Protein AF-0000000083315952 (afdb_homodimer)

Radius of gyration: 31.69 Å; Cα contacts (8 Å, |Δi|>4): 2306; chains: 2; bounding box: 65×112×76 Å

Sequence (1024 aa):
MTHPPITQSPTPPLHQPVDWLRSRAAVTPERPALYFRGEVLRYGELDQQVEGLAASLWQAGVRPGTRVAALLANSPAYVALIHGLARLGAVLVPLNTRLVAHELTWQLTLTGADFLVSEDQLATVAAAAAPPGCRRLDAHTLVAQTAPAGERPWQQGTPLDQVQAIIFTSGTSGRPKGAMLTFGNHFWSATASLYRLGLREDDRWLSCLPLYHVGGLAVVFRCCLYGIPLVLHDHFEVDAFQASLEADGVTLTSLVPTMLHRLLNRPGEGGPRGGLPASLRLILLGGAAASAELLARCRDEGIPVATTYGLTEAASQVATQRPGDTLRKPGSVGRPLMFTRVQVVDEEGKVLPPGEPGEIRVQGPTVMAGYYQDPEATARALRDGWLHTGDIGYLDGDGDLWLLQRRSDVIVSGGENVYPAEVEAALRQHPAVEEACVVGIPDPEWGQRVAAMVQLRPGHRVTVAELDAFLRPRLAGYKRPRILTFVESLPQTASGKIARRTVAEMLQRPGQMTHPPITQSPTPPLHQPVDWLRSRAAVTPERPALYFRGEVLRYGELDQQVEGLAASLWQAGVRPGTRVAALLANSPAYVALIHGLARLGAVLVPLNTRLVAHELTWQLTLTGADFLVSEDQLATVAAAAAPPGCRRLDAHTLVAQTAPAGERPWQQGTPLDQVQAIIFTSGTSGRPKGAMLTFGNHFWSATASLYRLGLREDDRWLSCLPLYHVGGLAVVFRCCLYGIPLVLHDHFEVDAFQASLEADGVTLTSLVPTMLHRLLNRPGEGGPRGGLPASLRLILLGGAAASAELLARCRDEGIPVATTYGLTEAASQVATQRPGDTLRKPGSVGRPLMFTRVQVVDEEGKVLPPGEPGEIRVQGPTVMAGYYQDPEATARALRDGWLHTGDIGYLDGDGDLWLLQRRSDVIVSGGENVYPAEVEAALRQHPAVEEACVVGIPDPEWGQRVAAMVQLRPGHRVTVAELDAFLRPRLAGYKRPRILTFVESLPQTASGKIARRTVAEMLQRPGQ

Structure (mmCIF, N/CA/C/O backbone):
data_AF-0000000083315952-model_v1
#
loop_
_entity.id
_entity.type
_entity.pdbx_description
1 polymer '2-succinylbenzoate--CoA ligase'
#
loop_
_atom_site.group_PDB
_atom_site.id
_atom_site.type_symbol
_atom_site.label_atom_id
_atom_site.label_alt_id
_atom_site.label_comp_id
_atom_site.label_asym_id
_atom_site.label_entity_id
_atom_site.label_seq_id
_atom_site.pdbx_PDB_ins_code
_atom_site.Cartn_x
_atom_site.Cartn_y
_atom_site.Cartn_z
_atom_site.occupancy
_atom_site.B_iso_or_equiv
_atom_site.auth_seq_id
_atom_site.auth_comp_id
_atom_site.auth_asym_id
_atom_site.auth_atom_id
_atom_site.pdbx_PDB_model_num
ATOM 1 N N . MET A 1 1 ? -19.953 27.391 -14.289 1 27.19 1 MET A N 1
ATOM 2 C CA . MET A 1 1 ? -18.609 27.469 -14.891 1 27.19 1 MET A CA 1
ATOM 3 C C . MET A 1 1 ? -17.781 26.234 -14.523 1 27.19 1 MET A C 1
ATOM 5 O O . MET A 1 1 ? -17.609 25.922 -13.344 1 27.19 1 MET A O 1
ATOM 9 N N . THR A 1 2 ? -17.656 25.219 -15.375 1 32.75 2 THR A N 1
ATOM 10 C CA . THR A 1 2 ? -16.891 23.984 -15.305 1 32.75 2 THR A CA 1
ATOM 11 C C . THR A 1 2 ? -15.422 24.281 -15.07 1 32.75 2 THR A C 1
ATOM 13 O O . THR A 1 2 ? -14.773 24.953 -15.875 1 32.75 2 THR A O 1
ATOM 16 N N . HIS A 1 3 ? -15.055 24.578 -13.875 1 40.16 3 HIS A N 1
ATOM 17 C CA . HIS A 1 3 ? -13.617 24.766 -13.75 1 40.16 3 HIS A CA 1
ATOM 18 C C . HIS A 1 3 ? -12.859 23.531 -14.219 1 40.16 3 HIS A C 1
ATOM 20 O O . HIS A 1 3 ? -13.297 22.406 -13.984 1 40.16 3 HIS A O 1
ATOM 26 N N . PRO A 1 4 ? -12.141 23.766 -15.25 1 43.62 4 PRO A N 1
ATOM 27 C CA . PRO A 1 4 ? -11.328 22.625 -15.688 1 43.62 4 PRO A CA 1
ATOM 28 C C . PRO A 1 4 ? -10.578 21.953 -14.547 1 43.62 4 PRO A C 1
ATOM 30 O O . PRO A 1 4 ? -10.289 22.594 -13.531 1 43.62 4 PRO A O 1
ATOM 33 N N . PRO A 1 5 ? -10.672 20.688 -14.578 1 44.5 5 PRO A N 1
ATOM 34 C CA . PRO A 1 5 ? -9.836 20.016 -13.57 1 44.5 5 PRO A CA 1
ATOM 35 C C . PRO A 1 5 ? -8.453 20.656 -13.445 1 44.5 5 PRO A C 1
ATOM 37 O O . PRO A 1 5 ? -7.879 21.094 -14.438 1 44.5 5 PRO A O 1
ATOM 40 N N . ILE A 1 6 ? -8.227 21.328 -12.359 1 43.22 6 ILE A N 1
ATOM 41 C CA . ILE A 1 6 ? -6.898 21.891 -12.117 1 43.22 6 ILE A CA 1
ATOM 42 C C . ILE A 1 6 ? -5.84 20.828 -12.383 1 43.22 6 ILE A C 1
ATOM 44 O O . ILE A 1 6 ? -5.699 19.875 -11.609 1 43.22 6 ILE A O 1
ATOM 48 N N . THR A 1 7 ? -5.754 20.312 -13.719 1 41.28 7 THR A N 1
ATOM 49 C CA . THR A 1 7 ? -4.684 19.375 -14.047 1 41.28 7 THR A CA 1
ATOM 50 C C . THR A 1 7 ? -3.355 20.109 -14.203 1 41.28 7 THR A C 1
ATOM 52 O O . THR A 1 7 ? -3.211 20.969 -15.07 1 41.28 7 THR A O 1
ATOM 55 N N . GLN A 1 8 ? -2.82 20.906 -13.336 1 37.94 8 GLN A N 1
ATOM 56 C CA . GLN A 1 8 ? -1.557 21.547 -13.695 1 37.94 8 GLN A CA 1
ATOM 57 C C . GLN A 1 8 ? -0.61 20.547 -14.359 1 37.94 8 GLN A C 1
ATOM 59 O O . GLN A 1 8 ? -0.811 19.328 -14.266 1 37.94 8 GLN A O 1
ATOM 64 N N . SER A 1 9 ? 0.736 21.188 -14.617 1 33.59 9 SER A N 1
ATOM 65 C CA . SER A 1 9 ? 1.854 20.766 -15.453 1 33.59 9 SER A CA 1
ATOM 66 C C . SER A 1 9 ? 2.129 19.281 -15.305 1 33.59 9 SER A C 1
ATOM 68 O O . SER A 1 9 ? 1.593 18.625 -14.398 1 33.59 9 SER A O 1
ATOM 70 N N . PRO A 1 10 ? 3.629 18.953 -15.406 1 35.69 10 PRO A N 1
ATOM 71 C CA . PRO A 1 10 ? 4.273 17.719 -15.852 1 35.69 10 PRO A CA 1
ATOM 72 C C . PRO A 1 10 ? 3.795 16.484 -15.078 1 35.69 10 PRO A C 1
ATOM 74 O O . PRO A 1 10 ? 3.24 16.625 -13.984 1 35.69 10 PRO A O 1
ATOM 77 N N . THR A 1 11 ? 3.971 15.312 -15.844 1 38.59 11 THR A N 1
ATOM 78 C CA . THR A 1 11 ? 3.68 13.891 -15.719 1 38.59 11 THR A CA 1
ATOM 79 C C . THR A 1 11 ? 3.875 13.422 -14.273 1 38.59 11 THR A C 1
ATOM 81 O O . THR A 1 11 ? 4.973 13.523 -13.727 1 38.59 11 THR A O 1
ATOM 84 N N . PRO A 1 12 ? 2.955 13.484 -13.539 1 39.19 12 PRO A N 1
ATOM 85 C CA . PRO A 1 12 ? 2.953 12.93 -12.18 1 39.19 12 PRO A CA 1
ATOM 86 C C . PRO A 1 12 ? 3.934 11.766 -12.016 1 39.19 12 PRO A C 1
ATOM 88 O O . PRO A 1 12 ? 4.145 11 -12.961 1 39.19 12 PRO A O 1
ATOM 91 N N . PRO A 1 13 ? 4.758 11.898 -11.031 1 42.34 13 PRO A N 1
ATOM 92 C CA . PRO A 1 13 ? 5.719 10.969 -10.43 1 42.34 13 PRO A CA 1
ATOM 93 C C . PRO A 1 13 ? 5.148 9.562 -10.25 1 42.34 13 PRO A C 1
ATOM 95 O O . PRO A 1 13 ? 5.762 8.727 -9.586 1 42.34 13 PRO A O 1
ATOM 98 N N . LEU A 1 14 ? 3.77 9.531 -10.422 1 46.09 14 LEU A N 1
ATOM 99 C CA . LEU A 1 14 ? 3.443 8.125 -10.203 1 46.09 14 LEU A CA 1
ATOM 100 C C . LEU A 1 14 ? 4.426 7.223 -10.945 1 46.09 14 LEU A C 1
ATOM 102 O O . LEU A 1 14 ? 4.391 6 -10.789 1 46.09 14 LEU A O 1
ATOM 106 N N . HIS A 1 15 ? 5.184 7.906 -11.805 1 52.88 15 HIS A N 1
ATOM 107 C CA . HIS A 1 15 ? 6.012 7.207 -12.781 1 52.88 15 HIS A CA 1
ATOM 108 C C . HIS A 1 15 ? 7.43 7.012 -12.258 1 52.88 15 HIS A C 1
ATOM 110 O O . HIS A 1 15 ? 8.344 6.715 -13.031 1 52.88 15 HIS A O 1
ATOM 116 N N . GLN A 1 16 ? 7.523 7.43 -11.031 1 56.91 16 GLN A N 1
ATOM 117 C CA . GLN A 1 16 ? 8.938 7.246 -10.711 1 56.91 16 GLN A CA 1
ATOM 118 C C . GLN A 1 16 ? 9.305 5.766 -10.664 1 56.91 16 GLN A C 1
ATOM 120 O O . GLN A 1 16 ? 8.594 4.961 -10.062 1 56.91 16 GLN A O 1
ATOM 125 N N . PRO A 1 17 ? 10.18 5.527 -11.453 1 62.38 17 PRO A N 1
ATOM 126 C CA . PRO A 1 17 ? 10.742 4.176 -11.43 1 62.38 17 PRO A CA 1
ATOM 127 C C . PRO A 1 17 ? 11.156 3.732 -10.023 1 62.38 17 PRO A C 1
ATOM 129 O O . PRO A 1 17 ? 11.508 4.566 -9.188 1 62.38 17 PRO A O 1
ATOM 132 N N . VAL A 1 18 ? 10.68 2.549 -9.805 1 72.19 18 VAL A N 1
ATOM 133 C CA . VAL A 1 18 ? 11 2.092 -8.461 1 72.19 18 VAL A CA 1
ATOM 134 C C . VAL A 1 18 ? 11.875 0.841 -8.531 1 72.19 18 VAL A C 1
ATOM 136 O O . VAL A 1 18 ? 11.75 0.042 -9.461 1 72.19 18 VAL A O 1
ATOM 139 N N . ASP A 1 19 ? 12.93 0.791 -7.793 1 89.12 19 ASP A N 1
ATOM 140 C CA . ASP A 1 19 ? 13.672 -0.401 -7.391 1 89.12 19 ASP A CA 1
ATOM 141 C C . ASP A 1 19 ? 13.344 -0.786 -5.949 1 89.12 19 ASP A C 1
ATOM 143 O O . ASP A 1 19 ? 13.922 -0.243 -5.008 1 89.12 19 ASP A O 1
ATOM 147 N N . TRP A 1 20 ? 12.422 -1.771 -5.836 1 93.31 20 TRP A N 1
ATOM 148 C CA . TRP A 1 20 ? 11.859 -2.082 -4.527 1 93.31 20 TRP A CA 1
ATOM 149 C C . TRP A 1 20 ? 12.938 -2.594 -3.576 1 93.31 20 TRP A C 1
ATOM 151 O O . TRP A 1 20 ? 12.977 -2.209 -2.404 1 93.31 20 TRP A O 1
ATOM 161 N N . LEU A 1 21 ? 13.812 -3.438 -4.086 1 95.56 21 LEU A N 1
ATOM 162 C CA . LEU A 1 21 ? 14.836 -4.008 -3.215 1 95.56 21 LEU A CA 1
ATOM 163 C C . LEU A 1 21 ? 15.812 -2.934 -2.748 1 95.56 21 LEU A C 1
ATOM 165 O O . LEU A 1 21 ? 16.172 -2.887 -1.571 1 95.56 21 LEU A O 1
ATOM 169 N N . ARG A 1 22 ? 16.234 -2.111 -3.668 1 92.06 22 ARG A N 1
ATOM 170 C CA . ARG A 1 22 ? 17.141 -1.028 -3.293 1 92.06 22 ARG A CA 1
ATOM 171 C C . ARG A 1 22 ? 16.5 -0.12 -2.248 1 92.06 22 ARG A C 1
ATOM 173 O O . ARG A 1 22 ? 17.156 0.285 -1.286 1 92.06 22 ARG A O 1
ATOM 180 N N . SER A 1 23 ? 15.266 0.215 -2.492 1 90.5 23 SER A N 1
ATOM 181 C CA . SER A 1 23 ? 14.539 1.048 -1.539 1 90.5 23 SER A CA 1
ATOM 182 C C . SER A 1 23 ? 14.438 0.372 -0.176 1 90.5 23 SER A C 1
ATOM 184 O O . SER A 1 23 ? 14.68 1.005 0.855 1 90.5 23 SER A O 1
ATOM 186 N N . ARG A 1 24 ? 14.109 -0.885 -0.161 1 94.19 24 ARG A N 1
ATOM 187 C CA . ARG A 1 24 ? 13.992 -1.653 1.074 1 94.19 24 ARG A CA 1
ATOM 188 C C . ARG A 1 24 ? 15.328 -1.723 1.805 1 94.19 24 ARG A C 1
ATOM 190 O O . ARG A 1 24 ? 15.383 -1.541 3.023 1 94.19 24 ARG A O 1
ATOM 197 N N . ALA A 1 25 ? 16.344 -1.984 1.053 1 94 25 ALA A N 1
ATOM 198 C CA . ALA A 1 25 ? 17.688 -2.088 1.635 1 94 25 ALA A CA 1
ATOM 199 C C . ALA A 1 25 ? 18.125 -0.758 2.24 1 94 25 ALA A C 1
ATOM 201 O O . ALA A 1 25 ? 18.859 -0.732 3.223 1 94 25 ALA A O 1
ATOM 202 N N . ALA A 1 26 ? 17.672 0.312 1.671 1 88.38 26 ALA A N 1
ATOM 203 C CA . ALA A 1 26 ? 18 1.635 2.199 1 88.38 26 ALA A CA 1
ATOM 204 C C . ALA A 1 26 ? 17.266 1.891 3.518 1 88.38 26 ALA A C 1
ATOM 206 O O . ALA A 1 26 ? 17.812 2.537 4.414 1 88.38 26 ALA A O 1
ATOM 207 N N . VAL A 1 27 ? 16.156 1.312 3.658 1 87.5 27 VAL A N 1
ATOM 208 C CA . VAL A 1 27 ? 15.281 1.604 4.789 1 87.5 27 VAL A CA 1
ATOM 209 C C . VAL A 1 27 ? 15.609 0.667 5.949 1 87.5 27 VAL A C 1
ATOM 211 O O . VAL A 1 27 ? 15.641 1.091 7.105 1 87.5 27 VAL A O 1
ATOM 214 N N . THR A 1 28 ? 15.812 -0.624 5.609 1 91.62 28 THR A N 1
ATOM 215 C CA . THR A 1 28 ? 16.078 -1.605 6.652 1 91.62 28 THR A CA 1
ATOM 216 C C . THR A 1 28 ? 17.141 -2.6 6.199 1 91.62 28 THR A C 1
ATOM 218 O O . THR A 1 28 ? 16.891 -3.807 6.148 1 91.62 28 THR A O 1
ATOM 221 N N . PRO A 1 29 ? 18.328 -2.162 6.059 1 93.38 29 PRO A N 1
ATOM 222 C CA . PRO A 1 29 ? 19.391 -3.043 5.555 1 93.38 29 PRO A CA 1
ATOM 223 C C . PRO A 1 29 ? 19.703 -4.195 6.508 1 93.38 29 PRO A C 1
ATOM 225 O O . PRO A 1 29 ? 20.141 -5.258 6.07 1 93.38 29 PRO A O 1
ATOM 228 N N . GLU A 1 30 ? 19.438 -4.008 7.773 1 93.62 30 GLU A N 1
ATOM 229 C CA . GLU A 1 30 ? 19.859 -4.961 8.789 1 93.62 30 GLU A CA 1
ATOM 230 C C . GLU A 1 30 ? 18.828 -6.066 8.984 1 93.62 30 GLU A C 1
ATOM 232 O O . GLU A 1 30 ? 19.125 -7.094 9.602 1 93.62 30 GLU A O 1
ATOM 237 N N . ARG A 1 31 ? 17.672 -5.898 8.523 1 94.62 31 ARG A N 1
ATOM 238 C CA . ARG A 1 31 ? 16.609 -6.887 8.703 1 94.62 31 ARG A CA 1
ATOM 239 C C . ARG A 1 31 ? 16.844 -8.102 7.809 1 94.62 31 ARG A C 1
ATOM 241 O O . ARG A 1 31 ? 17.266 -7.965 6.664 1 94.62 31 ARG A O 1
ATOM 248 N N . PRO A 1 32 ? 16.484 -9.312 8.312 1 97.75 32 PRO A N 1
ATOM 249 C CA . PRO A 1 32 ? 16.578 -10.492 7.449 1 97.75 32 PRO A CA 1
ATOM 250 C C . PRO A 1 32 ? 15.664 -10.406 6.23 1 97.75 32 PRO A C 1
ATOM 252 O O . PRO A 1 32 ? 14.516 -9.969 6.348 1 97.75 32 PRO A O 1
ATOM 255 N N . ALA A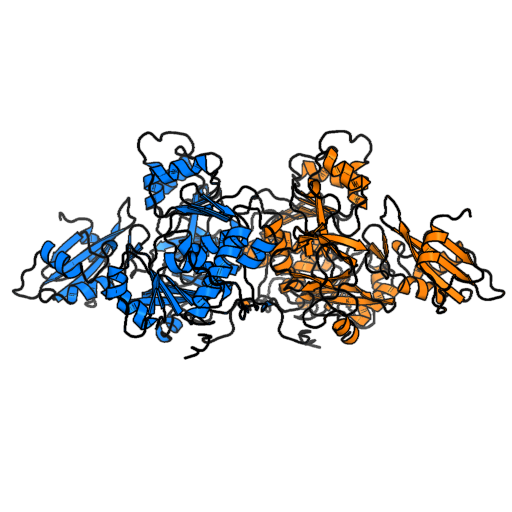 1 33 ? 16.219 -10.75 5.094 1 98.5 33 ALA A N 1
ATOM 256 C CA . ALA A 1 33 ? 15.461 -10.758 3.846 1 98.5 33 ALA A CA 1
ATOM 257 C C . ALA A 1 33 ? 15.094 -12.18 3.434 1 98.5 33 ALA A C 1
ATOM 259 O O . ALA A 1 33 ? 13.992 -12.422 2.93 1 98.5 33 ALA A O 1
ATOM 260 N N . LEU A 1 34 ? 16.031 -13.117 3.662 1 98.56 34 LEU A N 1
ATOM 261 C CA . LEU A 1 34 ? 15.875 -14.453 3.105 1 98.56 34 LEU A CA 1
ATOM 262 C C . LEU A 1 34 ? 16.516 -15.5 4.02 1 98.56 34 LEU A C 1
ATOM 264 O O . LEU A 1 34 ? 17.672 -15.367 4.402 1 98.56 34 LEU A O 1
ATOM 268 N N . TYR A 1 35 ? 15.727 -16.406 4.457 1 98.12 35 TYR A N 1
ATOM 269 C CA . TYR A 1 35 ? 16.203 -17.641 5.082 1 98.12 35 TYR A CA 1
ATOM 270 C C . TYR A 1 35 ? 16.203 -18.797 4.094 1 98.12 35 TYR A C 1
ATOM 272 O O . TYR A 1 35 ? 15.211 -19 3.375 1 98.12 35 TYR A O 1
ATOM 280 N N . PHE A 1 36 ? 17.281 -19.516 3.99 1 97.44 36 PHE A N 1
ATOM 281 C CA . PHE A 1 36 ? 17.375 -20.688 3.135 1 97.44 36 PHE A CA 1
ATOM 282 C C . PHE A 1 36 ? 18.359 -21.703 3.707 1 97.44 36 PHE A C 1
ATOM 284 O O . PHE A 1 36 ? 19.547 -21.422 3.818 1 97.44 36 PHE A O 1
ATOM 291 N N . ARG A 1 37 ? 17.922 -22.891 4.113 1 94.12 37 ARG A N 1
ATOM 292 C CA . ARG A 1 37 ? 18.734 -24 4.621 1 94.12 37 ARG A CA 1
ATOM 293 C C . ARG A 1 37 ? 19.672 -23.531 5.73 1 94.12 37 ARG A C 1
ATOM 295 O O . ARG A 1 37 ? 20.875 -23.797 5.688 1 94.12 37 ARG A O 1
ATOM 302 N N . GLY A 1 38 ? 19.141 -22.734 6.621 1 91.44 38 GLY A N 1
ATOM 303 C CA . GLY A 1 38 ? 19.859 -22.328 7.812 1 91.44 38 GLY A CA 1
ATOM 304 C C . GLY A 1 38 ? 20.672 -21.062 7.621 1 91.44 38 GLY A C 1
ATOM 305 O O . GLY A 1 38 ? 21.203 -20.516 8.578 1 91.44 38 GLY A O 1
ATOM 306 N N . GLU A 1 39 ? 20.734 -20.609 6.418 1 95.19 39 GLU A N 1
ATOM 307 C CA . GLU A 1 39 ? 21.453 -19.359 6.145 1 95.19 39 GLU A CA 1
ATOM 308 C C . GLU A 1 39 ? 20.484 -18.172 6.082 1 95.19 39 GLU A C 1
ATOM 310 O O . GLU A 1 39 ? 19.328 -18.328 5.695 1 95.19 39 GLU A O 1
ATOM 315 N N . VAL A 1 40 ? 21.062 -17.031 6.488 1 97.12 40 VAL A N 1
ATOM 316 C CA . VAL A 1 40 ? 20.25 -15.82 6.496 1 97.12 40 VAL A CA 1
ATOM 317 C C . VAL A 1 40 ? 20.938 -14.727 5.695 1 97.12 40 VAL A C 1
ATOM 319 O O . VAL A 1 40 ? 22.141 -14.5 5.855 1 97.12 40 VAL A O 1
ATOM 322 N N . LEU A 1 41 ? 20.266 -14.148 4.766 1 97.31 41 LEU A N 1
ATOM 323 C CA . LEU A 1 41 ? 20.688 -12.945 4.066 1 97.31 41 LEU A CA 1
ATOM 324 C C . LEU A 1 41 ? 19.844 -11.742 4.496 1 97.31 41 LEU A C 1
ATOM 326 O O . LEU A 1 41 ? 18.625 -11.812 4.516 1 97.31 41 LEU A O 1
ATOM 330 N N . ARG A 1 42 ? 20.547 -10.695 4.898 1 98.25 42 ARG A N 1
ATOM 331 C CA . ARG A 1 42 ? 19.844 -9.461 5.246 1 98.25 42 ARG A CA 1
ATOM 332 C C . ARG A 1 42 ? 19.578 -8.617 4.004 1 98.25 42 ARG A C 1
ATOM 334 O O . ARG A 1 42 ? 20.188 -8.844 2.951 1 98.25 42 ARG A O 1
ATOM 341 N N . TYR A 1 43 ? 18.672 -7.66 4.094 1 97.88 43 TYR A N 1
ATOM 342 C CA . TYR A 1 43 ? 18.266 -6.875 2.93 1 97.88 43 TYR A CA 1
ATOM 343 C C . TYR A 1 43 ? 19.453 -6.137 2.33 1 97.88 43 TYR A C 1
ATOM 345 O O . TYR A 1 43 ? 19.594 -6.066 1.107 1 97.88 43 TYR A O 1
ATOM 353 N N . GLY A 1 44 ? 20.297 -5.57 3.182 1 97 44 GLY A N 1
ATOM 354 C CA . GLY A 1 44 ? 21.5 -4.922 2.67 1 97 44 GLY A CA 1
ATOM 355 C C . GLY A 1 44 ? 22.406 -5.863 1.895 1 97 44 GLY A C 1
ATOM 356 O O . GLY A 1 44 ? 22.938 -5.496 0.845 1 97 44 GLY A O 1
ATOM 357 N N . GLU A 1 45 ? 22.547 -7.07 2.406 1 96.88 45 GLU A N 1
ATOM 358 C CA . GLU A 1 45 ? 23.375 -8.078 1.761 1 96.88 45 GLU A CA 1
ATOM 359 C C . GLU A 1 45 ? 22.766 -8.555 0.449 1 96.88 45 GLU A C 1
ATOM 361 O O . GLU A 1 45 ? 23.453 -8.727 -0.55 1 96.88 45 GLU A O 1
ATOM 366 N N . LEU A 1 46 ? 21.5 -8.773 0.497 1 97.12 46 LEU A N 1
ATOM 367 C CA . LEU A 1 46 ? 20.812 -9.188 -0.719 1 97.12 46 LEU A CA 1
ATOM 368 C C . LEU A 1 46 ? 20.922 -8.109 -1.795 1 97.12 46 LEU A C 1
ATOM 370 O O . LEU A 1 46 ? 21.141 -8.422 -2.969 1 97.12 46 LEU A O 1
ATOM 374 N N . ASP A 1 47 ? 20.766 -6.887 -1.413 1 95.5 47 ASP A N 1
ATOM 375 C CA . ASP A 1 47 ? 20.875 -5.777 -2.354 1 95.5 47 ASP A CA 1
ATOM 376 C C . ASP A 1 47 ? 22.266 -5.742 -2.996 1 95.5 47 ASP A C 1
ATOM 378 O O . ASP A 1 47 ? 22.391 -5.504 -4.199 1 95.5 47 ASP A O 1
ATOM 382 N N . GLN A 1 48 ? 23.281 -5.945 -2.207 1 93.62 48 GLN A N 1
ATOM 383 C CA . GLN A 1 48 ? 24.641 -5.973 -2.723 1 93.62 48 GLN A CA 1
ATOM 384 C C . GLN A 1 48 ? 24.844 -7.125 -3.705 1 93.62 48 GLN A C 1
ATOM 386 O O . GLN A 1 48 ? 25.453 -6.953 -4.754 1 93.62 48 GLN A O 1
ATOM 391 N N . GLN A 1 49 ? 24.344 -8.242 -3.324 1 93.56 49 GLN A N 1
ATOM 392 C CA . GLN A 1 49 ? 24.422 -9.398 -4.211 1 93.56 49 GLN A CA 1
ATOM 393 C C . GLN A 1 49 ? 23.703 -9.125 -5.535 1 93.56 49 GLN A C 1
ATOM 395 O O . GLN A 1 49 ? 24.219 -9.469 -6.602 1 93.56 49 GLN A O 1
ATOM 400 N N . VAL A 1 50 ? 22.562 -8.547 -5.453 1 94.38 50 VAL A N 1
ATOM 401 C CA . VAL A 1 50 ? 21.75 -8.25 -6.633 1 94.38 50 VAL A CA 1
ATOM 402 C C . VAL A 1 50 ? 22.453 -7.207 -7.492 1 94.38 50 VAL A C 1
ATOM 404 O O . VAL A 1 50 ? 22.391 -7.258 -8.727 1 94.38 50 VAL A O 1
ATOM 407 N N . GLU A 1 51 ? 23.141 -6.281 -6.844 1 92.06 51 GLU A N 1
ATOM 408 C CA . GLU A 1 51 ? 23.922 -5.293 -7.582 1 92.06 51 GLU A CA 1
ATOM 409 C C . GLU A 1 51 ? 24.984 -5.969 -8.445 1 92.06 51 GLU A C 1
ATOM 411 O O . GLU A 1 51 ? 25.156 -5.625 -9.617 1 92.06 51 GLU A O 1
ATOM 416 N N . GLY A 1 52 ? 25.734 -6.832 -7.844 1 91.31 52 GLY A N 1
ATOM 417 C CA . GLY A 1 52 ? 26.719 -7.586 -8.594 1 91.31 52 GLY A CA 1
ATOM 418 C C . GLY A 1 52 ? 26.125 -8.43 -9.703 1 91.31 52 GLY A C 1
ATOM 419 O O . GLY A 1 52 ? 26.656 -8.477 -10.812 1 91.31 52 GLY A O 1
ATOM 420 N N . LEU A 1 53 ? 25.031 -9.055 -9.398 1 93.19 53 LEU A N 1
ATOM 421 C CA . LEU A 1 53 ? 24.344 -9.875 -10.383 1 93.19 53 LEU A CA 1
ATOM 422 C C . LEU A 1 53 ? 23.859 -9.039 -11.555 1 93.19 53 LEU A C 1
ATOM 424 O O . LEU A 1 53 ? 23.984 -9.445 -12.711 1 93.19 53 LEU A O 1
ATOM 428 N N . ALA A 1 54 ? 23.203 -7.91 -11.281 1 92.62 54 ALA A N 1
ATOM 429 C CA . ALA A 1 54 ? 22.734 -7 -12.32 1 92.62 54 ALA A CA 1
ATOM 430 C C . ALA A 1 54 ? 23.875 -6.574 -13.234 1 92.62 54 ALA A C 1
ATOM 432 O O . ALA A 1 54 ? 23.703 -6.492 -14.453 1 92.62 54 ALA A O 1
ATOM 433 N N . ALA A 1 55 ? 25.031 -6.309 -12.672 1 91.38 55 ALA A N 1
ATOM 434 C CA . ALA A 1 55 ? 26.203 -5.949 -13.453 1 91.38 55 ALA A CA 1
ATOM 435 C C . ALA A 1 55 ? 26.625 -7.09 -14.383 1 91.38 55 ALA A C 1
ATOM 437 O O . ALA A 1 55 ? 26.953 -6.859 -15.547 1 91.38 55 ALA A O 1
ATOM 438 N N . SER A 1 56 ? 26.609 -8.266 -13.844 1 91.88 56 SER A N 1
ATOM 439 C CA . SER A 1 56 ? 26.953 -9.438 -14.641 1 91.88 56 SER A CA 1
ATOM 440 C C . SER A 1 56 ? 25.953 -9.633 -15.781 1 91.88 56 SER A C 1
ATOM 442 O O . SER A 1 56 ? 26.359 -9.945 -16.906 1 91.88 56 SER A O 1
ATOM 444 N N . LEU A 1 57 ? 24.719 -9.492 -15.484 1 93.94 57 LEU A N 1
ATOM 445 C CA . LEU A 1 57 ? 23.688 -9.602 -16.5 1 93.94 57 LEU A CA 1
ATOM 446 C C . LEU A 1 57 ? 23.859 -8.531 -17.562 1 93.94 57 LEU A C 1
ATOM 448 O O . LEU A 1 57 ? 23.719 -8.812 -18.766 1 93.94 57 LEU A O 1
ATOM 452 N N . TRP A 1 58 ? 24.109 -7.359 -17.125 1 91.94 58 TRP A N 1
ATOM 453 C CA . TRP A 1 58 ? 24.344 -6.262 -18.047 1 91.94 58 TRP A CA 1
ATOM 454 C C . TRP A 1 58 ? 25.516 -6.57 -18.969 1 91.94 58 TRP A C 1
ATOM 456 O O . TRP A 1 58 ? 25.438 -6.332 -20.188 1 91.94 58 TRP A O 1
ATOM 466 N N . GLN A 1 59 ? 26.594 -7.059 -18.438 1 89.62 59 GLN A N 1
ATOM 467 C CA . GLN A 1 59 ? 27.781 -7.422 -19.219 1 89.62 59 GLN A CA 1
ATOM 468 C C . GLN A 1 59 ? 27.453 -8.523 -20.219 1 89.62 59 GLN A C 1
ATOM 470 O O . GLN A 1 59 ? 28.016 -8.555 -21.328 1 89.62 59 GLN A O 1
ATOM 475 N N . ALA A 1 60 ? 26.609 -9.352 -19.812 1 91.5 60 ALA A N 1
ATOM 476 C CA . ALA A 1 60 ? 26.203 -10.445 -20.688 1 91.5 60 ALA A CA 1
ATOM 477 C C . ALA A 1 60 ? 25.328 -9.938 -21.844 1 91.5 60 ALA A C 1
ATOM 479 O O . ALA A 1 60 ? 25.141 -10.625 -22.844 1 91.5 60 ALA A O 1
ATOM 480 N N . GLY A 1 61 ? 24.719 -8.719 -21.688 1 92.81 61 GLY A N 1
ATOM 481 C CA . GLY A 1 61 ? 23.953 -8.125 -22.766 1 92.81 61 GLY A CA 1
ATOM 482 C C . GLY A 1 61 ? 22.5 -7.871 -22.406 1 92.81 61 GLY A C 1
ATOM 483 O O . GLY A 1 61 ? 21.719 -7.395 -23.234 1 92.81 61 GLY A O 1
ATOM 484 N N . VAL A 1 62 ? 22.125 -8.133 -21.156 1 94.69 62 VAL A N 1
ATOM 485 C CA . VAL A 1 62 ? 20.766 -7.871 -20.719 1 94.69 62 VAL A CA 1
ATOM 486 C C . VAL A 1 62 ? 20.531 -6.367 -20.641 1 94.69 62 VAL A C 1
ATOM 488 O O . VAL A 1 62 ? 21.391 -5.621 -20.156 1 94.69 62 VAL A O 1
ATOM 491 N N . ARG A 1 63 ? 19.422 -5.949 -21.156 1 92.94 63 ARG A N 1
ATOM 492 C CA . ARG A 1 63 ? 18.984 -4.559 -21.188 1 92.94 63 ARG A CA 1
ATOM 493 C C . ARG A 1 63 ? 17.516 -4.441 -20.781 1 92.94 63 ARG A C 1
ATOM 495 O O . ARG A 1 63 ? 16.797 -5.445 -20.703 1 92.94 63 ARG A O 1
ATOM 502 N N . PRO A 1 64 ? 17.062 -3.219 -20.422 1 91.31 64 PRO A N 1
ATOM 503 C CA . PRO A 1 64 ? 15.633 -3.072 -20.188 1 91.31 64 PRO A CA 1
ATOM 504 C C . PRO A 1 64 ? 14.789 -3.666 -21.312 1 91.31 64 PRO A C 1
ATOM 506 O O . PRO A 1 64 ? 15.062 -3.422 -22.5 1 91.31 64 PRO A O 1
ATOM 509 N N . GLY A 1 65 ? 13.867 -4.527 -20.938 1 93.12 65 GLY A N 1
ATOM 510 C CA . GLY A 1 65 ? 12.984 -5.129 -21.922 1 93.12 65 GLY A CA 1
ATOM 511 C C . GLY A 1 65 ? 13.469 -6.484 -22.406 1 93.12 65 GLY A C 1
ATOM 512 O O . GLY A 1 65 ? 12.711 -7.238 -23.016 1 93.12 65 GLY A O 1
ATOM 513 N N . THR A 1 66 ? 14.742 -6.797 -22.156 1 96.44 66 THR A N 1
ATOM 514 C CA . THR A 1 66 ? 15.25 -8.117 -22.516 1 96.44 66 THR A CA 1
ATOM 515 C C . THR A 1 66 ? 14.453 -9.211 -21.797 1 96.44 66 THR A C 1
ATOM 517 O O . THR A 1 66 ? 14.148 -9.094 -20.609 1 96.44 66 THR A O 1
ATOM 520 N N . ARG A 1 67 ? 14.047 -10.203 -22.578 1 98.25 67 ARG A N 1
ATOM 521 C CA . ARG A 1 67 ? 13.352 -11.344 -21.969 1 98.25 67 ARG A CA 1
ATOM 522 C C . ARG A 1 67 ? 14.336 -12.406 -21.5 1 98.25 67 ARG A C 1
ATOM 524 O O . ARG A 1 67 ? 15.094 -12.953 -22.312 1 98.25 67 ARG A O 1
ATOM 531 N N . VAL A 1 68 ? 14.328 -12.641 -20.266 1 98.69 68 VAL A N 1
ATOM 532 C CA . VAL A 1 68 ? 15.219 -13.617 -19.641 1 98.69 68 VAL A CA 1
ATOM 533 C C . VAL A 1 68 ? 14.406 -14.75 -19.031 1 98.69 68 VAL A C 1
ATOM 535 O O . VAL A 1 68 ? 13.688 -14.555 -18.047 1 98.69 68 VAL A O 1
ATOM 538 N N . ALA A 1 69 ? 14.547 -15.953 -19.609 1 98.81 69 ALA A N 1
ATOM 539 C CA . ALA A 1 69 ? 13.867 -17.141 -19.094 1 98.81 69 ALA A CA 1
ATOM 540 C C . ALA A 1 69 ? 14.641 -17.734 -17.906 1 98.81 69 ALA A C 1
ATOM 542 O O . ALA A 1 69 ? 15.875 -17.734 -17.906 1 98.81 69 ALA A O 1
ATOM 543 N N . ALA A 1 70 ? 13.922 -18.172 -16.922 1 98.75 70 ALA A N 1
ATOM 544 C CA . ALA A 1 70 ? 14.516 -18.797 -15.75 1 98.75 70 ALA A CA 1
ATOM 545 C C . ALA A 1 70 ? 13.992 -20.219 -15.547 1 98.75 70 ALA A C 1
ATOM 547 O O . ALA A 1 70 ? 12.797 -20.422 -15.328 1 98.75 70 ALA A O 1
ATOM 548 N N . LEU A 1 71 ? 14.805 -21.156 -15.734 1 98.56 71 LEU A N 1
ATOM 549 C CA . LEU A 1 71 ? 14.555 -22.562 -15.422 1 98.56 71 LEU A CA 1
ATOM 550 C C . LEU A 1 71 ? 15.289 -22.969 -14.148 1 98.56 71 LEU A C 1
ATOM 552 O O . LEU A 1 71 ? 16.344 -23.609 -14.219 1 98.56 71 LEU A O 1
ATOM 556 N N . LEU A 1 72 ? 14.656 -22.609 -13.031 1 98 72 LEU A N 1
ATOM 557 C CA . LEU A 1 72 ? 15.305 -22.75 -11.734 1 98 72 LEU A CA 1
ATOM 558 C C . LEU A 1 72 ? 14.328 -23.297 -10.695 1 98 72 LEU A C 1
ATOM 560 O O . LEU A 1 72 ? 13.148 -22.922 -10.688 1 98 72 LEU A O 1
ATOM 564 N N . ALA A 1 73 ? 14.844 -24.156 -9.805 1 96.5 73 ALA A N 1
ATOM 565 C CA . ALA A 1 73 ? 14.117 -24.453 -8.57 1 96.5 73 ALA A CA 1
ATOM 566 C C . ALA A 1 73 ? 14.211 -23.281 -7.586 1 96.5 73 ALA A C 1
ATOM 568 O O . ALA A 1 73 ? 15.047 -22.391 -7.75 1 96.5 73 ALA A O 1
ATOM 569 N N . ASN A 1 74 ? 13.312 -23.297 -6.562 1 97.88 74 ASN A N 1
ATOM 570 C CA . ASN A 1 74 ? 13.414 -22.281 -5.523 1 97.88 74 ASN A CA 1
ATOM 571 C C . ASN A 1 74 ? 14.812 -22.234 -4.922 1 97.88 74 ASN A C 1
ATOM 573 O O . ASN A 1 74 ? 15.328 -23.25 -4.457 1 97.88 74 ASN A O 1
ATOM 577 N N . SER A 1 75 ? 15.391 -21.141 -4.93 1 97.25 75 SER A N 1
ATOM 578 C CA . SER A 1 75 ? 16.734 -20.953 -4.398 1 97.25 75 SER A CA 1
ATOM 579 C C . SER A 1 75 ? 17.047 -19.469 -4.188 1 97.25 75 SER A C 1
ATOM 581 O O . SER A 1 75 ? 16.375 -18.594 -4.746 1 97.25 75 SER A O 1
ATOM 583 N N . PRO A 1 76 ? 18.047 -19.172 -3.357 1 96.75 76 PRO A N 1
ATOM 584 C CA . PRO A 1 76 ? 18.484 -17.781 -3.219 1 96.75 76 PRO A CA 1
ATOM 585 C C . PRO A 1 76 ? 18.906 -17.156 -4.547 1 96.75 76 PRO A C 1
ATOM 587 O O . PRO A 1 76 ? 18.672 -15.969 -4.781 1 96.75 76 PRO A O 1
ATOM 590 N N . ALA A 1 77 ? 19.469 -17.969 -5.398 1 96.38 77 ALA A N 1
ATOM 591 C CA . ALA A 1 77 ? 19.891 -17.484 -6.715 1 96.38 77 ALA A CA 1
ATOM 592 C C . ALA A 1 77 ? 18.688 -17.031 -7.531 1 96.38 77 ALA A C 1
ATOM 594 O O . ALA A 1 77 ? 18.75 -16.031 -8.258 1 96.38 77 ALA A O 1
ATOM 595 N N . TYR A 1 78 ? 17.625 -17.812 -7.453 1 97.94 78 TYR A N 1
ATOM 596 C CA . TYR A 1 78 ? 16.406 -17.438 -8.164 1 97.94 78 TYR A CA 1
ATOM 597 C C . TYR A 1 78 ? 15.852 -16.125 -7.637 1 97.94 78 TYR A C 1
ATOM 599 O O . TYR A 1 78 ? 15.477 -15.242 -8.414 1 97.94 78 TYR A O 1
ATOM 607 N N . VAL A 1 79 ? 15.844 -15.953 -6.293 1 98.38 79 VAL A N 1
ATOM 608 C CA . VAL A 1 79 ? 15.375 -14.719 -5.68 1 98.38 79 VAL A CA 1
ATOM 609 C C . VAL A 1 79 ? 16.234 -13.547 -6.137 1 98.38 79 VAL A C 1
ATOM 611 O O . VAL A 1 79 ? 15.719 -12.492 -6.516 1 98.38 79 VAL A O 1
ATOM 614 N N . ALA A 1 80 ? 17.531 -13.734 -6.16 1 97.19 80 ALA A N 1
ATOM 615 C CA . ALA A 1 80 ? 18.453 -12.695 -6.617 1 97.19 80 ALA A CA 1
ATOM 616 C C . ALA A 1 80 ? 18.203 -12.344 -8.086 1 97.19 80 ALA A C 1
ATOM 618 O O . ALA A 1 80 ? 18.234 -11.172 -8.461 1 97.19 80 ALA A O 1
ATOM 619 N N . LEU A 1 81 ? 17.969 -13.359 -8.867 1 97.62 81 LEU A N 1
ATOM 620 C CA . LEU A 1 81 ? 17.703 -13.133 -10.281 1 97.62 81 LEU A CA 1
ATOM 621 C C . LEU A 1 81 ? 16.438 -12.305 -10.477 1 97.62 81 LEU A C 1
ATOM 623 O O . LEU A 1 81 ? 16.422 -11.375 -11.289 1 97.62 81 LEU A O 1
ATOM 627 N N . ILE A 1 82 ? 15.398 -12.656 -9.766 1 97.94 82 ILE A N 1
ATOM 628 C CA . ILE A 1 82 ? 14.133 -11.93 -9.844 1 97.94 82 ILE A CA 1
ATOM 629 C C . ILE A 1 82 ? 14.375 -10.445 -9.555 1 97.94 82 ILE A C 1
ATOM 631 O O . ILE A 1 82 ? 13.961 -9.586 -10.328 1 97.94 82 ILE A O 1
ATOM 635 N N . HIS A 1 83 ? 15.078 -10.141 -8.508 1 96.81 83 HIS A N 1
ATOM 636 C CA . HIS A 1 83 ? 15.336 -8.758 -8.125 1 96.81 83 HIS A CA 1
ATOM 637 C C . HIS A 1 83 ? 16.312 -8.102 -9.102 1 96.81 83 HIS A C 1
ATOM 639 O O . HIS A 1 83 ? 16.203 -6.898 -9.375 1 96.81 83 HIS A O 1
ATOM 645 N N . GLY A 1 84 ? 17.297 -8.859 -9.578 1 94.94 84 GLY A N 1
ATOM 646 C CA . GLY A 1 84 ? 18.25 -8.32 -10.539 1 94.94 84 GLY A CA 1
ATOM 647 C C . GLY A 1 84 ? 17.594 -7.91 -11.852 1 94.94 84 GLY A C 1
ATOM 648 O O . GLY A 1 84 ? 17.891 -6.84 -12.383 1 94.94 84 GLY A O 1
ATOM 649 N N . LEU A 1 85 ? 16.766 -8.75 -12.344 1 96.06 85 LEU A N 1
ATOM 650 C CA . LEU A 1 85 ? 16.031 -8.422 -13.57 1 96.06 85 LEU A CA 1
ATOM 651 C C . LEU A 1 85 ? 15.125 -7.219 -13.352 1 96.06 85 LEU A C 1
ATOM 653 O O . LEU A 1 85 ? 15 -6.363 -14.234 1 96.06 85 LEU A O 1
ATOM 657 N N . ALA A 1 86 ? 14.516 -7.203 -12.203 1 95.19 86 ALA A N 1
ATOM 658 C CA . ALA A 1 86 ? 13.664 -6.062 -11.875 1 95.19 86 ALA A CA 1
ATOM 659 C C . ALA A 1 86 ? 14.469 -4.766 -11.875 1 95.19 86 ALA A C 1
ATOM 661 O O . ALA A 1 86 ? 14 -3.744 -12.391 1 95.19 86 ALA A O 1
ATOM 662 N N . ARG A 1 87 ? 15.617 -4.832 -11.312 1 92.88 87 ARG A N 1
ATOM 663 C CA . ARG A 1 87 ? 16.484 -3.668 -11.242 1 92.88 87 ARG A CA 1
ATOM 664 C C . ARG A 1 87 ? 16.875 -3.189 -12.641 1 92.88 87 ARG A C 1
ATOM 666 O O . ARG A 1 87 ? 16.969 -1.984 -12.883 1 92.88 87 ARG A O 1
ATOM 673 N N . LEU A 1 88 ? 17.031 -4.031 -13.547 1 92.25 88 LEU A N 1
ATOM 674 C CA . LEU A 1 88 ? 17.484 -3.715 -14.891 1 92.25 88 LEU A CA 1
ATOM 675 C C . LEU A 1 88 ? 16.312 -3.355 -15.797 1 92.25 88 LEU A C 1
ATOM 677 O O . LEU A 1 88 ? 16.5 -2.844 -16.906 1 92.25 88 LEU A O 1
ATOM 681 N N . GLY A 1 89 ? 15.078 -3.619 -15.305 1 92.5 89 GLY A N 1
ATOM 682 C CA . GLY A 1 89 ? 13.914 -3.441 -16.156 1 92.5 89 GLY A CA 1
ATOM 683 C C . GLY A 1 89 ? 13.781 -4.52 -17.219 1 92.5 89 GLY A C 1
ATOM 684 O O . GLY A 1 89 ? 13.148 -4.305 -18.25 1 92.5 89 GLY A O 1
ATOM 685 N N . ALA A 1 90 ? 14.445 -5.605 -17 1 95.62 90 ALA A N 1
ATOM 686 C CA . ALA A 1 90 ? 14.312 -6.762 -17.891 1 95.62 90 ALA A CA 1
ATOM 687 C C . ALA A 1 90 ? 13.078 -7.586 -17.531 1 95.62 90 ALA A C 1
ATOM 689 O O . ALA A 1 90 ? 12.469 -7.379 -16.484 1 95.62 90 ALA A O 1
ATOM 690 N N . VAL A 1 91 ? 12.672 -8.461 -18.453 1 97.81 91 VAL A N 1
ATOM 691 C CA . VAL A 1 91 ? 11.43 -9.203 -18.297 1 97.81 91 VAL A CA 1
ATOM 692 C C . VAL A 1 91 ? 11.734 -10.648 -17.906 1 97.81 91 VAL A C 1
ATOM 694 O O . VAL A 1 91 ? 12.5 -11.336 -18.578 1 97.81 91 VAL A O 1
ATOM 697 N N . LEU A 1 92 ? 11.172 -11.094 -16.812 1 98.62 92 LEU A N 1
ATOM 698 C CA . LEU A 1 92 ? 11.312 -12.469 -16.344 1 98.62 92 LEU A CA 1
ATOM 699 C C . LEU A 1 92 ? 10.336 -13.391 -17.062 1 98.62 92 LEU A C 1
ATOM 701 O O . LEU A 1 92 ? 9.148 -13.086 -17.188 1 98.62 92 LEU A O 1
ATOM 705 N N . VAL A 1 93 ? 10.82 -14.484 -17.578 1 98.69 93 VAL A N 1
ATOM 706 C CA . VAL A 1 93 ? 10.008 -15.57 -18.094 1 98.69 93 VAL A CA 1
ATOM 707 C C . VAL A 1 93 ? 10.227 -16.828 -17.266 1 98.69 93 VAL A C 1
ATOM 709 O O . VAL A 1 93 ? 11.062 -17.672 -17.609 1 98.69 93 VAL A O 1
ATOM 712 N N . PRO A 1 94 ? 9.469 -16.969 -16.234 1 98.62 94 PRO A N 1
ATOM 713 C CA . PRO A 1 94 ? 9.672 -18.141 -15.383 1 98.62 94 PRO A CA 1
ATOM 714 C C . PRO A 1 94 ? 9.156 -19.438 -16.016 1 98.62 94 PRO A C 1
ATOM 716 O O . PRO A 1 94 ? 8.047 -19.469 -16.562 1 98.62 94 PRO A O 1
ATOM 719 N N . LEU A 1 95 ? 9.961 -20.453 -15.938 1 97.88 95 LEU A N 1
ATOM 720 C CA . LEU A 1 95 ? 9.625 -21.719 -16.578 1 97.88 95 LEU A CA 1
ATOM 721 C C . LEU A 1 95 ? 9.477 -22.828 -15.531 1 97.88 95 LEU A C 1
ATOM 723 O O . LEU A 1 95 ? 10.25 -22.891 -14.578 1 97.88 95 LEU A O 1
ATOM 727 N N . ASN A 1 96 ? 8.477 -23.625 -15.727 1 95.62 96 ASN A N 1
ATOM 728 C CA . ASN A 1 96 ? 8.211 -24.766 -14.859 1 95.62 96 ASN A CA 1
ATOM 729 C C . ASN A 1 96 ? 9.281 -25.844 -15.016 1 95.62 96 ASN A C 1
ATOM 731 O O . ASN A 1 96 ? 9.469 -26.391 -16.109 1 95.62 96 ASN A O 1
ATOM 735 N N . THR A 1 97 ? 9.93 -26.188 -13.977 1 96.06 97 THR A N 1
ATOM 736 C CA . THR A 1 97 ? 11.078 -27.094 -14.008 1 96.06 97 THR A CA 1
ATOM 737 C C . THR A 1 97 ? 10.633 -28.531 -14.312 1 96.06 97 THR A C 1
ATOM 739 O O . THR A 1 97 ? 11.453 -29.391 -14.609 1 96.06 97 THR A O 1
ATOM 742 N N . ARG A 1 98 ? 9.344 -28.75 -14.273 1 93.12 98 ARG A N 1
ATOM 743 C CA . ARG A 1 98 ? 8.82 -30.078 -14.508 1 93.12 98 ARG A CA 1
ATOM 744 C C . ARG A 1 98 ? 8.508 -30.312 -15.984 1 93.12 98 ARG A C 1
ATOM 746 O O . ARG A 1 98 ? 8.219 -31.422 -16.391 1 93.12 98 ARG A O 1
ATOM 753 N N . LEU A 1 99 ? 8.594 -29.297 -16.781 1 93.06 99 LEU A N 1
ATOM 754 C CA . LEU A 1 99 ? 8.289 -29.422 -18.203 1 93.06 99 LEU A CA 1
ATOM 755 C C . LEU A 1 99 ? 9.422 -30.141 -18.938 1 93.06 99 LEU A C 1
ATOM 757 O O . LEU A 1 99 ? 10.57 -30.094 -18.5 1 93.06 99 LEU A O 1
ATOM 761 N N . VAL A 1 100 ? 9.07 -30.75 -20.047 1 92.56 100 VAL A N 1
ATOM 762 C CA . VAL A 1 100 ? 10.055 -31.422 -20.906 1 92.56 100 VAL A CA 1
ATOM 763 C C . VAL A 1 100 ? 10.602 -30.422 -21.922 1 92.56 100 VAL A C 1
ATOM 765 O O . VAL A 1 100 ? 10.047 -29.344 -22.109 1 92.56 100 VAL A O 1
ATOM 768 N N . ALA A 1 101 ? 11.609 -30.812 -22.562 1 94.88 101 ALA A N 1
ATOM 769 C CA . ALA A 1 101 ? 12.344 -29.938 -23.469 1 94.88 101 ALA A CA 1
ATOM 770 C C . ALA A 1 101 ? 11.43 -29.391 -24.547 1 94.88 101 ALA A C 1
ATOM 772 O O . ALA A 1 101 ? 11.5 -28.203 -24.891 1 94.88 101 ALA A O 1
ATOM 773 N N . HIS A 1 102 ? 10.625 -30.234 -25.047 1 92.19 102 HIS A N 1
ATOM 774 C CA . HIS A 1 102 ? 9.727 -29.844 -26.125 1 92.19 102 HIS A CA 1
ATOM 775 C C . HIS A 1 102 ? 8.812 -28.703 -25.703 1 92.19 102 HIS A C 1
ATOM 777 O O . HIS A 1 102 ? 8.625 -27.734 -26.438 1 92.19 102 HIS A O 1
ATOM 783 N N . GLU A 1 103 ? 8.227 -28.812 -24.562 1 91.88 103 GLU A N 1
ATOM 784 C CA . GLU A 1 103 ? 7.34 -27.797 -24.016 1 91.88 103 GLU A CA 1
ATOM 785 C C . GLU A 1 103 ? 8.094 -26.5 -23.734 1 91.88 103 GLU A C 1
ATOM 787 O O . GLU A 1 103 ? 7.605 -25.406 -24.031 1 91.88 103 GLU A O 1
ATOM 792 N N . LEU A 1 104 ? 9.273 -26.656 -23.234 1 96.25 104 LEU A N 1
ATOM 793 C CA . LEU A 1 104 ? 10.109 -25.516 -22.906 1 96.25 104 LEU A CA 1
ATOM 794 C C . LEU A 1 104 ? 10.508 -24.766 -24.188 1 96.25 104 LEU A C 1
ATOM 796 O O . LEU A 1 104 ? 10.5 -23.531 -24.219 1 96.25 104 LEU A O 1
ATOM 800 N N . THR A 1 105 ? 10.836 -25.516 -25.203 1 95.94 105 THR A N 1
ATOM 801 C CA . THR A 1 105 ? 11.227 -24.922 -26.469 1 95.94 105 THR A CA 1
ATOM 802 C C . THR A 1 105 ? 10.109 -24.047 -27.031 1 95.94 105 THR A C 1
ATOM 804 O O . THR A 1 105 ? 10.359 -22.953 -27.531 1 95.94 105 THR A O 1
ATOM 807 N N . TRP A 1 106 ? 8.984 -24.562 -26.922 1 92.31 106 TRP A N 1
ATOM 808 C CA . TRP A 1 106 ? 7.84 -23.797 -27.406 1 92.31 106 TRP A CA 1
ATOM 809 C C . TRP A 1 106 ? 7.711 -22.484 -26.656 1 92.31 106 TRP A C 1
ATOM 811 O O . TRP A 1 106 ? 7.508 -21.438 -27.266 1 92.31 106 TRP A O 1
ATOM 821 N N . GLN A 1 107 ? 7.758 -22.516 -25.344 1 95.5 107 GLN A N 1
ATOM 822 C CA . GLN A 1 107 ? 7.617 -21.328 -24.516 1 95.5 107 GLN A CA 1
ATOM 823 C C . GLN A 1 107 ? 8.742 -20.328 -24.797 1 95.5 107 GLN A C 1
ATOM 825 O O . GLN A 1 107 ? 8.5 -19.125 -24.906 1 95.5 107 GLN A O 1
ATOM 830 N N . LEU A 1 108 ? 9.93 -20.828 -24.953 1 97.56 108 LEU A N 1
ATOM 831 C CA . LEU A 1 108 ? 11.086 -19.984 -25.25 1 97.56 108 LEU A CA 1
ATOM 832 C C . LEU A 1 108 ? 10.945 -19.328 -26.625 1 97.56 108 LEU A C 1
ATOM 834 O O . LEU A 1 108 ? 11.266 -18.141 -26.781 1 97.56 108 LEU A O 1
ATOM 838 N N . THR A 1 109 ? 10.461 -20.078 -27.547 1 96.12 109 THR A N 1
ATOM 839 C CA . THR A 1 109 ? 10.281 -19.578 -28.891 1 96.12 109 THR A CA 1
ATOM 840 C C . THR A 1 109 ? 9.172 -18.516 -28.938 1 96.12 109 THR A C 1
ATOM 842 O O . THR A 1 109 ? 9.336 -17.469 -29.547 1 96.12 109 THR A O 1
ATOM 845 N N . LEU A 1 110 ? 8.133 -18.828 -28.297 1 93.94 110 LEU A N 1
ATOM 846 C CA . LEU A 1 110 ? 7.008 -17.891 -28.266 1 93.94 110 LEU A CA 1
ATOM 847 C C . LEU A 1 110 ? 7.43 -16.547 -27.688 1 93.94 110 LEU A C 1
ATOM 849 O O . LEU A 1 110 ? 7.086 -15.5 -28.219 1 93.94 110 LEU A O 1
ATOM 853 N N . THR A 1 111 ? 8.18 -16.562 -26.578 1 96.19 111 THR A N 1
ATOM 854 C CA . THR A 1 111 ? 8.555 -15.344 -25.891 1 96.19 111 THR A CA 1
ATOM 855 C C . THR A 1 111 ? 9.766 -14.695 -26.547 1 96.19 111 THR A C 1
ATOM 857 O O . THR A 1 111 ? 10.086 -13.531 -26.266 1 96.19 111 THR A O 1
ATOM 860 N N . GLY A 1 112 ? 10.406 -15.414 -27.438 1 96.31 112 GLY A N 1
ATOM 861 C CA . GLY A 1 112 ? 11.648 -14.891 -28 1 96.31 112 GLY A CA 1
ATOM 862 C C . GLY A 1 112 ? 12.688 -14.578 -26.938 1 96.31 112 GLY A C 1
ATOM 863 O O . GLY A 1 112 ? 13.375 -13.555 -27.016 1 96.31 112 GLY A O 1
ATOM 864 N N . ALA A 1 113 ? 12.773 -15.406 -25.938 1 97.69 113 ALA A N 1
ATOM 865 C CA . ALA A 1 113 ? 13.727 -15.18 -24.859 1 97.69 113 ALA A CA 1
ATOM 866 C C . ALA A 1 113 ? 15.156 -15.109 -25.375 1 97.69 113 ALA A C 1
ATOM 868 O O . ALA A 1 113 ? 15.578 -15.961 -26.156 1 97.69 113 ALA A O 1
ATOM 869 N N . ASP A 1 114 ? 15.844 -14.094 -24.906 1 97.75 114 ASP A N 1
ATOM 870 C CA . ASP A 1 114 ? 17.234 -13.898 -25.312 1 97.75 114 ASP A CA 1
ATOM 871 C C . ASP A 1 114 ? 18.188 -14.75 -24.469 1 97.75 114 ASP A C 1
ATOM 873 O O . ASP A 1 114 ? 19.25 -15.164 -24.953 1 97.75 114 ASP A O 1
ATOM 877 N N . PHE A 1 115 ? 17.797 -14.945 -23.297 1 98.19 115 PHE A N 1
ATOM 878 C CA . PHE A 1 115 ? 18.641 -15.68 -22.344 1 98.19 115 PHE A CA 1
ATOM 879 C C . PHE A 1 115 ? 17.828 -16.75 -21.641 1 98.19 115 PHE A C 1
ATOM 881 O O . PHE A 1 115 ? 16.625 -16.594 -21.422 1 98.19 115 PHE A O 1
ATOM 888 N N . LEU A 1 116 ? 18.469 -17.891 -21.359 1 98.69 116 LEU A N 1
ATOM 889 C CA . LEU A 1 116 ? 17.953 -18.938 -20.484 1 98.69 116 LEU A CA 1
ATOM 890 C C . LEU A 1 116 ? 18.891 -19.188 -19.312 1 98.69 116 LEU A C 1
ATOM 892 O O . LEU A 1 116 ? 19.984 -19.719 -19.5 1 98.69 116 LEU A O 1
ATOM 896 N N . VAL A 1 117 ? 18.438 -18.766 -18.125 1 98.44 117 VAL A N 1
ATOM 897 C CA . VAL A 1 117 ? 19.203 -19.016 -16.906 1 98.44 117 VAL A CA 1
ATOM 898 C C . VAL A 1 117 ? 18.75 -20.312 -16.25 1 98.44 117 VAL A C 1
ATOM 900 O O . VAL A 1 117 ? 17.562 -20.5 -16 1 98.44 117 VAL A O 1
ATOM 903 N N . SER A 1 118 ? 19.641 -21.25 -16.062 1 97.94 118 SER A N 1
ATOM 904 C CA . SER A 1 118 ? 19.312 -22.531 -15.445 1 97.94 118 SER A CA 1
ATOM 905 C C . SER A 1 118 ? 20.359 -22.922 -14.406 1 97.94 118 SER A C 1
ATOM 907 O O . SER A 1 118 ? 21.391 -22.266 -14.281 1 97.94 118 SER A O 1
ATOM 909 N N . GLU A 1 119 ? 20 -23.812 -13.578 1 95.56 119 GLU A N 1
ATOM 910 C CA . GLU A 1 119 ? 20.953 -24.391 -12.641 1 95.56 119 GLU A CA 1
ATOM 911 C C . GLU A 1 119 ? 21.547 -25.688 -13.195 1 95.56 119 GLU A C 1
ATOM 913 O O . GLU A 1 119 ? 21.078 -26.203 -14.211 1 95.56 119 GLU A O 1
ATOM 918 N N . ASP A 1 120 ? 22.547 -26.25 -12.508 1 92.69 120 ASP A N 1
ATOM 919 C CA . ASP A 1 120 ? 23.312 -27.391 -12.992 1 92.69 120 ASP A CA 1
ATOM 920 C C . ASP A 1 120 ? 22.422 -28.609 -13.156 1 92.69 120 ASP A C 1
ATOM 922 O O . ASP A 1 120 ? 22.531 -29.344 -14.148 1 92.69 120 ASP A O 1
ATOM 926 N N . GLN A 1 121 ? 21.562 -28.766 -12.266 1 93.5 121 GLN A N 1
ATOM 927 C CA . GLN A 1 121 ? 20.719 -29.969 -12.25 1 93.5 121 GLN A CA 1
ATOM 928 C C . GLN A 1 121 ? 19.781 -29.984 -13.453 1 93.5 121 GLN A C 1
ATOM 930 O O . GLN A 1 121 ? 19.266 -31.031 -13.828 1 93.5 121 GLN A O 1
ATOM 935 N N . LEU A 1 122 ? 19.578 -28.812 -14.062 1 95.81 122 LEU A N 1
ATOM 936 C CA . LEU A 1 122 ? 18.625 -28.703 -15.172 1 95.81 122 LEU A CA 1
ATOM 937 C C . LEU A 1 122 ? 19.344 -28.328 -16.469 1 95.81 122 LEU A C 1
ATOM 939 O O . LEU A 1 122 ? 18.703 -27.922 -17.438 1 95.81 122 LEU A O 1
ATOM 943 N N . ALA A 1 123 ? 20.641 -28.453 -16.469 1 94.69 123 ALA A N 1
ATOM 944 C CA . ALA A 1 123 ? 21.453 -28.016 -17.594 1 94.69 123 ALA A CA 1
ATOM 945 C C . ALA A 1 123 ? 21.141 -28.828 -18.844 1 94.69 123 ALA A C 1
ATOM 947 O O . ALA A 1 123 ? 21.141 -28.281 -19.969 1 94.69 123 ALA A O 1
ATOM 948 N N . THR A 1 124 ? 20.875 -30.109 -18.703 1 95.88 124 THR A N 1
ATOM 949 C CA . THR A 1 124 ? 20.625 -30.969 -19.844 1 95.88 124 THR A CA 1
ATOM 950 C C . THR A 1 124 ? 19.312 -30.594 -20.516 1 95.88 124 THR A C 1
ATOM 952 O O . THR A 1 124 ? 19.266 -30.438 -21.75 1 95.88 124 THR A O 1
ATOM 955 N N . VAL A 1 125 ? 18.328 -30.469 -19.719 1 96.19 125 VAL A N 1
ATOM 956 C CA . VAL A 1 125 ? 17.031 -30.109 -20.281 1 96.19 125 VAL A CA 1
ATOM 957 C C . VAL A 1 125 ? 17.094 -28.703 -20.859 1 96.19 125 VAL A C 1
ATOM 959 O O . VAL A 1 125 ? 16.5 -28.422 -21.906 1 96.19 125 VAL A O 1
ATOM 962 N N . ALA A 1 126 ? 17.812 -27.844 -20.25 1 97.62 126 ALA A N 1
ATOM 963 C CA . ALA A 1 126 ? 17.984 -26.484 -20.734 1 97.62 126 ALA A CA 1
ATOM 964 C C . ALA A 1 126 ? 18.672 -26.469 -22.109 1 97.62 126 ALA A C 1
ATOM 966 O O . ALA A 1 126 ? 18.266 -25.734 -23 1 97.62 126 ALA A O 1
ATOM 967 N N . ALA A 1 127 ? 19.672 -27.266 -22.219 1 97.06 127 ALA A N 1
ATOM 968 C CA . ALA A 1 127 ? 20.422 -27.344 -23.469 1 97.06 127 ALA A CA 1
ATOM 969 C C . ALA A 1 127 ? 19.531 -27.891 -24.594 1 97.06 127 ALA A C 1
ATOM 971 O O . ALA A 1 127 ? 19.625 -27.422 -25.734 1 97.06 127 ALA A O 1
ATOM 972 N N . ALA A 1 128 ? 18.734 -28.844 -24.203 1 96.94 128 ALA A N 1
ATOM 973 C CA . ALA A 1 128 ? 17.844 -29.453 -25.188 1 96.94 128 ALA A CA 1
ATOM 974 C C . ALA A 1 128 ? 16.734 -28.484 -25.594 1 96.94 128 ALA A C 1
ATOM 976 O O . ALA A 1 128 ? 16.234 -28.531 -26.719 1 96.94 128 ALA A O 1
ATOM 977 N N . ALA A 1 129 ? 16.359 -27.641 -24.734 1 97.19 129 ALA A N 1
ATOM 978 C CA . ALA A 1 129 ? 15.188 -26.781 -24.938 1 97.19 129 ALA A CA 1
ATOM 979 C C . ALA A 1 129 ? 15.57 -25.484 -25.625 1 97.19 129 ALA A C 1
ATOM 981 O O . ALA A 1 129 ? 14.758 -24.906 -26.359 1 97.19 129 ALA A O 1
ATOM 982 N N . ALA A 1 130 ? 16.719 -24.953 -25.406 1 97.38 130 ALA A N 1
ATOM 983 C CA . ALA A 1 130 ? 17.109 -23.625 -25.844 1 97.38 130 ALA A CA 1
ATOM 984 C C . ALA A 1 130 ? 17.141 -23.531 -27.375 1 97.38 130 ALA A C 1
ATOM 986 O O . ALA A 1 130 ? 17.891 -24.25 -28.031 1 97.38 130 ALA A O 1
ATOM 987 N N . PRO A 1 131 ? 16.312 -22.672 -27.938 1 96.56 131 PRO A N 1
ATOM 988 C CA . PRO A 1 131 ? 16.391 -22.453 -29.391 1 96.56 131 PRO A CA 1
ATOM 989 C C . PRO A 1 131 ? 17.641 -21.703 -29.812 1 96.56 131 PRO A C 1
ATOM 991 O O . PRO A 1 131 ? 18.359 -21.156 -28.969 1 96.56 131 PRO A O 1
ATOM 994 N N . PRO A 1 132 ? 17.812 -21.688 -31.188 1 93.5 132 PRO A N 1
ATOM 995 C CA . PRO A 1 132 ? 18.953 -20.891 -31.656 1 93.5 132 PRO A CA 1
ATOM 996 C C . PRO A 1 132 ? 18.828 -19.406 -31.281 1 93.5 132 PRO A C 1
ATOM 998 O O . PRO A 1 132 ? 17.734 -18.828 -31.375 1 93.5 132 PRO A O 1
ATOM 1001 N N . GLY A 1 133 ? 19.859 -18.828 -30.766 1 93.38 133 GLY A N 1
ATOM 1002 C CA . GLY A 1 133 ? 19.859 -17.406 -30.422 1 93.38 133 GLY A CA 1
ATOM 1003 C C . GLY A 1 133 ? 19.641 -17.156 -28.938 1 93.38 133 GLY A C 1
ATOM 1004 O O . GLY A 1 133 ? 19.938 -16.078 -28.438 1 93.38 133 GLY A O 1
ATOM 1005 N N . CYS A 1 134 ? 19.062 -18.172 -28.297 1 97 134 CYS A N 1
ATOM 1006 C CA . CYS A 1 134 ? 18.891 -18.062 -26.859 1 97 134 CYS A CA 1
ATOM 1007 C C . CYS A 1 134 ? 20.156 -18.453 -26.125 1 97 134 CYS A C 1
ATOM 1009 O O . CYS A 1 134 ? 20.516 -19.625 -26.078 1 97 134 CYS A O 1
ATOM 1011 N N . ARG A 1 135 ? 20.797 -17.516 -25.5 1 97.31 135 ARG A N 1
ATOM 1012 C CA . ARG A 1 135 ? 22.047 -17.766 -24.812 1 97.31 135 ARG A CA 1
ATOM 1013 C C . ARG A 1 135 ? 21.797 -18.359 -23.422 1 97.31 135 ARG A C 1
ATOM 1015 O O . ARG A 1 135 ? 20.984 -17.859 -22.656 1 97.31 135 ARG A O 1
ATOM 1022 N N . ARG A 1 136 ? 22.5 -19.438 -23.141 1 97.06 136 ARG A N 1
ATOM 1023 C CA . ARG A 1 136 ? 22.359 -20.094 -21.844 1 97.06 136 ARG A CA 1
ATOM 1024 C C . ARG A 1 136 ? 23.328 -19.516 -20.828 1 97.06 136 ARG A C 1
ATOM 1026 O O . ARG A 1 136 ? 24.484 -19.25 -21.156 1 97.06 136 ARG A O 1
ATOM 1033 N N . LEU A 1 137 ? 22.828 -19.25 -19.625 1 95.88 137 LEU A N 1
ATOM 1034 C CA . LEU A 1 137 ? 23.641 -18.781 -18.5 1 95.88 137 LEU A CA 1
ATOM 1035 C C . LEU A 1 137 ? 23.406 -19.656 -17.266 1 95.88 137 LEU A C 1
ATOM 1037 O O . LEU A 1 137 ? 22.312 -20.172 -17.062 1 95.88 137 LEU A O 1
ATOM 1041 N N . ASP A 1 138 ? 24.438 -19.797 -16.531 1 94.62 138 ASP A N 1
ATOM 1042 C CA . ASP A 1 138 ? 24.359 -20.547 -15.281 1 94.62 138 ASP A CA 1
ATOM 1043 C C . ASP A 1 138 ? 24.078 -19.625 -14.102 1 94.62 138 ASP A C 1
ATOM 1045 O O . ASP A 1 138 ? 24.812 -18.672 -13.859 1 94.62 138 ASP A O 1
ATOM 1049 N N . ALA A 1 139 ? 23.031 -20 -13.367 1 92.56 139 ALA A N 1
ATOM 1050 C CA . ALA A 1 139 ? 22.578 -19.141 -12.281 1 92.56 139 ALA A CA 1
ATOM 1051 C C . ALA A 1 139 ? 23.641 -18.984 -11.211 1 92.56 139 ALA A C 1
ATOM 1053 O O . ALA A 1 139 ? 23.859 -17.906 -10.672 1 92.56 139 ALA A O 1
ATOM 1054 N N . HIS A 1 140 ? 24.297 -20.016 -10.859 1 88.44 140 HIS A N 1
ATOM 1055 C CA . HIS A 1 140 ? 25.297 -19.984 -9.805 1 88.44 140 HIS A CA 1
ATOM 1056 C C . HIS A 1 140 ? 26.5 -19.141 -10.211 1 88.44 140 HIS A C 1
ATOM 1058 O O . HIS A 1 140 ? 27.047 -18.391 -9.398 1 88.44 140 HIS A O 1
ATOM 1064 N N . THR A 1 141 ? 26.844 -19.266 -11.477 1 88.25 141 THR A N 1
ATOM 1065 C CA . THR A 1 141 ? 27.953 -18.469 -11.992 1 88.25 141 THR A CA 1
ATOM 1066 C C . THR A 1 141 ? 27.609 -16.984 -11.992 1 88.25 141 THR A C 1
ATOM 1068 O O . THR A 1 141 ? 28.438 -16.141 -11.656 1 88.25 141 THR A O 1
ATOM 1071 N N . LEU A 1 142 ? 26.406 -16.703 -12.336 1 89.5 142 LEU A N 1
ATOM 1072 C CA . LEU A 1 142 ? 25.969 -15.32 -12.383 1 89.5 142 LEU A CA 1
ATOM 1073 C C . LEU A 1 142 ? 26.031 -14.688 -10.992 1 89.5 142 LEU A C 1
ATOM 1075 O O . LEU A 1 142 ? 26.422 -13.531 -10.859 1 89.5 142 LEU A O 1
ATOM 1079 N N . VAL A 1 143 ? 25.625 -15.398 -9.969 1 86.38 143 VAL A N 1
ATOM 1080 C CA . VAL A 1 143 ? 25.547 -14.859 -8.609 1 86.38 143 VAL A CA 1
ATOM 1081 C C . VAL A 1 143 ? 26.938 -14.82 -7.988 1 86.38 143 VAL A C 1
ATOM 1083 O O . VAL A 1 143 ? 27.25 -13.906 -7.227 1 86.38 143 VAL A O 1
ATOM 1086 N N . ALA A 1 144 ? 27.781 -15.758 -8.297 1 82.38 144 ALA A N 1
ATOM 1087 C CA . ALA A 1 144 ? 29.109 -15.883 -7.699 1 82.38 144 ALA A CA 1
ATOM 1088 C C . ALA A 1 144 ? 30.078 -14.883 -8.312 1 82.38 144 ALA A C 1
ATOM 1090 O O . ALA A 1 144 ? 30.984 -14.391 -7.637 1 82.38 144 ALA A O 1
ATOM 1091 N N . GLN A 1 145 ? 30.031 -14.688 -9.594 1 74.56 145 GLN A N 1
ATOM 1092 C CA . GLN A 1 145 ? 31 -13.828 -10.289 1 74.56 145 GLN A CA 1
ATOM 1093 C C . GLN A 1 145 ? 30.438 -12.422 -10.469 1 74.56 145 GLN A C 1
ATOM 1095 O O . GLN A 1 145 ? 30.156 -12 -11.594 1 74.56 145 GLN A O 1
ATOM 1100 N N . THR A 1 146 ? 30.219 -11.797 -9.438 1 69.5 146 THR A N 1
ATOM 1101 C CA . THR A 1 146 ? 29.625 -10.469 -9.539 1 69.5 146 THR A CA 1
ATOM 1102 C C . THR A 1 146 ? 30.672 -9.453 -10.023 1 69.5 146 THR A C 1
ATOM 1104 O O . THR A 1 146 ? 31.828 -9.508 -9.617 1 69.5 146 THR A O 1
ATOM 1107 N N . ALA A 1 147 ? 30.344 -8.836 -11.203 1 68.44 147 ALA A N 1
ATOM 1108 C CA . ALA A 1 147 ? 31.203 -7.797 -11.758 1 68.44 147 ALA A CA 1
ATOM 1109 C C . ALA A 1 147 ? 31.281 -6.594 -10.828 1 68.44 147 ALA A C 1
ATOM 1111 O O . ALA A 1 147 ? 30.344 -6.316 -10.078 1 68.44 147 ALA A O 1
ATOM 1112 N N . PRO A 1 148 ? 32.531 -6.035 -10.773 1 63.56 148 PRO A N 1
ATOM 1113 C CA . PRO A 1 148 ? 32.625 -4.805 -9.977 1 63.56 148 PRO A CA 1
ATOM 1114 C C . PRO A 1 148 ? 31.641 -3.729 -10.461 1 63.56 148 PRO A C 1
ATOM 1116 O O . PRO A 1 148 ? 31.344 -3.662 -11.656 1 63.56 148 PRO A O 1
ATOM 1119 N N . ALA A 1 149 ? 30.891 -3.168 -9.57 1 57.59 149 ALA A N 1
ATOM 1120 C CA . ALA A 1 149 ? 29.891 -2.15 -9.852 1 57.59 149 ALA A CA 1
ATOM 1121 C C . ALA A 1 149 ? 30.484 -0.992 -10.648 1 57.59 149 ALA A C 1
ATOM 1123 O O . ALA A 1 149 ? 31.344 -0.266 -10.148 1 57.59 149 ALA A O 1
ATOM 1124 N N . GLY A 1 150 ? 30.984 -1.249 -11.844 1 54.25 150 GLY A N 1
ATOM 1125 C CA . GLY A 1 150 ? 31.344 -0.077 -12.625 1 54.25 150 GLY A CA 1
ATOM 1126 C C . GLY A 1 150 ? 30.203 0.9 -12.805 1 54.25 150 GLY A C 1
ATOM 1127 O O . GLY A 1 150 ? 29.297 0.962 -11.969 1 54.25 150 GLY A O 1
ATOM 1128 N N . GLU A 1 151 ? 30.141 1.699 -13.844 1 59.75 151 GLU A N 1
ATOM 1129 C CA . GLU A 1 151 ? 29.078 2.619 -14.219 1 59.75 151 GLU A CA 1
ATOM 1130 C C . GLU A 1 151 ? 27.719 1.906 -14.281 1 59.75 151 GLU A C 1
ATOM 1132 O O . GLU A 1 151 ? 27.609 0.825 -14.859 1 59.75 151 GLU A O 1
ATOM 1137 N N . ARG A 1 152 ? 26.844 2.26 -13.367 1 67.88 152 ARG A N 1
ATOM 1138 C CA . ARG A 1 152 ? 25.5 1.718 -13.219 1 67.88 152 ARG A CA 1
ATOM 1139 C C . ARG A 1 152 ? 24.5 2.451 -14.117 1 67.88 152 ARG A C 1
ATOM 1141 O O . ARG A 1 152 ? 23.891 3.432 -13.695 1 67.88 152 ARG A O 1
ATOM 1148 N N . PRO A 1 153 ? 24.516 2.004 -15.328 1 65.12 153 PRO A N 1
ATOM 1149 C CA . PRO A 1 153 ? 23.641 2.754 -16.234 1 65.12 153 PRO A CA 1
ATOM 1150 C C . PRO A 1 153 ? 22.172 2.633 -15.875 1 65.12 153 PRO A C 1
ATOM 1152 O O . PRO A 1 153 ? 21.328 3.367 -16.406 1 65.12 153 PRO A O 1
ATOM 1155 N N . TRP A 1 154 ? 21.766 1.734 -15.039 1 63.69 154 TRP A N 1
ATOM 1156 C CA . TRP A 1 154 ? 20.359 1.516 -14.75 1 63.69 154 TRP A CA 1
ATOM 1157 C C . TRP A 1 154 ? 19.922 2.314 -13.523 1 63.69 154 TRP A C 1
ATOM 1159 O O . TRP A 1 154 ? 18.875 2.031 -12.922 1 63.69 154 TRP A O 1
ATOM 1169 N N . GLN A 1 155 ? 20.438 3.365 -13.336 1 61.41 155 GLN A N 1
ATOM 1170 C CA . GLN A 1 155 ? 20.219 4.043 -12.062 1 61.41 155 GLN A CA 1
ATOM 1171 C C . GLN A 1 155 ? 18.781 4.535 -11.93 1 61.41 155 GLN A C 1
ATOM 1173 O O . GLN A 1 155 ? 18.312 4.789 -10.828 1 61.41 155 GLN A O 1
ATOM 1178 N N . GLN A 1 156 ? 18.016 4.402 -13.109 1 62.84 156 GLN A N 1
ATOM 1179 C CA . GLN A 1 156 ? 16.672 4.945 -12.945 1 62.84 156 GLN A CA 1
ATOM 1180 C C . GLN A 1 156 ? 15.656 3.832 -12.703 1 62.84 156 GLN A C 1
ATOM 1182 O O . GLN A 1 156 ? 15.812 2.719 -13.211 1 62.84 156 GLN A O 1
ATOM 1187 N N . GLY A 1 157 ? 15.109 3.658 -11.484 1 71.88 157 GLY A N 1
ATOM 1188 C CA . GLY A 1 157 ? 14.008 2.76 -11.18 1 71.88 157 GLY A CA 1
ATOM 1189 C C . GLY A 1 157 ? 13.18 2.404 -12.398 1 71.88 157 GLY A C 1
ATOM 1190 O O . GLY A 1 157 ? 13.516 2.781 -13.523 1 71.88 157 GLY A O 1
ATOM 1191 N N . THR A 1 158 ? 12.328 1.36 -12.352 1 79.06 158 THR A N 1
ATOM 1192 C CA . THR A 1 158 ? 11.445 0.869 -13.406 1 79.06 158 THR A CA 1
ATOM 1193 C C . THR A 1 158 ? 10.023 1.392 -13.211 1 79.06 158 THR A C 1
ATOM 1195 O O . THR A 1 158 ? 9.484 1.333 -12.102 1 79.06 158 THR A O 1
ATOM 1198 N N . PRO A 1 159 ? 9.461 1.926 -14.32 1 85 159 PRO A N 1
ATOM 1199 C CA . PRO A 1 159 ? 8.07 2.375 -14.227 1 85 159 PRO A CA 1
ATOM 1200 C C . PRO A 1 159 ? 7.102 1.24 -13.891 1 85 159 PRO A C 1
ATOM 1202 O O . PRO A 1 159 ? 7.32 0.097 -14.297 1 85 159 PRO A O 1
ATOM 1205 N N . LEU A 1 160 ? 6.023 1.578 -13.273 1 88.25 160 LEU A N 1
ATOM 1206 C CA . LEU A 1 160 ? 5.07 0.587 -12.789 1 88.25 160 LEU A CA 1
ATOM 1207 C C . LEU A 1 160 ? 4.344 -0.081 -13.953 1 88.25 160 LEU A C 1
ATOM 1209 O O . LEU A 1 160 ? 3.857 -1.206 -13.828 1 88.25 160 LEU A O 1
ATOM 1213 N N . ASP A 1 161 ? 4.277 0.561 -15.078 1 88.81 161 ASP A N 1
ATOM 1214 C CA . ASP A 1 161 ? 3.502 0.02 -16.188 1 88.81 161 ASP A CA 1
ATOM 1215 C C . ASP A 1 161 ? 4.363 -0.888 -17.062 1 88.81 161 ASP A C 1
ATOM 1217 O O . ASP A 1 161 ? 3.865 -1.487 -18.031 1 88.81 161 ASP A O 1
ATOM 1221 N N . GLN A 1 162 ? 5.602 -1.056 -16.719 1 92.06 162 GLN A N 1
ATOM 1222 C CA . GLN A 1 162 ? 6.48 -1.952 -17.469 1 92.06 162 GLN A CA 1
ATOM 1223 C C . GLN A 1 162 ? 6.227 -3.408 -17.094 1 92.06 162 GLN A C 1
ATOM 1225 O O . GLN A 1 162 ? 5.988 -3.723 -15.922 1 92.06 162 GLN A O 1
ATOM 1230 N N . VAL A 1 163 ? 6.289 -4.281 -18.109 1 96 163 VAL A N 1
ATOM 1231 C CA . VAL A 1 163 ? 6.086 -5.707 -17.875 1 96 163 VAL A CA 1
ATOM 1232 C C . VAL A 1 163 ? 7.238 -6.266 -17.047 1 96 163 VAL A C 1
ATOM 1234 O O . VAL A 1 163 ? 8.406 -6.062 -17.375 1 96 163 VAL A O 1
ATOM 1237 N N . GLN A 1 164 ? 6.898 -6.852 -15.992 1 96.44 164 GLN A N 1
ATOM 1238 C CA . GLN A 1 164 ? 7.871 -7.457 -15.086 1 96.44 164 GLN A CA 1
ATOM 1239 C C . GLN A 1 164 ? 8.094 -8.93 -15.422 1 96.44 164 GLN A C 1
ATOM 1241 O O . GLN A 1 164 ? 9.227 -9.414 -15.398 1 96.44 164 GLN A O 1
ATOM 1246 N N . ALA A 1 165 ? 7.008 -9.633 -15.82 1 98.31 165 ALA A N 1
ATOM 1247 C CA . ALA A 1 165 ? 7.105 -11.07 -16.078 1 98.31 165 ALA A CA 1
ATOM 1248 C C . ALA A 1 165 ? 6.09 -11.508 -17.125 1 98.31 165 ALA A C 1
ATOM 1250 O O . ALA A 1 165 ? 5.023 -10.906 -17.25 1 98.31 165 ALA A O 1
ATOM 1251 N N . ILE A 1 166 ? 6.438 -12.516 -17.859 1 98.31 166 ILE A N 1
ATOM 1252 C CA . ILE A 1 166 ? 5.535 -13.281 -18.719 1 98.31 166 ILE A CA 1
ATOM 1253 C C . ILE A 1 166 ? 5.352 -14.68 -18.141 1 98.31 166 ILE A C 1
ATOM 1255 O O . ILE A 1 166 ? 6.262 -15.508 -18.188 1 98.31 166 ILE A O 1
ATOM 1259 N N . ILE A 1 167 ? 4.191 -14.938 -17.578 1 97.62 167 ILE A N 1
ATOM 1260 C CA . ILE A 1 167 ? 3.924 -16.188 -16.891 1 97.62 167 ILE A CA 1
ATOM 1261 C C . ILE A 1 167 ? 2.934 -17.031 -17.703 1 97.62 167 ILE A C 1
ATOM 1263 O O . ILE A 1 167 ? 1.856 -16.547 -18.062 1 97.62 167 ILE A O 1
ATOM 1267 N N . PHE A 1 168 ? 3.291 -18.203 -17.969 1 93.12 168 PHE A N 1
ATOM 1268 C CA . PHE A 1 168 ? 2.492 -19.031 -18.859 1 93.12 168 PHE A CA 1
ATOM 1269 C C . PHE A 1 168 ? 1.293 -19.609 -18.109 1 93.12 168 PHE A C 1
ATOM 1271 O O . PHE A 1 168 ? 1.41 -20.031 -16.953 1 93.12 168 PHE A O 1
ATOM 1278 N N . THR A 1 169 ? 0.189 -19.438 -18.781 1 83.44 169 THR A N 1
ATOM 1279 C CA . THR A 1 169 ? -1.082 -19.984 -18.328 1 83.44 169 THR A CA 1
ATOM 1280 C C . THR A 1 169 ? -1.705 -20.891 -19.391 1 83.44 169 THR A C 1
ATOM 1282 O O . THR A 1 169 ? -1.147 -21.047 -20.484 1 83.44 169 THR A O 1
ATOM 1285 N N . SER A 1 170 ? -2.83 -21.406 -19.047 1 65.88 170 SER A N 1
ATOM 1286 C CA . SER A 1 170 ? -3.492 -22.312 -19.984 1 65.88 170 SER A CA 1
ATOM 1287 C C . SER A 1 170 ? -4.242 -21.531 -21.062 1 65.88 170 SER A C 1
ATOM 1289 O O . SER A 1 170 ? -4.73 -20.438 -20.812 1 65.88 170 SER A O 1
ATOM 1291 N N . GLY A 1 171 ? -4.008 -21.938 -22.344 1 59.69 171 GLY A N 1
ATOM 1292 C CA . GLY A 1 171 ? -4.789 -21.391 -23.453 1 59.69 171 GLY A CA 1
ATOM 1293 C C . GLY A 1 171 ? -5.844 -22.344 -23.969 1 59.69 171 GLY A C 1
ATOM 1294 O O . GLY A 1 171 ? -5.727 -23.562 -23.797 1 59.69 171 GLY A O 1
ATOM 1295 N N . THR A 1 172 ? -6.941 -21.891 -24.281 1 53.28 172 THR A N 1
ATOM 1296 C CA . THR A 1 172 ? -8.039 -22.672 -24.812 1 53.28 172 THR A CA 1
ATOM 1297 C C . THR A 1 172 ? -7.605 -23.422 -26.078 1 53.28 172 THR A C 1
ATOM 1299 O O . THR A 1 172 ? -8.18 -24.453 -26.422 1 53.28 172 THR A O 1
ATOM 1302 N N . SER A 1 173 ? -6.637 -22.891 -26.672 1 57.22 173 SER A N 1
ATOM 1303 C CA . SER A 1 173 ? -6.207 -23.453 -27.953 1 57.22 173 SER A CA 1
ATOM 1304 C C . SER A 1 173 ? -5.262 -24.641 -27.734 1 57.22 173 SER A C 1
ATOM 1306 O O . SER A 1 173 ? -4.727 -25.188 -28.703 1 57.22 173 SER A O 1
ATOM 1308 N N . GLY A 1 174 ? -5.168 -25.031 -26.531 1 64.06 174 GLY A N 1
ATOM 1309 C CA . GLY A 1 174 ? -4.277 -26.156 -26.281 1 64.06 174 GLY A CA 1
ATOM 1310 C C . GLY A 1 174 ? -2.84 -25.734 -26.047 1 64.06 174 GLY A C 1
ATOM 1311 O O . GLY A 1 174 ? -1.996 -26.562 -25.688 1 64.06 174 GLY A O 1
ATOM 1312 N N . ARG A 1 175 ? -2.508 -24.531 -26.375 1 74.94 175 ARG A N 1
ATOM 1313 C CA . ARG A 1 175 ? -1.147 -24.078 -26.125 1 74.94 175 ARG A CA 1
ATOM 1314 C C . ARG A 1 175 ? -1.125 -23.016 -25.016 1 74.94 175 ARG A C 1
ATOM 1316 O O . ARG A 1 175 ? -2.049 -22.203 -24.906 1 74.94 175 ARG A O 1
ATOM 1323 N N . PRO A 1 176 ? -0.059 -23.078 -24.297 1 85.38 176 PRO A N 1
ATOM 1324 C CA . PRO A 1 176 ? 0.053 -22.094 -23.203 1 85.38 176 PRO A CA 1
ATOM 1325 C C . PRO A 1 176 ? 0.147 -20.656 -23.703 1 85.38 176 PRO A C 1
ATOM 1327 O O . PRO A 1 176 ? 0.658 -20.422 -24.797 1 85.38 176 PRO A O 1
ATOM 1330 N N . LYS A 1 177 ? -0.461 -19.75 -22.984 1 91.31 177 LYS A N 1
ATOM 1331 C CA . LYS A 1 177 ? -0.377 -18.312 -23.234 1 91.31 177 LYS A CA 1
ATOM 1332 C C . LYS A 1 177 ? 0.463 -17.609 -22.172 1 91.31 177 LYS A C 1
ATOM 1334 O O . LYS A 1 177 ? 0.412 -17.969 -21 1 91.31 177 LYS A O 1
ATOM 1339 N N . GLY A 1 178 ? 1.211 -16.641 -22.625 1 95.94 178 GLY A N 1
ATOM 1340 C CA . GLY A 1 178 ? 2.059 -15.898 -21.703 1 95.94 178 GLY A CA 1
ATOM 1341 C C . GLY A 1 178 ? 1.408 -14.633 -21.172 1 95.94 178 GLY A C 1
ATOM 1342 O O . GLY A 1 178 ? 1.433 -13.594 -21.844 1 95.94 178 GLY A O 1
ATOM 1343 N N . ALA A 1 179 ? 0.867 -14.703 -19.984 1 96.94 179 ALA A N 1
ATOM 1344 C CA . ALA A 1 179 ? 0.266 -13.523 -19.375 1 96.94 179 ALA A CA 1
ATOM 1345 C C . ALA A 1 179 ? 1.33 -12.492 -19 1 96.94 179 ALA A C 1
ATOM 1347 O O . ALA A 1 179 ? 2.312 -12.82 -18.328 1 96.94 179 ALA A O 1
ATOM 1348 N N . MET A 1 180 ? 1.149 -11.258 -19.438 1 98.06 180 MET A N 1
ATOM 1349 C CA . MET A 1 180 ? 2.084 -10.188 -19.109 1 98.06 180 MET A CA 1
ATOM 1350 C C . MET A 1 180 ? 1.669 -9.469 -17.828 1 98.06 180 MET A C 1
ATOM 1352 O O . MET A 1 180 ? 0.615 -8.828 -17.781 1 98.06 180 MET A O 1
ATOM 1356 N N . LEU A 1 181 ? 2.496 -9.633 -16.828 1 97.56 181 LEU A N 1
ATOM 1357 C CA . LEU A 1 181 ? 2.281 -8.93 -15.57 1 97.56 181 LEU A CA 1
ATOM 1358 C C . LEU A 1 181 ? 3.273 -7.781 -15.414 1 97.56 181 LEU A C 1
ATOM 1360 O O . LEU A 1 181 ? 4.48 -7.973 -15.57 1 97.56 181 LEU A O 1
ATOM 1364 N N . THR A 1 182 ? 2.734 -6.617 -15.117 1 95.69 182 THR A N 1
ATOM 1365 C CA . THR A 1 182 ? 3.559 -5.426 -14.945 1 95.69 182 THR A CA 1
ATOM 1366 C C . THR A 1 182 ? 4.008 -5.281 -13.5 1 95.69 182 THR A C 1
ATOM 1368 O O . THR A 1 182 ? 3.512 -5.988 -12.617 1 95.69 182 THR A O 1
ATOM 1371 N N . PHE A 1 183 ? 4.977 -4.359 -13.281 1 94.44 183 PHE A N 1
ATOM 1372 C CA . PHE A 1 183 ? 5.359 -3.996 -11.922 1 94.44 183 PHE A CA 1
ATOM 1373 C C . PHE A 1 183 ? 4.16 -3.477 -11.141 1 94.44 183 PHE A C 1
ATOM 1375 O O . PHE A 1 183 ? 3.984 -3.811 -9.961 1 94.44 183 PHE A O 1
ATOM 1382 N N . GLY A 1 184 ? 3.354 -2.746 -11.82 1 93 184 GLY A N 1
ATOM 1383 C CA . GLY A 1 184 ? 2.154 -2.223 -11.188 1 93 184 GLY A CA 1
ATOM 1384 C C . GLY A 1 184 ? 1.199 -3.309 -10.727 1 93 184 GLY A C 1
ATOM 1385 O O . GLY A 1 184 ? 0.619 -3.213 -9.641 1 93 184 GLY A O 1
ATOM 1386 N N . ASN A 1 185 ? 1.017 -4.359 -11.516 1 95.38 185 ASN A N 1
ATOM 1387 C CA . ASN A 1 185 ? 0.157 -5.465 -11.109 1 95.38 185 ASN A CA 1
ATOM 1388 C C . ASN A 1 185 ? 0.616 -6.078 -9.789 1 95.38 185 ASN A C 1
ATOM 1390 O O . ASN A 1 185 ? -0.191 -6.289 -8.883 1 95.38 185 ASN A O 1
ATOM 1394 N N . HIS A 1 186 ? 1.909 -6.297 -9.711 1 96.19 186 HIS A N 1
ATOM 1395 C CA . HIS A 1 186 ? 2.471 -6.898 -8.508 1 96.19 186 HIS A CA 1
ATOM 1396 C C . HIS A 1 186 ? 2.346 -5.961 -7.312 1 96.19 186 HIS A C 1
ATOM 1398 O O . HIS A 1 186 ? 2.051 -6.402 -6.199 1 96.19 186 HIS A O 1
ATOM 1404 N N . PHE A 1 187 ? 2.535 -4.699 -7.543 1 94.94 187 PHE A N 1
ATOM 1405 C CA . PHE A 1 187 ? 2.469 -3.709 -6.477 1 94.94 187 PHE A CA 1
ATOM 1406 C C . PHE A 1 187 ? 1.067 -3.648 -5.879 1 94.94 187 PHE A C 1
ATOM 1408 O O . PHE A 1 187 ? 0.903 -3.703 -4.66 1 94.94 187 PHE A O 1
ATOM 1415 N N . TRP A 1 188 ? 0.113 -3.504 -6.727 1 93.88 188 TRP A N 1
ATOM 1416 C CA . TRP A 1 188 ? -1.268 -3.391 -6.27 1 93.88 188 TRP A CA 1
ATOM 1417 C C . TRP A 1 188 ? -1.731 -4.684 -5.609 1 93.88 188 TRP A C 1
ATOM 1419 O O . TRP A 1 188 ? -2.488 -4.652 -4.637 1 93.88 188 TRP A O 1
ATOM 1429 N N . SER A 1 189 ? -1.287 -5.793 -6.148 1 96.38 189 SER A N 1
ATOM 1430 C CA . SER A 1 189 ? -1.589 -7.074 -5.523 1 96.38 189 SER A CA 1
ATOM 1431 C C . SER A 1 189 ? -1.029 -7.145 -4.105 1 96.38 189 SER A C 1
ATOM 1433 O O . SER A 1 189 ? -1.732 -7.535 -3.172 1 96.38 189 SER A O 1
ATOM 1435 N N . ALA A 1 190 ? 0.21 -6.723 -3.967 1 97.06 190 ALA A N 1
ATOM 1436 C CA . ALA A 1 190 ? 0.86 -6.738 -2.658 1 97.06 190 ALA A CA 1
ATOM 1437 C C . ALA A 1 190 ? 0.156 -5.793 -1.687 1 97.06 190 ALA A C 1
ATOM 1439 O O . ALA A 1 190 ? -0.09 -6.152 -0.532 1 97.06 190 ALA A O 1
ATOM 1440 N N . THR A 1 191 ? -0.185 -4.66 -2.135 1 94.94 191 THR A N 1
ATOM 1441 C CA . THR A 1 191 ? -0.794 -3.635 -1.294 1 94.94 191 THR A CA 1
ATOM 1442 C C . THR A 1 191 ? -2.193 -4.055 -0.855 1 94.94 191 THR A C 1
ATOM 1444 O O . THR A 1 191 ? -2.529 -3.973 0.328 1 94.94 191 THR A O 1
ATOM 1447 N N . ALA A 1 192 ? -2.994 -4.523 -1.795 1 95 192 ALA A N 1
ATOM 1448 C CA . ALA A 1 192 ? -4.348 -4.977 -1.478 1 95 192 ALA A CA 1
ATOM 1449 C C . ALA A 1 192 ? -4.316 -6.152 -0.507 1 95 192 ALA A C 1
ATOM 1451 O O . ALA A 1 192 ? -5.141 -6.234 0.406 1 95 192 ALA A O 1
ATOM 1452 N N . SER A 1 193 ? -3.391 -7.035 -0.737 1 96.88 193 SER A N 1
ATOM 1453 C CA . SER A 1 193 ? -3.24 -8.172 0.159 1 96.88 193 SER A CA 1
ATOM 1454 C C . SER A 1 193 ? -2.91 -7.723 1.578 1 96.88 193 SER A C 1
ATOM 1456 O O . SER A 1 193 ? -3.443 -8.266 2.547 1 96.88 193 SER A O 1
ATOM 1458 N N . LEU A 1 194 ? -2.076 -6.742 1.678 1 96.81 194 LEU A N 1
ATOM 1459 C CA . LEU A 1 194 ? -1.67 -6.211 2.973 1 96.81 194 LEU A CA 1
ATOM 1460 C C . LEU A 1 194 ? -2.865 -5.629 3.721 1 96.81 194 LEU A C 1
ATOM 1462 O O . LEU A 1 194 ? -3.012 -5.84 4.926 1 96.81 194 LEU A O 1
ATOM 1466 N N . TYR A 1 195 ? -3.705 -4.91 3.012 1 94.75 195 TYR A N 1
ATOM 1467 C CA . TYR A 1 195 ? -4.887 -4.305 3.621 1 94.75 195 TYR A CA 1
ATOM 1468 C C . TYR A 1 195 ? -5.824 -5.371 4.168 1 94.75 195 TYR A C 1
ATOM 1470 O O . TYR A 1 195 ? -6.617 -5.105 5.074 1 94.75 195 TYR A O 1
ATOM 1478 N N . ARG A 1 196 ? -5.719 -6.598 3.629 1 94.62 196 ARG A N 1
ATOM 1479 C CA . ARG A 1 196 ? -6.594 -7.695 4.027 1 94.62 196 ARG A CA 1
ATOM 1480 C C . ARG A 1 196 ? -5.961 -8.523 5.141 1 94.62 196 ARG A C 1
ATOM 1482 O O . ARG A 1 196 ? -6.625 -8.859 6.121 1 94.62 196 ARG A O 1
ATOM 1489 N N . LEU A 1 197 ? -4.668 -8.758 5.031 1 95.56 197 LEU A N 1
ATOM 1490 C CA . LEU A 1 197 ? -4.035 -9.766 5.875 1 95.56 197 LEU A CA 1
ATOM 1491 C C . LEU A 1 197 ? -3.34 -9.117 7.066 1 95.56 197 LEU A C 1
ATOM 1493 O O . LEU A 1 197 ? -3.02 -9.789 8.047 1 95.56 197 LEU A O 1
ATOM 1497 N N . GLY A 1 198 ? -3.006 -7.805 6.953 1 95.88 198 GLY A N 1
ATOM 1498 C CA . GLY A 1 198 ? -2.248 -7.125 7.988 1 95.88 198 GLY A CA 1
ATOM 1499 C C . GLY A 1 198 ? -0.75 -7.332 7.867 1 95.88 198 GLY A C 1
ATOM 1500 O O . GLY A 1 198 ? -0.285 -8 6.938 1 95.88 198 GLY A O 1
ATOM 1501 N N . LEU A 1 199 ? -0.003 -6.711 8.75 1 96.75 199 LEU A N 1
ATOM 1502 C CA . LEU A 1 199 ? 1.453 -6.766 8.797 1 96.75 199 LEU A CA 1
ATOM 1503 C C . LEU A 1 199 ? 1.956 -6.535 10.219 1 96.75 199 LEU A C 1
ATOM 1505 O O . LEU A 1 199 ? 1.676 -5.492 10.82 1 96.75 199 LEU A O 1
ATOM 1509 N N . ARG A 1 200 ? 2.641 -7.508 10.68 1 94.81 200 ARG A N 1
ATOM 1510 C CA . ARG A 1 200 ? 3.238 -7.398 12.008 1 94.81 200 ARG A CA 1
ATOM 1511 C C . ARG A 1 200 ? 4.758 -7.297 11.922 1 94.81 200 ARG A C 1
ATOM 1513 O O . ARG A 1 200 ? 5.355 -7.73 10.93 1 94.81 200 ARG A O 1
ATOM 1520 N N . GLU A 1 201 ? 5.324 -6.789 12.922 1 89.38 201 GLU A N 1
ATOM 1521 C CA . GLU A 1 201 ? 6.77 -6.59 12.945 1 89.38 201 GLU A CA 1
ATOM 1522 C C . GLU A 1 201 ? 7.512 -7.926 12.93 1 89.38 201 GLU A C 1
ATOM 1524 O O . GLU A 1 201 ? 8.609 -8.023 12.367 1 89.38 201 GLU A O 1
ATOM 1529 N N . ASP A 1 202 ? 6.898 -8.891 13.5 1 93.81 202 ASP A N 1
ATOM 1530 C CA . ASP A 1 202 ? 7.578 -10.18 13.625 1 93.81 202 ASP A CA 1
ATOM 1531 C C . ASP A 1 202 ? 7.16 -11.133 12.516 1 93.81 202 ASP A C 1
ATOM 1533 O O . ASP A 1 202 ? 7.43 -12.336 12.586 1 93.81 202 ASP A O 1
ATOM 1537 N N . ASP A 1 203 ? 6.516 -10.641 11.562 1 97.5 203 ASP A N 1
ATOM 1538 C CA . ASP A 1 203 ? 6.047 -11.508 10.484 1 97.5 203 ASP A CA 1
ATOM 1539 C C . ASP A 1 203 ? 7.219 -12.109 9.711 1 97.5 203 ASP A C 1
ATOM 1541 O O . ASP A 1 203 ? 8.195 -11.422 9.422 1 97.5 203 ASP A O 1
ATOM 1545 N N . ARG A 1 204 ? 7.137 -13.406 9.43 1 98.38 204 ARG A N 1
ATOM 1546 C CA . ARG A 1 204 ? 8.008 -14.188 8.555 1 98.38 204 ARG A CA 1
ATOM 1547 C C . ARG A 1 204 ? 7.195 -15.102 7.645 1 98.38 204 ARG A C 1
ATOM 1549 O O . ARG A 1 204 ? 6.355 -15.875 8.117 1 98.38 204 ARG A O 1
ATOM 1556 N N . TRP A 1 205 ? 7.422 -15.031 6.367 1 98.81 205 TRP A N 1
ATOM 1557 C CA . TRP A 1 205 ? 6.602 -15.758 5.402 1 98.81 205 TRP A CA 1
ATOM 1558 C C . TRP A 1 205 ? 7.328 -17 4.887 1 98.81 205 TRP A C 1
ATOM 1560 O O . TRP A 1 205 ? 8.32 -16.875 4.164 1 98.81 205 TRP A O 1
ATOM 1570 N N . LEU A 1 206 ? 6.836 -18.141 5.238 1 98.75 206 LEU A N 1
ATOM 1571 C CA . LEU A 1 206 ? 7.379 -19.391 4.711 1 98.75 206 LEU A CA 1
ATOM 1572 C C . LEU A 1 206 ? 6.75 -19.734 3.365 1 98.75 206 LEU A C 1
ATOM 1574 O O . LEU A 1 206 ? 5.523 -19.828 3.256 1 98.75 206 LEU A O 1
ATOM 1578 N N . SER A 1 207 ? 7.617 -19.875 2.355 1 97.88 207 SER A N 1
ATOM 1579 C CA . SER A 1 207 ? 7.113 -20.219 1.03 1 97.88 207 SER A CA 1
ATOM 1580 C C . SER A 1 207 ? 7.816 -21.453 0.479 1 97.88 207 SER A C 1
ATOM 1582 O O . SER A 1 207 ? 9.047 -21.531 0.5 1 97.88 207 SER A O 1
ATOM 1584 N N . CYS A 1 208 ? 6.98 -22.391 0.036 1 96.62 208 CYS A N 1
ATOM 1585 C CA . CYS A 1 208 ? 7.465 -23.562 -0.677 1 96.62 208 CYS A CA 1
ATOM 1586 C C . CYS A 1 208 ? 6.852 -23.656 -2.068 1 96.62 208 CYS A C 1
ATOM 1588 O O . CYS A 1 208 ? 7.086 -24.625 -2.797 1 96.62 208 CYS A O 1
ATOM 1590 N N . LEU A 1 209 ? 6.043 -22.688 -2.414 1 96.12 209 LEU A N 1
ATOM 1591 C CA . LEU A 1 209 ? 5.457 -22.641 -3.748 1 96.12 209 LEU A CA 1
ATOM 1592 C C . LEU A 1 209 ? 6.512 -22.312 -4.797 1 96.12 209 LEU A C 1
ATOM 1594 O O . LEU A 1 209 ? 7.391 -21.484 -4.559 1 96.12 209 LEU A O 1
ATOM 1598 N N . PRO A 1 210 ? 6.379 -22.953 -5.957 1 95.94 210 PRO A N 1
ATOM 1599 C CA . PRO A 1 210 ? 7.363 -22.641 -6.996 1 95.94 210 PRO A CA 1
ATOM 1600 C C . PRO A 1 210 ? 7.367 -21.172 -7.387 1 95.94 210 PRO A C 1
ATOM 1602 O O . PRO A 1 210 ? 6.305 -20.578 -7.594 1 95.94 210 PRO A O 1
ATOM 1605 N N . LEU A 1 211 ? 8.547 -20.625 -7.527 1 97.94 211 LEU A N 1
ATOM 1606 C CA . LEU A 1 211 ? 8.688 -19.219 -7.863 1 97.94 211 LEU A CA 1
ATOM 1607 C C . LEU A 1 211 ? 8.312 -18.953 -9.32 1 97.94 211 LEU A C 1
ATOM 1609 O O . LEU A 1 211 ? 8.109 -17.812 -9.719 1 97.94 211 LEU A O 1
ATOM 1613 N N . TYR A 1 212 ? 8.211 -20.031 -10.102 1 96.5 212 TYR A N 1
ATOM 1614 C CA . TYR A 1 212 ? 7.855 -19.844 -11.5 1 96.5 212 TYR A CA 1
ATOM 1615 C C . TYR A 1 212 ? 6.348 -19.734 -11.672 1 96.5 212 TYR A C 1
ATOM 1617 O O . TYR A 1 212 ? 5.859 -19.484 -12.781 1 96.5 212 TYR A O 1
ATOM 1625 N N . HIS A 1 213 ? 5.605 -19.906 -10.586 1 95.31 213 HIS A N 1
ATOM 1626 C CA . HIS A 1 213 ? 4.184 -19.578 -10.547 1 95.31 213 HIS A CA 1
ATOM 1627 C C . HIS A 1 213 ? 3.943 -18.219 -9.914 1 95.31 213 HIS A C 1
ATOM 1629 O O . HIS A 1 213 ? 4.734 -17.766 -9.086 1 95.31 213 HIS A O 1
ATOM 1635 N N . VAL A 1 214 ? 2.814 -17.641 -10.289 1 96.88 214 VAL A N 1
ATOM 1636 C CA . VAL A 1 214 ? 2.52 -16.297 -9.812 1 96.88 214 VAL A CA 1
ATOM 1637 C C . VAL A 1 214 ? 2.363 -16.312 -8.297 1 96.88 214 VAL A C 1
ATOM 1639 O O . VAL A 1 214 ? 2.729 -15.344 -7.621 1 96.88 214 VAL A O 1
ATOM 1642 N N . GLY A 1 215 ? 1.861 -17.359 -7.711 1 95.88 215 GLY A N 1
ATOM 1643 C CA . GLY A 1 215 ? 1.682 -17.438 -6.273 1 95.88 215 GLY A CA 1
ATOM 1644 C C . GLY A 1 215 ? 2.986 -17.375 -5.504 1 95.88 215 GLY A C 1
ATOM 1645 O O . GLY A 1 215 ? 3.051 -16.75 -4.438 1 95.88 215 GLY A O 1
ATOM 1646 N N . GLY A 1 216 ? 3.969 -18.078 -6.008 1 97.44 216 GLY A N 1
ATOM 1647 C CA . GLY A 1 216 ? 5.289 -18.016 -5.402 1 97.44 216 GLY A CA 1
ATOM 1648 C C . GLY A 1 216 ? 5.996 -16.703 -5.66 1 97.44 216 GLY A C 1
ATOM 1649 O O . GLY A 1 216 ? 6.598 -16.125 -4.754 1 97.44 216 GLY A O 1
ATOM 1650 N N . LEU A 1 217 ? 5.918 -16.266 -6.883 1 98.31 217 LEU A N 1
ATOM 1651 C CA . LEU A 1 217 ? 6.57 -15.016 -7.285 1 98.31 217 LEU A CA 1
ATOM 1652 C C . LEU A 1 217 ? 6.035 -13.836 -6.477 1 98.31 217 LEU A C 1
ATOM 1654 O O . LEU A 1 217 ? 6.805 -12.969 -6.059 1 98.31 217 LEU A O 1
ATOM 1658 N N . ALA A 1 218 ? 4.77 -13.812 -6.258 1 98.19 218 ALA A N 1
ATOM 1659 C CA . ALA A 1 218 ? 4.133 -12.727 -5.516 1 98.19 218 ALA A CA 1
ATOM 1660 C C . ALA A 1 218 ? 4.711 -12.609 -4.109 1 98.19 218 ALA A C 1
ATOM 1662 O O . ALA A 1 218 ? 4.859 -11.508 -3.58 1 98.19 218 ALA A O 1
ATOM 1663 N N . VAL A 1 219 ? 5.039 -13.727 -3.492 1 98.56 219 VAL A N 1
ATOM 1664 C CA . VAL A 1 219 ? 5.535 -13.727 -2.119 1 98.56 219 VAL A CA 1
ATOM 1665 C C . VAL A 1 219 ? 6.902 -13.047 -2.062 1 98.56 219 VAL A C 1
ATOM 1667 O O . VAL A 1 219 ? 7.219 -12.359 -1.089 1 98.56 219 VAL A O 1
ATOM 1670 N N . VAL A 1 220 ? 7.684 -13.211 -3.105 1 98.62 220 VAL A N 1
ATOM 1671 C CA . VAL A 1 220 ? 8.992 -12.578 -3.17 1 98.62 220 VAL A CA 1
ATOM 1672 C C . VAL A 1 220 ? 8.836 -11.055 -3.121 1 98.62 220 VAL A C 1
ATOM 1674 O O . VAL A 1 220 ? 9.5 -10.383 -2.334 1 98.62 220 VAL A O 1
ATOM 1677 N N . PHE A 1 221 ? 7.922 -10.547 -3.887 1 97.69 221 PHE A N 1
ATOM 1678 C CA . PHE A 1 221 ? 7.715 -9.102 -3.947 1 97.69 221 PHE A CA 1
ATOM 1679 C C . PHE A 1 221 ? 7.027 -8.602 -2.684 1 97.69 221 PHE A C 1
ATOM 1681 O O . PHE A 1 221 ? 7.344 -7.52 -2.186 1 97.69 221 PHE A O 1
ATOM 1688 N N . ARG A 1 222 ? 6.078 -9.375 -2.166 1 98.25 222 ARG A N 1
ATOM 1689 C CA . ARG A 1 222 ? 5.41 -8.984 -0.929 1 98.25 222 ARG A CA 1
ATOM 1690 C C . ARG A 1 222 ? 6.414 -8.828 0.21 1 98.25 222 ARG A C 1
ATOM 1692 O O . ARG A 1 222 ? 6.402 -7.82 0.918 1 98.25 222 ARG A O 1
ATOM 1699 N N . CYS A 1 223 ? 7.285 -9.812 0.363 1 98.56 223 CYS A N 1
ATOM 1700 C CA . CYS A 1 223 ? 8.266 -9.75 1.444 1 98.56 223 CYS A CA 1
ATOM 1701 C C . CYS A 1 223 ? 9.156 -8.523 1.308 1 98.56 223 CYS A C 1
ATOM 1703 O O . CYS A 1 223 ? 9.406 -7.82 2.289 1 98.56 223 CYS A O 1
ATOM 1705 N N . CYS A 1 224 ? 9.57 -8.25 0.132 1 97.81 224 CYS A N 1
ATOM 1706 C CA . CYS A 1 224 ? 10.43 -7.102 -0.121 1 97.81 224 CYS A CA 1
ATOM 1707 C C . CYS A 1 224 ? 9.711 -5.793 0.188 1 97.81 224 CYS A C 1
ATOM 1709 O O . CYS A 1 224 ? 10.242 -4.941 0.902 1 97.81 224 CYS A O 1
ATOM 1711 N N . LEU A 1 225 ? 8.508 -5.641 -0.295 1 96.94 225 LEU A N 1
ATOM 1712 C CA . LEU A 1 225 ? 7.734 -4.418 -0.097 1 96.94 225 LEU A CA 1
ATOM 1713 C C . LEU A 1 225 ? 7.371 -4.238 1.373 1 96.94 225 LEU A C 1
ATOM 1715 O O . LEU A 1 225 ? 7.465 -3.131 1.908 1 96.94 225 LEU A O 1
ATOM 1719 N N . TYR A 1 226 ? 6.996 -5.359 2.014 1 97.44 226 TYR A N 1
ATOM 1720 C CA . TYR A 1 226 ? 6.566 -5.324 3.408 1 97.44 226 TYR A CA 1
ATOM 1721 C C . TYR A 1 226 ? 7.758 -5.156 4.344 1 97.44 226 TYR A C 1
ATOM 1723 O O . TYR A 1 226 ? 7.602 -4.699 5.477 1 97.44 226 TYR A O 1
ATOM 1731 N N . GLY A 1 227 ? 8.945 -5.582 3.926 1 96.81 227 GLY A N 1
ATOM 1732 C CA . GLY A 1 227 ? 10.141 -5.543 4.758 1 96.81 227 GLY A CA 1
ATOM 1733 C C . GLY A 1 227 ? 10.211 -6.691 5.746 1 96.81 227 GLY A C 1
ATOM 1734 O O . GLY A 1 227 ? 10.711 -6.527 6.859 1 96.81 227 GLY A O 1
ATOM 1735 N N . ILE A 1 228 ? 9.641 -7.836 5.406 1 97.88 228 ILE A N 1
ATOM 1736 C CA . ILE A 1 228 ? 9.672 -9.008 6.281 1 97.88 228 ILE A CA 1
ATOM 1737 C C . ILE A 1 228 ? 10.492 -10.117 5.625 1 97.88 228 ILE A C 1
ATOM 1739 O O . ILE A 1 228 ? 10.703 -10.102 4.41 1 97.88 228 ILE A O 1
ATOM 1743 N N . PRO A 1 229 ? 10.922 -11.086 6.383 1 98.25 229 PRO A N 1
ATOM 1744 C CA . PRO A 1 229 ? 11.758 -12.148 5.812 1 98.25 229 PRO A CA 1
ATOM 1745 C C . PRO A 1 229 ? 10.953 -13.164 5.016 1 98.25 229 PRO A C 1
ATOM 1747 O O . PRO A 1 229 ? 9.836 -13.516 5.406 1 98.25 229 PRO A O 1
ATOM 1750 N N . LEU A 1 230 ? 11.539 -13.594 3.963 1 98.75 230 LEU A N 1
ATOM 1751 C CA . LEU A 1 230 ? 11.109 -14.781 3.227 1 98.75 230 LEU A CA 1
ATOM 1752 C C . LEU A 1 230 ? 11.852 -16.016 3.717 1 98.75 230 LEU A C 1
ATOM 1754 O O . LEU A 1 230 ? 13.086 -16.078 3.627 1 98.75 230 LEU A O 1
ATOM 1758 N N . VAL A 1 231 ? 11.156 -16.938 4.309 1 98.81 231 VAL A N 1
ATOM 1759 C CA . VAL A 1 231 ? 11.703 -18.266 4.594 1 98.81 231 VAL A CA 1
ATOM 1760 C C . VAL A 1 231 ? 11.43 -19.203 3.422 1 98.81 231 VAL A C 1
ATOM 1762 O O . VAL A 1 231 ? 10.305 -19.672 3.248 1 98.81 231 VAL A O 1
ATOM 1765 N N . LEU A 1 232 ? 12.453 -19.5 2.648 1 98.69 232 LEU A N 1
ATOM 1766 C CA . LEU A 1 232 ? 12.273 -20.172 1.372 1 98.69 232 LEU A CA 1
ATOM 1767 C C . LEU A 1 232 ? 12.703 -21.641 1.468 1 98.69 232 LEU A C 1
ATOM 1769 O O . LEU A 1 232 ? 13.797 -21.938 1.958 1 98.69 232 LEU A O 1
ATOM 1773 N N . HIS A 1 233 ? 11.805 -22.516 1.087 1 98.06 233 HIS A N 1
ATOM 1774 C CA . HIS A 1 233 ? 12.141 -23.922 0.856 1 98.06 233 HIS A CA 1
ATOM 1775 C C . HIS A 1 233 ? 12.242 -24.219 -0.635 1 98.06 233 HIS A C 1
ATOM 1777 O O . HIS A 1 233 ? 11.523 -23.625 -1.442 1 98.06 233 HIS A O 1
ATOM 1783 N N . ASP A 1 234 ? 13.062 -25.094 -0.992 1 95.94 234 ASP A N 1
ATOM 1784 C CA . ASP A 1 234 ? 13.211 -25.453 -2.4 1 95.94 234 ASP A CA 1
ATOM 1785 C C . ASP A 1 234 ? 11.961 -26.156 -2.93 1 95.94 234 ASP A C 1
ATOM 1787 O O . ASP A 1 234 ? 11.633 -26.031 -4.109 1 95.94 234 ASP A O 1
ATOM 1791 N N . HIS A 1 235 ? 11.367 -26.953 -2.111 1 93.88 235 HIS A N 1
ATOM 1792 C CA . HIS A 1 235 ? 10.102 -27.641 -2.379 1 93.88 235 HIS A CA 1
ATOM 1793 C C . HIS A 1 235 ? 9.367 -27.953 -1.084 1 93.88 235 HIS A C 1
ATOM 1795 O O . HIS A 1 235 ? 9.883 -27.719 0.008 1 93.88 235 HIS A O 1
ATOM 1801 N N . PHE A 1 236 ? 8.172 -28.422 -1.259 1 94.81 236 PHE A N 1
ATOM 1802 C CA . PHE A 1 236 ? 7.383 -28.781 -0.084 1 94.81 236 PHE A CA 1
ATOM 1803 C C . PHE A 1 236 ? 7.742 -30.172 0.409 1 94.81 236 PHE A C 1
ATOM 1805 O O . PHE A 1 236 ? 7.656 -31.141 -0.344 1 94.81 236 PHE A O 1
ATOM 1812 N N . GLU A 1 237 ? 8.195 -30.25 1.53 1 93.75 237 GLU A N 1
ATOM 1813 C CA . GLU A 1 237 ? 8.406 -31.469 2.307 1 93.75 237 GLU A CA 1
ATOM 1814 C C . GLU A 1 237 ? 7.848 -31.328 3.719 1 93.75 237 GLU A C 1
ATOM 1816 O O . GLU A 1 237 ? 8.266 -30.438 4.473 1 93.75 237 GLU A O 1
ATOM 1821 N N . VAL A 1 238 ? 6.965 -32.188 4.078 1 91.62 238 VAL A N 1
ATOM 1822 C CA . VAL A 1 238 ? 6.117 -32 5.254 1 91.62 238 VAL A CA 1
ATOM 1823 C C . VAL A 1 238 ? 6.984 -31.828 6.496 1 91.62 238 VAL A C 1
ATOM 1825 O O . VAL A 1 238 ? 6.75 -30.922 7.293 1 91.62 238 VAL A O 1
ATOM 1828 N N . ASP A 1 239 ? 7.996 -32.688 6.703 1 91.12 239 ASP A N 1
ATOM 1829 C CA . ASP A 1 239 ? 8.805 -32.625 7.918 1 91.12 239 ASP A CA 1
ATOM 1830 C C . ASP A 1 239 ? 9.641 -31.359 7.973 1 91.12 239 ASP A C 1
ATOM 1832 O O . ASP A 1 239 ? 9.742 -30.734 9.023 1 91.12 239 ASP A O 1
ATOM 1836 N N . ALA A 1 240 ? 10.211 -31.047 6.859 1 94.44 240 ALA A N 1
ATOM 1837 C CA . ALA A 1 240 ? 11.008 -29.828 6.793 1 94.44 240 ALA A CA 1
ATOM 1838 C C . ALA A 1 240 ? 10.141 -28.594 7.027 1 94.44 240 ALA A C 1
ATOM 1840 O O . ALA A 1 240 ? 10.57 -27.641 7.695 1 94.44 240 ALA A O 1
ATOM 1841 N N . PHE A 1 241 ? 9 -28.656 6.484 1 95.31 241 PHE A N 1
ATOM 1842 C CA . PHE A 1 241 ? 8.055 -27.547 6.637 1 95.31 241 PHE A CA 1
ATOM 1843 C C . PHE A 1 241 ? 7.672 -27.359 8.102 1 95.31 241 PHE A C 1
ATOM 1845 O O . PHE A 1 241 ? 7.746 -26.25 8.633 1 95.31 241 PHE A O 1
ATOM 1852 N N . GLN A 1 242 ? 7.332 -28.406 8.734 1 92.31 242 GLN A N 1
ATOM 1853 C CA . GLN A 1 242 ? 6.941 -28.375 10.141 1 92.31 242 GLN A CA 1
ATOM 1854 C C . GLN A 1 242 ? 8.086 -27.875 11.016 1 92.31 242 GLN A C 1
ATOM 1856 O O . GLN A 1 242 ? 7.867 -27.078 11.938 1 92.31 242 GLN A O 1
ATOM 1861 N N . ALA A 1 243 ? 9.227 -28.344 10.766 1 93 243 ALA A N 1
ATOM 1862 C CA . ALA A 1 243 ? 10.398 -27.922 11.539 1 93 243 ALA A CA 1
ATOM 1863 C C . ALA A 1 243 ? 10.625 -26.422 11.414 1 93 243 ALA A C 1
ATOM 1865 O O . ALA A 1 243 ? 10.969 -25.75 12.391 1 93 243 ALA A O 1
ATOM 1866 N N . SER A 1 244 ? 10.383 -25.922 10.281 1 94.75 244 SER A N 1
ATOM 1867 C CA . SER A 1 244 ? 10.617 -24.516 10.023 1 94.75 244 SER A CA 1
ATOM 1868 C C . SER A 1 244 ? 9.578 -23.641 10.727 1 94.75 244 SER A C 1
ATOM 1870 O O . SER A 1 244 ? 9.883 -22.531 11.156 1 94.75 244 SER A O 1
ATOM 1872 N N . LEU A 1 245 ? 8.383 -24.094 10.852 1 94.56 245 LEU A N 1
ATOM 1873 C CA . LEU A 1 245 ? 7.344 -23.328 11.539 1 94.56 245 LEU A CA 1
ATOM 1874 C C . LEU A 1 245 ? 7.797 -22.938 12.938 1 94.56 245 LEU A C 1
ATOM 1876 O O . LEU A 1 245 ? 7.547 -21.812 13.383 1 94.56 245 LEU A O 1
ATOM 1880 N N . GLU A 1 246 ? 8.492 -23.75 13.57 1 90.12 246 GLU A N 1
ATOM 1881 C CA . GLU A 1 246 ? 8.922 -23.531 14.945 1 90.12 246 GLU A CA 1
ATOM 1882 C C . GLU A 1 246 ? 10.297 -22.859 14.984 1 90.12 246 GLU A C 1
ATOM 1884 O O . GLU A 1 246 ? 10.445 -21.781 15.555 1 90.12 246 GLU A O 1
ATOM 1889 N N . ALA A 1 247 ? 11.203 -23.438 14.281 1 92.06 247 ALA A N 1
ATOM 1890 C CA . ALA A 1 247 ? 12.602 -23.016 14.367 1 92.06 247 ALA A CA 1
ATOM 1891 C C . ALA A 1 247 ? 12.797 -21.609 13.805 1 92.06 247 ALA A C 1
ATOM 1893 O O . ALA A 1 247 ? 13.617 -20.844 14.312 1 92.06 247 ALA A O 1
ATOM 1894 N N . ASP A 1 248 ? 12.023 -21.281 12.812 1 93.69 248 ASP A N 1
ATOM 1895 C CA . ASP A 1 248 ? 12.234 -20.016 12.125 1 93.69 248 ASP A CA 1
ATOM 1896 C C . ASP A 1 248 ? 11.203 -18.969 12.555 1 93.69 248 ASP A C 1
ATOM 1898 O O . ASP A 1 248 ? 11.203 -17.844 12.055 1 93.69 248 ASP A O 1
ATOM 1902 N N . GLY A 1 249 ? 10.344 -19.328 13.445 1 95.06 249 GLY A N 1
ATOM 1903 C CA . GLY A 1 249 ? 9.344 -18.391 13.93 1 95.06 249 GLY A CA 1
ATOM 1904 C C . GLY A 1 249 ? 8.391 -17.922 12.852 1 95.06 249 GLY A C 1
ATOM 1905 O O . GLY A 1 249 ? 8.07 -16.734 12.766 1 95.06 249 GLY A O 1
ATOM 1906 N N . VAL A 1 250 ? 7.98 -18.812 11.977 1 97.62 250 VAL A N 1
ATOM 1907 C CA . VAL A 1 250 ? 7.129 -18.5 10.836 1 97.62 250 VAL A CA 1
ATOM 1908 C C . VAL A 1 250 ? 5.754 -18.047 11.328 1 97.62 250 VAL A C 1
ATOM 1910 O O . VAL A 1 250 ? 5.191 -18.641 12.25 1 97.62 250 VAL A O 1
ATOM 1913 N N . THR A 1 251 ? 5.27 -16.969 10.742 1 97.88 251 THR A N 1
ATOM 1914 C CA . THR A 1 251 ? 3.961 -16.438 11.133 1 97.88 251 THR A CA 1
ATOM 1915 C C . THR A 1 251 ? 2.979 -16.531 9.969 1 97.88 251 THR A C 1
ATOM 1917 O O . THR A 1 251 ? 1.764 -16.5 10.172 1 97.88 251 THR A O 1
ATOM 1920 N N . LEU A 1 252 ? 3.453 -16.562 8.727 1 98.19 252 LEU A N 1
ATOM 1921 C CA . LEU A 1 252 ? 2.648 -16.594 7.512 1 98.19 252 LEU A CA 1
ATOM 1922 C C . LEU A 1 252 ? 3.111 -17.719 6.582 1 98.19 252 LEU A C 1
ATOM 1924 O O . LEU A 1 252 ? 4.309 -18 6.496 1 98.19 252 LEU A O 1
ATOM 1928 N N . THR A 1 253 ? 2.145 -18.297 5.84 1 97.94 253 THR A N 1
ATOM 1929 C CA . THR A 1 253 ? 2.51 -19.219 4.766 1 97.94 253 THR A CA 1
ATOM 1930 C C . THR A 1 253 ? 1.421 -19.266 3.697 1 97.94 253 THR A C 1
ATOM 1932 O O . THR A 1 253 ? 0.298 -18.812 3.928 1 97.94 253 THR A O 1
ATOM 1935 N N . SER A 1 254 ? 1.79 -19.656 2.533 1 97.25 254 SER A N 1
ATOM 1936 C CA . SER A 1 254 ? 0.887 -19.953 1.426 1 97.25 254 SER A CA 1
ATOM 1937 C C . SER A 1 254 ? 0.952 -21.422 1.039 1 97.25 254 SER A C 1
ATOM 1939 O O . SER A 1 254 ? 2.037 -21.969 0.823 1 97.25 254 SER A O 1
ATOM 1941 N N . LEU A 1 255 ? -0.221 -22.016 0.977 1 95.38 255 LEU A N 1
ATOM 1942 C CA . LEU A 1 255 ? -0.286 -23.438 0.643 1 95.38 255 LEU A CA 1
ATOM 1943 C C . LEU A 1 255 ? -1.418 -23.719 -0.34 1 95.38 255 LEU A C 1
ATOM 1945 O O . LEU A 1 255 ? -2.395 -22.969 -0.397 1 95.38 255 LEU A O 1
ATOM 1949 N N . VAL A 1 256 ? -1.226 -24.781 -1.126 1 90.94 256 VAL A N 1
ATOM 1950 C CA . VAL A 1 256 ? -2.357 -25.359 -1.831 1 90.94 256 VAL A CA 1
ATOM 1951 C C . VAL A 1 256 ? -3.004 -26.438 -0.962 1 90.94 256 VAL A C 1
ATOM 1953 O O . VAL A 1 256 ? -2.381 -26.953 -0.027 1 90.94 256 VAL A O 1
ATOM 1956 N N . PRO A 1 257 ? -4.203 -26.797 -1.192 1 88.56 257 PRO A N 1
ATOM 1957 C CA . PRO A 1 257 ? -4.941 -27.734 -0.334 1 88.56 257 PRO A CA 1
ATOM 1958 C C . PRO A 1 257 ? -4.215 -29.062 -0.145 1 88.56 257 PRO A C 1
ATOM 1960 O O . PRO A 1 257 ? -4.199 -29.609 0.96 1 88.56 257 PRO A O 1
ATOM 1963 N N . THR A 1 258 ? -3.545 -29.562 -1.192 1 88.5 258 THR A N 1
ATOM 1964 C CA . THR A 1 258 ? -2.814 -30.812 -1.092 1 88.5 258 THR A CA 1
ATOM 1965 C C . THR A 1 258 ? -1.711 -30.719 -0.043 1 88.5 258 THR A C 1
ATOM 1967 O O . THR A 1 258 ? -1.516 -31.641 0.748 1 88.5 258 THR A O 1
ATOM 1970 N N . MET A 1 259 ? -1.046 -29.672 0.025 1 91.38 259 MET A N 1
ATOM 1971 C CA . MET A 1 259 ? 0.037 -29.453 0.98 1 91.38 259 MET A CA 1
ATOM 1972 C C . MET A 1 259 ? -0.502 -29.375 2.404 1 91.38 259 MET A C 1
ATOM 1974 O O . MET A 1 259 ? 0.055 -29.984 3.318 1 91.38 259 MET A O 1
ATOM 1978 N N . LEU A 1 260 ? -1.575 -28.625 2.512 1 91.25 260 LEU A N 1
ATOM 1979 C CA . LEU A 1 260 ? -2.18 -28.5 3.834 1 91.25 260 LEU A CA 1
ATOM 1980 C C . LEU A 1 260 ? -2.699 -29.859 4.312 1 91.25 260 LEU A C 1
ATOM 1982 O O . LEU A 1 260 ? -2.539 -30.203 5.484 1 91.25 260 LEU A O 1
ATOM 1986 N N . HIS A 1 261 ? -3.338 -30.547 3.414 1 88.38 261 HIS A N 1
ATOM 1987 C CA . HIS A 1 261 ? -3.82 -31.891 3.727 1 88.38 261 HIS A CA 1
ATOM 1988 C C . HIS A 1 261 ? -2.689 -32.781 4.246 1 88.38 261 HIS A C 1
ATOM 1990 O O . HIS A 1 261 ? -2.84 -33.438 5.27 1 88.38 261 HIS A O 1
ATOM 1996 N N . ARG A 1 262 ? -1.569 -32.781 3.592 1 88.81 262 ARG A N 1
ATOM 1997 C CA . ARG A 1 262 ? -0.414 -33.562 3.979 1 88.81 262 ARG A CA 1
ATOM 1998 C C . ARG A 1 262 ? 0.151 -33.125 5.316 1 88.81 262 ARG A C 1
ATOM 2000 O O . ARG A 1 262 ? 0.542 -33.938 6.152 1 88.81 262 ARG A O 1
ATOM 2007 N N . LEU A 1 263 ? 0.17 -31.844 5.469 1 90.62 263 LEU A N 1
ATOM 2008 C CA . LEU A 1 263 ? 0.685 -31.266 6.703 1 90.62 263 LEU A CA 1
ATOM 2009 C C . LEU A 1 263 ? -0.154 -31.703 7.898 1 90.62 263 LEU A C 1
ATOM 2011 O O . LEU A 1 263 ? 0.39 -32.062 8.945 1 90.62 263 LEU A O 1
ATOM 2015 N N . LEU A 1 264 ? -1.466 -31.719 7.75 1 88.88 264 LEU A N 1
ATOM 2016 C CA . LEU A 1 264 ? -2.381 -32 8.852 1 88.88 264 LEU A CA 1
ATOM 2017 C C . LEU A 1 264 ? -2.49 -33.5 9.094 1 88.88 264 LEU A C 1
ATOM 2019 O O . LEU A 1 264 ? -2.953 -33.938 10.156 1 88.88 264 LEU A O 1
ATOM 2023 N N . ASN A 1 265 ? -2.129 -34.281 8.133 1 84.44 265 ASN A N 1
ATOM 2024 C CA . ASN A 1 265 ? -2.234 -35.75 8.273 1 84.44 265 ASN A CA 1
ATOM 2025 C C . ASN A 1 265 ? -0.873 -36.375 8.523 1 84.44 265 ASN A C 1
ATOM 2027 O O . ASN A 1 265 ? -0.716 -37.594 8.383 1 84.44 265 ASN A O 1
ATOM 2031 N N . ARG A 1 266 ? 0.001 -35.594 8.883 1 82.06 266 ARG A N 1
ATOM 2032 C CA . ARG A 1 266 ? 1.311 -36.156 9.219 1 82.06 266 ARG A CA 1
ATOM 2033 C C . ARG A 1 266 ? 1.218 -37.062 10.422 1 82.06 266 ARG A C 1
ATOM 2035 O O . ARG A 1 266 ? 0.396 -36.875 11.32 1 82.06 266 ARG A O 1
ATOM 2042 N N . PRO A 1 267 ? 2.072 -38.156 10.359 1 67.12 267 PRO A N 1
ATOM 2043 C CA . PRO A 1 267 ? 2.025 -39.125 11.461 1 67.12 267 PRO A CA 1
ATOM 2044 C C . PRO A 1 267 ? 2.367 -38.5 12.805 1 67.12 267 PRO A C 1
ATOM 2046 O O . PRO A 1 267 ? 3.297 -37.688 12.898 1 67.12 267 PRO A O 1
ATOM 2049 N N . GLY A 1 268 ? 1.711 -38.844 13.906 1 61.28 268 GLY A N 1
ATOM 2050 C CA . GLY A 1 268 ? 2.01 -38.438 15.273 1 61.28 268 GLY A CA 1
ATOM 2051 C C . GLY A 1 268 ? 1.394 -37.094 15.648 1 61.28 268 GLY A C 1
ATOM 2052 O O . GLY A 1 268 ? 1.457 -36.688 16.797 1 61.28 268 GLY A O 1
ATOM 2053 N N . GLU A 1 269 ? 1.034 -36.375 14.625 1 60.72 269 GLU A N 1
ATOM 2054 C CA . GLU A 1 269 ? 0.621 -35 14.953 1 60.72 269 GLU A CA 1
ATOM 2055 C C . GLU A 1 269 ? -0.879 -34.938 15.227 1 60.72 269 GLU A C 1
ATOM 2057 O O . GLU A 1 269 ? -1.68 -35.5 14.461 1 60.72 269 GLU A O 1
ATOM 2062 N N . GLY A 1 270 ? -1.306 -35.188 16.438 1 59.53 270 GLY A N 1
ATOM 2063 C CA . GLY A 1 270 ? -2.578 -34.906 17.094 1 59.53 270 GLY A CA 1
ATOM 2064 C C . GLY A 1 270 ? -2.492 -33.844 18.156 1 59.53 270 GLY A C 1
ATOM 2065 O O . GLY A 1 270 ? -1.402 -33.531 18.641 1 59.53 270 GLY A O 1
ATOM 2066 N N . GLY A 1 271 ? -3.275 -32.656 17.969 1 62.84 271 GLY A N 1
ATOM 2067 C CA . GLY A 1 271 ? -3.373 -31.656 19.016 1 62.84 271 GLY A CA 1
ATOM 2068 C C . GLY A 1 271 ? -4.121 -30.422 18.578 1 62.84 271 GLY A C 1
ATOM 2069 O O . GLY A 1 271 ? -4.656 -30.375 17.469 1 62.84 271 GLY A O 1
ATOM 2070 N N . PRO A 1 272 ? -4.18 -29.641 19.531 1 69.56 272 PRO A N 1
ATOM 2071 C CA . PRO A 1 272 ? -4.809 -28.344 19.219 1 69.56 272 PRO A CA 1
ATOM 2072 C C . PRO A 1 272 ? -4.145 -27.641 18.031 1 69.56 272 PRO A C 1
ATOM 2074 O O . PRO A 1 272 ? -2.93 -27.75 17.859 1 69.56 272 PRO A O 1
ATOM 2077 N N . ARG A 1 273 ? -4.871 -27.062 17.188 1 75.94 273 ARG A N 1
ATOM 2078 C CA . ARG A 1 273 ? -4.457 -26.344 15.984 1 75.94 273 ARG A CA 1
ATOM 2079 C C . ARG A 1 273 ? -3.697 -27.266 15.031 1 75.94 273 ARG A C 1
ATOM 2081 O O . ARG A 1 273 ? -2.711 -26.844 14.422 1 75.94 273 ARG A O 1
ATOM 2088 N N . GLY A 1 274 ? -4.016 -28.609 15.086 1 72.88 274 GLY A N 1
ATOM 2089 C CA . GLY A 1 274 ? -3.373 -29.562 14.195 1 72.88 274 GLY A CA 1
ATOM 2090 C C . GLY A 1 274 ? -1.895 -29.734 14.477 1 72.88 274 GLY A C 1
ATOM 2091 O O . GLY A 1 274 ? -1.136 -30.156 13.602 1 72.88 274 GLY A O 1
ATOM 2092 N N . GLY A 1 275 ? -1.486 -29.219 15.672 1 83.5 275 GLY A N 1
ATOM 2093 C CA . GLY A 1 275 ? -0.078 -29.297 16.031 1 83.5 275 GLY A CA 1
ATOM 2094 C C . GLY A 1 275 ? 0.733 -28.141 15.492 1 83.5 275 GLY A C 1
ATOM 2095 O O . GLY A 1 275 ? 1.963 -28.125 15.586 1 83.5 275 GLY A O 1
ATOM 2096 N N . LEU A 1 276 ? 0.052 -27.156 14.969 1 90.62 276 LEU A N 1
ATOM 2097 C CA . LEU A 1 276 ? 0.738 -25.984 14.422 1 90.62 276 LEU A CA 1
ATOM 2098 C C . LEU A 1 276 ? 1.049 -24.984 15.516 1 90.62 276 LEU A C 1
ATOM 2100 O O . LEU A 1 276 ? 0.26 -24.812 16.453 1 90.62 276 LEU A O 1
ATOM 2104 N N . PRO A 1 277 ? 2.166 -24.328 15.453 1 92.81 277 PRO A N 1
ATOM 2105 C CA . PRO A 1 277 ? 2.551 -23.375 16.5 1 92.81 277 PRO A CA 1
ATOM 2106 C C . PRO A 1 277 ? 1.642 -22.156 16.547 1 92.81 277 PRO A C 1
ATOM 2108 O O . PRO A 1 277 ? 1.065 -21.766 15.531 1 92.81 277 PRO A O 1
ATOM 2111 N N . ALA A 1 278 ? 1.598 -21.516 17.734 1 91 278 ALA A N 1
ATOM 2112 C CA . ALA A 1 278 ? 0.769 -20.328 17.969 1 91 278 ALA A CA 1
ATOM 2113 C C . ALA A 1 278 ? 1.274 -19.141 17.156 1 91 278 ALA A C 1
ATOM 2115 O O . ALA A 1 278 ? 0.508 -18.234 16.844 1 91 278 ALA A O 1
ATOM 2116 N N . SER A 1 279 ? 2.518 -19.188 16.781 1 93.69 279 SER A N 1
ATOM 2117 C CA . SER A 1 279 ? 3.107 -18.078 16.016 1 93.69 279 SER A CA 1
ATOM 2118 C C . SER A 1 279 ? 2.518 -18 14.609 1 93.69 279 SER A C 1
ATOM 2120 O O . SER A 1 279 ? 2.482 -16.938 14.008 1 93.69 279 SER A O 1
ATOM 2122 N N . LEU A 1 280 ? 2.088 -19.156 14.094 1 95.69 280 LEU A N 1
ATOM 2123 C CA . LEU A 1 280 ? 1.489 -19.172 12.766 1 95.69 280 LEU A CA 1
ATOM 2124 C C . LEU A 1 280 ? 0.1 -18.547 12.789 1 95.69 280 LEU A C 1
ATOM 2126 O O . LEU A 1 280 ? -0.872 -19.188 13.188 1 95.69 280 LEU A O 1
ATOM 2130 N N . ARG A 1 281 ? 0.035 -17.344 12.266 1 94.31 281 ARG A N 1
ATOM 2131 C CA . ARG A 1 281 ? -1.218 -16.609 12.414 1 94.31 281 ARG A CA 1
ATOM 2132 C C . ARG A 1 281 ? -2.066 -16.719 11.148 1 94.31 281 ARG A C 1
ATOM 2134 O O . ARG A 1 281 ? -3.246 -16.359 11.156 1 94.31 281 ARG A O 1
ATOM 2141 N N . LEU A 1 282 ? -1.378 -17.219 10.031 1 95.88 282 LEU A N 1
ATOM 2142 C CA . LEU A 1 282 ? -2.148 -17.203 8.797 1 95.88 282 LEU A CA 1
ATOM 2143 C C . LEU A 1 282 ? -1.615 -18.234 7.801 1 95.88 282 LEU A C 1
ATOM 2145 O O . LEU A 1 282 ? -0.41 -18.297 7.551 1 95.88 282 LEU A O 1
ATOM 2149 N N . ILE A 1 283 ? -2.52 -19.016 7.273 1 95.62 283 ILE A N 1
ATOM 2150 C CA . ILE A 1 283 ? -2.301 -19.875 6.113 1 95.62 283 ILE A CA 1
ATOM 2151 C C . ILE A 1 283 ? -3.17 -19.406 4.949 1 95.62 283 ILE A C 1
ATOM 2153 O O . ILE A 1 283 ? -4.391 -19.562 4.973 1 95.62 283 ILE A O 1
ATOM 2157 N N . LEU A 1 284 ? -2.576 -18.781 4.031 1 96.31 284 LEU A N 1
ATOM 2158 C CA . LEU A 1 284 ? -3.283 -18.438 2.801 1 96.31 284 LEU A CA 1
ATOM 2159 C C . LEU A 1 284 ? -3.465 -19.672 1.914 1 96.31 284 LEU A C 1
ATOM 2161 O O . LEU A 1 284 ? -2.49 -20.219 1.39 1 96.31 284 LEU A O 1
ATOM 2165 N N . LEU A 1 285 ? -4.656 -20.094 1.761 1 93.38 285 LEU A N 1
ATOM 2166 C CA . LEU A 1 285 ? -4.949 -21.359 1.073 1 93.38 285 LEU A CA 1
ATOM 2167 C C . LEU A 1 285 ? -5.621 -21.094 -0.271 1 93.38 285 LEU A C 1
ATOM 2169 O O . LEU A 1 285 ? -6.75 -20.594 -0.319 1 93.38 285 LEU A O 1
ATOM 2173 N N . GLY A 1 286 ? -4.891 -21.375 -1.325 1 90.62 286 GLY A N 1
ATOM 2174 C CA . GLY A 1 286 ? -5.406 -21.141 -2.666 1 90.62 286 GLY A CA 1
ATOM 2175 C C . GLY A 1 286 ? -4.785 -22.062 -3.705 1 90.62 286 GLY A C 1
ATOM 2176 O O . GLY A 1 286 ? -4.141 -23.047 -3.361 1 90.62 286 GLY A O 1
ATOM 2177 N N . GLY A 1 287 ? -5.102 -21.828 -5.012 1 84.25 287 GLY A N 1
ATOM 2178 C CA . GLY A 1 287 ? -4.516 -22.562 -6.113 1 84.25 287 GLY A CA 1
ATOM 2179 C C . GLY A 1 287 ? -5.367 -23.734 -6.562 1 84.25 287 GLY A C 1
ATOM 2180 O O . GLY A 1 287 ? -5.215 -24.234 -7.688 1 84.25 287 GLY A O 1
ATOM 2181 N N . ALA A 1 288 ? -6.137 -24.234 -5.645 1 78.81 288 ALA A N 1
ATOM 2182 C CA . ALA A 1 288 ? -7.102 -25.297 -5.934 1 78.81 288 ALA A CA 1
ATOM 2183 C C . ALA A 1 288 ? -8.273 -25.25 -4.957 1 78.81 288 ALA A C 1
ATOM 2185 O O . ALA A 1 288 ? -8.203 -24.578 -3.926 1 78.81 288 ALA A O 1
ATOM 2186 N N . ALA A 1 289 ? -9.305 -25.906 -5.383 1 76.06 289 ALA A N 1
ATOM 2187 C CA . ALA A 1 289 ? -10.438 -26 -4.469 1 76.06 289 ALA A CA 1
ATOM 2188 C C . ALA A 1 289 ? -10.094 -26.859 -3.254 1 76.06 289 ALA A C 1
ATOM 2190 O O . ALA A 1 289 ? -9.5 -27.922 -3.389 1 76.06 289 ALA A O 1
ATOM 2191 N N . ALA A 1 290 ? -10.383 -26.312 -2.109 1 80.75 290 ALA A N 1
ATOM 2192 C CA . ALA A 1 290 ? -10.227 -27.094 -0.888 1 80.75 290 ALA A CA 1
ATOM 2193 C C . ALA A 1 290 ? -11.469 -27.938 -0.626 1 80.75 290 ALA A C 1
ATOM 2195 O O . ALA A 1 290 ? -12.602 -27.484 -0.841 1 80.75 290 ALA A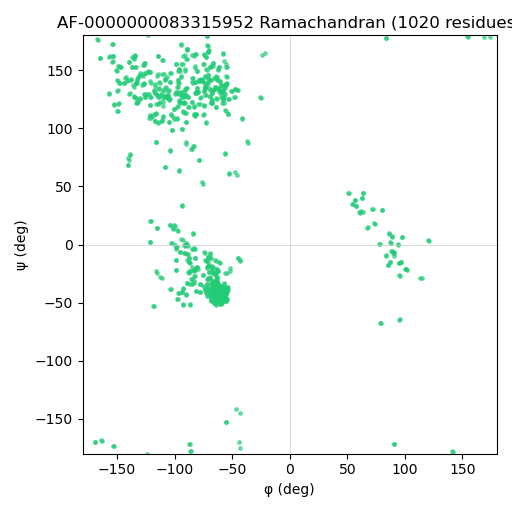 O 1
ATOM 2196 N N . SER A 1 291 ? -11.289 -29.141 -0.197 1 80.44 291 SER A N 1
ATOM 2197 C CA . SER A 1 291 ? -12.422 -30.016 0.112 1 80.44 291 SER A CA 1
ATOM 2198 C C . SER A 1 291 ? -13.18 -29.5 1.336 1 80.44 291 SER A C 1
ATOM 2200 O O . SER A 1 291 ? -12.609 -28.844 2.199 1 80.44 291 SER A O 1
ATOM 2202 N N . ALA A 1 292 ? -14.422 -29.844 1.355 1 79.69 292 ALA A N 1
ATOM 2203 C CA . ALA A 1 292 ? -15.25 -29.5 2.51 1 79.69 292 ALA A CA 1
ATOM 2204 C C . ALA A 1 292 ? -14.695 -30.125 3.787 1 79.69 292 ALA A C 1
ATOM 2206 O O . ALA A 1 292 ? -14.758 -29.516 4.859 1 79.69 292 ALA A O 1
ATOM 2207 N N . GLU A 1 293 ? -14.203 -31.266 3.592 1 82.56 293 GLU A N 1
ATOM 2208 C CA . GLU A 1 293 ? -13.648 -31.984 4.738 1 82.56 293 GLU A CA 1
ATOM 2209 C C . GLU A 1 293 ? -12.43 -31.25 5.305 1 82.56 293 GLU A C 1
ATOM 2211 O O . GLU A 1 293 ? -12.305 -31.109 6.523 1 82.56 293 GLU A O 1
ATOM 2216 N N . LEU A 1 294 ? -11.594 -30.844 4.449 1 86.12 294 LEU A N 1
ATOM 2217 C CA . LEU A 1 294 ? -10.398 -30.109 4.883 1 86.12 294 LEU A CA 1
ATOM 2218 C C . LEU A 1 294 ? -10.781 -28.812 5.578 1 86.12 294 LEU A C 1
ATOM 2220 O O . LEU A 1 294 ? -10.234 -28.484 6.637 1 86.12 294 LEU A O 1
ATOM 2224 N N . LEU A 1 295 ? -11.727 -28.141 5.055 1 86.94 295 LEU A N 1
ATOM 2225 C CA . LEU A 1 295 ? -12.148 -26.859 5.609 1 86.94 295 LEU A CA 1
ATOM 2226 C C . LEU A 1 295 ? -12.852 -27.062 6.949 1 86.94 295 LEU A C 1
ATOM 2228 O O . LEU A 1 295 ? -12.68 -26.266 7.871 1 86.94 295 LEU A O 1
ATOM 2232 N N . ALA A 1 296 ? -13.656 -28.078 7.051 1 84.31 296 ALA A N 1
ATOM 2233 C CA . ALA A 1 296 ? -14.305 -28.406 8.32 1 84.31 296 ALA A CA 1
ATOM 2234 C C . ALA A 1 296 ? -13.281 -28.703 9.406 1 84.31 296 ALA A C 1
ATOM 2236 O O . ALA A 1 296 ? -13.438 -28.281 10.547 1 84.31 296 ALA A O 1
ATOM 2237 N N . ARG A 1 297 ? -12.32 -29.422 8.992 1 85.69 297 ARG A N 1
ATOM 2238 C CA . ARG A 1 297 ? -11.258 -29.734 9.945 1 85.69 297 ARG A CA 1
ATOM 2239 C C . ARG A 1 297 ? -10.555 -28.469 10.414 1 85.69 297 ARG A C 1
ATOM 2241 O O . ARG A 1 297 ? -10.242 -28.328 11.602 1 85.69 297 ARG A O 1
ATOM 2248 N N . CYS A 1 298 ? -10.227 -27.625 9.508 1 88.69 298 CYS A N 1
ATOM 2249 C CA . CYS A 1 298 ? -9.578 -26.359 9.852 1 88.69 298 CYS A CA 1
ATOM 2250 C C . CYS A 1 298 ? -10.422 -25.578 10.844 1 88.69 298 CYS A C 1
ATOM 2252 O O . CYS A 1 298 ? -9.898 -25.016 11.812 1 88.69 298 CYS A O 1
ATOM 2254 N N . ARG A 1 299 ? -11.664 -25.5 10.609 1 86.5 299 ARG A N 1
ATOM 2255 C CA . ARG A 1 299 ? -12.594 -24.828 11.516 1 86.5 299 ARG A CA 1
ATOM 2256 C C . ARG A 1 299 ? -12.586 -25.469 12.891 1 86.5 299 ARG A C 1
ATOM 2258 O O . ARG A 1 299 ? -12.414 -24.797 13.906 1 86.5 299 ARG A O 1
ATOM 2265 N N . ASP A 1 300 ? -12.75 -26.734 12.898 1 85.94 300 ASP A N 1
ATOM 2266 C CA . ASP A 1 300 ? -12.93 -27.484 14.148 1 85.94 300 ASP A CA 1
ATOM 2267 C C . ASP A 1 300 ? -11.648 -27.453 14.984 1 85.94 300 ASP A C 1
ATOM 2269 O O . ASP A 1 300 ? -11.711 -27.469 16.219 1 85.94 300 ASP A O 1
ATOM 2273 N N . GLU A 1 301 ? -10.555 -27.422 14.328 1 88.31 301 GLU A N 1
ATOM 2274 C CA . GLU A 1 301 ? -9.289 -27.469 15.039 1 88.31 301 GLU A CA 1
ATOM 2275 C C . GLU A 1 301 ? -8.695 -26.078 15.219 1 88.31 301 GLU A C 1
ATOM 2277 O O . GLU A 1 301 ? -7.609 -25.922 15.781 1 88.31 301 GLU A O 1
ATOM 2282 N N . GLY A 1 302 ? -9.297 -25.094 14.734 1 87.44 302 GLY A N 1
ATOM 2283 C CA . GLY A 1 302 ? -8.867 -23.719 14.898 1 87.44 302 GLY A CA 1
ATOM 2284 C C . GLY A 1 302 ? -7.633 -23.375 14.094 1 87.44 302 GLY A C 1
ATOM 2285 O O . GLY A 1 302 ? -6.758 -22.656 14.562 1 87.44 302 GLY A O 1
ATOM 2286 N N . ILE A 1 303 ? -7.449 -24.031 12.93 1 90.31 303 ILE A N 1
ATOM 2287 C CA . ILE A 1 303 ? -6.34 -23.734 12.031 1 90.31 303 ILE A CA 1
ATOM 2288 C C . ILE A 1 303 ? -6.59 -22.406 11.32 1 90.31 303 ILE A C 1
ATOM 2290 O O . ILE A 1 303 ? -7.676 -22.172 10.789 1 90.31 303 ILE A O 1
ATOM 2294 N N . PRO A 1 304 ? -5.602 -21.484 11.352 1 92.19 304 PRO A N 1
ATOM 2295 C CA . PRO A 1 304 ? -5.812 -20.125 10.836 1 92.19 304 PRO A CA 1
ATOM 2296 C C . PRO A 1 304 ? -5.738 -20.047 9.312 1 92.19 304 PRO A C 1
ATOM 2298 O O . PRO A 1 304 ? -4.852 -19.391 8.766 1 92.19 304 PRO A O 1
ATOM 2301 N N . VAL A 1 305 ? -6.723 -20.547 8.656 1 92.81 305 VAL A N 1
ATOM 2302 C CA . VAL A 1 305 ? -6.75 -20.594 7.199 1 92.81 305 VAL A CA 1
ATOM 2303 C C . VAL A 1 305 ? -7.551 -19.422 6.652 1 92.81 305 VAL A C 1
ATOM 2305 O O . VAL A 1 305 ? -8.586 -19.047 7.207 1 92.81 305 VAL A O 1
ATOM 2308 N N . ALA A 1 306 ? -7.016 -18.812 5.656 1 94.19 306 ALA A N 1
ATOM 2309 C CA . ALA A 1 306 ? -7.75 -17.875 4.801 1 94.19 306 ALA A CA 1
ATOM 2310 C C . ALA A 1 306 ? -7.816 -18.391 3.363 1 94.19 306 ALA A C 1
ATOM 2312 O O . ALA A 1 306 ? -6.828 -18.328 2.629 1 94.19 306 ALA A O 1
ATOM 2313 N N . THR A 1 307 ? -8.977 -18.844 2.982 1 93.75 307 THR A N 1
ATOM 2314 C CA . THR A 1 307 ? -9.156 -19.281 1.605 1 93.75 307 THR A CA 1
ATOM 2315 C C . THR A 1 307 ? -9.102 -18.109 0.642 1 93.75 307 THR A C 1
ATOM 2317 O O . THR A 1 307 ? -9.594 -17.016 0.958 1 93.75 307 THR A O 1
ATOM 2320 N N . THR A 1 308 ? -8.492 -18.344 -0.504 1 95.31 308 THR A N 1
ATOM 2321 C CA . THR A 1 308 ? -8.305 -17.25 -1.464 1 95.31 308 THR A CA 1
ATOM 2322 C C . THR A 1 308 ? -8.508 -17.75 -2.891 1 95.31 308 THR A C 1
ATOM 2324 O O . THR A 1 308 ? -8.25 -18.922 -3.188 1 95.31 308 THR A O 1
ATOM 2327 N N . TYR A 1 309 ? -9.141 -16.891 -3.662 1 95.31 309 TYR A N 1
ATOM 2328 C CA . TYR A 1 309 ? -9.273 -17.078 -5.102 1 95.31 309 TYR A CA 1
ATOM 2329 C C . TYR A 1 309 ? -8.391 -16.109 -5.867 1 95.31 309 TYR A C 1
ATOM 2331 O O . TYR A 1 309 ? -8.289 -14.93 -5.5 1 95.31 309 TYR A O 1
ATOM 2339 N N . GLY A 1 310 ? -7.742 -16.641 -6.836 1 95.25 310 GLY A N 1
ATOM 2340 C CA . GLY A 1 310 ? -6.922 -15.82 -7.719 1 95.25 310 GLY A CA 1
ATOM 2341 C C . GLY A 1 310 ? -6.477 -16.562 -8.969 1 95.25 310 GLY A C 1
ATOM 2342 O O . GLY A 1 310 ? -6.812 -17.734 -9.156 1 95.25 310 GLY A O 1
ATOM 2343 N N . LEU A 1 311 ? -5.832 -15.883 -9.789 1 93.69 311 LEU A N 1
ATOM 2344 C CA . LEU A 1 311 ? -5.289 -16.406 -11.039 1 93.69 311 LEU A CA 1
ATOM 2345 C C . LEU A 1 311 ? -4.121 -15.555 -11.523 1 93.69 311 LEU A C 1
ATOM 2347 O O . LEU A 1 311 ? -3.947 -14.422 -11.07 1 93.69 311 LEU A O 1
ATOM 2351 N N . THR A 1 312 ? -3.342 -16.125 -12.398 1 95.31 312 THR A N 1
ATOM 2352 C CA . THR A 1 312 ? -2.164 -15.43 -12.914 1 95.31 312 THR A CA 1
ATOM 2353 C C . THR A 1 312 ? -2.549 -14.102 -13.562 1 95.31 312 THR A C 1
ATOM 2355 O O . THR A 1 312 ? -1.888 -13.086 -13.344 1 95.31 312 THR A O 1
ATOM 2358 N N . GLU A 1 313 ? -3.662 -14.086 -14.266 1 95.75 313 GLU A N 1
ATOM 2359 C CA . GLU A 1 313 ? -4.098 -12.945 -15.07 1 95.75 313 GLU A CA 1
ATOM 2360 C C . GLU A 1 313 ? -4.5 -11.766 -14.18 1 95.75 313 GLU A C 1
ATOM 2362 O O . GLU A 1 313 ? -4.676 -10.648 -14.672 1 95.75 313 GLU A O 1
ATOM 2367 N N . ALA A 1 314 ? -4.625 -12.008 -12.883 1 96.31 314 ALA A N 1
ATOM 2368 C CA . ALA A 1 314 ? -4.941 -10.93 -11.945 1 96.31 314 ALA A CA 1
ATOM 2369 C C . ALA A 1 314 ? -3.852 -10.797 -10.883 1 96.31 314 ALA A C 1
ATOM 2371 O O . ALA A 1 314 ? -4.117 -10.344 -9.766 1 96.31 314 ALA A O 1
ATOM 2372 N N . ALA A 1 315 ? -2.73 -11.289 -11.172 1 96.88 315 ALA A N 1
ATOM 2373 C CA . ALA A 1 315 ? -1.553 -11.148 -10.32 1 96.88 315 ALA A CA 1
ATOM 2374 C C . ALA A 1 315 ? -1.765 -11.836 -8.977 1 96.88 315 ALA A C 1
ATOM 2376 O O . ALA A 1 315 ? -1.528 -11.234 -7.922 1 96.88 315 ALA A O 1
ATOM 2377 N N . SER A 1 316 ? -2.318 -13.062 -8.984 1 93.81 316 SER A N 1
ATOM 2378 C CA . SER A 1 316 ? -2.34 -13.992 -7.863 1 93.81 316 SER A CA 1
ATOM 2379 C C . SER A 1 316 ? -3.641 -13.875 -7.07 1 93.81 316 SER A C 1
ATOM 2381 O O . SER A 1 316 ? -4.473 -14.781 -7.102 1 93.81 316 SER A O 1
ATOM 2383 N N . GLN A 1 317 ? -4.012 -12.773 -6.379 1 96.56 317 GLN A N 1
ATOM 2384 C CA . GLN A 1 317 ? -5.145 -12.727 -5.457 1 96.56 317 GLN A CA 1
ATOM 2385 C C . GLN A 1 317 ? -6.246 -11.812 -5.992 1 96.56 317 GLN A C 1
ATOM 2387 O O . GLN A 1 317 ? -5.973 -10.711 -6.473 1 96.56 317 GLN A O 1
ATOM 2392 N N . VAL A 1 318 ? -7.488 -12.312 -5.902 1 97.06 318 VAL A N 1
ATOM 2393 C CA . VAL A 1 318 ? -8.656 -11.531 -6.293 1 97.06 318 VAL A CA 1
ATOM 2394 C C . VAL A 1 318 ? -9.578 -11.336 -5.09 1 97.06 318 VAL A C 1
ATOM 2396 O O . VAL A 1 318 ? -9.953 -10.203 -4.77 1 97.06 318 VAL A O 1
ATOM 2399 N N . ALA A 1 319 ? -9.922 -12.422 -4.465 1 96.69 319 ALA A N 1
ATOM 2400 C CA . ALA A 1 319 ? -10.758 -12.438 -3.266 1 96.69 319 ALA A CA 1
ATOM 2401 C C . ALA A 1 319 ? -10.156 -13.328 -2.184 1 96.69 319 ALA A C 1
ATOM 2403 O O . ALA A 1 319 ? -9.555 -14.359 -2.484 1 96.69 319 ALA A O 1
ATOM 2404 N N . THR A 1 320 ? -10.25 -12.914 -0.975 1 96.25 320 THR A N 1
ATOM 2405 C CA . THR A 1 320 ? -9.625 -13.641 0.13 1 96.25 320 THR A CA 1
ATOM 2406 C C . THR A 1 320 ? -10.461 -13.5 1.401 1 96.25 320 THR A C 1
ATOM 2408 O O . THR A 1 320 ? -10.977 -12.422 1.7 1 96.25 320 THR A O 1
ATOM 2411 N N . GLN A 1 321 ? -10.555 -14.594 2.084 1 92.88 321 GLN A N 1
ATOM 2412 C CA . GLN A 1 321 ? -11.18 -14.539 3.404 1 92.88 321 GLN A CA 1
ATOM 2413 C C . GLN A 1 321 ? -10.281 -13.812 4.406 1 92.88 321 GLN A C 1
ATOM 2415 O O . GLN A 1 321 ? -9.055 -13.852 4.289 1 92.88 321 GLN A O 1
ATOM 2420 N N . ARG A 1 322 ? -10.898 -13.133 5.285 1 85.25 322 ARG A N 1
ATOM 2421 C CA . ARG A 1 322 ? -10.125 -12.57 6.391 1 85.25 322 ARG A CA 1
ATOM 2422 C C . ARG A 1 322 ? -9.688 -13.664 7.363 1 85.25 322 ARG A C 1
ATOM 2424 O O . ARG A 1 322 ? -10.438 -14.602 7.625 1 85.25 322 ARG A O 1
ATOM 2431 N N . PRO A 1 323 ? -8.547 -13.352 7.973 1 76 323 PRO A N 1
ATOM 2432 C CA . PRO A 1 323 ? -8.18 -14.305 9.016 1 76 323 PRO A CA 1
ATOM 2433 C C . PRO A 1 323 ? -9.25 -14.438 10.102 1 76 323 PRO A C 1
ATOM 2435 O O . PRO A 1 323 ? -9.781 -13.438 10.578 1 76 323 PRO A O 1
ATOM 2438 N N . GLY A 1 324 ? -9.75 -15.57 10.398 1 71.56 324 GLY A N 1
ATOM 2439 C CA . GLY A 1 324 ? -10.781 -15.812 11.391 1 71.56 324 GLY A CA 1
ATOM 2440 C C . GLY A 1 324 ? -12.156 -16.016 10.781 1 71.56 324 GLY A C 1
ATOM 2441 O O . GLY A 1 324 ? -13.039 -16.609 11.414 1 71.56 324 GLY A O 1
ATOM 2442 N N . ASP A 1 325 ? -12.305 -15.484 9.516 1 74.69 325 ASP A N 1
ATOM 2443 C CA . ASP A 1 325 ? -13.617 -15.539 8.883 1 74.69 325 ASP A CA 1
ATOM 2444 C C . ASP A 1 325 ? -13.859 -16.891 8.234 1 74.69 325 ASP A C 1
ATOM 2446 O O . ASP A 1 325 ? -15 -17.266 7.961 1 74.69 325 ASP A O 1
ATOM 2450 N N . THR A 1 326 ? -12.789 -17.562 7.953 1 66.88 326 THR A N 1
ATOM 2451 C CA . THR A 1 326 ? -12.945 -18.859 7.297 1 66.88 326 THR A CA 1
ATOM 2452 C C . THR A 1 326 ? -13.93 -19.734 8.07 1 66.88 326 THR A C 1
ATOM 2454 O O . THR A 1 326 ? -14.664 -20.531 7.473 1 66.88 326 THR A O 1
ATOM 2457 N N . LEU A 1 327 ? -14.039 -19.391 9.281 1 70.5 327 LEU A N 1
ATOM 2458 C CA . LEU A 1 327 ? -14.906 -20.172 10.148 1 70.5 327 LEU A CA 1
ATOM 2459 C C . LEU A 1 327 ? -16.359 -19.75 9.992 1 70.5 327 LEU A C 1
ATOM 2461 O O . LEU A 1 327 ? -17.266 -20.562 10.195 1 70.5 327 LEU A O 1
ATOM 2465 N N . ARG A 1 328 ? -16.469 -18.609 9.531 1 75.81 328 ARG A N 1
ATOM 2466 C CA . ARG A 1 328 ? -17.828 -18.062 9.469 1 75.81 328 ARG A CA 1
ATOM 2467 C C . ARG A 1 328 ? -18.531 -18.5 8.188 1 75.81 328 ARG A C 1
ATOM 2469 O O . ARG A 1 328 ? -19.734 -18.797 8.203 1 75.81 328 ARG A O 1
ATOM 2476 N N . LYS A 1 329 ? -17.828 -18.641 7.09 1 82.75 329 LYS A N 1
ATOM 2477 C CA . LYS A 1 329 ? -18.406 -19.031 5.801 1 82.75 329 LYS A CA 1
ATOM 2478 C C . LYS A 1 329 ? -17.484 -20.031 5.082 1 82.75 329 LYS A C 1
ATOM 2480 O O . LYS A 1 329 ? -16.875 -19.688 4.062 1 82.75 329 LYS A O 1
ATOM 2485 N N . PRO A 1 330 ? -17.625 -21.219 5.645 1 79.06 330 PRO A N 1
ATOM 2486 C CA . PRO A 1 330 ? -16.766 -22.219 5.012 1 79.06 330 PRO A CA 1
ATOM 2487 C C . PRO A 1 330 ? -17.125 -22.484 3.551 1 79.06 330 PRO A C 1
ATOM 2489 O O . PRO A 1 330 ? -18.297 -22.609 3.219 1 79.06 330 PRO A O 1
ATOM 2492 N N . GLY A 1 331 ? -16.156 -22.359 2.686 1 80.81 331 GLY A N 1
ATOM 2493 C CA . GLY A 1 331 ? -16.375 -22.594 1.269 1 80.81 331 GLY A CA 1
ATOM 2494 C C . GLY A 1 331 ? -16.234 -21.344 0.422 1 80.81 331 GLY A C 1
ATOM 2495 O O . GLY A 1 331 ? -16.016 -21.438 -0.79 1 80.81 331 GLY A O 1
ATOM 2496 N N . SER A 1 332 ? -16.547 -20.25 1.09 1 90.44 332 SER A N 1
ATOM 2497 C CA . SER A 1 332 ? -16.312 -19 0.382 1 90.44 332 SER A CA 1
ATOM 2498 C C . SER A 1 332 ? -14.82 -18.734 0.209 1 90.44 332 SER A C 1
ATOM 2500 O O . SER A 1 332 ? -14 -19.25 0.965 1 90.44 332 SER A O 1
ATOM 2502 N N . VAL A 1 333 ? -14.562 -18.016 -0.819 1 93.38 333 VAL A N 1
ATOM 2503 C CA . VAL A 1 333 ? -13.172 -17.609 -1.001 1 93.38 333 VAL A CA 1
ATOM 2504 C C . VAL A 1 333 ? -12.992 -16.172 -0.547 1 93.38 333 VAL A C 1
ATOM 2506 O O . VAL A 1 333 ? -11.961 -15.547 -0.826 1 93.38 333 VAL A O 1
ATOM 2509 N N . GLY A 1 334 ? -14.008 -15.68 0.153 1 93.5 334 GLY A N 1
ATOM 2510 C CA . GLY A 1 334 ? -13.906 -14.367 0.756 1 93.5 334 GLY A CA 1
ATOM 2511 C C . GLY A 1 334 ? -14.406 -13.25 -0.149 1 93.5 334 GLY A C 1
ATOM 2512 O O . GLY A 1 334 ? -15.047 -13.516 -1.169 1 93.5 334 GLY A O 1
ATOM 2513 N N . ARG A 1 335 ? -14.203 -12.023 0.251 1 94.06 335 ARG A N 1
ATOM 2514 C CA . ARG A 1 335 ? -14.617 -10.836 -0.495 1 94.06 335 ARG A CA 1
ATOM 2515 C C . ARG A 1 335 ? -13.492 -10.336 -1.393 1 94.06 335 ARG A C 1
ATOM 2517 O O . ARG A 1 335 ? -12.32 -10.617 -1.144 1 94.06 335 ARG A O 1
ATOM 2524 N N . PRO A 1 336 ? -13.852 -9.617 -2.459 1 95.19 336 PRO A N 1
ATOM 2525 C CA . PRO A 1 336 ? -12.812 -9.008 -3.289 1 95.19 336 PRO A CA 1
ATOM 2526 C C . PRO A 1 336 ? -11.867 -8.117 -2.486 1 95.19 336 PRO A C 1
ATOM 2528 O O . PRO A 1 336 ? -12.281 -7.496 -1.505 1 95.19 336 PRO A O 1
ATOM 2531 N N . LEU A 1 337 ? -10.641 -8.125 -2.883 1 95.31 337 LEU A N 1
ATOM 2532 C CA . LEU A 1 337 ? -9.641 -7.273 -2.234 1 95.31 337 LEU A CA 1
ATOM 2533 C C . LEU A 1 337 ? -9.867 -5.805 -2.588 1 95.31 337 LEU A C 1
ATOM 2535 O O . LEU A 1 337 ? -10.578 -5.496 -3.547 1 95.31 337 LEU A O 1
ATOM 2539 N N . MET A 1 338 ? -9.18 -4.941 -1.798 1 92.88 338 MET A N 1
ATOM 2540 C CA . MET A 1 338 ? -9.234 -3.512 -2.08 1 92.88 338 MET A CA 1
ATOM 2541 C C . MET A 1 338 ? -8.805 -3.223 -3.514 1 92.88 338 MET A C 1
ATOM 2543 O O . MET A 1 338 ? -7.871 -3.846 -4.023 1 92.88 338 MET A O 1
ATOM 2547 N N . PHE A 1 339 ? -9.438 -2.359 -4.242 1 88.44 339 PHE A N 1
ATOM 2548 C CA . PHE A 1 339 ? -9.156 -1.864 -5.586 1 88.44 339 PHE A CA 1
ATOM 2549 C C . PHE A 1 339 ? -9.586 -2.879 -6.637 1 88.44 339 PHE A C 1
ATOM 2551 O O . PHE A 1 339 ? -9.344 -2.686 -7.832 1 88.44 339 PHE A O 1
ATOM 2558 N N . THR A 1 340 ? -10.141 -4 -6.199 1 92 340 THR A N 1
ATOM 2559 C CA . THR A 1 340 ? -10.602 -5.051 -7.102 1 92 340 THR A CA 1
ATOM 2560 C C . THR A 1 340 ? -12.125 -5.086 -7.164 1 92 340 THR A C 1
ATOM 2562 O O . THR A 1 340 ? -12.789 -5.105 -6.129 1 92 340 THR A O 1
ATOM 2565 N N . ARG A 1 341 ? -12.656 -5.039 -8.344 1 92.31 341 ARG A N 1
ATOM 2566 C CA . ARG A 1 341 ? -14.086 -5.227 -8.57 1 92.31 341 ARG A CA 1
ATOM 2567 C C . ARG A 1 341 ? -14.375 -6.598 -9.164 1 92.31 341 ARG A C 1
ATOM 2569 O O . ARG A 1 341 ? -13.656 -7.059 -10.055 1 92.31 341 ARG A O 1
ATOM 2576 N N . VAL A 1 342 ? -15.344 -7.238 -8.594 1 95.94 342 VAL A N 1
ATOM 2577 C CA . VAL A 1 342 ? -15.758 -8.555 -9.07 1 95.94 342 VAL A CA 1
ATOM 2578 C C . VAL A 1 342 ? -17.25 -8.531 -9.422 1 95.94 342 VAL A C 1
ATOM 2580 O O . VAL A 1 342 ? -18.062 -7.973 -8.68 1 95.94 342 VAL A O 1
ATOM 2583 N N . GLN A 1 343 ? -17.562 -8.992 -10.562 1 96.56 343 GLN A N 1
ATOM 2584 C CA . GLN A 1 343 ? -18.938 -9.211 -10.984 1 96.56 343 GLN A CA 1
ATOM 2585 C C . GLN A 1 343 ? -19.156 -10.641 -11.484 1 96.56 343 GLN A C 1
ATOM 2587 O O . GLN A 1 343 ? -18.188 -11.32 -11.844 1 96.56 343 GLN A O 1
ATOM 2592 N N . VAL A 1 344 ? -20.359 -11.039 -11.367 1 96.75 344 VAL A N 1
ATOM 2593 C CA . VAL A 1 344 ? -20.766 -12.312 -11.953 1 96.75 344 VAL A CA 1
ATOM 2594 C C . VAL A 1 344 ? -21.766 -12.055 -13.07 1 96.75 344 VAL A C 1
ATOM 2596 O O . VAL A 1 344 ? -22.766 -11.352 -12.883 1 96.75 344 VAL A O 1
ATOM 2599 N N . VAL A 1 345 ? -21.469 -12.625 -14.273 1 97 345 VAL A N 1
ATOM 2600 C CA . VAL A 1 345 ? -22.281 -12.281 -15.43 1 97 345 VAL A CA 1
ATOM 2601 C C . VAL A 1 345 ? -22.812 -13.555 -16.094 1 97 345 VAL A C 1
ATOM 2603 O O . VAL A 1 345 ? -22.203 -14.625 -15.938 1 97 345 VAL A O 1
ATOM 2606 N N . ASP A 1 346 ? -23.875 -13.383 -16.781 1 93.75 346 ASP A N 1
ATOM 2607 C CA . ASP A 1 346 ? -24.406 -14.5 -17.562 1 93.75 346 ASP A CA 1
ATOM 2608 C C . ASP A 1 346 ? -23.766 -14.547 -18.938 1 93.75 346 ASP A C 1
ATOM 2610 O O . ASP A 1 346 ? -22.766 -13.867 -19.188 1 93.75 346 ASP A O 1
ATOM 2614 N N . GLU A 1 347 ? -24.281 -15.383 -19.766 1 89.62 347 GLU A N 1
ATOM 2615 C CA . GLU A 1 347 ? -23.688 -15.609 -21.078 1 89.62 347 GLU A CA 1
ATOM 2616 C C . GLU A 1 347 ? -23.812 -14.367 -21.953 1 89.62 347 GLU A C 1
ATOM 2618 O O . GLU A 1 347 ? -23.016 -14.164 -22.875 1 89.62 347 GLU A O 1
ATOM 2623 N N . GLU A 1 348 ? -24.781 -13.523 -21.672 1 90.94 348 GLU A N 1
ATOM 2624 C CA . GLU A 1 348 ? -25.016 -12.312 -22.453 1 90.94 348 GLU A CA 1
ATOM 2625 C C . GLU A 1 348 ? -24.234 -11.125 -21.875 1 90.94 348 GLU A C 1
ATOM 2627 O O . GLU A 1 348 ? -24.266 -10.031 -22.438 1 90.94 348 GLU A O 1
ATOM 2632 N N . GLY A 1 349 ? -23.578 -11.406 -20.844 1 92.62 349 GLY A N 1
ATOM 2633 C CA . GLY A 1 349 ? -22.781 -10.344 -20.234 1 92.62 349 GLY A CA 1
ATOM 2634 C C . GLY A 1 349 ? -23.547 -9.523 -19.219 1 92.62 349 GLY A C 1
ATOM 2635 O O . GLY A 1 349 ? -23.047 -8.508 -18.734 1 92.62 349 GLY A O 1
ATOM 2636 N N . LYS A 1 350 ? -24.719 -9.93 -18.922 1 95 350 LYS A N 1
ATOM 2637 C CA . LYS A 1 350 ? -25.516 -9.211 -17.938 1 95 350 LYS A CA 1
ATOM 2638 C C . LYS A 1 350 ? -25.109 -9.586 -16.516 1 95 350 LYS A C 1
ATOM 2640 O O . LYS A 1 350 ? -24.938 -10.766 -16.203 1 95 350 LYS A O 1
ATOM 2645 N N . VAL A 1 351 ? -24.984 -8.594 -15.719 1 96.69 351 VAL A N 1
ATOM 2646 C CA . VAL A 1 351 ? -24.625 -8.82 -14.328 1 96.69 351 VAL A CA 1
ATOM 2647 C C . VAL A 1 351 ? -25.766 -9.531 -13.602 1 96.69 351 VAL A C 1
ATOM 2649 O O . VAL A 1 351 ? -26.922 -9.117 -13.703 1 96.69 351 VAL A O 1
ATOM 2652 N N . LEU A 1 352 ? -25.453 -10.523 -12.883 1 96.44 352 LEU A N 1
ATOM 2653 C CA . LEU A 1 352 ? -26.438 -11.344 -12.188 1 96.44 352 LEU A CA 1
ATOM 2654 C C . LEU A 1 352 ? -26.609 -10.891 -10.742 1 96.44 352 LEU A C 1
ATOM 2656 O O . LEU A 1 352 ? -25.672 -10.383 -10.133 1 96.44 352 LEU A O 1
ATOM 2660 N N . PRO A 1 353 ? -27.797 -11.078 -10.156 1 94.56 353 PRO A N 1
ATOM 2661 C CA . PRO A 1 353 ? -28 -10.766 -8.742 1 94.56 353 PRO A CA 1
ATOM 2662 C C . PRO A 1 353 ? -27.266 -11.734 -7.812 1 94.56 353 PRO A C 1
ATOM 2664 O O . PRO A 1 353 ? -26.844 -12.805 -8.242 1 94.56 353 PRO A O 1
ATOM 2667 N N . PRO A 1 354 ? -27.203 -11.352 -6.574 1 94.5 354 PRO A N 1
ATOM 2668 C CA . PRO A 1 354 ? -26.562 -12.234 -5.602 1 94.5 354 PRO A CA 1
ATOM 2669 C C . PRO A 1 354 ? -27.188 -13.633 -5.566 1 94.5 354 PRO A C 1
ATOM 2671 O O . PRO A 1 354 ? -28.406 -13.766 -5.664 1 94.5 354 PRO A O 1
ATOM 2674 N N . GLY A 1 355 ? -26.297 -14.609 -5.504 1 92.19 355 GLY A N 1
ATOM 2675 C CA . GLY A 1 355 ? -26.766 -15.977 -5.352 1 92.19 355 GLY A CA 1
ATOM 2676 C C . GLY A 1 355 ? -26.859 -16.719 -6.668 1 92.19 355 GLY A C 1
ATOM 2677 O O . GLY A 1 355 ? -26.938 -17.953 -6.688 1 92.19 355 GLY A O 1
ATOM 2678 N N . GLU A 1 356 ? -26.812 -16.031 -7.785 1 92.94 356 GLU A N 1
ATOM 2679 C CA . GLU A 1 356 ? -26.938 -16.672 -9.094 1 92.94 356 GLU A CA 1
ATOM 2680 C C . GLU A 1 356 ? -25.578 -16.953 -9.711 1 92.94 356 GLU A C 1
ATOM 2682 O O . GLU A 1 356 ? -24.75 -16.047 -9.812 1 92.94 356 GLU A O 1
ATOM 2687 N N . PRO A 1 357 ? -25.391 -18.156 -10.133 1 93.62 357 PRO A N 1
ATOM 2688 C CA . PRO A 1 357 ? -24.094 -18.547 -10.695 1 93.62 357 PRO A CA 1
ATOM 2689 C C . PRO A 1 357 ? -23.875 -18.016 -12.117 1 93.62 357 PRO A C 1
ATOM 2691 O O . PRO A 1 357 ? -24.828 -17.969 -12.898 1 93.62 357 PRO A O 1
ATOM 2694 N N . GLY A 1 358 ? -22.719 -17.625 -12.406 1 94.38 358 GLY A N 1
ATOM 2695 C CA . GLY A 1 358 ? -22.266 -17.172 -13.711 1 94.38 358 GLY A CA 1
ATOM 2696 C C . GLY A 1 358 ? -20.766 -17.016 -13.789 1 94.38 358 GLY A C 1
ATOM 2697 O O . GLY A 1 358 ? -20.031 -17.5 -12.922 1 94.38 358 GLY A O 1
ATOM 2698 N N . GLU A 1 359 ? -20.297 -16.422 -14.859 1 95.69 359 GLU A N 1
ATOM 2699 C CA . GLU A 1 359 ? -18.859 -16.203 -15.023 1 95.69 359 GLU A CA 1
ATOM 2700 C C . GLU A 1 359 ? -18.375 -15.078 -14.125 1 95.69 359 GLU A C 1
ATOM 2702 O O . GLU A 1 359 ? -18.984 -14.008 -14.07 1 95.69 359 GLU A O 1
ATOM 2707 N N . ILE A 1 360 ? -17.312 -15.359 -13.453 1 96.81 360 ILE A N 1
ATOM 2708 C CA . ILE A 1 360 ? -16.641 -14.336 -12.648 1 96.81 360 ILE A CA 1
ATOM 2709 C C . ILE A 1 360 ? -15.828 -13.422 -13.555 1 96.81 360 ILE A C 1
ATOM 2711 O O . ILE A 1 360 ? -15.031 -13.891 -14.375 1 96.81 360 ILE A O 1
ATOM 2715 N N . ARG A 1 361 ? -15.984 -12.188 -13.516 1 97 361 ARG A N 1
ATOM 2716 C CA . ARG A 1 361 ? -15.094 -11.25 -14.188 1 97 361 ARG A CA 1
ATOM 2717 C C . ARG A 1 361 ? -14.516 -10.242 -13.195 1 97 361 ARG A C 1
ATOM 2719 O O . ARG A 1 361 ? -15.133 -9.938 -12.18 1 97 361 ARG A O 1
ATOM 2726 N N . VAL A 1 362 ? -13.359 -9.828 -13.477 1 96.56 362 VAL A N 1
ATOM 2727 C CA . VAL A 1 362 ? -12.555 -9.055 -12.539 1 96.56 362 VAL A CA 1
ATOM 2728 C C . VAL A 1 362 ? -12.086 -7.758 -13.203 1 96.56 362 VAL A C 1
ATOM 2730 O O . VAL A 1 362 ? -11.734 -7.75 -14.391 1 96.56 362 VAL A O 1
ATOM 2733 N N . GLN A 1 363 ? -12.117 -6.699 -12.492 1 94 363 GLN A N 1
ATOM 2734 C CA . GLN A 1 363 ? -11.586 -5.418 -12.93 1 94 363 GLN A CA 1
ATOM 2735 C C . GLN A 1 363 ? -10.734 -4.773 -11.836 1 94 363 GLN A C 1
ATOM 2737 O O . GLN A 1 363 ? -11.07 -4.848 -10.656 1 94 363 GLN A O 1
ATOM 2742 N N . GLY A 1 364 ? -9.625 -4.18 -12.211 1 92.06 364 GLY A N 1
ATOM 2743 C CA . GLY A 1 364 ? -8.75 -3.516 -11.258 1 92.06 364 GLY A CA 1
ATOM 2744 C C . GLY A 1 364 ? -7.301 -3.453 -11.719 1 92.06 364 GLY A C 1
ATOM 2745 O O . GLY A 1 364 ? -6.961 -3.973 -12.789 1 92.06 364 GLY A O 1
ATOM 2746 N N . PRO A 1 365 ? -6.469 -2.855 -10.914 1 91.38 365 PRO A N 1
ATOM 2747 C CA . PRO A 1 365 ? -5.082 -2.619 -11.312 1 91.38 365 PRO A CA 1
ATOM 2748 C C . PRO A 1 365 ? -4.234 -3.889 -11.281 1 91.38 365 PRO A C 1
ATOM 2750 O O . PRO A 1 365 ? -3.094 -3.887 -11.758 1 91.38 365 PRO A O 1
ATOM 2753 N N . THR A 1 366 ? -4.77 -4.984 -10.789 1 95.19 366 THR A N 1
ATOM 2754 C CA . THR A 1 366 ? -4.016 -6.23 -10.719 1 95.19 366 THR A CA 1
ATOM 2755 C C . THR A 1 366 ? -4.184 -7.035 -12.008 1 95.19 366 THR A C 1
ATOM 2757 O O . THR A 1 366 ? -3.484 -8.023 -12.219 1 95.19 366 THR A O 1
ATOM 2760 N N . VAL A 1 367 ? -5.086 -6.602 -12.914 1 96.56 367 VAL A N 1
ATOM 2761 C CA . VAL A 1 367 ? -5.383 -7.336 -14.141 1 96.56 367 VAL A CA 1
ATOM 2762 C C . VAL A 1 367 ? -4.23 -7.184 -15.125 1 96.56 367 VAL A C 1
ATOM 2764 O O . VAL A 1 367 ? -3.729 -6.074 -15.344 1 96.56 367 VAL A O 1
ATOM 2767 N N . MET A 1 368 ? -3.859 -8.219 -15.719 1 97.12 368 MET A N 1
ATOM 2768 C CA . MET A 1 368 ? -2.703 -8.305 -16.609 1 97.12 368 MET A CA 1
ATOM 2769 C C . MET A 1 368 ? -2.826 -7.32 -17.766 1 97.12 368 MET A C 1
ATOM 2771 O O . MET A 1 368 ? -3.924 -6.859 -18.078 1 97.12 368 MET A O 1
ATOM 2775 N N . ALA A 1 369 ? -1.664 -7.113 -18.422 1 96.44 369 ALA A N 1
ATOM 2776 C CA . ALA A 1 369 ? -1.613 -6.219 -19.578 1 96.44 369 ALA A CA 1
ATOM 2777 C C . ALA A 1 369 ? -2.123 -6.918 -20.828 1 96.44 369 ALA A C 1
ATOM 2779 O O . ALA A 1 369 ? -2.486 -6.258 -21.812 1 96.44 369 ALA A O 1
ATOM 2780 N N . GLY A 1 370 ? -2.119 -8.172 -20.844 1 96.75 370 GLY A N 1
ATOM 2781 C CA . GLY A 1 370 ? -2.512 -9 -21.969 1 96.75 370 GLY A CA 1
ATOM 2782 C C . GLY A 1 370 ? -1.644 -10.234 -22.125 1 96.75 370 GLY A C 1
ATOM 2783 O O . GLY A 1 370 ? -0.795 -10.523 -21.281 1 96.75 370 GLY A O 1
ATOM 2784 N N . TYR A 1 371 ? -1.944 -11.008 -23.172 1 95.44 371 TYR A N 1
ATOM 2785 C CA . TYR A 1 371 ? -1.115 -12.164 -23.5 1 95.44 371 TYR A CA 1
ATOM 2786 C C . TYR A 1 371 ? -0.053 -11.797 -24.531 1 95.44 371 TYR A C 1
ATOM 2788 O O . TYR A 1 371 ? -0.355 -11.164 -25.547 1 95.44 371 TYR A O 1
ATOM 2796 N N . TYR A 1 372 ? 1.126 -12.188 -24.219 1 96.06 372 TYR A N 1
ATOM 2797 C CA . TYR A 1 372 ? 2.262 -11.828 -25.062 1 96.06 372 TYR A CA 1
ATOM 2798 C C . TYR A 1 372 ? 2.068 -12.336 -26.484 1 96.06 372 TYR A C 1
ATOM 2800 O O . TYR A 1 372 ? 1.803 -13.523 -26.688 1 96.06 372 TYR A O 1
ATOM 2808 N N . GLN A 1 373 ? 2.07 -11.5 -27.5 1 94 373 GLN A N 1
ATOM 2809 C CA . GLN A 1 373 ? 1.985 -11.789 -28.922 1 94 373 GLN A CA 1
ATOM 2810 C C . GLN A 1 373 ? 0.719 -12.57 -29.25 1 94 373 GLN A C 1
ATOM 2812 O O . GLN A 1 373 ? 0.737 -13.461 -30.109 1 94 373 GLN A O 1
ATOM 2817 N N . ASP A 1 374 ? -0.281 -12.305 -28.531 1 93.62 374 ASP A N 1
ATOM 2818 C CA . ASP A 1 374 ? -1.562 -12.961 -28.781 1 93.62 374 ASP A CA 1
ATOM 2819 C C . ASP A 1 374 ? -2.723 -11.984 -28.609 1 93.62 374 ASP A C 1
ATOM 2821 O O . ASP A 1 374 ? -3.5 -12.094 -27.656 1 93.62 374 ASP A O 1
ATOM 2825 N N . PRO A 1 375 ? -2.867 -11.141 -29.531 1 94 375 PRO A N 1
ATOM 2826 C CA . PRO A 1 375 ? -3.918 -10.125 -29.438 1 94 375 PRO A CA 1
ATOM 2827 C C . PRO A 1 375 ? -5.32 -10.727 -29.422 1 94 375 PRO A C 1
ATOM 2829 O O . PRO A 1 375 ? -6.223 -10.18 -28.781 1 94 375 PRO A O 1
ATOM 2832 N N . GLU A 1 376 ? -5.484 -11.789 -30.109 1 92.69 376 GLU A N 1
ATOM 2833 C CA . GLU A 1 376 ? -6.805 -12.414 -30.156 1 92.69 376 GLU A CA 1
ATOM 2834 C C . GLU A 1 376 ? -7.215 -12.953 -28.797 1 92.69 376 GLU A C 1
ATOM 2836 O O . GLU A 1 376 ? -8.312 -12.68 -28.312 1 92.69 376 GLU A O 1
ATOM 2841 N N . ALA A 1 377 ? -6.328 -13.711 -28.219 1 91.88 377 ALA A N 1
ATOM 2842 C CA . ALA A 1 377 ? -6.613 -14.219 -26.891 1 91.88 377 ALA A CA 1
ATOM 2843 C C . ALA A 1 377 ? -6.781 -13.086 -25.891 1 91.88 377 ALA A C 1
ATOM 2845 O O . ALA A 1 377 ? -7.605 -13.172 -24.969 1 91.88 377 ALA A O 1
ATOM 2846 N N . THR A 1 378 ? -6.02 -12.047 -26.078 1 94.69 378 THR A N 1
ATOM 2847 C CA . THR A 1 378 ? -6.117 -10.883 -25.203 1 94.69 378 THR A CA 1
ATOM 2848 C C . THR A 1 378 ? -7.5 -10.25 -25.297 1 94.69 378 THR A C 1
ATOM 2850 O O . THR A 1 378 ? -8.141 -9.969 -24.281 1 94.69 378 THR A O 1
ATOM 2853 N N . ALA A 1 379 ? -7.961 -10.055 -26.469 1 94.62 379 ALA A N 1
ATOM 2854 C CA . ALA A 1 379 ? -9.258 -9.414 -26.703 1 94.62 379 ALA A CA 1
ATOM 2855 C C . ALA A 1 379 ? -10.391 -10.273 -26.156 1 94.62 379 ALA A C 1
ATOM 2857 O O . ALA A 1 379 ? -11.398 -9.742 -25.672 1 94.62 379 ALA A O 1
ATOM 2858 N N . ARG A 1 380 ? -10.227 -11.508 -26.203 1 91.75 380 ARG A N 1
ATOM 2859 C CA . ARG A 1 380 ? -11.242 -12.422 -25.688 1 91.75 380 ARG A CA 1
ATOM 2860 C C . ARG A 1 380 ? -11.289 -12.375 -24.156 1 91.75 380 ARG A C 1
ATOM 2862 O O . ARG A 1 380 ? -12.367 -12.461 -23.562 1 91.75 380 ARG A O 1
ATOM 2869 N N . ALA A 1 381 ? -10.188 -12.289 -23.578 1 93.31 381 ALA A N 1
ATOM 2870 C CA . ALA A 1 381 ? -10.102 -12.312 -22.125 1 93.31 381 ALA A CA 1
ATOM 2871 C C . ALA A 1 381 ? -10.398 -10.945 -21.531 1 93.31 381 ALA A C 1
ATOM 2873 O O . ALA A 1 381 ? -10.992 -10.844 -20.453 1 93.31 381 ALA A O 1
ATOM 2874 N N . LEU A 1 382 ? -9.883 -9.938 -22.203 1 95.94 382 LEU A N 1
ATOM 2875 C CA . LEU A 1 382 ? -10.07 -8.562 -21.734 1 95.94 382 LEU A CA 1
ATOM 2876 C C . LEU A 1 382 ? -11.094 -7.832 -22.594 1 95.94 382 LEU A C 1
ATOM 2878 O O . LEU A 1 382 ? -10.789 -7.434 -23.734 1 95.94 382 LEU A O 1
ATOM 2882 N N . ARG A 1 383 ? -12.273 -7.648 -22.047 1 94.38 383 ARG A N 1
ATOM 2883 C CA . ARG A 1 383 ? -13.367 -7.023 -22.781 1 94.38 383 ARG A CA 1
ATOM 2884 C C . ARG A 1 383 ? -14 -5.898 -21.969 1 94.38 383 ARG A C 1
ATOM 2886 O O . ARG A 1 383 ? -14.414 -6.109 -20.828 1 94.38 383 ARG A O 1
ATOM 2893 N N . ASP A 1 384 ? -14.078 -4.738 -22.5 1 90.44 384 ASP A N 1
ATOM 2894 C CA . ASP A 1 384 ? -14.734 -3.586 -21.875 1 90.44 384 ASP A CA 1
ATOM 2895 C C . ASP A 1 384 ? -14.164 -3.307 -20.484 1 90.44 384 ASP A C 1
ATOM 2897 O O . ASP A 1 384 ? -14.914 -3.084 -19.531 1 90.44 384 ASP A O 1
ATOM 2901 N N . GLY A 1 385 ? -12.938 -3.527 -20.344 1 89.06 385 GLY A N 1
ATOM 2902 C CA . GLY A 1 385 ? -12.25 -3.199 -19.094 1 89.06 385 GLY A CA 1
ATOM 2903 C C . GLY A 1 385 ? -12.312 -4.312 -18.062 1 89.06 385 GLY A C 1
ATOM 2904 O O . GLY A 1 385 ? -11.82 -4.156 -16.953 1 89.06 385 GLY A O 1
ATOM 2905 N N . TRP A 1 386 ? -12.922 -5.414 -18.453 1 95.19 386 TRP A N 1
ATOM 2906 C CA . TRP A 1 386 ? -13.062 -6.535 -17.531 1 95.19 386 TRP A CA 1
ATOM 2907 C C . TRP A 1 386 ? -12.242 -7.734 -18 1 95.19 386 TRP A C 1
ATOM 2909 O O . TRP A 1 386 ? -12.203 -8.031 -19.188 1 95.19 386 TRP A O 1
ATOM 2919 N N . LEU A 1 387 ? -11.625 -8.383 -17.094 1 96.75 387 LEU A N 1
ATOM 2920 C CA . LEU A 1 387 ? -11.047 -9.703 -17.312 1 96.75 387 LEU A CA 1
ATOM 2921 C C . LEU A 1 387 ? -12.109 -10.797 -17.172 1 96.75 387 LEU A C 1
ATOM 2923 O O . LEU A 1 387 ? -12.641 -11 -16.078 1 96.75 387 LEU A O 1
ATOM 2927 N N . HIS A 1 388 ? -12.383 -11.359 -18.219 1 95.12 388 HIS A N 1
ATOM 2928 C CA . HIS A 1 388 ? -13.234 -12.547 -18.172 1 95.12 388 HIS A CA 1
ATOM 2929 C C . HIS A 1 388 ? -12.43 -13.789 -17.797 1 95.12 388 HIS A C 1
ATOM 2931 O O . HIS A 1 388 ? -11.609 -14.266 -18.594 1 95.12 388 HIS A O 1
ATOM 2937 N N . THR A 1 389 ? -12.695 -14.336 -16.609 1 93.25 389 THR A N 1
ATOM 2938 C CA . THR A 1 389 ? -11.812 -15.359 -16.047 1 93.25 389 THR A CA 1
ATOM 2939 C C . THR A 1 389 ? -12.148 -16.734 -16.609 1 93.25 389 THR A C 1
ATOM 2941 O O . THR A 1 389 ? -11.305 -17.641 -16.609 1 93.25 389 THR A O 1
ATOM 2944 N N . GLY A 1 390 ? -13.367 -16.906 -17 1 90.88 390 GLY A N 1
ATOM 2945 C CA . GLY A 1 390 ? -13.852 -18.219 -17.406 1 90.88 390 GLY A CA 1
ATOM 2946 C C . GLY A 1 390 ? -14.281 -19.078 -16.234 1 90.88 390 GLY A C 1
ATOM 2947 O O . GLY A 1 390 ? -14.898 -20.125 -16.422 1 90.88 390 GLY A O 1
ATOM 2948 N N . ASP A 1 391 ? -14.016 -18.672 -15.031 1 90.12 391 ASP A N 1
ATOM 2949 C CA . ASP A 1 391 ? -14.445 -19.391 -13.836 1 90.12 391 ASP A CA 1
ATOM 2950 C C . ASP A 1 391 ? -15.906 -19.078 -13.508 1 90.12 391 ASP A C 1
ATOM 2952 O O . ASP A 1 391 ? -16.375 -17.984 -13.766 1 90.12 391 ASP A O 1
ATOM 2956 N N . ILE A 1 392 ? -16.547 -20.062 -12.914 1 90.69 392 ILE A N 1
ATOM 2957 C CA . ILE A 1 392 ? -17.969 -19.922 -12.602 1 90.69 392 ILE A CA 1
ATOM 2958 C C . ILE A 1 392 ? -18.156 -19.844 -11.086 1 90.69 392 ILE A C 1
ATOM 2960 O O . ILE A 1 392 ? -17.594 -20.641 -10.344 1 90.69 392 ILE A O 1
ATOM 2964 N N . GLY A 1 393 ? -18.875 -18.859 -10.641 1 94.06 393 GLY A N 1
ATOM 2965 C CA . GLY A 1 393 ? -19.219 -18.688 -9.242 1 94.06 393 GLY A CA 1
ATOM 2966 C C . GLY A 1 393 ? -20.359 -17.703 -9.023 1 94.06 393 GLY A C 1
ATOM 2967 O O . GLY A 1 393 ? -21.141 -17.453 -9.945 1 94.06 393 GLY A O 1
ATOM 2968 N N . TYR A 1 394 ? -20.562 -17.328 -7.824 1 94.56 394 TYR A N 1
ATOM 2969 C CA . TYR A 1 394 ? -21.578 -16.328 -7.504 1 94.56 394 TYR A CA 1
ATOM 2970 C C . TYR A 1 394 ? -21.156 -15.492 -6.301 1 94.56 394 TYR A C 1
ATOM 2972 O O . TYR A 1 394 ? -20.281 -15.898 -5.527 1 94.56 394 TYR A O 1
ATOM 2980 N N . LEU A 1 395 ? -21.641 -14.297 -6.238 1 96.06 395 LEU A N 1
ATOM 2981 C CA . LEU A 1 395 ? -21.562 -13.477 -5.035 1 96.06 395 LEU A CA 1
ATOM 2982 C C . LEU A 1 395 ? -22.797 -13.68 -4.152 1 96.06 395 LEU A C 1
ATOM 2984 O O . LEU A 1 395 ? -23.922 -13.703 -4.648 1 96.06 395 LEU A O 1
ATOM 2988 N N . ASP A 1 396 ? -22.578 -13.867 -2.859 1 94.06 396 ASP A N 1
ATOM 2989 C CA . ASP A 1 396 ? -23.734 -14.008 -1.996 1 94.06 396 ASP A CA 1
ATOM 2990 C C . ASP A 1 396 ? -24.25 -12.641 -1.534 1 94.06 396 ASP A C 1
ATOM 2992 O O . ASP A 1 396 ? -23.766 -11.609 -1.996 1 94.06 396 ASP A O 1
ATOM 2996 N N . GLY A 1 397 ? -25.266 -12.625 -0.703 1 91.62 397 GLY A N 1
ATOM 2997 C CA . GLY A 1 397 ? -25.906 -11.391 -0.282 1 91.62 397 GLY A CA 1
ATOM 2998 C C . GLY A 1 397 ? -24.984 -10.484 0.514 1 91.62 397 GLY A C 1
ATOM 2999 O O . GLY A 1 397 ? -25.188 -9.266 0.546 1 91.62 397 GLY A O 1
ATOM 3000 N N . ASP A 1 398 ? -23.938 -11.07 1.087 1 89.81 398 ASP A N 1
ATOM 3001 C CA . ASP A 1 398 ? -23 -10.305 1.9 1 89.81 398 ASP A CA 1
ATOM 3002 C C . ASP A 1 398 ? -21.797 -9.852 1.073 1 89.81 398 ASP A C 1
ATOM 3004 O O . ASP A 1 398 ? -20.953 -9.102 1.56 1 89.81 398 ASP A O 1
ATOM 3008 N N . GLY A 1 399 ? -21.672 -10.289 -0.157 1 92.25 399 GLY A N 1
ATOM 3009 C CA . GLY A 1 399 ? -20.594 -9.875 -1.035 1 92.25 399 GLY A CA 1
ATOM 3010 C C . GLY A 1 399 ? -19.438 -10.859 -1.084 1 92.25 399 GLY A C 1
ATOM 3011 O O . GLY A 1 399 ? -18.422 -10.609 -1.729 1 92.25 399 GLY A O 1
ATOM 3012 N N . ASP A 1 400 ? -19.609 -12.016 -0.445 1 93.56 400 ASP A N 1
ATOM 3013 C CA . ASP A 1 400 ? -18.594 -13.055 -0.51 1 93.56 400 ASP A CA 1
ATOM 3014 C C . ASP A 1 400 ? -18.656 -13.805 -1.837 1 93.56 400 ASP A C 1
ATOM 3016 O O . ASP A 1 400 ? -19.75 -14.109 -2.332 1 93.56 400 ASP A O 1
ATOM 3020 N N . LEU A 1 401 ? -17.484 -14.102 -2.338 1 95.56 401 LEU A N 1
ATOM 3021 C CA . LEU A 1 401 ? -17.375 -14.852 -3.586 1 95.56 401 LEU A CA 1
ATOM 3022 C C . LEU A 1 401 ? -17.312 -16.344 -3.318 1 95.56 401 LEU A C 1
ATOM 3024 O O . LEU A 1 401 ? -16.578 -16.797 -2.434 1 95.56 401 LEU A O 1
ATOM 3028 N N . TRP A 1 402 ? -18.141 -17.047 -4.004 1 92.25 402 TRP A N 1
ATOM 3029 C CA . TRP A 1 402 ? -18.172 -18.516 -3.973 1 92.25 402 TRP A CA 1
ATOM 3030 C C . TRP A 1 402 ? -17.766 -19.094 -5.324 1 92.25 402 TRP A C 1
ATOM 3032 O O . TRP A 1 402 ? -18.359 -18.766 -6.352 1 92.25 402 TRP A O 1
ATOM 3042 N N . LEU A 1 403 ? -16.75 -19.875 -5.316 1 89.75 403 LEU A N 1
ATOM 3043 C CA . LEU A 1 403 ? -16.281 -20.516 -6.539 1 89.75 403 LEU A CA 1
ATOM 3044 C C . LEU A 1 403 ? -16.953 -21.875 -6.727 1 89.75 403 LEU A C 1
ATOM 3046 O O . LEU A 1 403 ? -16.906 -22.719 -5.832 1 89.75 403 LEU A O 1
ATOM 3050 N N . LEU A 1 404 ? -17.609 -22.078 -7.777 1 82.62 404 LEU A N 1
ATOM 3051 C CA . LEU A 1 404 ? -18.297 -23.328 -8.047 1 82.62 404 LEU A CA 1
ATOM 3052 C C . LEU A 1 404 ? -17.453 -24.234 -8.945 1 82.62 404 LEU A C 1
ATOM 3054 O O . LEU A 1 404 ? -17.359 -25.438 -8.719 1 82.62 404 LEU A O 1
ATOM 3058 N N . GLN A 1 405 ? -16.953 -23.641 -9.969 1 72.69 405 GLN A N 1
ATOM 3059 C CA . GLN A 1 405 ? -16.219 -24.422 -10.961 1 72.69 405 GLN A CA 1
ATOM 3060 C C . GLN A 1 405 ? -15.141 -23.562 -11.633 1 72.69 405 GLN A C 1
ATOM 3062 O O . GLN A 1 405 ? -15.391 -22.406 -11.984 1 72.69 405 GLN A O 1
ATOM 3067 N N . ARG A 1 406 ? -13.984 -24.203 -11.664 1 71.06 406 ARG A N 1
ATOM 3068 C CA . ARG A 1 406 ? -12.984 -23.578 -12.531 1 71.06 406 ARG A CA 1
ATOM 3069 C C . ARG A 1 406 ? -13.336 -23.781 -14 1 71.06 406 ARG A C 1
ATOM 3071 O O . ARG A 1 406 ? -14.18 -24.609 -14.336 1 71.06 406 ARG A O 1
ATOM 3078 N N . ARG A 1 407 ? -12.742 -22.969 -14.703 1 70.44 407 ARG A N 1
ATOM 3079 C CA . ARG A 1 407 ? -12.93 -23.094 -16.141 1 70.44 407 ARG A CA 1
ATOM 3080 C C . ARG A 1 407 ? -12.812 -24.547 -16.594 1 70.44 407 ARG A C 1
ATOM 3082 O O . ARG A 1 407 ? -11.977 -25.281 -16.094 1 70.44 407 ARG A O 1
ATOM 3089 N N . SER A 1 408 ? -13.773 -24.906 -17.391 1 59.88 408 SER A N 1
ATOM 3090 C CA . SER A 1 408 ? -13.891 -26.297 -17.812 1 59.88 408 SER A CA 1
ATOM 3091 C C . SER A 1 408 ? -12.648 -26.734 -18.578 1 59.88 408 SER A C 1
ATOM 3093 O O . SER A 1 408 ? -12.414 -27.938 -18.734 1 59.88 408 SER A O 1
ATOM 3095 N N . ASP A 1 409 ? -11.961 -25.844 -18.938 1 66.81 409 ASP A N 1
ATOM 3096 C CA . ASP A 1 409 ? -10.812 -26.203 -19.766 1 66.81 409 ASP A CA 1
ATOM 3097 C C . ASP A 1 409 ? -9.531 -26.25 -18.938 1 66.81 409 ASP A C 1
ATOM 3099 O O . ASP A 1 409 ? -8.43 -26.203 -19.484 1 66.81 409 ASP A O 1
ATOM 3103 N N . VAL A 1 410 ? -9.711 -26.297 -17.609 1 79 410 VAL A N 1
ATOM 3104 C CA . VAL A 1 410 ? -8.516 -26.406 -16.781 1 79 410 VAL A CA 1
ATOM 3105 C C . VAL A 1 410 ? -8.727 -27.484 -15.719 1 79 410 VAL A C 1
ATOM 3107 O O . VAL A 1 410 ? -9.781 -27.531 -15.078 1 79 410 VAL A O 1
ATOM 3110 N N . ILE A 1 411 ? -7.879 -28.406 -15.633 1 84.06 411 ILE A N 1
ATOM 3111 C CA . ILE A 1 411 ? -7.789 -29.375 -14.547 1 84.06 411 ILE A CA 1
ATOM 3112 C C . ILE A 1 411 ? -6.727 -28.938 -13.539 1 84.06 411 ILE A C 1
ATOM 3114 O O . ILE A 1 411 ? -5.574 -28.688 -13.914 1 84.06 411 ILE A O 1
ATOM 3118 N N . VAL A 1 412 ? -7.105 -28.703 -12.328 1 84.19 412 VAL A N 1
ATOM 3119 C CA . VAL A 1 412 ? -6.129 -28.359 -11.305 1 84.19 412 VAL A CA 1
ATOM 3120 C C . VAL A 1 412 ? -5.766 -29.594 -10.492 1 84.19 412 VAL A C 1
ATOM 3122 O O . VAL A 1 412 ? -6.594 -30.109 -9.742 1 84.19 412 VAL A O 1
ATOM 3125 N N . SER A 1 413 ? -4.535 -30.094 -10.688 1 86.12 413 SER A N 1
ATOM 3126 C CA . SER A 1 413 ? -4.043 -31.297 -10 1 86.12 413 SER A CA 1
ATOM 3127 C C . SER A 1 413 ? -2.82 -30.969 -9.148 1 86.12 413 SER A C 1
ATOM 3129 O O . SER A 1 413 ? -1.752 -30.656 -9.68 1 86.12 413 SER A O 1
ATOM 3131 N N . GLY A 1 414 ? -2.971 -31.016 -7.859 1 83.62 414 GLY A N 1
ATOM 3132 C CA . GLY A 1 414 ? -1.866 -30.75 -6.953 1 83.62 414 GLY A CA 1
ATOM 3133 C C . GLY A 1 414 ? -1.336 -29.344 -7.062 1 83.62 414 GLY A C 1
ATOM 3134 O O . GLY A 1 414 ? -0.128 -29.109 -6.969 1 83.62 414 GLY A O 1
ATOM 3135 N N . GLY A 1 415 ? -2.215 -28.484 -7.445 1 77.81 415 GLY A N 1
ATOM 3136 C CA . GLY A 1 415 ? -1.815 -27.094 -7.559 1 77.81 415 GLY A CA 1
ATOM 3137 C C . GLY A 1 415 ? -1.253 -26.75 -8.922 1 77.81 415 GLY A C 1
ATOM 3138 O O . GLY A 1 415 ? -0.889 -25.594 -9.18 1 77.81 415 GLY A O 1
ATOM 3139 N N . GLU A 1 416 ? -1.1 -27.781 -9.758 1 84.88 416 GLU A N 1
ATOM 3140 C CA . GLU A 1 416 ? -0.653 -27.547 -11.133 1 84.88 416 GLU A CA 1
ATOM 3141 C C . GLU A 1 416 ? -1.835 -27.5 -12.094 1 84.88 416 GLU A C 1
ATOM 3143 O O . GLU A 1 416 ? -2.807 -28.234 -11.945 1 84.88 416 GLU A O 1
ATOM 3148 N N . ASN A 1 417 ? -1.705 -26.625 -12.992 1 81.31 417 ASN A N 1
ATOM 3149 C CA . ASN A 1 417 ? -2.729 -26.531 -14.031 1 81.31 417 ASN A CA 1
ATOM 3150 C C . ASN A 1 417 ? -2.424 -27.453 -15.203 1 81.31 417 ASN A C 1
ATOM 3152 O O . ASN A 1 417 ? -1.304 -27.469 -15.719 1 81.31 417 ASN A O 1
ATOM 3156 N N . VAL A 1 418 ? -3.451 -28.297 -15.539 1 87 418 VAL A N 1
ATOM 3157 C CA . VAL A 1 418 ? -3.381 -29.156 -16.703 1 87 418 VAL A CA 1
ATOM 3158 C C . VAL A 1 418 ? -4.477 -28.781 -17.703 1 87 418 VAL A C 1
ATOM 3160 O O . VAL A 1 418 ? -5.645 -28.656 -17.328 1 87 418 VAL A O 1
ATOM 3163 N N . TYR A 1 419 ? -4.109 -28.625 -18.859 1 84.62 419 TYR A N 1
ATOM 3164 C CA . TYR A 1 419 ? -5.066 -28.266 -19.906 1 84.62 419 TYR A CA 1
ATOM 3165 C C . TYR A 1 419 ? -5.473 -29.484 -20.734 1 84.62 419 TYR A C 1
ATOM 3167 O O . TYR A 1 419 ? -4.656 -30.031 -21.469 1 84.62 419 TYR A O 1
ATOM 3175 N N . PRO A 1 420 ? -6.762 -29.781 -20.641 1 87.44 420 PRO A N 1
ATOM 3176 C CA . PRO A 1 420 ? -7.215 -30.984 -21.344 1 87.44 420 PRO A CA 1
ATOM 3177 C C . PRO A 1 420 ? -6.891 -30.953 -22.828 1 87.44 420 PRO A C 1
ATOM 3179 O O . PRO A 1 420 ? -6.438 -31.969 -23.391 1 87.44 420 PRO A O 1
ATOM 3182 N N . ALA A 1 421 ? -6.992 -29.766 -23.438 1 82.12 421 ALA A N 1
ATOM 3183 C CA . ALA A 1 421 ? -6.762 -29.656 -24.875 1 82.12 421 ALA A CA 1
ATOM 3184 C C . ALA A 1 421 ? -5.316 -29.984 -25.234 1 82.12 421 ALA A C 1
ATOM 3186 O O . ALA A 1 421 ? -5.043 -30.578 -26.281 1 82.12 421 ALA A O 1
ATOM 3187 N N . GLU A 1 422 ? -4.453 -29.609 -24.391 1 86.38 422 GLU A N 1
ATOM 3188 C CA . GLU A 1 422 ? -3.039 -29.906 -24.609 1 86.38 422 GLU A CA 1
ATOM 3189 C C . GLU A 1 422 ? -2.775 -31.406 -24.531 1 86.38 422 GLU A C 1
ATOM 3191 O O . GLU A 1 422 ? -2.072 -31.969 -25.375 1 86.38 422 GLU A O 1
ATOM 3196 N N . VAL A 1 423 ? -3.328 -32.062 -23.594 1 91.62 423 VAL A N 1
ATOM 3197 C CA . VAL A 1 423 ? -3.152 -33.469 -23.406 1 91.62 423 VAL A CA 1
ATOM 3198 C C . VAL A 1 423 ? -3.828 -34.25 -24.531 1 91.62 423 VAL A C 1
ATOM 3200 O O . VAL A 1 423 ? -3.268 -35.219 -25.062 1 91.62 423 VAL A O 1
ATOM 3203 N N . GLU A 1 424 ? -4.992 -33.781 -24.906 1 91.31 424 GLU A N 1
ATOM 3204 C CA . GLU A 1 424 ? -5.715 -34.406 -26.016 1 91.31 424 GLU A CA 1
ATOM 3205 C C . GLU A 1 424 ? -4.914 -34.312 -27.312 1 91.31 424 GLU A C 1
ATOM 3207 O O . GLU A 1 424 ? -4.828 -35.281 -28.062 1 91.31 424 GLU A O 1
ATOM 3212 N N . ALA A 1 425 ? -4.367 -33.156 -27.531 1 88.38 425 ALA A N 1
ATOM 3213 C CA . ALA A 1 425 ? -3.559 -32.969 -28.719 1 88.38 425 ALA A CA 1
ATOM 3214 C C . ALA A 1 425 ? -2.361 -33.906 -28.734 1 88.38 425 ALA A C 1
ATOM 3216 O O . ALA A 1 425 ? -2.027 -34.469 -29.781 1 88.38 425 ALA A O 1
ATOM 3217 N N . ALA A 1 426 ? -1.708 -34.031 -27.641 1 91.5 426 ALA A N 1
ATOM 3218 C CA . ALA A 1 426 ? -0.564 -34.938 -27.547 1 91.5 426 ALA A CA 1
ATOM 3219 C C . ALA A 1 426 ? -0.983 -36.375 -27.797 1 91.5 426 ALA A C 1
ATOM 3221 O O . ALA A 1 426 ? -0.289 -37.125 -28.516 1 91.5 426 ALA A O 1
ATOM 3222 N N . LEU A 1 427 ? -2.113 -36.781 -27.266 1 94.56 427 LEU A N 1
ATOM 3223 C CA . LEU A 1 427 ? -2.629 -38.125 -27.438 1 94.56 427 LEU A CA 1
ATOM 3224 C C . LEU A 1 427 ? -2.934 -38.406 -28.906 1 94.56 427 LEU A C 1
ATOM 3226 O O . LEU A 1 427 ? -2.604 -39.469 -29.422 1 94.56 427 LEU A O 1
ATOM 3230 N N . ARG A 1 428 ? -3.461 -37.438 -29.562 1 93 428 ARG A N 1
ATOM 3231 C CA . ARG A 1 428 ? -3.893 -37.594 -30.938 1 93 428 ARG A CA 1
ATOM 3232 C C . ARG A 1 428 ? -2.693 -37.719 -31.875 1 93 428 ARG A C 1
ATOM 3234 O O . ARG A 1 428 ? -2.838 -38.156 -33.031 1 93 428 ARG A O 1
ATOM 3241 N N . GLN A 1 429 ? -1.61 -37.312 -31.406 1 93.12 429 GLN A N 1
ATOM 3242 C CA . GLN A 1 429 ? -0.412 -37.469 -32.219 1 93.12 429 GLN A CA 1
ATOM 3243 C C . GLN A 1 429 ? -0.003 -38.938 -32.375 1 93.12 429 GLN A C 1
ATOM 3245 O O . GLN A 1 429 ? 0.787 -39.281 -33.25 1 93.12 429 GLN A O 1
ATOM 3250 N N . HIS A 1 430 ? -0.492 -39.75 -31.484 1 94.94 430 HIS A N 1
ATOM 3251 C CA . HIS A 1 430 ? -0.186 -41.188 -31.594 1 94.94 430 HIS A CA 1
ATOM 3252 C C . HIS A 1 430 ? -0.932 -41.812 -32.781 1 94.94 430 HIS A C 1
ATOM 3254 O O . HIS A 1 430 ? -2.133 -41.594 -32.938 1 94.94 430 HIS A O 1
ATOM 3260 N N . PRO A 1 431 ? -0.313 -42.656 -33.5 1 94 431 PRO A N 1
ATOM 3261 C CA . PRO A 1 431 ? -0.92 -43.219 -34.719 1 94 431 PRO A CA 1
ATOM 3262 C C . PRO A 1 431 ? -2.16 -44.062 -34.438 1 94 431 PRO A C 1
ATOM 3264 O O . PRO A 1 431 ? -3.059 -44.156 -35.25 1 94 431 PRO A O 1
ATOM 3267 N N . ALA A 1 432 ? -2.258 -44.562 -33.281 1 95.12 432 ALA A N 1
ATOM 3268 C CA . ALA A 1 432 ? -3.363 -45.469 -32.969 1 95.12 432 ALA A CA 1
ATOM 3269 C C . ALA A 1 432 ? -4.57 -44.688 -32.469 1 95.12 432 ALA A C 1
ATOM 3271 O O . ALA A 1 432 ? -5.68 -45.219 -32.375 1 95.12 432 ALA A O 1
ATOM 3272 N N . VAL A 1 433 ? -4.422 -43.438 -32.125 1 96.12 433 VAL A N 1
ATOM 3273 C CA . VAL A 1 433 ? -5.477 -42.688 -31.438 1 96.12 433 VAL A CA 1
ATOM 3274 C C . VAL A 1 433 ? -6.277 -41.906 -32.469 1 96.12 433 VAL A C 1
ATOM 3276 O O . VAL A 1 433 ? -5.707 -41.125 -33.25 1 96.12 433 VAL A O 1
ATOM 3279 N N . GLU A 1 434 ? -7.57 -42.125 -32.469 1 93.31 434 GLU A N 1
ATOM 3280 C CA . GLU A 1 434 ? -8.477 -41.375 -33.312 1 93.31 434 GLU A CA 1
ATOM 3281 C C . GLU A 1 434 ? -8.922 -40.062 -32.625 1 93.31 434 GLU A C 1
ATOM 3283 O O . GLU A 1 434 ? -8.914 -39 -33.25 1 93.31 434 GLU A O 1
ATOM 3288 N N . GLU A 1 435 ? -9.391 -40.281 -31.422 1 93.69 435 GLU A N 1
ATOM 3289 C CA . GLU A 1 435 ? -9.875 -39.156 -30.609 1 93.69 435 GLU A CA 1
ATOM 3290 C C . GLU A 1 435 ? -9.656 -39.406 -29.125 1 93.69 435 GLU A C 1
ATOM 3292 O O . GLU A 1 435 ? -9.453 -40.562 -28.719 1 93.69 435 GLU A O 1
ATOM 3297 N N . ALA A 1 436 ? -9.539 -38.344 -28.391 1 94.81 436 ALA A N 1
ATOM 3298 C CA . ALA A 1 436 ? -9.367 -38.469 -26.938 1 94.81 436 ALA A CA 1
ATOM 3299 C C . ALA A 1 436 ? -10.133 -37.375 -26.203 1 94.81 436 ALA A C 1
ATOM 3301 O O . ALA A 1 436 ? -10.281 -36.25 -26.703 1 94.81 436 ALA A O 1
ATOM 3302 N N . CYS A 1 437 ? -10.664 -37.75 -25.062 1 93.38 437 CYS A N 1
ATOM 3303 C CA . CYS A 1 437 ? -11.297 -36.812 -24.141 1 93.38 437 CYS A CA 1
ATOM 3304 C C . CYS A 1 437 ? -10.617 -36.844 -22.766 1 93.38 437 CYS A C 1
ATOM 3306 O O . CYS A 1 437 ? -10.562 -37.906 -22.141 1 93.38 437 CYS A O 1
ATOM 3308 N N . VAL A 1 438 ? -10.102 -35.688 -22.391 1 92.12 438 VAL A N 1
ATOM 3309 C CA . VAL A 1 438 ? -9.391 -35.594 -21.125 1 92.12 438 VAL A CA 1
ATOM 3310 C C . VAL A 1 438 ? -10.219 -34.75 -20.141 1 92.12 438 VAL A C 1
ATOM 3312 O O . VAL A 1 438 ? -10.734 -33.688 -20.484 1 92.12 438 VAL A O 1
ATOM 3315 N N . VAL A 1 439 ? -10.359 -35.281 -18.906 1 90.94 439 VAL A N 1
ATOM 3316 C CA . VAL A 1 439 ? -11.164 -34.625 -17.891 1 90.94 439 VAL A CA 1
ATOM 3317 C C . VAL A 1 439 ? -10.469 -34.719 -16.531 1 90.94 439 VAL A C 1
ATOM 3319 O O . VAL A 1 439 ? -9.57 -35.562 -16.344 1 90.94 439 VAL A O 1
ATOM 3322 N N . GLY A 1 440 ? -10.828 -33.812 -15.672 1 90.25 440 GLY A N 1
ATOM 3323 C CA . GLY A 1 440 ? -10.43 -33.938 -14.273 1 90.25 440 GLY A CA 1
ATOM 3324 C C . GLY A 1 440 ? -11.445 -34.656 -13.414 1 90.25 440 GLY A C 1
ATOM 3325 O O . GLY A 1 440 ? -12.633 -34.344 -13.461 1 90.25 440 GLY A O 1
ATOM 3326 N N . ILE A 1 441 ? -10.977 -35.688 -12.695 1 89.5 441 ILE A N 1
ATOM 3327 C CA . ILE A 1 441 ? -11.859 -36.375 -11.758 1 89.5 441 ILE A CA 1
ATOM 3328 C C . ILE A 1 441 ? -11.477 -36 -10.32 1 89.5 441 ILE A C 1
ATOM 3330 O O . ILE A 1 441 ? -10.289 -35.844 -10.016 1 89.5 441 ILE A O 1
ATOM 3334 N N . PRO A 1 442 ? -12.492 -35.875 -9.43 1 86.81 442 PRO A N 1
ATOM 3335 C CA . PRO A 1 442 ? -12.211 -35.5 -8.047 1 86.81 442 PRO A CA 1
ATOM 3336 C C . PRO A 1 442 ? -11.25 -36.438 -7.355 1 86.81 442 PRO A C 1
ATOM 3338 O O . PRO A 1 442 ? -11.32 -37.656 -7.574 1 86.81 442 PRO A O 1
ATOM 3341 N N . ASP A 1 443 ? -10.328 -35.875 -6.613 1 85.81 443 ASP A N 1
ATOM 3342 C CA . ASP A 1 443 ? -9.359 -36.625 -5.793 1 85.81 443 ASP A CA 1
ATOM 3343 C C . ASP A 1 443 ? -9.172 -35.938 -4.441 1 85.81 443 ASP A C 1
ATOM 3345 O O . ASP A 1 443 ? -8.969 -34.719 -4.375 1 85.81 443 ASP A O 1
ATOM 3349 N N . PRO A 1 444 ? -9.266 -36.656 -3.381 1 79.44 444 PRO A N 1
ATOM 3350 C CA . PRO A 1 444 ? -9.188 -36.031 -2.051 1 79.44 444 PRO A CA 1
ATOM 3351 C C . PRO A 1 444 ? -7.84 -35.375 -1.78 1 79.44 444 PRO A C 1
ATOM 3353 O O . PRO A 1 444 ? -7.766 -34.406 -1.009 1 79.44 444 PRO A O 1
ATOM 3356 N N . GLU A 1 445 ? -6.824 -35.875 -2.402 1 78.81 445 GLU A N 1
ATOM 3357 C CA . GLU A 1 445 ? -5.484 -35.344 -2.137 1 78.81 445 GLU A CA 1
ATOM 3358 C C . GLU A 1 445 ? -5.082 -34.312 -3.178 1 78.81 445 GLU A C 1
ATOM 3360 O O . GLU A 1 445 ? -4.598 -33.219 -2.83 1 78.81 445 GLU A O 1
ATOM 3365 N N . TRP A 1 446 ? -5.387 -34.594 -4.383 1 82.5 446 TRP A N 1
ATOM 3366 C CA . TRP A 1 446 ? -4.824 -33.812 -5.469 1 82.5 446 TRP A CA 1
ATOM 3367 C C . TRP A 1 446 ? -5.824 -32.75 -5.953 1 82.5 446 TRP A C 1
ATOM 3369 O O . TRP A 1 446 ? -5.5 -31.922 -6.805 1 82.5 446 TRP A O 1
ATOM 3379 N N . GLY A 1 447 ? -7.051 -32.781 -5.348 1 85.06 447 GLY A N 1
ATOM 3380 C CA . GLY A 1 447 ? -8.141 -32 -5.898 1 85.06 447 GLY A CA 1
ATOM 3381 C C . GLY A 1 447 ? -8.789 -32.656 -7.105 1 85.06 447 GLY A C 1
ATOM 3382 O O . GLY A 1 447 ? -9.898 -33.188 -7.008 1 85.06 447 GLY A O 1
ATOM 3383 N N . GLN A 1 448 ? -7.961 -32.688 -8.172 1 86.88 448 GLN A N 1
ATOM 3384 C CA . GLN A 1 448 ? -8.359 -33.438 -9.359 1 86.88 448 GLN A CA 1
ATOM 3385 C C . GLN A 1 448 ? -7.211 -34.312 -9.867 1 86.88 448 GLN A C 1
ATOM 3387 O O . GLN A 1 448 ? -6.043 -34 -9.625 1 86.88 448 GLN A O 1
ATOM 3392 N N . ARG A 1 449 ? -7.602 -35.375 -10.516 1 91.75 449 ARG A N 1
ATOM 3393 C CA . ARG A 1 449 ? -6.664 -36.219 -11.273 1 91.75 449 ARG A CA 1
ATOM 3394 C C . ARG A 1 449 ? -6.977 -36.188 -12.766 1 91.75 449 ARG A C 1
ATOM 3396 O O . ARG A 1 449 ? -8.141 -36.156 -13.164 1 91.75 449 ARG A O 1
ATOM 3403 N N . VAL A 1 450 ? -5.926 -36.25 -13.531 1 93 450 VAL A N 1
ATOM 3404 C CA . VAL A 1 450 ? -6.098 -36.25 -14.977 1 93 450 VAL A CA 1
ATOM 3405 C C . VAL A 1 450 ? -6.527 -37.625 -15.461 1 93 450 VAL A C 1
ATOM 3407 O O . VAL A 1 450 ? -5.859 -38.625 -15.188 1 93 450 VAL A O 1
ATOM 3410 N N . ALA A 1 451 ? -7.672 -37.656 -16.094 1 94.75 451 ALA A N 1
ATOM 3411 C CA . ALA A 1 451 ? -8.203 -38.875 -16.672 1 94.75 451 ALA A CA 1
ATOM 3412 C C . ALA A 1 451 ? -8.523 -38.719 -18.156 1 94.75 451 ALA A C 1
ATOM 3414 O O . ALA A 1 451 ? -8.812 -37.594 -18.609 1 94.75 451 ALA A O 1
ATOM 3415 N N . ALA A 1 452 ? -8.359 -39.781 -18.875 1 95.69 452 ALA A N 1
ATOM 3416 C CA . ALA A 1 452 ? -8.609 -39.688 -20.312 1 95.69 452 ALA A CA 1
ATOM 3417 C C . ALA A 1 452 ? -9.414 -40.906 -20.797 1 95.69 452 ALA A C 1
ATOM 3419 O O . ALA A 1 452 ? -9.203 -42.031 -20.328 1 95.69 452 ALA A O 1
ATOM 3420 N N . MET A 1 453 ? -10.328 -40.594 -21.609 1 95.06 453 MET A N 1
ATOM 3421 C CA . MET A 1 453 ? -10.977 -41.625 -22.422 1 95.06 453 MET A CA 1
ATOM 3422 C C . MET A 1 453 ? -10.508 -41.531 -23.875 1 95.06 453 MET A C 1
ATOM 3424 O O . MET A 1 453 ? -10.57 -40.469 -24.484 1 95.06 453 MET A O 1
ATOM 3428 N N . VAL A 1 454 ? -10.031 -42.656 -24.438 1 96.12 454 VAL A N 1
ATOM 3429 C CA . VAL A 1 454 ? -9.359 -42.656 -25.734 1 96.12 454 VAL A CA 1
ATOM 3430 C C . VAL A 1 454 ? -10.094 -43.562 -26.703 1 96.12 454 VAL A C 1
ATOM 3432 O O . VAL A 1 454 ? -10.383 -44.719 -26.375 1 96.12 454 VAL A O 1
ATOM 3435 N N . GLN A 1 455 ? -10.398 -43 -27.812 1 94.69 455 GLN A N 1
ATOM 3436 C CA . GLN A 1 455 ? -10.93 -43.75 -28.938 1 94.69 455 GLN A CA 1
ATOM 3437 C C . GLN A 1 455 ? -9.828 -44.156 -29.922 1 94.69 455 GLN A C 1
ATOM 3439 O O . GLN A 1 455 ? -9.156 -43.281 -30.469 1 94.69 455 GLN A O 1
ATOM 3444 N N . LEU A 1 456 ? -9.688 -45.438 -30.156 1 94.62 456 LEU A N 1
ATOM 3445 C CA . LEU A 1 456 ? -8.641 -45.906 -31.047 1 94.62 456 LEU A CA 1
ATOM 3446 C C . LEU A 1 456 ? -9.156 -46 -32.5 1 94.62 456 LEU A C 1
ATOM 3448 O O . LEU A 1 456 ? -10.352 -46.188 -32.719 1 94.62 456 LEU A O 1
ATOM 3452 N N . ARG A 1 457 ? -8.188 -45.781 -33.406 1 92.31 457 ARG A N 1
ATOM 3453 C CA . ARG A 1 457 ? -8.523 -46.031 -34.781 1 92.31 457 ARG A CA 1
ATOM 3454 C C . ARG A 1 457 ? -8.891 -47.5 -35.031 1 92.31 457 ARG A C 1
ATOM 3456 O O . ARG A 1 457 ? -8.344 -48.375 -34.375 1 92.31 457 ARG A O 1
ATOM 3463 N N . PRO A 1 458 ? -9.805 -47.719 -36.062 1 89.88 458 PRO A N 1
ATOM 3464 C CA . PRO A 1 458 ? -10.203 -49.094 -36.312 1 89.88 458 PRO A CA 1
ATOM 3465 C C . PRO A 1 458 ? -9.008 -50 -36.656 1 89.88 458 PRO A C 1
ATOM 3467 O O . PRO A 1 458 ? -8.172 -49.656 -37.469 1 89.88 458 PRO A O 1
ATOM 3470 N N . GLY A 1 459 ? -8.906 -51.031 -35.969 1 89.94 459 GLY A N 1
ATOM 3471 C CA . GLY A 1 459 ? -7.883 -52.031 -36.25 1 89.94 459 GLY A CA 1
ATOM 3472 C C . GLY A 1 459 ? -6.59 -51.781 -35.5 1 89.94 459 GLY A C 1
ATOM 3473 O O . GLY A 1 459 ? -5.676 -52.625 -35.531 1 89.94 459 GLY A O 1
ATOM 3474 N N . HIS A 1 460 ? -6.52 -50.688 -34.844 1 92.5 460 HIS A N 1
ATOM 3475 C CA . HIS A 1 460 ? -5.293 -50.344 -34.125 1 92.5 460 HIS A CA 1
ATOM 3476 C C . HIS A 1 460 ? -5.383 -50.781 -32.656 1 92.5 460 HIS A C 1
ATOM 3478 O O . HIS A 1 460 ? -6.48 -50.875 -32.094 1 92.5 460 HIS A O 1
ATOM 3484 N N . ARG A 1 461 ? -4.27 -51.219 -32.094 1 92.12 461 ARG A N 1
ATOM 3485 C CA . ARG A 1 461 ? -4.156 -51.562 -30.688 1 92.12 461 ARG A CA 1
ATOM 3486 C C . ARG A 1 461 ? -2.977 -50.844 -30.047 1 92.12 461 ARG A C 1
ATOM 3488 O O . ARG A 1 461 ? -1.934 -50.656 -30.672 1 92.12 461 ARG A O 1
ATOM 3495 N N . VAL A 1 462 ? -3.23 -50.375 -28.859 1 93.56 462 VAL A N 1
ATOM 3496 C CA . VAL A 1 462 ? -2.182 -49.719 -28.078 1 93.56 462 VAL A CA 1
ATOM 3497 C C . VAL A 1 462 ? -2.453 -49.938 -26.594 1 93.56 462 VAL A C 1
ATOM 3499 O O . VAL A 1 462 ? -3.609 -50.031 -26.172 1 93.56 462 VAL A O 1
ATOM 3502 N N . THR A 1 463 ? -1.423 -50.156 -25.766 1 93.75 463 THR A N 1
ATOM 3503 C CA . THR A 1 463 ? -1.583 -50.312 -24.328 1 93.75 463 THR A CA 1
ATOM 3504 C C . THR A 1 463 ? -1.426 -49 -23.609 1 93.75 463 THR A C 1
ATOM 3506 O O . THR A 1 463 ? -0.918 -48.031 -24.188 1 93.75 463 THR A O 1
ATOM 3509 N N . VAL A 1 464 ? -1.896 -49 -22.406 1 93.81 464 VAL A N 1
ATOM 3510 C CA . VAL A 1 464 ? -1.741 -47.844 -21.578 1 93.81 464 VAL A CA 1
ATOM 3511 C C . VAL A 1 464 ? -0.258 -47.5 -21.406 1 93.81 464 VAL A C 1
ATOM 3513 O O . VAL A 1 464 ? 0.138 -46.344 -21.453 1 93.81 464 VAL A O 1
ATOM 3516 N N . ALA A 1 465 ? 0.537 -48.469 -21.281 1 94.06 465 ALA A N 1
ATOM 3517 C CA . ALA A 1 465 ? 1.977 -48.312 -21.094 1 94.06 465 ALA A CA 1
ATOM 3518 C C . ALA A 1 465 ? 2.615 -47.688 -22.328 1 94.06 465 ALA A C 1
ATOM 3520 O O . ALA A 1 465 ? 3.504 -46.844 -22.219 1 94.06 465 ALA A O 1
ATOM 3521 N N . GLU A 1 466 ? 2.178 -48.156 -23.469 1 93.62 466 GLU A N 1
ATOM 3522 C CA . GLU A 1 466 ? 2.705 -47.625 -24.719 1 93.62 466 GLU A CA 1
ATOM 3523 C C . GLU A 1 466 ? 2.324 -46.156 -24.922 1 93.62 466 GLU A C 1
ATOM 3525 O O . GLU A 1 466 ? 3.141 -45.344 -25.375 1 93.62 466 GLU A O 1
ATOM 3530 N N . LEU A 1 467 ? 1.144 -45.844 -24.609 1 94.5 467 LEU A N 1
ATOM 3531 C CA . LEU A 1 467 ? 0.706 -44.469 -24.734 1 94.5 467 LEU A CA 1
ATOM 3532 C C . LEU A 1 467 ? 1.445 -43.562 -23.734 1 94.5 467 LEU A C 1
ATOM 3534 O O . LEU A 1 467 ? 1.798 -42.438 -24.062 1 94.5 467 LEU A O 1
ATOM 3538 N N . ASP A 1 468 ? 1.61 -44.062 -22.562 1 94.75 468 ASP A N 1
ATOM 3539 C CA . ASP A 1 468 ? 2.359 -43.312 -21.562 1 94.75 468 ASP A CA 1
ATOM 3540 C C . ASP A 1 468 ? 3.793 -43.062 -22.016 1 94.75 468 ASP A C 1
ATOM 3542 O O . ASP A 1 468 ? 4.32 -41.938 -21.859 1 94.75 468 ASP A O 1
ATOM 3546 N N . ALA A 1 469 ? 4.41 -44.062 -22.547 1 94.81 469 ALA A N 1
ATOM 3547 C CA . ALA A 1 469 ? 5.766 -43.906 -23.094 1 94.81 469 ALA A CA 1
ATOM 3548 C C . ALA A 1 469 ? 5.812 -42.906 -24.219 1 94.81 469 ALA A C 1
ATOM 3550 O O . ALA A 1 469 ? 6.789 -42.156 -24.359 1 94.81 469 ALA A O 1
ATOM 3551 N N . PHE A 1 470 ? 4.793 -42.969 -25.031 1 94.12 470 PHE A N 1
ATOM 3552 C CA . PHE A 1 470 ? 4.68 -42.031 -26.156 1 94.12 470 PHE A CA 1
ATOM 3553 C C . PHE A 1 470 ? 4.547 -40.625 -25.656 1 94.12 470 PHE A C 1
ATOM 3555 O O . PHE A 1 470 ? 5.078 -39.688 -26.266 1 94.12 470 PHE A O 1
ATOM 3562 N N . LEU A 1 471 ? 3.91 -40.406 -24.5 1 94.94 471 LEU A N 1
ATOM 3563 C CA . LEU A 1 471 ? 3.613 -39.094 -23.969 1 94.94 471 LEU A CA 1
ATOM 3564 C C . LEU A 1 471 ? 4.785 -38.562 -23.141 1 94.94 471 LEU A C 1
ATOM 3566 O O . LEU A 1 471 ? 4.93 -37.344 -22.969 1 94.94 471 LEU A O 1
ATOM 3570 N N . ARG A 1 472 ? 5.621 -39.312 -22.641 1 93.44 472 ARG A N 1
ATOM 3571 C CA . ARG A 1 472 ? 6.664 -39 -21.672 1 93.44 472 ARG A CA 1
ATOM 3572 C C . ARG A 1 472 ? 7.566 -37.875 -22.203 1 93.44 472 ARG A C 1
ATOM 3574 O O . ARG A 1 472 ? 7.879 -36.938 -21.484 1 93.44 472 ARG A O 1
ATOM 3581 N N . PRO A 1 473 ? 7.949 -37.938 -23.406 1 91.75 473 PRO A N 1
ATOM 3582 C CA . PRO A 1 473 ? 8.812 -36.875 -23.922 1 91.75 473 PRO A CA 1
ATOM 3583 C C . PRO A 1 473 ? 8.023 -35.656 -24.359 1 91.75 473 PRO A C 1
ATOM 3585 O O . PRO A 1 473 ? 8.617 -34.625 -24.734 1 91.75 473 PRO A O 1
ATOM 3588 N N . ARG A 1 474 ? 6.707 -35.688 -24.312 1 91.5 474 ARG A N 1
ATOM 3589 C CA . ARG A 1 474 ? 5.875 -34.656 -24.906 1 91.5 474 ARG A CA 1
ATOM 3590 C C . ARG A 1 474 ? 5.148 -33.875 -23.812 1 91.5 474 ARG A C 1
ATOM 3592 O O . ARG A 1 474 ? 4.801 -32.688 -24.016 1 91.5 474 ARG A O 1
ATOM 3599 N N . LEU A 1 475 ? 4.91 -34.531 -22.719 1 92.62 475 LEU A N 1
ATOM 3600 C CA . LEU A 1 475 ? 4.141 -33.906 -21.641 1 92.62 475 LEU A CA 1
ATOM 3601 C C . LEU A 1 475 ? 4.816 -34.125 -20.297 1 92.62 475 LEU A C 1
ATOM 3603 O O . LEU A 1 475 ? 5.328 -35.219 -20.016 1 92.62 475 LEU A O 1
ATOM 3607 N N . ALA A 1 476 ? 4.781 -33.062 -19.531 1 91.44 476 ALA A N 1
ATOM 3608 C CA . ALA A 1 476 ? 5.219 -33.188 -18.141 1 91.44 476 ALA A CA 1
ATOM 3609 C C . ALA A 1 476 ? 4.449 -34.281 -17.422 1 91.44 476 ALA A C 1
ATOM 3611 O O . ALA A 1 476 ? 3.299 -34.594 -17.766 1 91.44 476 ALA A O 1
ATOM 3612 N N . GLY A 1 477 ? 5.086 -34.875 -16.391 1 91.88 477 GLY A N 1
ATOM 3613 C CA . GLY A 1 477 ? 4.512 -36 -15.672 1 91.88 477 GLY A CA 1
ATOM 3614 C C . GLY A 1 477 ? 3.141 -35.719 -15.094 1 91.88 477 GLY A C 1
ATOM 3615 O O . GLY A 1 477 ? 2.227 -36.531 -15.195 1 91.88 477 GLY A O 1
ATOM 3616 N N . TYR A 1 478 ? 2.969 -34.562 -14.531 1 90.31 478 TYR A N 1
ATOM 3617 C CA . TYR A 1 478 ? 1.723 -34.219 -13.859 1 90.31 478 TYR A CA 1
ATOM 3618 C C . TYR A 1 478 ? 0.594 -34 -14.867 1 90.31 478 TYR A C 1
ATOM 3620 O O . TYR A 1 478 ? -0.581 -33.969 -14.492 1 90.31 478 TYR A O 1
ATOM 3628 N N . LYS A 1 479 ? 0.926 -33.875 -16.125 1 91.81 479 LYS A N 1
ATOM 3629 C CA . LYS A 1 479 ? -0.076 -33.656 -17.156 1 91.81 479 LYS A CA 1
ATOM 3630 C C . LYS A 1 479 ? -0.596 -35 -17.688 1 91.81 479 LYS A C 1
ATOM 3632 O O . LYS A 1 479 ? -1.66 -35.062 -18.312 1 91.81 479 LYS A O 1
ATOM 3637 N N . ARG A 1 480 ? 0.159 -36.031 -17.562 1 94.25 480 ARG A N 1
ATOM 3638 C CA . ARG A 1 480 ? -0.18 -37.312 -18.172 1 94.25 480 ARG A CA 1
ATOM 3639 C C . ARG A 1 480 ? -1.324 -37.969 -17.438 1 94.25 480 ARG A C 1
ATOM 3641 O O . ARG A 1 480 ? -1.344 -38 -16.203 1 94.25 480 ARG A O 1
ATOM 3648 N N . PRO A 1 481 ? -2.279 -38.531 -18.141 1 94.25 481 PRO A N 1
ATOM 3649 C CA . PRO A 1 481 ? -3.436 -39.156 -17.5 1 94.25 481 PRO A CA 1
ATOM 3650 C C . PRO A 1 481 ? -3.043 -40.312 -16.578 1 94.25 481 PRO A C 1
ATOM 3652 O O . PRO A 1 481 ? -2.281 -41.188 -16.984 1 94.25 481 PRO A O 1
ATOM 3655 N N . ARG A 1 482 ? -3.555 -40.281 -15.406 1 90.06 482 ARG A N 1
ATOM 3656 C CA . ARG A 1 482 ? -3.354 -41.344 -14.445 1 90.06 482 ARG A CA 1
ATOM 3657 C C . ARG A 1 482 ? -4.371 -42.469 -14.656 1 90.06 482 ARG A C 1
ATOM 3659 O O . ARG A 1 482 ? -4.129 -43.625 -14.281 1 90.06 482 ARG A O 1
ATOM 3666 N N . ILE A 1 483 ? -5.465 -42.062 -15.133 1 91.12 483 ILE A N 1
ATOM 3667 C CA . ILE A 1 483 ? -6.523 -42.969 -15.508 1 91.12 483 ILE A CA 1
ATOM 3668 C C . ILE A 1 483 ? -6.777 -42.875 -17.016 1 91.12 483 ILE A C 1
ATOM 3670 O O . ILE A 1 483 ? -7.035 -41.812 -17.531 1 91.12 483 ILE A O 1
ATOM 3674 N N . LEU A 1 484 ? -6.621 -44 -17.656 1 93.88 484 LEU A N 1
ATOM 3675 C CA . LEU A 1 484 ? -6.824 -44.031 -19.109 1 93.88 484 LEU A CA 1
ATOM 3676 C C . LEU A 1 484 ? -7.68 -45.219 -19.5 1 93.88 484 LEU A C 1
ATOM 3678 O O . LEU A 1 484 ? -7.355 -46.375 -19.156 1 93.88 484 LEU A O 1
ATOM 3682 N N . THR A 1 485 ? -8.789 -44.938 -20.141 1 93.44 485 THR A N 1
ATOM 3683 C CA . THR A 1 485 ? -9.695 -46 -20.609 1 93.44 485 THR A CA 1
ATOM 3684 C C . THR A 1 485 ? -9.867 -45.906 -22.125 1 93.44 485 THR A C 1
ATOM 3686 O O . THR A 1 485 ? -9.977 -44.844 -22.703 1 93.44 485 THR A O 1
ATOM 3689 N N . PHE A 1 486 ? -9.898 -47.094 -22.75 1 94.25 486 PHE A N 1
ATOM 3690 C CA . PHE A 1 486 ? -10.125 -47.156 -24.188 1 94.25 486 PHE A CA 1
ATOM 3691 C C . PHE A 1 486 ? -11.594 -47.438 -24.5 1 94.25 486 PHE A C 1
ATOM 3693 O O . PHE A 1 486 ? -12.227 -48.25 -23.797 1 94.25 486 PHE A O 1
ATOM 3700 N N . VAL A 1 487 ? -12.086 -46.75 -25.5 1 92.12 487 VAL A N 1
ATOM 3701 C CA . VAL A 1 487 ? -13.469 -47 -25.906 1 92.12 487 VAL A CA 1
ATOM 3702 C C . VAL A 1 487 ? -13.539 -47.094 -27.438 1 92.12 487 VAL A C 1
ATOM 3704 O O . VAL A 1 487 ? -12.625 -46.656 -28.141 1 92.12 487 VAL A O 1
ATOM 3707 N N . GLU A 1 488 ? -14.648 -47.719 -27.859 1 89.5 488 GLU A N 1
ATOM 3708 C CA . GLU A 1 488 ? -14.883 -47.812 -29.297 1 89.5 488 GLU A CA 1
ATOM 3709 C C . GLU A 1 488 ? -15.289 -46.438 -29.859 1 89.5 488 GLU A C 1
ATOM 3711 O O . GLU A 1 488 ? -14.883 -46.062 -30.969 1 89.5 488 GLU A O 1
ATOM 3716 N N . SER A 1 489 ? -16.109 -45.812 -29.094 1 90.56 489 SER A N 1
ATOM 3717 C CA . SER A 1 489 ? -16.547 -44.5 -29.469 1 90.56 489 SER A CA 1
ATOM 3718 C C . SER A 1 489 ? -16.719 -43.594 -28.25 1 90.56 489 SER A C 1
ATOM 3720 O O . SER A 1 489 ? -17.219 -44.031 -27.219 1 90.56 489 SER A O 1
ATOM 3722 N N . LEU A 1 490 ? -16.281 -42.312 -28.375 1 92.88 490 LEU A N 1
ATOM 3723 C CA . LEU A 1 490 ? -16.438 -41.375 -27.281 1 92.88 490 LEU A CA 1
ATOM 3724 C C . LEU A 1 490 ? -17.891 -40.906 -27.156 1 92.88 490 LEU A C 1
ATOM 3726 O O . LEU A 1 490 ? -18.578 -40.719 -28.156 1 92.88 490 LEU A O 1
ATOM 3730 N N . PRO A 1 491 ? -18.312 -40.812 -25.922 1 90.75 491 PRO A N 1
ATOM 3731 C CA . PRO A 1 491 ? -19.656 -40.281 -25.734 1 90.75 491 PRO A CA 1
ATOM 3732 C C . PRO A 1 491 ? -19.844 -38.906 -26.359 1 90.75 491 PRO A C 1
ATOM 3734 O O . PRO A 1 491 ? -18.938 -38.062 -26.266 1 90.75 491 PRO A O 1
ATOM 3737 N N . GLN A 1 492 ? -20.953 -38.75 -27.047 1 86.5 492 GLN A N 1
ATOM 3738 C CA . GLN A 1 492 ? -21.234 -37.469 -27.703 1 86.5 492 GLN A CA 1
ATOM 3739 C C . GLN A 1 492 ? -22.547 -36.875 -27.203 1 86.5 492 GLN A C 1
ATOM 3741 O O . GLN A 1 492 ? -23.422 -37.594 -26.719 1 86.5 492 GLN A O 1
ATOM 3746 N N . THR A 1 493 ? -22.578 -35.594 -27.188 1 80 493 THR A N 1
ATOM 3747 C CA . THR A 1 493 ? -23.844 -34.906 -26.891 1 80 493 THR A CA 1
ATOM 3748 C C . THR A 1 493 ? -24.812 -35.031 -28.062 1 80 493 THR A C 1
ATOM 3750 O O . THR A 1 493 ? -24.469 -35.594 -29.109 1 80 493 THR A O 1
ATOM 3753 N N . ALA A 1 494 ? -26.062 -34.438 -27.938 1 75.56 494 ALA A N 1
ATOM 3754 C CA . ALA A 1 494 ? -27.078 -34.469 -28.984 1 75.56 494 ALA A CA 1
ATOM 3755 C C . ALA A 1 494 ? -26.594 -33.719 -30.234 1 75.56 494 ALA A C 1
ATOM 3757 O O . ALA A 1 494 ? -26.984 -34.062 -31.359 1 75.56 494 ALA A O 1
ATOM 3758 N N . SER A 1 495 ? -25.734 -32.781 -30.016 1 76.56 495 SER A N 1
ATOM 3759 C CA . SER A 1 495 ? -25.25 -31.969 -31.125 1 76.56 495 SER A CA 1
ATOM 3760 C C . SER A 1 495 ? -24 -32.594 -31.75 1 76.56 495 SER A C 1
ATOM 3762 O O . SER A 1 495 ? -23.391 -32 -32.656 1 76.56 495 SER A O 1
ATOM 3764 N N . GLY A 1 496 ? -23.5 -33.75 -31.234 1 72.94 496 GLY A N 1
ATOM 3765 C CA . GLY A 1 496 ? -22.391 -34.469 -31.844 1 72.94 496 GLY A CA 1
ATOM 3766 C C . GLY A 1 496 ? -21.047 -34.094 -31.234 1 72.94 496 GLY A C 1
ATOM 3767 O O . GLY A 1 496 ? -20 -34.562 -31.703 1 72.94 496 GLY A O 1
ATOM 3768 N N . LYS A 1 497 ? -21.016 -33.188 -30.234 1 79.94 497 LYS A N 1
ATOM 3769 C CA . LYS A 1 497 ? -19.781 -32.844 -29.547 1 79.94 497 LYS A CA 1
ATOM 3770 C C . LYS A 1 497 ? -19.453 -33.875 -28.453 1 79.94 497 LYS A C 1
ATOM 3772 O O . LYS A 1 497 ? -20.328 -34.594 -28 1 79.94 497 LYS A O 1
ATOM 3777 N N . ILE A 1 498 ? -18.219 -34 -28.203 1 85.12 498 ILE A N 1
ATOM 3778 C CA . ILE A 1 498 ? -17.828 -34.906 -27.125 1 85.12 498 ILE A CA 1
ATOM 3779 C C . ILE A 1 498 ? -18.5 -34.5 -25.828 1 85.12 498 ILE A C 1
ATOM 3781 O O . ILE A 1 498 ? -18.484 -33.312 -25.453 1 85.12 498 ILE A O 1
ATOM 3785 N N . ALA A 1 499 ? -19.188 -35.438 -25.156 1 86.56 499 ALA A N 1
ATOM 3786 C CA . ALA A 1 499 ? -19.875 -35.188 -23.891 1 86.56 499 ALA A CA 1
ATOM 3787 C C . ALA A 1 499 ? -18.922 -35.312 -22.719 1 86.56 499 ALA A C 1
ATOM 3789 O O . ALA A 1 499 ? -18.891 -36.344 -22.031 1 86.56 499 ALA A O 1
ATOM 3790 N N . ARG A 1 500 ? -18.234 -34.281 -22.422 1 85.75 500 ARG A N 1
ATOM 3791 C CA . ARG A 1 500 ? -17.172 -34.281 -21.422 1 85.75 500 ARG A CA 1
ATOM 3792 C C . ARG A 1 500 ? -17.703 -34.656 -20.047 1 85.75 500 ARG A C 1
ATOM 3794 O O . ARG A 1 500 ? -17.031 -35.312 -19.266 1 85.75 500 ARG A O 1
ATOM 3801 N N . ARG A 1 501 ? -18.859 -34.125 -19.75 1 82.81 501 ARG A N 1
ATOM 3802 C CA . ARG A 1 501 ? -19.469 -34.438 -18.469 1 82.81 501 ARG A CA 1
ATOM 3803 C C . ARG A 1 501 ? -19.719 -35.938 -18.312 1 82.81 501 ARG A C 1
ATOM 3805 O O . ARG A 1 501 ? -19.469 -36.5 -17.25 1 82.81 501 ARG A O 1
ATOM 3812 N N . THR A 1 502 ? -20.25 -36.469 -19.328 1 85.19 502 THR A N 1
ATOM 3813 C CA . THR A 1 502 ? -20.516 -37.906 -19.344 1 85.19 502 THR A CA 1
ATOM 3814 C C . THR A 1 502 ? -19.219 -38.688 -19.203 1 85.19 502 THR A C 1
ATOM 3816 O O . THR A 1 502 ? -19.156 -39.688 -18.484 1 85.19 502 THR A O 1
ATOM 3819 N N . VAL A 1 503 ? -18.219 -38.219 -19.844 1 89.88 503 VAL A N 1
ATOM 3820 C CA . VAL A 1 503 ? -16.906 -38.875 -19.766 1 89.88 503 VAL A CA 1
ATOM 3821 C C . VAL A 1 503 ? -16.406 -38.844 -18.328 1 89.88 503 VAL A C 1
ATOM 3823 O O . VAL A 1 503 ? -15.914 -39.844 -17.812 1 89.88 503 VAL A O 1
ATOM 3826 N N . ALA A 1 504 ? -16.516 -37.75 -17.672 1 88.5 504 ALA A N 1
ATOM 3827 C CA . ALA A 1 504 ? -16.062 -37.594 -16.297 1 88.5 504 ALA A CA 1
ATOM 3828 C C . ALA A 1 504 ? -16.812 -38.562 -15.367 1 88.5 504 ALA A C 1
ATOM 3830 O O . ALA A 1 504 ? -16.203 -39.188 -14.5 1 88.5 504 ALA A O 1
ATOM 3831 N N . GLU A 1 505 ? -18.109 -38.719 -15.602 1 88.38 505 GLU A N 1
ATOM 3832 C CA . GLU A 1 505 ? -18.938 -39.625 -14.797 1 88.38 505 GLU A CA 1
ATOM 3833 C C . GLU A 1 505 ? -18.531 -41.062 -15.008 1 88.38 505 GLU A C 1
ATOM 3835 O O . GLU A 1 505 ? -18.484 -41.844 -14.055 1 88.38 505 GLU A O 1
ATOM 3840 N N . MET A 1 506 ? -18.266 -41.406 -16.203 1 87.62 506 MET A N 1
ATOM 3841 C CA . MET A 1 506 ? -17.891 -42.75 -16.547 1 87.62 506 MET A CA 1
ATOM 3842 C C . MET A 1 506 ? -16.547 -43.125 -15.938 1 87.62 506 MET A C 1
ATOM 3844 O O . MET A 1 506 ? -16.344 -44.281 -15.508 1 87.62 506 MET A O 1
ATOM 3848 N N . LEU A 1 507 ? -15.719 -42.188 -15.898 1 90.31 507 LEU A N 1
ATOM 3849 C CA . LEU A 1 507 ? -14.367 -42.469 -15.43 1 90.31 507 LEU A CA 1
ATOM 3850 C C . LEU A 1 507 ? -14.32 -42.438 -13.898 1 90.31 507 LEU A C 1
ATOM 3852 O O . LEU A 1 507 ? -13.391 -43 -13.305 1 90.31 507 LEU A O 1
ATOM 3856 N N . GLN A 1 508 ? -15.227 -41.812 -13.312 1 85 508 GLN A N 1
ATOM 3857 C CA . GLN A 1 508 ? -15.312 -41.812 -11.852 1 85 508 GLN A CA 1
ATOM 3858 C C . GLN A 1 508 ? -15.852 -43.125 -11.336 1 85 508 GLN A C 1
ATOM 3860 O O . GLN A 1 508 ? -15.492 -43.562 -10.242 1 85 508 GLN A O 1
ATOM 3865 N N . ARG A 1 509 ? -16.938 -43.938 -12.062 1 70.44 509 ARG A N 1
ATOM 3866 C CA . ARG A 1 509 ? -17.516 -45.219 -11.703 1 70.44 509 ARG A CA 1
ATOM 3867 C C . ARG A 1 509 ? -17.047 -46.312 -12.648 1 70.44 509 ARG A C 1
ATOM 3869 O O . ARG A 1 509 ? -17.828 -46.812 -13.484 1 70.44 509 ARG A O 1
ATOM 3876 N N . PRO A 1 510 ? -15.719 -46.656 -12.625 1 57.44 510 PRO A N 1
ATOM 3877 C CA . PRO A 1 510 ? -15.336 -47.594 -13.703 1 57.44 510 PRO A CA 1
ATOM 3878 C C . PRO A 1 510 ? -16.203 -48.844 -13.734 1 57.44 510 PRO A C 1
ATOM 3880 O O . PRO A 1 510 ? -16.078 -49.656 -14.656 1 57.44 510 PRO A O 1
ATOM 3883 N N . GLY A 1 511 ? -16.656 -49.531 -12.633 1 43.75 511 GLY A N 1
ATOM 3884 C CA . GLY A 1 511 ? -17.328 -50.812 -12.68 1 43.75 511 GLY A CA 1
ATOM 3885 C C . GLY A 1 511 ? -18.547 -50.844 -13.57 1 43.75 511 GLY A C 1
ATOM 3886 O O . GLY A 1 511 ? -19.016 -51.906 -13.969 1 43.75 511 GLY A O 1
ATOM 3887 N N . GLN A 1 512 ? -19.438 -49.906 -13.672 1 35.25 512 GLN A N 1
ATOM 3888 C CA . GLN A 1 512 ? -20.688 -50.188 -14.352 1 35.25 512 GLN A CA 1
ATOM 3889 C C . GLN A 1 512 ? -20.562 -49.969 -15.859 1 35.25 512 GLN A C 1
ATOM 3891 O O . GLN A 1 512 ? -19.844 -49.062 -16.297 1 35.25 512 GLN A O 1
ATOM 3896 N N . MET B 1 1 ? 20.141 -6.09 -30.641 1 26.62 1 MET B N 1
ATOM 3897 C CA . MET B 1 1 ? 18.797 -5.676 -31.062 1 26.62 1 MET B CA 1
ATOM 3898 C C . MET B 1 1 ? 17.969 -5.219 -29.875 1 26.62 1 MET B C 1
ATOM 3900 O O . MET B 1 1 ? 17.812 -5.961 -28.891 1 26.62 1 MET B O 1
ATOM 3904 N N . THR B 1 2 ? 17.859 -3.945 -29.625 1 33.56 2 THR B N 1
ATOM 3905 C CA . THR B 1 2 ? 17.109 -3.24 -28.594 1 33.56 2 THR B CA 1
ATOM 3906 C C . THR B 1 2 ? 15.633 -3.613 -28.656 1 33.56 2 THR B C 1
ATOM 3908 O O . THR B 1 2 ? 14.969 -3.393 -29.672 1 33.56 2 THR B O 1
ATOM 3911 N N . HIS B 1 3 ? 15.281 -4.758 -28.141 1 41 3 HIS B N 1
ATOM 3912 C CA . HIS B 1 3 ? 13.836 -4.984 -28.188 1 41 3 HIS B CA 1
ATOM 3913 C C . HIS B 1 3 ? 13.086 -3.846 -27.516 1 41 3 HIS B C 1
ATOM 3915 O O . HIS B 1 3 ? 13.531 -3.32 -26.484 1 41 3 HIS B O 1
ATOM 3921 N N . PRO B 1 4 ? 12.367 -3.184 -28.328 1 43.84 4 PRO B N 1
ATOM 3922 C CA . PRO B 1 4 ? 11.555 -2.133 -27.703 1 43.84 4 PRO B CA 1
ATOM 3923 C C . PRO B 1 4 ? 10.805 -2.619 -26.469 1 43.84 4 PRO B C 1
ATOM 3925 O O . PRO B 1 4 ? 10.523 -3.814 -26.344 1 43.84 4 PRO B O 1
ATOM 3928 N N . PRO B 1 5 ? 10.906 -1.8 -25.5 1 44.78 5 PRO B N 1
ATOM 3929 C CA . PRO B 1 5 ? 10.07 -2.184 -24.359 1 44.78 5 PRO B CA 1
ATOM 3930 C C . PRO B 1 5 ? 8.688 -2.68 -24.766 1 44.78 5 PRO B C 1
ATOM 3932 O O . PRO B 1 5 ? 8.109 -2.164 -25.734 1 44.78 5 PRO B O 1
ATOM 3935 N N . ILE B 1 6 ? 8.453 -3.957 -24.641 1 43.56 6 ILE B N 1
ATOM 3936 C CA . ILE B 1 6 ? 7.133 -4.504 -24.922 1 43.56 6 ILE B CA 1
ATOM 3937 C C . ILE B 1 6 ? 6.066 -3.631 -24.266 1 43.56 6 ILE B C 1
ATOM 3939 O O . ILE B 1 6 ? 5.906 -3.645 -23.047 1 43.56 6 ILE B O 1
ATOM 3943 N N . THR B 1 7 ? 6.008 -2.273 -24.656 1 41.31 7 THR B N 1
ATOM 3944 C CA . THR B 1 7 ? 4.934 -1.442 -24.125 1 41.31 7 THR B CA 1
ATOM 3945 C C . THR B 1 7 ? 3.613 -1.758 -24.828 1 41.31 7 THR B C 1
ATOM 3947 O O . THR B 1 7 ? 3.475 -1.549 -26.031 1 41.31 7 THR B O 1
ATOM 3950 N N . GLN B 1 8 ? 3.088 -2.93 -24.969 1 37.66 8 GLN B N 1
ATOM 3951 C CA . GLN B 1 8 ? 1.83 -2.984 -25.703 1 37.66 8 GLN B CA 1
ATOM 3952 C C . GLN B 1 8 ? 0.887 -1.868 -25.266 1 37.66 8 GLN B C 1
ATOM 3954 O O . GLN B 1 8 ? 1.083 -1.264 -24.203 1 37.66 8 GLN B O 1
ATOM 3959 N N . SER B 1 9 ? -0.48 -2.078 -25.844 1 33.75 9 SER B N 1
ATOM 3960 C CA . SER B 1 9 ? -1.598 -1.155 -26.016 1 33.75 9 SER B CA 1
ATOM 3961 C C . SER B 1 9 ? -1.844 -0.35 -24.75 1 33.75 9 SER B C 1
ATOM 3963 O O . SER B 1 9 ? -1.276 -0.652 -23.688 1 33.75 9 SER B O 1
ATOM 3965 N N . PRO B 1 10 ? -3.344 -0.131 -24.484 1 36.19 10 PRO B N 1
ATOM 3966 C CA . PRO B 1 10 ? -4.016 0.989 -23.812 1 36.19 10 PRO B CA 1
ATOM 3967 C C . PRO B 1 10 ? -3.51 1.224 -22.391 1 36.19 10 PRO B C 1
ATOM 3969 O O . PRO B 1 10 ? -2.891 0.336 -21.797 1 36.19 10 PRO B O 1
ATOM 3972 N N . THR B 1 11 ? -3.775 2.561 -21.969 1 38.69 11 THR B N 1
ATOM 3973 C CA . THR B 1 11 ? -3.52 3.377 -20.781 1 38.69 11 THR B CA 1
ATOM 3974 C C . THR B 1 11 ? -3.637 2.543 -19.516 1 38.69 11 THR B C 1
ATOM 3976 O O . THR B 1 11 ? -4.699 1.989 -19.234 1 38.69 11 THR B O 1
ATOM 3979 N N . PRO B 1 12 ? -2.672 1.96 -19.141 1 39.28 12 PRO B N 1
ATOM 3980 C CA . PRO B 1 12 ? -2.631 1.247 -17.859 1 39.28 12 PRO B CA 1
ATOM 3981 C C . PRO B 1 12 ? -3.619 1.809 -16.844 1 39.28 12 PRO B C 1
ATOM 3983 O O . PRO B 1 12 ? -3.842 3.021 -16.797 1 39.28 12 PRO B O 1
ATOM 3986 N N . PRO B 1 13 ? -4.43 0.937 -16.328 1 42.53 13 PRO B N 1
ATOM 3987 C CA . PRO B 1 13 ? -5.402 1.023 -15.227 1 42.53 13 PRO B CA 1
ATOM 3988 C C . PRO B 1 13 ? -4.855 1.77 -14.016 1 42.53 13 PRO B C 1
ATOM 3990 O O . PRO B 1 13 ? -5.488 1.778 -12.953 1 42.53 13 PRO B O 1
ATOM 3993 N N . LEU B 1 14 ? -3.473 1.934 -14.062 1 46.16 14 LEU B N 1
ATOM 3994 C CA . LEU B 1 14 ? -3.18 2.646 -12.82 1 46.16 14 LEU B CA 1
ATOM 3995 C C . LEU B 1 14 ? -4.172 3.785 -12.602 1 46.16 14 LEU B C 1
ATOM 3997 O O . LEU B 1 14 ? -4.152 4.438 -11.555 1 46.16 14 LEU B O 1
ATOM 4001 N N . HIS B 1 15 ? -4.91 4.023 -13.695 1 52.94 15 HIS B N 1
ATOM 4002 C CA . HIS B 1 15 ? -5.75 5.215 -13.789 1 52.94 15 HIS B CA 1
ATOM 4003 C C . HIS B 1 15 ? -7.168 4.926 -13.312 1 52.94 15 HIS B C 1
ATOM 4005 O O . HIS B 1 15 ? -8.086 5.711 -13.57 1 52.94 15 HIS B O 1
ATOM 4011 N N . GLN B 1 16 ? -7.266 3.707 -12.867 1 57.06 16 GLN B N 1
ATOM 4012 C CA . GLN B 1 16 ? -8.68 3.566 -12.539 1 57.06 16 GLN B CA 1
ATOM 4013 C C . GLN B 1 16 ? -9.055 4.441 -11.344 1 57.06 16 GLN B C 1
ATOM 4015 O O . GLN B 1 16 ? -8.352 4.465 -10.336 1 57.06 16 GLN B O 1
ATOM 4020 N N . PRO B 1 17 ? -9.938 5.203 -11.648 1 62.53 17 PRO B N 1
ATOM 4021 C CA . PRO B 1 17 ? -10.508 6.023 -10.57 1 62.53 17 PRO B CA 1
ATOM 4022 C C . PRO B 1 17 ? -10.914 5.195 -9.359 1 62.53 17 PRO B C 1
ATOM 4024 O O . PRO B 1 17 ? -11.258 4.02 -9.492 1 62.53 17 PRO B O 1
ATOM 4027 N N . VAL B 1 18 ? -10.453 5.758 -8.289 1 72.56 18 VAL B N 1
ATOM 4028 C CA . VAL B 1 18 ? -10.766 4.984 -7.09 1 72.56 18 VAL B CA 1
ATOM 4029 C C . VAL B 1 18 ? -11.648 5.809 -6.156 1 72.56 18 VAL B C 1
ATOM 4031 O O . VAL B 1 18 ? -11.523 7.035 -6.105 1 72.56 18 VAL B O 1
ATOM 4034 N N . ASP B 1 19 ? -12.703 5.262 -5.656 1 89.31 19 ASP B N 1
ATOM 4035 C CA . ASP B 1 19 ? -13.445 5.676 -4.469 1 89.31 19 ASP B CA 1
ATOM 4036 C C . ASP B 1 19 ? -13.117 4.777 -3.279 1 89.31 19 ASP B C 1
ATOM 4038 O O . ASP B 1 19 ? -13.703 3.701 -3.129 1 89.31 19 ASP B O 1
ATOM 4042 N N . TRP B 1 20 ? -12.203 5.285 -2.436 1 93.38 20 TRP B N 1
ATOM 4043 C CA . TRP B 1 20 ? -11.641 4.445 -1.385 1 93.38 20 TRP B CA 1
ATOM 4044 C C . TRP B 1 20 ? -12.719 4.016 -0.394 1 93.38 20 TRP B C 1
ATOM 4046 O O . TRP B 1 20 ? -12.758 2.855 0.025 1 93.38 20 TRP B O 1
ATOM 4056 N N . LEU B 1 21 ? -13.594 4.949 -0.036 1 95.62 21 LEU B N 1
ATOM 4057 C CA . LEU B 1 21 ? -14.609 4.613 0.951 1 95.62 21 LEU B CA 1
ATOM 4058 C C . LEU B 1 21 ? -15.594 3.588 0.393 1 95.62 21 LEU B C 1
ATOM 4060 O O . LEU B 1 21 ? -15.953 2.633 1.082 1 95.62 21 LEU B O 1
ATOM 4064 N N . ARG B 1 22 ? -16.016 3.803 -0.824 1 92.19 22 ARG B N 1
ATOM 4065 C CA . ARG B 1 22 ? -16.922 2.838 -1.444 1 92.19 22 ARG B CA 1
ATOM 4066 C C . ARG B 1 22 ? -16.281 1.455 -1.512 1 92.19 22 ARG B C 1
ATOM 4068 O O . ARG B 1 22 ? -16.938 0.449 -1.233 1 92.19 22 ARG B O 1
ATOM 4075 N N . SER B 1 23 ? -15.047 1.435 -1.935 1 90.56 23 SER B N 1
ATOM 4076 C CA . SER B 1 23 ? -14.32 0.17 -1.998 1 90.56 23 SER B CA 1
ATOM 4077 C C . SER B 1 23 ? -14.227 -0.485 -0.624 1 90.56 23 SER B C 1
ATOM 4079 O O . SER B 1 23 ? -14.469 -1.686 -0.486 1 90.56 23 SER B O 1
ATOM 4081 N N . ARG B 1 24 ? -13.883 0.275 0.375 1 94.25 24 ARG B N 1
ATOM 4082 C CA . ARG B 1 24 ? -13.773 -0.222 1.742 1 94.25 24 ARG B CA 1
ATOM 4083 C C . ARG B 1 24 ? -15.109 -0.748 2.246 1 94.25 24 ARG B C 1
ATOM 4085 O O . ARG B 1 24 ? -15.172 -1.816 2.857 1 94.25 24 ARG B O 1
ATOM 4092 N N . ALA B 1 25 ? -16.125 0.016 1.992 1 94.19 25 ALA B N 1
ATOM 4093 C CA . ALA B 1 25 ? -17.469 -0.374 2.432 1 94.19 25 ALA B CA 1
ATOM 4094 C C . ALA B 1 25 ? -17.906 -1.67 1.76 1 94.19 25 ALA B C 1
ATOM 4096 O O . ALA B 1 25 ? -18.656 -2.455 2.344 1 94.19 25 ALA B O 1
ATOM 4097 N N . ALA B 1 26 ? -17.453 -1.895 0.567 1 88.44 26 ALA B N 1
ATOM 4098 C CA . ALA B 1 26 ? -17.781 -3.127 -0.147 1 88.44 26 ALA B CA 1
ATOM 4099 C C . ALA B 1 26 ? -17.062 -4.324 0.469 1 88.44 26 ALA B C 1
ATOM 4101 O O . ALA B 1 26 ? -17.609 -5.43 0.514 1 88.44 26 ALA B O 1
ATOM 4102 N N . VAL B 1 27 ? -15.953 -4.074 1.012 1 87.62 27 VAL B N 1
ATOM 4103 C CA . VAL B 1 27 ? -15.078 -5.148 1.481 1 87.62 27 VAL B CA 1
ATOM 4104 C C . VAL B 1 27 ? -15.406 -5.477 2.938 1 87.62 27 VAL B C 1
ATOM 4106 O O . VAL B 1 27 ? -15.438 -6.648 3.322 1 87.62 27 VAL B O 1
ATOM 4109 N N . THR B 1 28 ? -15.609 -4.41 3.74 1 91.69 28 THR B N 1
ATOM 4110 C CA . THR B 1 28 ? -15.867 -4.617 5.16 1 91.69 28 THR B CA 1
ATOM 4111 C C . THR B 1 28 ? -16.938 -3.646 5.66 1 91.69 28 THR B C 1
ATOM 4113 O O . THR B 1 28 ? -16.688 -2.857 6.574 1 91.69 28 THR B O 1
ATOM 4116 N N . PRO B 1 29 ? -18.125 -3.807 5.227 1 93.44 29 PRO B N 1
ATOM 4117 C CA . PRO B 1 29 ? -19.188 -2.867 5.605 1 93.44 29 PRO B CA 1
ATOM 4118 C C . PRO B 1 29 ? -19.5 -2.902 7.098 1 93.44 29 PRO B C 1
ATOM 4120 O O . PRO B 1 29 ? -19.938 -1.899 7.66 1 93.44 29 PRO B O 1
ATOM 4123 N N . GLU B 1 30 ? -19.234 -4.012 7.738 1 93.69 30 GLU B N 1
ATOM 4124 C CA . GLU B 1 30 ? -19.656 -4.215 9.117 1 93.69 30 GLU B CA 1
ATOM 4125 C C . GLU B 1 30 ? -18.625 -3.686 10.109 1 93.69 30 GLU B C 1
ATOM 4127 O O . GLU B 1 30 ? -18.922 -3.531 11.297 1 93.69 30 GLU B O 1
ATOM 4132 N N . ARG B 1 31 ? -17.469 -3.428 9.688 1 94.62 31 ARG B N 1
ATOM 4133 C CA . ARG B 1 31 ? -16.406 -2.961 10.578 1 94.62 31 ARG B CA 1
ATOM 4134 C C . ARG B 1 31 ? -16.641 -1.506 10.977 1 94.62 31 ARG B C 1
ATOM 4136 O O . ARG B 1 31 ? -17.062 -0.691 10.164 1 94.62 31 ARG B O 1
ATOM 4143 N N . PRO B 1 32 ? -16.281 -1.15 12.25 1 97.75 32 PRO B N 1
ATOM 4144 C CA . PRO B 1 32 ? -16.375 0.259 12.633 1 97.75 32 PRO B CA 1
ATOM 4145 C C . PRO B 1 32 ? -15.453 1.157 11.812 1 97.75 32 PRO B C 1
ATOM 4147 O O . PRO B 1 32 ? -14.305 0.793 11.547 1 97.75 32 PRO B O 1
ATOM 4150 N N . ALA B 1 33 ? -16 2.262 11.375 1 98.5 33 ALA B N 1
ATOM 4151 C CA . ALA B 1 33 ? -15.242 3.244 10.609 1 98.5 33 ALA B CA 1
ATOM 4152 C C . ALA B 1 33 ? -14.875 4.445 11.477 1 98.5 33 ALA B C 1
ATOM 4154 O O . ALA B 1 33 ? -13.773 4.988 11.352 1 98.5 33 ALA B O 1
ATOM 4155 N N . LEU B 1 34 ? -15.812 4.84 12.352 1 98.5 34 LEU B N 1
ATOM 4156 C CA . LEU B 1 34 ? -15.664 6.105 13.055 1 98.5 34 LEU B CA 1
ATOM 4157 C C . LEU B 1 34 ? -16.297 6.035 14.445 1 98.5 34 LEU B C 1
ATOM 4159 O O . LEU B 1 34 ? -17.453 5.648 14.578 1 98.5 34 LEU B O 1
ATOM 4163 N N . TYR B 1 35 ? -15.516 6.27 15.43 1 98.06 35 TYR B N 1
ATOM 4164 C CA . TYR B 1 35 ? -15.992 6.539 16.781 1 98.06 35 TYR B CA 1
ATOM 4165 C C . TYR B 1 35 ? -15.992 8.039 17.078 1 98.06 35 TYR B C 1
ATOM 4167 O O . TYR B 1 35 ? -15.008 8.727 16.781 1 98.06 35 TYR B O 1
ATOM 4175 N N . PHE B 1 36 ? -17.078 8.555 17.562 1 97.38 36 PHE B N 1
ATOM 4176 C CA . PHE B 1 36 ? -17.156 9.961 17.969 1 97.38 36 PHE B CA 1
ATOM 4177 C C . PHE B 1 36 ? -18.141 10.141 19.109 1 97.38 36 PHE B C 1
ATOM 4179 O O . PHE B 1 36 ? -19.328 9.875 18.969 1 97.38 36 PHE B O 1
ATOM 4186 N N . ARG B 1 37 ? -17.703 10.547 20.297 1 93.94 37 ARG B N 1
ATOM 4187 C CA . ARG B 1 37 ? -18.5 10.836 21.484 1 93.94 37 ARG B CA 1
ATOM 4188 C C . ARG B 1 37 ? -19.438 9.68 21.812 1 93.94 37 ARG B C 1
ATOM 4190 O O . ARG B 1 37 ? -20.641 9.875 22 1 93.94 37 ARG B O 1
ATOM 4197 N N . GLY B 1 38 ? -18.906 8.484 21.734 1 91.25 38 GLY B N 1
ATOM 4198 C CA . GLY B 1 38 ? -19.641 7.297 22.156 1 91.25 38 GLY B CA 1
ATOM 4199 C C . GLY B 1 38 ? -20.438 6.66 21.031 1 91.25 38 GLY B C 1
ATOM 4200 O O . GLY B 1 38 ? -20.984 5.566 21.203 1 91.25 38 GLY B O 1
ATOM 4201 N N . GLU B 1 39 ? -20.531 7.324 19.938 1 95.12 39 GLU B N 1
ATOM 4202 C CA . GLU B 1 39 ? -21.234 6.77 18.797 1 95.12 39 GLU B CA 1
ATOM 4203 C C . GLU B 1 39 ? -20.281 6.082 17.828 1 95.12 39 GLU B C 1
ATOM 4205 O O . GLU B 1 39 ? -19.125 6.48 17.703 1 95.12 39 GLU B O 1
ATOM 4210 N N . VAL B 1 40 ? -20.859 5.059 17.172 1 97.06 40 VAL B N 1
ATOM 4211 C CA . VAL B 1 40 ? -20.047 4.297 16.234 1 97.06 40 VAL B CA 1
ATOM 4212 C C . VAL B 1 40 ? -20.734 4.254 14.867 1 97.06 40 VAL B C 1
ATOM 4214 O O . VAL B 1 40 ? -21.938 3.998 14.789 1 97.06 40 VAL B O 1
ATOM 4217 N N . LEU B 1 41 ? -20.047 4.621 13.844 1 97.31 41 LEU B N 1
ATOM 4218 C CA . LEU B 1 41 ? -20.469 4.426 12.461 1 97.31 41 LEU B CA 1
ATOM 4219 C C . LEU B 1 41 ? -19.641 3.348 11.781 1 97.31 41 LEU B C 1
ATOM 4221 O O . LEU B 1 41 ? -18.406 3.373 11.852 1 97.31 41 LEU B O 1
ATOM 4225 N N . ARG B 1 42 ? -20.328 2.385 11.211 1 98.25 42 ARG B N 1
ATOM 4226 C CA . ARG B 1 42 ? -19.641 1.348 10.453 1 98.25 42 ARG B CA 1
ATOM 4227 C C . ARG B 1 42 ? -19.359 1.806 9.023 1 98.25 42 ARG B C 1
ATOM 4229 O O . ARG B 1 42 ? -19.969 2.77 8.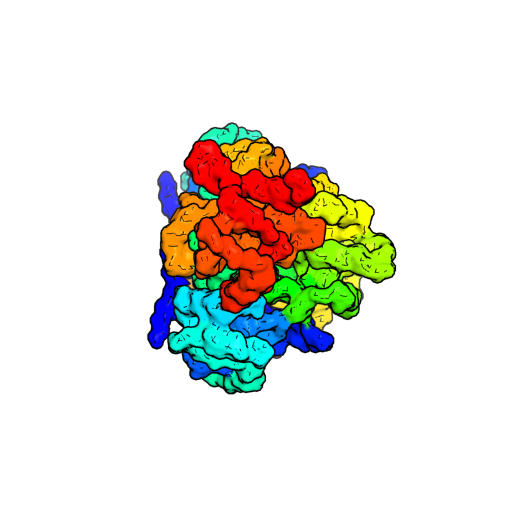547 1 98.25 42 ARG B O 1
ATOM 4236 N N . TYR B 1 43 ? -18.438 1.134 8.328 1 97.94 43 TYR B N 1
ATOM 4237 C CA . TYR B 1 43 ? -18.047 1.561 6.988 1 97.94 43 TYR B CA 1
ATOM 4238 C C . TYR B 1 43 ? -19.234 1.578 6.043 1 97.94 43 TYR B C 1
ATOM 4240 O O . TYR B 1 43 ? -19.375 2.494 5.227 1 97.94 43 TYR B O 1
ATOM 4248 N N . GLY B 1 44 ? -20.078 0.563 6.113 1 97 44 GLY B N 1
ATOM 4249 C CA . GLY B 1 44 ? -21.281 0.564 5.289 1 97 44 GLY B CA 1
ATOM 4250 C C . GLY B 1 44 ? -22.188 1.755 5.551 1 97 44 GLY B C 1
ATOM 4251 O O . GLY B 1 44 ? -22.719 2.354 4.613 1 97 44 GLY B O 1
ATOM 4252 N N . GLU B 1 45 ? -22.328 2.098 6.816 1 96.88 45 GLU B N 1
ATOM 4253 C CA . GLU B 1 45 ? -23.156 3.23 7.211 1 96.88 45 GLU B CA 1
ATOM 4254 C C . GLU B 1 45 ? -22.547 4.555 6.773 1 96.88 45 GLU B C 1
ATOM 4256 O O . GLU B 1 45 ? -23.234 5.445 6.289 1 96.88 45 GLU B O 1
ATOM 4261 N N . LEU B 1 46 ? -21.281 4.652 6.98 1 97.06 46 LEU B N 1
ATOM 4262 C CA . LEU B 1 46 ? -20.594 5.863 6.547 1 97.06 46 LEU B CA 1
ATOM 4263 C C . LEU B 1 46 ? -20.703 6.043 5.039 1 97.06 46 LEU B C 1
ATOM 4265 O O . LEU B 1 46 ? -20.906 7.156 4.555 1 97.06 46 LEU B O 1
ATOM 4269 N N . ASP B 1 47 ? -20.547 4.984 4.312 1 95.5 47 ASP B N 1
ATOM 4270 C CA . ASP B 1 47 ? -20.656 5.039 2.859 1 95.5 47 ASP B CA 1
ATOM 4271 C C . ASP B 1 47 ? -22.047 5.52 2.436 1 95.5 47 ASP B C 1
ATOM 4273 O O . ASP B 1 47 ? -22.172 6.316 1.501 1 95.5 47 ASP B O 1
ATOM 4277 N N . GLN B 1 48 ? -23.062 5.023 3.086 1 93.62 48 GLN B N 1
ATOM 4278 C CA . GLN B 1 48 ? -24.422 5.445 2.793 1 93.62 48 GLN B CA 1
ATOM 4279 C C . GLN B 1 48 ? -24.609 6.934 3.088 1 93.62 48 GLN B C 1
ATOM 4281 O O . GLN B 1 48 ? -25.234 7.652 2.303 1 93.62 48 GLN B O 1
ATOM 4286 N N . GLN B 1 49 ? -24.109 7.328 4.199 1 93.56 49 GLN B N 1
ATOM 4287 C CA . GLN B 1 49 ? -24.188 8.742 4.555 1 93.56 49 GLN B CA 1
ATOM 4288 C C . GLN B 1 49 ? -23.484 9.609 3.518 1 93.56 49 GLN B C 1
ATOM 4290 O O . GLN B 1 49 ? -23.984 10.664 3.131 1 93.56 49 GLN B O 1
ATOM 4295 N N . VAL B 1 50 ? -22.328 9.188 3.117 1 94.31 50 VAL B N 1
ATOM 4296 C CA . VAL B 1 50 ? -21.516 9.922 2.152 1 94.31 50 VAL B CA 1
ATOM 4297 C C . VAL B 1 50 ? -22.234 9.953 0.8 1 94.31 50 VAL B C 1
ATOM 4299 O O . VAL B 1 50 ? -22.156 10.945 0.078 1 94.31 50 VAL B O 1
ATOM 4302 N N . GLU B 1 51 ? -22.906 8.875 0.477 1 92 51 GLU B N 1
ATOM 4303 C CA . GLU B 1 51 ? -23.703 8.844 -0.753 1 92 51 GLU B CA 1
ATOM 4304 C C . GLU B 1 51 ? -24.766 9.938 -0.758 1 92 51 GLU B C 1
ATOM 4306 O O . GLU B 1 51 ? -24.922 10.648 -1.752 1 92 51 GLU B O 1
ATOM 4311 N N . GLY B 1 52 ? -25.5 10 0.289 1 91.12 52 GLY B N 1
ATOM 4312 C CA . GLY B 1 52 ? -26.484 11.055 0.418 1 91.12 52 GLY B CA 1
ATOM 4313 C C . GLY B 1 52 ? -25.875 12.445 0.39 1 91.12 52 GLY B C 1
ATOM 4314 O O . GLY B 1 52 ? -26.406 13.352 -0.257 1 91.12 52 GLY B O 1
ATOM 4315 N N . LEU B 1 53 ? -24.797 12.594 1.068 1 93.12 53 LEU B N 1
ATOM 4316 C CA . LEU B 1 53 ? -24.109 13.883 1.109 1 93.12 53 LEU B CA 1
ATOM 4317 C C . LEU B 1 53 ? -23.625 14.281 -0.279 1 93.12 53 LEU B C 1
ATOM 4319 O O . LEU B 1 53 ? -23.75 15.438 -0.674 1 93.12 53 LEU B O 1
ATOM 4323 N N . ALA B 1 54 ? -22.984 13.367 -0.991 1 92.56 54 ALA B N 1
ATOM 4324 C CA . ALA B 1 54 ? -22.5 13.617 -2.348 1 92.56 54 ALA B CA 1
ATOM 4325 C C . ALA B 1 54 ? -23.641 14.078 -3.254 1 92.56 54 ALA B C 1
ATOM 4327 O O . ALA B 1 54 ? -23.469 14.977 -4.074 1 92.56 54 ALA B O 1
ATOM 4328 N N . ALA B 1 55 ? -24.797 13.469 -3.109 1 91.25 55 ALA B N 1
ATOM 4329 C CA . ALA B 1 55 ? -25.969 13.859 -3.883 1 91.25 55 ALA B CA 1
ATOM 4330 C C . ALA B 1 55 ? -26.375 15.297 -3.562 1 91.25 55 ALA B C 1
ATOM 4332 O O . ALA B 1 55 ? -26.703 16.078 -4.465 1 91.25 55 ALA B O 1
ATOM 4333 N N . SER B 1 56 ? -26.375 15.594 -2.303 1 91.75 56 SER B N 1
ATOM 4334 C CA . SER B 1 56 ? -26.703 16.953 -1.875 1 91.75 56 SER B CA 1
ATOM 4335 C C . SER B 1 56 ? -25.719 17.969 -2.428 1 91.75 56 SER B C 1
ATOM 4337 O O . SER B 1 56 ? -26.109 19.047 -2.879 1 91.75 56 SER B O 1
ATOM 4339 N N . LEU B 1 57 ? -24.469 17.641 -2.348 1 93.81 57 LEU B N 1
ATOM 4340 C CA . LEU B 1 57 ? -23.438 18.516 -2.887 1 93.81 57 LEU B CA 1
ATOM 4341 C C . LEU B 1 57 ? -23.594 18.688 -4.391 1 93.81 57 LEU B C 1
ATOM 4343 O O . LEU B 1 57 ? -23.453 19.797 -4.91 1 93.81 57 LEU B O 1
ATOM 4347 N N . TRP B 1 58 ? -23.859 17.609 -5.035 1 91.81 58 TRP B N 1
ATOM 4348 C CA . TRP B 1 58 ? -24.094 17.656 -6.473 1 91.81 58 TRP B CA 1
ATOM 4349 C C . TRP B 1 58 ? -25.266 18.578 -6.805 1 91.81 58 TRP B C 1
ATOM 4351 O O . TRP B 1 58 ? -25.203 19.375 -7.738 1 91.81 58 TRP B O 1
ATOM 4361 N N . GLN B 1 59 ? -26.344 18.469 -6.098 1 89.44 59 GLN B N 1
ATOM 4362 C CA . GLN B 1 59 ? -27.531 19.297 -6.293 1 89.44 59 GLN B CA 1
ATOM 4363 C C . GLN B 1 59 ? -27.203 20.781 -6.051 1 89.44 59 GLN B C 1
ATOM 4365 O O . GLN B 1 59 ? -27.766 21.656 -6.711 1 89.44 59 GLN B O 1
ATOM 4370 N N . ALA B 1 60 ? -26.344 20.953 -5.137 1 91.44 60 ALA B N 1
ATOM 4371 C CA . ALA B 1 60 ? -25.938 22.328 -4.824 1 91.44 60 ALA B CA 1
ATOM 4372 C C . ALA B 1 60 ? -25.078 22.906 -5.938 1 91.44 60 ALA B C 1
ATOM 4374 O O . ALA B 1 60 ? -24.875 24.125 -6.016 1 91.44 60 ALA B O 1
ATOM 4375 N N . GLY B 1 61 ? -24.469 22.031 -6.793 1 92.69 61 GLY B N 1
ATOM 4376 C CA . GLY B 1 61 ? -23.703 22.516 -7.93 1 92.69 61 GLY B CA 1
ATOM 4377 C C . GLY B 1 61 ? -22.25 22.062 -7.898 1 92.69 61 GLY B C 1
ATOM 4378 O O . GLY B 1 61 ? -21.469 22.422 -8.781 1 92.69 61 GLY B O 1
ATOM 4379 N N . VAL B 1 62 ? -21.875 21.266 -6.926 1 94.69 62 VAL B N 1
ATOM 4380 C CA . VAL B 1 62 ? -20.516 20.75 -6.855 1 94.69 62 VAL B CA 1
ATOM 4381 C C . VAL B 1 62 ? -20.266 19.75 -7.984 1 94.69 62 VAL B C 1
ATOM 4383 O O . VAL B 1 62 ? -21.125 18.906 -8.266 1 94.69 62 VAL B O 1
ATOM 4386 N N . ARG B 1 63 ? -19.172 19.906 -8.633 1 92.94 63 ARG B N 1
ATOM 4387 C CA . ARG B 1 63 ? -18.734 19.062 -9.742 1 92.94 63 ARG B CA 1
ATOM 4388 C C . ARG B 1 63 ? -17.266 18.688 -9.586 1 92.94 63 ARG B C 1
ATOM 4390 O O . ARG B 1 63 ? -16.562 19.234 -8.734 1 92.94 63 ARG B O 1
ATOM 4397 N N . PRO B 1 64 ? -16.812 17.625 -10.32 1 91.31 64 PRO B N 1
ATOM 4398 C CA . PRO B 1 64 ? -15.383 17.359 -10.289 1 91.31 64 PRO B CA 1
ATOM 4399 C C . PRO B 1 64 ? -14.539 18.609 -10.523 1 91.31 64 PRO B C 1
ATOM 4401 O O . PRO B 1 64 ? -14.812 19.375 -11.438 1 91.31 64 PRO B O 1
ATOM 4404 N N . GLY B 1 65 ? -13.617 18.844 -9.602 1 93.19 65 GLY B N 1
ATOM 4405 C CA . GLY B 1 65 ? -12.742 19.984 -9.734 1 93.19 65 GLY B CA 1
ATOM 4406 C C . GLY B 1 65 ? -13.219 21.203 -8.977 1 93.19 65 GLY B C 1
ATOM 4407 O O . GLY B 1 65 ? -12.461 22.156 -8.758 1 93.19 65 GLY B O 1
ATOM 4408 N N . THR B 1 66 ? -14.492 21.203 -8.57 1 96.44 66 THR B N 1
ATOM 4409 C CA . THR B 1 66 ? -15 22.297 -7.754 1 96.44 66 THR B CA 1
ATOM 4410 C C . THR B 1 66 ? -14.211 22.422 -6.453 1 96.44 66 THR B C 1
ATOM 4412 O O . THR B 1 66 ? -13.914 21.422 -5.805 1 96.44 66 THR B O 1
ATOM 4415 N N . ARG B 1 67 ? -13.805 23.641 -6.152 1 98.31 67 ARG B N 1
ATOM 4416 C CA . ARG B 1 67 ? -13.109 23.875 -4.887 1 98.31 67 ARG B CA 1
ATOM 4417 C C . ARG B 1 67 ? -14.094 24.172 -3.764 1 98.31 67 ARG B C 1
ATOM 4419 O O . ARG B 1 67 ? -14.852 25.141 -3.83 1 98.31 67 ARG B O 1
ATOM 4426 N N . VAL B 1 68 ? -14.086 23.344 -2.814 1 98.69 68 VAL B N 1
ATOM 4427 C CA . VAL B 1 68 ? -14.977 23.453 -1.667 1 98.69 68 VAL B CA 1
ATOM 4428 C C . VAL B 1 68 ? -14.164 23.672 -0.396 1 98.69 68 VAL B C 1
ATOM 4430 O O . VAL B 1 68 ? -13.445 22.781 0.058 1 98.69 68 VAL B O 1
ATOM 4433 N N . ALA B 1 69 ? -14.305 24.875 0.192 1 98.81 69 ALA B N 1
ATOM 4434 C CA . ALA B 1 69 ? -13.625 25.203 1.447 1 98.81 69 ALA B CA 1
ATOM 4435 C C . ALA B 1 69 ? -14.398 24.656 2.643 1 98.81 69 ALA B C 1
ATOM 4437 O O . ALA B 1 69 ? -15.633 24.641 2.643 1 98.81 69 A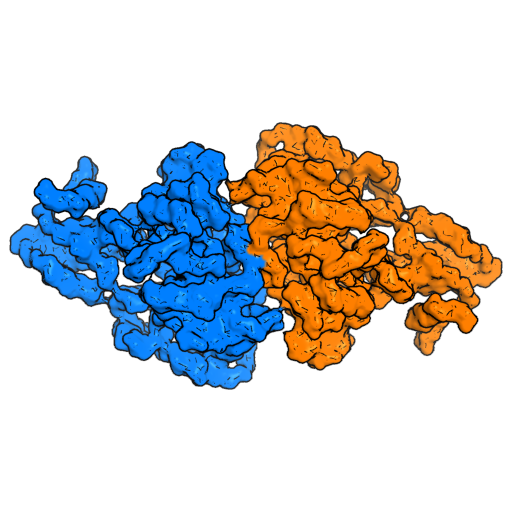LA B O 1
ATOM 4438 N N . ALA B 1 70 ? -13.688 24.156 3.594 1 98.75 70 ALA B N 1
ATOM 4439 C CA . ALA B 1 70 ? -14.281 23.609 4.809 1 98.75 70 ALA B CA 1
ATOM 4440 C C . ALA B 1 70 ? -13.766 24.328 6.051 1 98.75 70 ALA B C 1
ATOM 4442 O O . ALA B 1 70 ? -12.57 24.281 6.348 1 98.75 70 ALA B O 1
ATOM 4443 N N . LEU B 1 71 ? -14.578 25.062 6.668 1 98.56 71 LEU B N 1
ATOM 4444 C CA . LEU B 1 71 ? -14.32 25.672 7.965 1 98.56 71 LEU B CA 1
ATOM 4445 C C . LEU B 1 71 ? -15.062 24.938 9.07 1 98.56 71 LEU B C 1
ATOM 4447 O O . LEU B 1 71 ? -16.109 25.391 9.531 1 98.56 71 LEU B O 1
ATOM 4451 N N . LEU B 1 72 ? -14.438 23.844 9.484 1 97.94 72 LEU B N 1
ATOM 4452 C CA . LEU B 1 72 ? -15.078 22.891 10.391 1 97.94 72 LEU B CA 1
ATOM 4453 C C . LEU B 1 72 ? -14.102 22.422 11.461 1 97.94 72 LEU B C 1
ATOM 4455 O O . LEU B 1 72 ? -12.922 22.188 11.18 1 97.94 72 LEU B O 1
ATOM 4459 N N . ALA B 1 73 ? -14.617 22.25 12.695 1 96.44 73 ALA B N 1
ATOM 4460 C CA . ALA B 1 73 ? -13.898 21.469 13.688 1 96.44 73 ALA B CA 1
ATOM 4461 C C . ALA B 1 73 ? -13.992 19.969 13.383 1 96.44 73 ALA B C 1
ATOM 4463 O O . ALA B 1 73 ? -14.82 19.547 12.578 1 96.44 73 ALA B O 1
ATOM 4464 N N . ASN B 1 74 ? -13.086 19.172 14.023 1 97.81 74 ASN B N 1
ATOM 4465 C CA . ASN B 1 74 ? -13.188 17.734 13.867 1 97.81 74 ASN B CA 1
ATOM 4466 C C . ASN B 1 74 ? -14.594 17.234 14.203 1 97.81 74 ASN B C 1
ATOM 4468 O O . ASN B 1 74 ? -15.109 17.5 15.281 1 97.81 74 ASN B O 1
ATOM 4472 N N . SER B 1 75 ? -15.164 16.562 13.328 1 97.12 75 SER B N 1
ATOM 4473 C CA . SER B 1 75 ? -16.516 16.031 13.508 1 97.12 75 SER B CA 1
ATOM 4474 C C . SER B 1 75 ? -16.828 14.953 12.484 1 97.12 75 SER B C 1
ATOM 4476 O O . SER B 1 75 ? -16.141 14.852 11.453 1 97.12 75 SER B O 1
ATOM 4478 N N . PRO B 1 76 ? -17.828 14.109 12.758 1 96.69 76 PRO B N 1
ATOM 4479 C CA . PRO B 1 76 ? -18.266 13.141 11.75 1 96.69 76 PRO B CA 1
ATOM 4480 C C . PRO B 1 76 ? -18.688 13.797 10.438 1 96.69 76 PRO B C 1
ATOM 4482 O O . PRO B 1 76 ? -18.453 13.242 9.359 1 96.69 76 PRO B O 1
ATOM 4485 N N . ALA B 1 77 ? -19.25 14.977 10.555 1 96.38 77 ALA B N 1
ATOM 4486 C CA . ALA B 1 77 ? -19.656 15.711 9.359 1 96.38 77 ALA B CA 1
ATOM 4487 C C . ALA B 1 77 ? -18.453 16.062 8.492 1 96.38 77 ALA B C 1
ATOM 4489 O O . ALA B 1 77 ? -18.531 16.016 7.266 1 96.38 77 ALA B O 1
ATOM 4490 N N . TYR B 1 78 ? -17.406 16.484 9.148 1 97.94 78 TYR B N 1
ATOM 4491 C CA . TYR B 1 78 ? -16.188 16.812 8.414 1 97.94 78 TYR B CA 1
ATOM 4492 C C . TYR B 1 78 ? -15.625 15.586 7.711 1 97.94 78 TYR B C 1
ATOM 4494 O O . TYR B 1 78 ? -15.242 15.648 6.539 1 97.94 78 TYR B O 1
ATOM 4502 N N . VAL B 1 79 ? -15.617 14.43 8.414 1 98.38 79 VAL B N 1
ATOM 4503 C CA . VAL B 1 79 ? -15.148 13.18 7.828 1 98.38 79 VAL B CA 1
ATOM 4504 C C . VAL B 1 79 ? -16.016 12.812 6.625 1 98.38 79 VAL B C 1
ATOM 4506 O O . VAL B 1 79 ? -15.492 12.461 5.562 1 98.38 79 VAL B O 1
ATOM 4509 N N . ALA B 1 80 ? -17.312 12.953 6.762 1 97.19 80 ALA B N 1
ATOM 4510 C CA . ALA B 1 80 ? -18.219 12.672 5.66 1 97.19 80 ALA B CA 1
ATOM 4511 C C . ALA B 1 80 ? -17.969 13.602 4.48 1 97.19 80 ALA B C 1
ATOM 4513 O O . ALA B 1 80 ? -18 13.172 3.324 1 97.19 80 ALA B O 1
ATOM 4514 N N . LEU B 1 81 ? -17.734 14.836 4.793 1 97.62 81 LEU B N 1
ATOM 4515 C CA . LEU B 1 81 ? -17.469 15.812 3.74 1 97.62 81 LEU B CA 1
ATOM 4516 C C . LEU B 1 81 ? -16.203 15.453 2.967 1 97.62 81 LEU B C 1
ATOM 4518 O O . LEU B 1 81 ? -16.188 15.516 1.734 1 97.62 81 LEU B O 1
ATOM 4522 N N . ILE B 1 82 ? -15.172 15.109 3.686 1 97.94 82 ILE B N 1
ATOM 4523 C CA . ILE B 1 82 ? -13.906 14.719 3.064 1 97.94 82 ILE B CA 1
ATOM 4524 C C . ILE B 1 82 ? -14.148 13.578 2.082 1 97.94 82 ILE B C 1
ATOM 4526 O O . ILE B 1 82 ? -13.734 13.648 0.922 1 97.94 82 ILE B O 1
ATOM 4530 N N . HIS B 1 83 ? -14.852 12.562 2.492 1 96.75 83 HIS B N 1
ATOM 4531 C CA . HIS B 1 83 ? -15.117 11.414 1.637 1 96.75 83 HIS B CA 1
ATOM 4532 C C . HIS B 1 83 ? -16.094 11.773 0.517 1 96.75 83 HIS B C 1
ATOM 4534 O O . HIS B 1 83 ? -15.984 11.242 -0.593 1 96.75 83 HIS B O 1
ATOM 4540 N N . GLY B 1 84 ? -17.078 12.617 0.824 1 94.94 84 GLY B N 1
ATOM 4541 C CA . GLY B 1 84 ? -18.016 13.039 -0.194 1 94.94 84 GLY B CA 1
ATOM 4542 C C . GLY B 1 84 ? -17.375 13.812 -1.328 1 94.94 84 GLY B C 1
ATOM 4543 O O . GLY B 1 84 ? -17.672 13.57 -2.5 1 94.94 84 GLY B O 1
ATOM 4544 N N . LEU B 1 85 ? -16.531 14.719 -0.975 1 96.06 85 LEU B N 1
ATOM 4545 C CA . LEU B 1 85 ? -15.805 15.477 -1.99 1 96.06 85 LEU B CA 1
ATOM 4546 C C . LEU B 1 85 ? -14.891 14.562 -2.803 1 96.06 85 LEU B C 1
ATOM 4548 O O . LEU B 1 85 ? -14.766 14.719 -4.02 1 96.06 85 LEU B O 1
ATOM 4552 N N . ALA B 1 86 ? -14.289 13.648 -2.1 1 95.19 86 ALA B N 1
ATOM 4553 C CA . ALA B 1 86 ? -13.438 12.68 -2.791 1 95.19 86 ALA B CA 1
ATOM 4554 C C . ALA B 1 86 ? -14.234 11.883 -3.816 1 95.19 86 ALA B C 1
ATOM 4556 O O . ALA B 1 86 ? -13.766 11.648 -4.934 1 95.19 86 ALA B O 1
ATOM 4557 N N . ARG B 1 87 ? -15.391 11.484 -3.412 1 92.88 87 ARG B N 1
ATOM 4558 C CA . ARG B 1 87 ? -16.266 10.711 -4.285 1 92.88 87 ARG B CA 1
ATOM 4559 C C . ARG B 1 87 ? -16.641 11.508 -5.527 1 92.88 87 ARG B C 1
ATOM 4561 O O . ARG B 1 87 ? -16.734 10.953 -6.625 1 92.88 87 ARG B O 1
ATOM 4568 N N . LEU B 1 88 ? -16.797 12.742 -5.418 1 92.25 88 LEU B N 1
ATOM 4569 C CA . LEU B 1 88 ? -17.25 13.602 -6.504 1 92.25 88 LEU B CA 1
ATOM 4570 C C . LEU B 1 88 ? -16.078 14.086 -7.344 1 92.25 88 LEU B C 1
ATOM 4572 O O . LEU B 1 88 ? -16.266 14.633 -8.438 1 92.25 88 LEU B O 1
ATOM 4576 N N . GLY B 1 89 ? -14.836 13.867 -6.832 1 92.56 89 GLY B N 1
ATOM 4577 C CA . GLY B 1 89 ? -13.672 14.422 -7.504 1 92.56 89 GLY B CA 1
ATOM 4578 C C . GLY B 1 89 ? -13.539 15.922 -7.312 1 92.56 89 GLY B C 1
ATOM 4579 O O . GLY B 1 89 ? -12.906 16.609 -8.125 1 92.56 89 GLY B O 1
ATOM 4580 N N . ALA B 1 90 ? -14.211 16.438 -6.328 1 95.62 90 ALA B N 1
ATOM 4581 C CA . ALA B 1 90 ? -14.07 17.844 -5.969 1 95.62 90 ALA B CA 1
ATOM 4582 C C . ALA B 1 90 ? -12.836 18.078 -5.102 1 95.62 90 ALA B C 1
ATOM 4584 O O . ALA B 1 90 ? -12.227 17.125 -4.617 1 95.62 90 ALA B O 1
ATOM 4585 N N . VAL B 1 91 ? -12.43 19.344 -4.992 1 97.81 91 VAL B N 1
ATOM 4586 C CA . VAL B 1 91 ? -11.18 19.672 -4.309 1 97.81 91 VAL B CA 1
ATOM 4587 C C . VAL B 1 91 ? -11.492 20.25 -2.928 1 97.81 91 VAL B C 1
ATOM 4589 O O . VAL B 1 91 ? -12.258 21.219 -2.809 1 97.81 91 VAL B O 1
ATOM 4592 N N . LEU B 1 92 ? -10.93 19.672 -1.896 1 98.62 92 LEU B N 1
ATOM 4593 C CA . LEU B 1 92 ? -11.07 20.156 -0.525 1 98.62 92 LEU B CA 1
ATOM 4594 C C . LEU B 1 92 ? -10.102 21.297 -0.246 1 98.62 92 LEU B C 1
ATOM 4596 O O . LEU B 1 92 ? -8.914 21.203 -0.56 1 98.62 92 LEU B O 1
ATOM 4600 N N . VAL B 1 93 ? -10.578 22.359 0.29 1 98.69 93 VAL B N 1
ATOM 4601 C CA . VAL B 1 93 ? -9.766 23.453 0.823 1 98.69 93 VAL B CA 1
ATOM 4602 C C . VAL B 1 93 ? -9.992 23.578 2.328 1 98.69 93 VAL B C 1
ATOM 4604 O O . VAL B 1 93 ? -10.828 24.375 2.773 1 98.69 93 VAL B O 1
ATOM 4607 N N . PRO B 1 94 ? -9.234 22.859 3.08 1 98.62 94 PRO B N 1
ATOM 4608 C CA . PRO B 1 94 ? -9.438 22.906 4.531 1 98.62 94 PRO B CA 1
ATOM 4609 C C . PRO B 1 94 ? -8.93 24.219 5.148 1 98.62 94 PRO B C 1
ATOM 4611 O O . PRO B 1 94 ? -7.82 24.656 4.84 1 98.62 94 PRO B O 1
ATOM 4614 N N . LEU B 1 95 ? -9.727 24.781 5.996 1 97.81 95 LEU B N 1
ATOM 4615 C CA . LEU B 1 95 ? -9.398 26.062 6.602 1 97.81 95 LEU B CA 1
ATOM 4616 C C . LEU B 1 95 ? -9.242 25.938 8.109 1 97.81 95 LEU B C 1
ATOM 4618 O O . LEU B 1 95 ? -10.016 25.219 8.758 1 97.81 95 LEU B O 1
ATOM 4622 N N . ASN B 1 96 ? -8.242 26.562 8.617 1 95.62 96 ASN B N 1
ATOM 4623 C CA . ASN B 1 96 ? -7.98 26.594 10.047 1 95.62 96 ASN B CA 1
ATOM 4624 C C . ASN B 1 96 ? -9.047 27.391 10.797 1 95.62 96 ASN B C 1
ATOM 4626 O O . ASN B 1 96 ? -9.242 28.578 10.547 1 95.62 96 ASN B O 1
ATOM 4630 N N . THR B 1 97 ? -9.695 26.781 11.719 1 96 97 THR B N 1
ATOM 4631 C CA . THR B 1 97 ? -10.844 27.359 12.406 1 96 97 THR B CA 1
ATOM 4632 C C . THR B 1 97 ? -10.398 28.484 13.336 1 96 97 THR B C 1
ATOM 4634 O O . THR B 1 97 ? -11.227 29.25 13.836 1 96 97 THR B O 1
ATOM 4637 N N . ARG B 1 98 ? -9.117 28.594 13.523 1 93.06 98 ARG B N 1
ATOM 4638 C CA . ARG B 1 98 ? -8.602 29.609 14.438 1 93.06 98 ARG B CA 1
ATOM 4639 C C . ARG B 1 98 ? -8.281 30.906 13.703 1 93.06 98 ARG B C 1
ATOM 4641 O O . ARG B 1 98 ? -7.984 31.922 14.328 1 93.06 98 ARG B O 1
ATOM 4648 N N . LEU B 1 99 ? -8.359 30.906 12.406 1 93.12 99 LEU B N 1
ATOM 4649 C CA . LEU B 1 99 ? -8.055 32.094 11.633 1 93.12 99 LEU B CA 1
ATOM 4650 C C . LEU B 1 99 ? -9.188 33.125 11.742 1 93.12 99 LEU B C 1
ATOM 4652 O O . LEU B 1 99 ? -10.336 3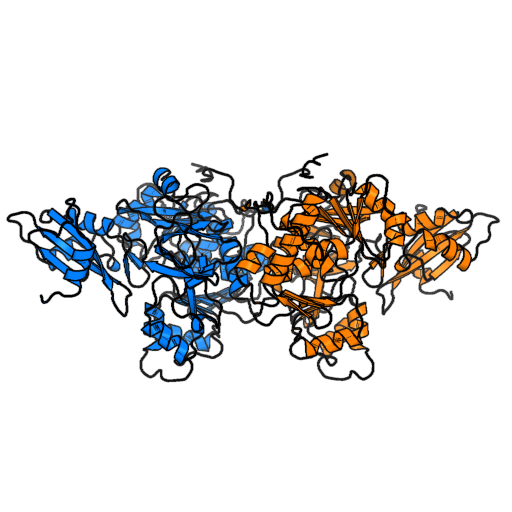2.75 11.977 1 93.12 99 LEU B O 1
ATOM 4656 N N . VAL B 1 100 ? -8.836 34.375 11.539 1 92.56 100 VAL B N 1
ATOM 4657 C CA . VAL B 1 100 ? -9.82 35.469 11.531 1 92.56 100 VAL B CA 1
ATOM 4658 C C . VAL B 1 100 ? -10.367 35.656 10.117 1 92.56 100 VAL B C 1
ATOM 4660 O O . VAL B 1 100 ? -9.812 35.125 9.148 1 92.56 100 VAL B O 1
ATOM 4663 N N . ALA B 1 101 ? -11.383 36.375 10.023 1 94.88 101 ALA B N 1
ATOM 4664 C CA . ALA B 1 101 ? -12.117 36.562 8.773 1 94.88 101 ALA B CA 1
ATOM 4665 C C . ALA B 1 101 ? -11.195 37.062 7.668 1 94.88 101 ALA B C 1
ATOM 4667 O O . ALA B 1 101 ? -11.266 36.594 6.527 1 94.88 101 ALA B O 1
ATOM 4668 N N . HIS B 1 102 ? -10.383 37.969 8.031 1 92.19 102 HIS B N 1
ATOM 4669 C CA . HIS B 1 102 ? -9.484 38.594 7.062 1 92.19 102 HIS B CA 1
ATOM 4670 C C . HIS B 1 102 ? -8.57 37.562 6.434 1 92.19 102 HIS B C 1
ATOM 4672 O O . HIS B 1 102 ? -8.383 37.531 5.215 1 92.19 102 HIS B O 1
ATOM 4678 N N . GLU B 1 103 ? -7.996 36.719 7.227 1 91.88 103 GLU B N 1
ATOM 4679 C CA . GLU B 1 103 ? -7.105 35.656 6.758 1 91.88 103 GLU B CA 1
ATOM 4680 C C . GLU B 1 103 ? -7.863 34.625 5.914 1 91.88 103 GLU B C 1
ATOM 4682 O O . GLU B 1 103 ? -7.371 34.188 4.875 1 91.88 103 GLU B O 1
ATOM 4687 N N . LEU B 1 104 ? -9.039 34.344 6.359 1 96.25 104 LEU B N 1
ATOM 4688 C CA . LEU B 1 104 ? -9.867 33.375 5.648 1 96.25 104 LEU B CA 1
ATOM 4689 C C . LEU B 1 104 ? -10.266 33.906 4.277 1 96.25 104 LEU B C 1
ATOM 4691 O O . LEU B 1 104 ? -10.266 33.188 3.291 1 96.25 104 LEU B O 1
ATOM 4695 N N . THR B 1 105 ? -10.594 35.188 4.238 1 95.88 105 THR B N 1
ATOM 4696 C CA . THR B 1 105 ? -10.984 35.812 2.98 1 95.88 105 THR B CA 1
ATOM 4697 C C . THR B 1 105 ? -9.859 35.719 1.953 1 95.88 105 THR B C 1
ATOM 4699 O O . THR B 1 105 ? -10.109 35.438 0.778 1 95.88 105 THR B O 1
ATOM 4702 N N . TRP B 1 106 ? -8.742 35.938 2.428 1 92.19 106 TRP B N 1
ATOM 4703 C CA . TRP B 1 106 ? -7.594 35.844 1.531 1 92.19 106 TRP B CA 1
ATOM 4704 C C . TRP B 1 106 ? -7.465 34.438 0.958 1 92.19 106 TRP B C 1
ATOM 4706 O O . TRP B 1 106 ? -7.262 34.281 -0.246 1 92.19 106 TRP B O 1
ATOM 4716 N N . GLN B 1 107 ? -7.516 33.438 1.802 1 95.38 107 GLN B N 1
ATOM 4717 C CA . GLN B 1 107 ? -7.379 32.062 1.372 1 95.38 107 GLN B CA 1
ATOM 4718 C C . GLN B 1 107 ? -8.5 31.656 0.42 1 95.38 107 GLN B C 1
ATOM 4720 O O . GLN B 1 107 ? -8.266 30.984 -0.589 1 95.38 107 GLN B O 1
ATOM 4725 N N . LEU B 1 108 ? -9.688 32.094 0.703 1 97.56 108 LEU B N 1
ATOM 4726 C CA . LEU B 1 108 ? -10.844 31.812 -0.14 1 97.56 108 LEU B CA 1
ATOM 4727 C C . LEU B 1 108 ? -10.703 32.469 -1.505 1 97.56 108 LEU B C 1
ATOM 4729 O O . LEU B 1 108 ? -11.016 31.859 -2.531 1 97.56 108 LEU B O 1
ATOM 4733 N N . THR B 1 109 ? -10.219 33.656 -1.477 1 96.06 109 THR B N 1
ATOM 4734 C CA . THR B 1 109 ? -10.039 34.406 -2.715 1 96.06 109 THR B CA 1
ATOM 4735 C C . THR B 1 109 ? -8.938 33.812 -3.568 1 96.06 109 THR B C 1
ATOM 4737 O O . THR B 1 109 ? -9.102 33.625 -4.777 1 96.06 109 THR B O 1
ATOM 4740 N N . LEU B 1 110 ? -7.891 33.469 -2.938 1 93.88 110 LEU B N 1
ATOM 4741 C CA . LEU B 1 110 ? -6.766 32.875 -3.652 1 93.88 110 LEU B CA 1
ATOM 4742 C C . LEU B 1 110 ? -7.188 31.594 -4.344 1 93.88 110 LEU B C 1
ATOM 4744 O O . LEU B 1 110 ? -6.836 31.359 -5.5 1 93.88 110 LEU B O 1
ATOM 4748 N N . THR B 1 111 ? -7.938 30.734 -3.648 1 96.12 111 THR B N 1
ATOM 4749 C CA . THR B 1 111 ? -8.312 29.422 -4.18 1 96.12 111 THR B CA 1
ATOM 4750 C C . THR B 1 111 ? -9.523 29.547 -5.102 1 96.12 111 THR B C 1
ATOM 4752 O O . THR B 1 111 ? -9.836 28.609 -5.84 1 96.12 111 THR B O 1
ATOM 4755 N N . GLY B 1 112 ? -10.156 30.703 -5.09 1 96.25 112 GLY B N 1
ATOM 4756 C CA . GLY B 1 112 ? -11.398 30.797 -5.84 1 96.25 112 GLY B CA 1
ATOM 4757 C C . GLY B 1 112 ? -12.438 29.781 -5.43 1 96.25 112 GLY B C 1
ATOM 4758 O O . GLY B 1 112 ? -13.125 29.203 -6.281 1 96.25 112 GLY B O 1
ATOM 4759 N N . ALA B 1 113 ? -12.531 29.5 -4.16 1 97.69 113 ALA B N 1
ATOM 4760 C CA . ALA B 1 113 ? -13.477 28.516 -3.664 1 97.69 113 ALA B CA 1
ATOM 4761 C C . ALA B 1 113 ? -14.914 28.875 -4.051 1 97.69 113 ALA B C 1
ATOM 4763 O O . ALA B 1 113 ? -15.336 30.031 -3.875 1 97.69 113 ALA B O 1
ATOM 4764 N N . ASP B 1 114 ? -15.594 27.891 -4.547 1 97.75 114 ASP B N 1
ATOM 4765 C CA . ASP B 1 114 ? -16.984 28.078 -4.957 1 97.75 114 ASP B CA 1
ATOM 4766 C C . ASP B 1 114 ? -17.922 27.953 -3.768 1 97.75 114 ASP B C 1
ATOM 4768 O O . ASP B 1 114 ? -18.984 28.578 -3.742 1 97.75 114 ASP B O 1
ATOM 4772 N N . PHE B 1 115 ? -17.547 27.141 -2.889 1 98.12 115 PHE B N 1
ATOM 4773 C CA . PHE B 1 115 ? -18.391 26.859 -1.729 1 98.12 115 PHE B CA 1
ATOM 4774 C C . PHE B 1 115 ? -17.578 26.969 -0.441 1 98.12 115 PHE B C 1
ATOM 4776 O O . PHE B 1 115 ? -16.375 26.688 -0.429 1 98.12 115 PHE B O 1
ATOM 4783 N N . LEU B 1 116 ? -18.219 27.438 0.62 1 98.69 116 LEU B N 1
ATOM 4784 C CA . LEU B 1 116 ? -17.703 27.406 1.984 1 98.69 116 LEU B CA 1
ATOM 4785 C C . LEU B 1 116 ? -18.656 26.656 2.91 1 98.69 116 LEU B C 1
ATOM 4787 O O . LEU B 1 116 ? -19.75 27.125 3.205 1 98.69 116 LEU B O 1
ATOM 4791 N N . VAL B 1 117 ? -18.203 25.453 3.314 1 98.44 117 VAL B N 1
ATOM 4792 C CA . VAL B 1 117 ? -18.969 24.641 4.258 1 98.44 117 VAL B CA 1
ATOM 4793 C C . VAL B 1 117 ? -18.516 24.953 5.684 1 98.44 117 VAL B C 1
ATOM 4795 O O . VAL B 1 117 ? -17.328 24.859 5.996 1 98.44 117 VAL B O 1
ATOM 4798 N N . SER B 1 118 ? -19.406 25.359 6.531 1 97.88 118 SER B N 1
ATOM 4799 C CA . SER B 1 118 ? -19.078 25.688 7.918 1 97.88 118 SER B CA 1
ATOM 4800 C C . SER B 1 118 ? -20.125 25.125 8.875 1 97.88 118 SER B C 1
ATOM 4802 O O . SER B 1 118 ? -21.156 24.609 8.438 1 97.88 118 SER B O 1
ATOM 4804 N N . GLU B 1 119 ? -19.781 25.016 10.086 1 95.38 119 GLU B N 1
ATOM 4805 C CA . GLU B 1 119 ? -20.734 24.641 11.125 1 95.38 119 GLU B CA 1
ATOM 4806 C C . GLU B 1 119 ? -21.328 25.875 11.797 1 95.38 119 GLU B C 1
ATOM 4808 O O . GLU B 1 119 ? -20.844 27 11.586 1 95.38 119 GLU B O 1
ATOM 4813 N N . ASP B 1 120 ? -22.328 25.688 12.648 1 92.38 120 ASP B N 1
ATOM 4814 C CA . ASP B 1 120 ? -23.094 26.766 13.242 1 92.38 120 ASP B CA 1
ATOM 4815 C C . ASP B 1 120 ? -22.203 27.656 14.109 1 92.38 120 ASP B C 1
ATOM 4817 O O . ASP B 1 120 ? -22.312 28.891 14.062 1 92.38 120 ASP B O 1
ATOM 4821 N N . GLN B 1 121 ? -21.344 27.047 14.781 1 93.25 121 GLN B N 1
ATOM 4822 C CA . GLN B 1 121 ? -20.5 27.781 15.727 1 93.25 121 GLN B CA 1
ATOM 4823 C C . GLN B 1 121 ? -19.547 28.734 14.992 1 93.25 121 GLN B C 1
ATOM 4825 O O . GLN B 1 121 ? -19.031 29.672 15.586 1 93.25 121 GLN B O 1
ATOM 4830 N N . LEU B 1 122 ? -19.344 28.484 13.688 1 95.5 122 LEU B N 1
ATOM 4831 C CA . LEU B 1 122 ? -18.406 29.281 12.922 1 95.5 122 LEU B CA 1
ATOM 4832 C C . LEU B 1 122 ? -19.125 30.078 11.828 1 95.5 122 LEU B C 1
ATOM 4834 O O . LEU B 1 122 ? -18.484 30.594 10.914 1 95.5 122 LEU B O 1
ATOM 4838 N N . ALA B 1 123 ? -20.406 30.156 11.922 1 94.5 123 ALA B N 1
ATOM 4839 C CA . ALA B 1 123 ? -21.219 30.766 10.875 1 94.5 123 ALA B CA 1
ATOM 4840 C C . ALA B 1 123 ? -20.906 32.25 10.742 1 94.5 123 ALA B C 1
ATOM 4842 O O . ALA B 1 123 ? -20.906 32.812 9.633 1 94.5 123 ALA B O 1
ATOM 4843 N N . THR B 1 124 ? -20.656 32.938 11.852 1 95.75 124 THR B N 1
ATOM 4844 C CA . THR B 1 124 ? -20.391 34.375 11.828 1 95.75 124 THR B CA 1
ATOM 4845 C C . THR B 1 124 ? -19.078 34.656 11.109 1 95.75 124 THR B C 1
ATOM 4847 O O . THR B 1 124 ? -19.031 35.531 10.242 1 95.75 124 THR B O 1
ATOM 4850 N N . VAL B 1 125 ? -18.094 33.938 11.5 1 96.19 125 VAL B N 1
ATOM 4851 C CA . VAL B 1 125 ? -16.797 34.188 10.875 1 96.19 125 VAL B CA 1
ATOM 4852 C C . VAL B 1 125 ? -16.844 33.75 9.406 1 96.19 125 VAL B C 1
ATOM 4854 O O . VAL B 1 125 ? -16.25 34.406 8.539 1 96.19 125 VAL B O 1
ATOM 4857 N N . ALA B 1 126 ? -17.562 32.75 9.117 1 97.56 126 ALA B N 1
ATOM 4858 C CA . ALA B 1 126 ? -17.734 32.281 7.742 1 97.56 126 ALA B CA 1
ATOM 4859 C C . ALA B 1 126 ? -18.422 33.344 6.887 1 97.56 126 ALA B C 1
ATOM 4861 O O . ALA B 1 126 ? -18.016 33.594 5.75 1 97.56 126 ALA B O 1
ATOM 4862 N N . ALA B 1 127 ? -19.422 33.938 7.445 1 97 127 ALA B N 1
ATOM 4863 C CA . ALA B 1 127 ? -20.172 34.969 6.723 1 97 127 ALA B CA 1
ATOM 4864 C C . ALA B 1 127 ? -19.281 36.188 6.457 1 97 127 ALA B C 1
ATOM 4866 O O . ALA B 1 127 ? -19.375 36.812 5.391 1 97 127 ALA B O 1
ATOM 4867 N N . ALA B 1 128 ? -18.484 36.469 7.441 1 96.88 128 ALA B N 1
ATOM 4868 C CA . ALA B 1 128 ? -17.594 37.625 7.316 1 96.88 128 ALA B CA 1
ATOM 4869 C C . ALA B 1 128 ? -16.484 37.344 6.312 1 96.88 128 ALA B C 1
ATOM 4871 O O . ALA B 1 128 ? -15.984 38.25 5.656 1 96.88 128 ALA B O 1
ATOM 4872 N N . ALA B 1 129 ? -16.109 36.125 6.172 1 97.12 129 ALA B N 1
ATOM 4873 C CA . ALA B 1 129 ? -14.945 35.75 5.383 1 97.12 129 ALA B CA 1
ATOM 4874 C C . ALA B 1 129 ? -15.32 35.5 3.928 1 97.12 129 ALA B C 1
ATOM 4876 O O . ALA B 1 129 ? -14.516 35.719 3.021 1 97.12 129 ALA B O 1
ATOM 4877 N N . ALA B 1 130 ? -16.469 35 3.654 1 97.31 130 ALA B N 1
ATOM 4878 C CA . ALA B 1 130 ? -16.859 34.531 2.332 1 97.31 130 ALA B CA 1
ATOM 4879 C C . ALA B 1 130 ? -16.891 35.656 1.315 1 97.31 130 ALA B C 1
ATOM 4881 O O . ALA B 1 130 ? -17.641 36.625 1.472 1 97.31 130 ALA B O 1
ATOM 4882 N N . PRO B 1 131 ? -16.062 35.562 0.286 1 96.44 131 PRO B N 1
ATOM 4883 C CA . PRO B 1 131 ? -16.141 36.594 -0.774 1 96.44 131 PRO B CA 1
ATOM 4884 C C . PRO B 1 131 ? -17.406 36.438 -1.627 1 96.44 131 PRO B C 1
ATOM 4886 O O . PRO B 1 131 ? -18.109 35.438 -1.537 1 96.44 131 PRO B O 1
ATOM 4889 N N . PRO B 1 132 ? -17.562 37.5 -2.482 1 93.44 132 PRO B N 1
ATOM 4890 C CA . PRO B 1 132 ? -18.703 37.406 -3.402 1 93.44 132 PRO B CA 1
ATOM 4891 C C . PRO B 1 132 ? -18.578 36.188 -4.332 1 93.44 132 PRO B C 1
ATOM 4893 O O . PRO B 1 132 ? -17.484 35.906 -4.84 1 93.44 132 PRO B O 1
ATOM 4896 N N . GLY B 1 133 ? -19.609 35.406 -4.473 1 93.38 133 GLY B N 1
ATOM 4897 C CA . GLY B 1 133 ? -19.609 34.25 -5.371 1 93.38 133 GLY B CA 1
ATOM 4898 C C . GLY B 1 133 ? -19.391 32.938 -4.652 1 93.38 133 GLY B C 1
ATOM 4899 O O . GLY B 1 133 ? -19.688 31.875 -5.195 1 93.38 133 GLY B O 1
ATOM 4900 N N . CYS B 1 134 ? -18.812 33.062 -3.467 1 96.94 134 CYS B N 1
ATOM 4901 C CA . CYS B 1 134 ? -18.625 31.875 -2.656 1 96.94 134 CYS B CA 1
ATOM 4902 C C . CYS B 1 134 ? -19.906 31.531 -1.89 1 96.94 134 CYS B C 1
ATOM 4904 O O . CYS B 1 134 ? -20.266 32.219 -0.941 1 96.94 134 CYS B O 1
ATOM 4906 N N . ARG B 1 135 ? -20.531 30.469 -2.252 1 97.25 135 ARG B N 1
ATOM 4907 C CA . ARG B 1 135 ? -21.797 30.078 -1.626 1 97.25 135 ARG B CA 1
ATOM 4908 C C . ARG B 1 135 ? -21.547 29.359 -0.3 1 97.25 135 ARG B C 1
ATOM 4910 O O . ARG B 1 135 ? -20.734 28.453 -0.223 1 97.25 135 ARG B O 1
ATOM 4917 N N . ARG B 1 136 ? -22.266 29.797 0.72 1 97 136 ARG B N 1
ATOM 4918 C CA . ARG B 1 136 ? -22.125 29.188 2.037 1 97 136 ARG B CA 1
ATOM 4919 C C . ARG B 1 136 ? -23.094 28.031 2.213 1 97 136 ARG B C 1
ATOM 4921 O O . ARG B 1 136 ? -24.25 28.125 1.797 1 97 136 ARG B O 1
ATOM 4928 N N . LEU B 1 137 ? -22.594 26.938 2.742 1 95.81 137 LEU B N 1
ATOM 4929 C CA . LEU B 1 137 ? -23.391 25.75 3.068 1 95.81 137 LEU B CA 1
ATOM 4930 C C . LEU B 1 137 ? -23.172 25.328 4.516 1 95.81 137 LEU B C 1
ATOM 4932 O O . LEU B 1 137 ? -22.078 25.484 5.055 1 95.81 137 LEU B O 1
ATOM 4936 N N . ASP B 1 138 ? -24.203 24.844 5.098 1 94.44 138 ASP B N 1
ATOM 4937 C CA . ASP B 1 138 ? -24.125 24.344 6.461 1 94.44 138 ASP B CA 1
ATOM 4938 C C . ASP B 1 138 ? -23.844 22.844 6.473 1 94.44 138 ASP B C 1
ATOM 4940 O O . ASP B 1 138 ? -24.594 22.062 5.871 1 94.44 138 ASP B O 1
ATOM 4944 N N . ALA B 1 139 ? -22.812 22.484 7.219 1 92.25 139 ALA B N 1
ATOM 4945 C CA . ALA B 1 139 ? -22.359 21.094 7.215 1 92.25 139 ALA B CA 1
ATOM 4946 C C . ALA B 1 139 ? -23.438 20.172 7.758 1 92.25 139 ALA B C 1
ATOM 4948 O O . ALA B 1 139 ? -23.641 19.062 7.234 1 92.25 139 ALA B O 1
ATOM 4949 N N . HIS B 1 140 ? -24.094 20.531 8.781 1 87.88 140 HIS B N 1
ATOM 4950 C CA . HIS B 1 140 ? -25.109 19.688 9.406 1 87.88 140 HIS B CA 1
ATOM 4951 C C . HIS B 1 140 ? -26.297 19.484 8.477 1 87.88 140 HIS B C 1
ATOM 4953 O O . HIS B 1 140 ? -26.844 18.391 8.391 1 87.88 140 HIS B O 1
ATOM 4959 N N . THR B 1 141 ? -26.625 20.562 7.777 1 88 141 THR B N 1
ATOM 4960 C CA . THR B 1 141 ? -27.734 20.469 6.832 1 88 141 THR B CA 1
ATOM 4961 C C . THR B 1 141 ? -27.375 19.547 5.668 1 88 141 THR B C 1
ATOM 4963 O O . THR B 1 141 ? -28.203 18.766 5.211 1 88 141 THR B O 1
ATOM 4966 N N . LEU B 1 142 ? -26.188 19.641 5.246 1 89.25 142 LEU B N 1
ATOM 4967 C CA . LEU B 1 142 ? -25.734 18.812 4.137 1 89.25 142 LEU B CA 1
ATOM 4968 C C . LEU B 1 142 ? -25.797 17.328 4.496 1 89.25 142 LEU B C 1
ATOM 4970 O O . LEU B 1 142 ? -26.172 16.5 3.674 1 89.25 142 LEU B O 1
ATOM 4974 N N . VAL B 1 143 ? -25.391 16.969 5.688 1 86 143 VAL B N 1
ATOM 4975 C CA . VAL B 1 143 ? -25.312 15.57 6.109 1 86 143 VAL B CA 1
ATOM 4976 C C . VAL B 1 143 ? -26.719 15.062 6.461 1 86 143 VAL B C 1
ATOM 4978 O O . VAL B 1 143 ? -27.031 13.898 6.211 1 86 143 VAL B O 1
ATOM 4981 N N . ALA B 1 144 ? -27.562 15.883 6.996 1 82.19 144 ALA B N 1
ATOM 4982 C CA . ALA B 1 144 ? -28.891 15.492 7.461 1 82.19 144 ALA B CA 1
ATOM 4983 C C . ALA B 1 144 ? -29.859 15.352 6.289 1 82.19 144 ALA B C 1
ATOM 4985 O O . ALA B 1 144 ? -30.766 14.523 6.324 1 82.19 144 ALA B O 1
ATOM 4986 N N . GLN B 1 145 ? -29.812 16.234 5.344 1 74.06 145 GLN B N 1
ATOM 4987 C CA . GLN B 1 145 ? -30.766 16.25 4.242 1 74.06 145 GLN B CA 1
ATOM 4988 C C . GLN B 1 145 ? -30.203 15.523 3.021 1 74.06 145 GLN B C 1
ATOM 4990 O O . GLN B 1 145 ? -29.922 16.141 1.999 1 74.06 145 GLN B O 1
ATOM 4995 N N . THR B 1 146 ? -29.984 14.32 3.176 1 69.06 146 THR B N 1
ATOM 4996 C CA . THR B 1 146 ? -29.406 13.578 2.068 1 69.06 146 THR B CA 1
ATOM 4997 C C . THR B 1 146 ? -30.438 13.328 0.975 1 69.06 146 THR B C 1
ATOM 4999 O O . THR B 1 146 ? -31.594 13.031 1.266 1 69.06 146 THR B O 1
ATOM 5002 N N . ALA B 1 147 ? -30.109 13.891 -0.231 1 67.62 147 ALA B N 1
ATOM 5003 C CA . ALA B 1 147 ? -30.969 13.68 -1.396 1 67.62 147 ALA B CA 1
ATOM 5004 C C . ALA B 1 147 ? -31.047 12.195 -1.764 1 67.62 147 ALA B C 1
ATOM 5006 O O . ALA B 1 147 ? -30.094 11.445 -1.518 1 67.62 147 ALA B O 1
ATOM 5007 N N . PRO B 1 148 ? -32.312 11.805 -2.182 1 63.31 148 PRO B N 1
ATOM 5008 C CA . PRO B 1 148 ? -32.375 10.414 -2.658 1 63.31 148 PRO B CA 1
ATOM 5009 C C . PRO B 1 148 ? -31.406 10.141 -3.797 1 63.31 148 PRO B C 1
ATOM 5011 O O . PRO B 1 148 ? -31.109 11.039 -4.59 1 63.31 148 PRO B O 1
ATOM 5014 N N . ALA B 1 149 ? -30.641 9.086 -3.662 1 57.47 149 ALA B N 1
ATOM 5015 C CA . ALA B 1 149 ? -29.625 8.68 -4.633 1 57.47 149 ALA B CA 1
ATOM 5016 C C . ALA B 1 149 ? -30.219 8.586 -6.035 1 57.47 149 ALA B C 1
ATOM 5018 O O . ALA B 1 149 ? -31.078 7.734 -6.297 1 57.47 149 ALA B O 1
ATOM 5019 N N . GLY B 1 150 ? -30.734 9.688 -6.57 1 54.16 150 GLY B N 1
ATOM 5020 C CA . GLY B 1 150 ? -31.094 9.562 -7.973 1 54.16 150 GLY B CA 1
ATOM 5021 C C . GLY B 1 150 ? -29.953 9.102 -8.852 1 54.16 150 GLY B C 1
ATOM 5022 O O . GLY B 1 150 ? -29.047 8.414 -8.383 1 54.16 150 GLY B O 1
ATOM 5023 N N . GLU B 1 151 ? -29.891 9.422 -10.133 1 59.59 151 GLU B N 1
ATOM 5024 C CA . GLU B 1 151 ? -28.828 9.141 -11.086 1 59.59 151 GLU B CA 1
ATOM 5025 C C . GLU B 1 151 ? -27.484 9.641 -10.57 1 59.59 151 GLU B C 1
ATOM 5027 O O . GLU B 1 151 ? -27.375 10.773 -10.102 1 59.59 151 GLU B O 1
ATOM 5032 N N . ARG B 1 152 ? -26.594 8.711 -10.258 1 67.62 152 ARG B N 1
ATOM 5033 C CA . ARG B 1 152 ? -25.25 8.93 -9.742 1 67.62 152 ARG B CA 1
ATOM 5034 C C . ARG B 1 152 ? -24.266 9.18 -10.867 1 67.62 152 ARG B C 1
ATOM 5036 O O . ARG B 1 152 ? -23.641 8.242 -11.383 1 67.62 152 ARG B O 1
ATOM 5043 N N . PRO B 1 153 ? -24.281 10.406 -11.273 1 64.88 153 PRO B N 1
ATOM 5044 C CA . PRO B 1 153 ? -23.406 10.664 -12.422 1 64.88 153 PRO B CA 1
ATOM 5045 C C . PRO B 1 153 ? -21.938 10.453 -12.102 1 64.88 153 PRO B C 1
ATOM 5047 O O . PRO B 1 153 ? -21.094 10.414 -13.008 1 64.88 153 PRO B O 1
ATOM 5050 N N . TRP B 1 154 ? -21.531 10.352 -10.875 1 63.19 154 TRP B N 1
ATOM 5051 C CA . TRP B 1 154 ? -20.109 10.258 -10.523 1 63.19 154 TRP B CA 1
ATOM 5052 C C . TRP B 1 154 ? -19.688 8.805 -10.406 1 63.19 154 TRP B C 1
ATOM 5054 O O . TRP B 1 154 ? -18.641 8.5 -9.82 1 63.19 154 TRP B O 1
ATOM 5064 N N . GLN B 1 155 ? -20.203 8.008 -11.125 1 61.34 155 GLN B N 1
ATOM 5065 C CA . GLN B 1 155 ? -19.984 6.582 -10.875 1 61.34 155 GLN B CA 1
ATOM 5066 C C . GLN B 1 155 ? -18.547 6.18 -11.188 1 61.34 155 GLN B C 1
ATOM 5068 O O . GLN B 1 155 ? -18.078 5.141 -10.727 1 61.34 155 GLN B O 1
ATOM 5073 N N . GLN B 1 156 ? -17.766 7.191 -11.789 1 62.94 156 GLN B N 1
ATOM 5074 C CA . GLN B 1 156 ? -16.422 6.727 -12.102 1 62.94 156 GLN B CA 1
ATOM 5075 C C . GLN B 1 156 ? -15.414 7.215 -11.07 1 62.94 156 GLN B C 1
ATOM 5077 O O . GLN B 1 156 ? -15.586 8.289 -10.492 1 62.94 156 GLN B O 1
ATOM 5082 N N . GLY B 1 157 ? -14.844 6.344 -10.211 1 72.06 157 GLY B N 1
ATOM 5083 C CA . GLY B 1 157 ? -13.75 6.66 -9.312 1 72.06 157 GLY B CA 1
ATOM 5084 C C . GLY B 1 157 ? -12.914 7.84 -9.781 1 72.06 157 GLY B C 1
ATOM 5085 O O . GLY B 1 157 ? -13.25 8.484 -10.773 1 72.06 157 GLY B O 1
ATOM 5086 N N . THR B 1 158 ? -12.094 8.461 -8.922 1 79.31 158 THR B N 1
ATOM 5087 C CA . THR B 1 158 ? -11.219 9.594 -9.18 1 79.31 158 THR B CA 1
ATOM 5088 C C . THR B 1 158 ? -9.797 9.125 -9.469 1 79.31 158 THR B C 1
ATOM 5090 O O . THR B 1 158 ? -9.25 8.297 -8.742 1 79.31 158 THR B O 1
ATOM 5093 N N . PRO B 1 159 ? -9.234 9.664 -10.57 1 85.19 159 PRO B N 1
ATOM 5094 C CA . PRO B 1 159 ? -7.844 9.312 -10.867 1 85.19 159 PRO B CA 1
ATOM 5095 C C . PRO B 1 159 ? -6.879 9.75 -9.766 1 85.19 159 PRO B C 1
ATOM 5097 O O . PRO B 1 159 ? -7.094 10.781 -9.125 1 85.19 159 PRO B O 1
ATOM 5100 N N . LEU B 1 160 ? -5.801 9.047 -9.664 1 88.44 160 LEU B N 1
ATOM 5101 C CA . LEU B 1 160 ? -4.848 9.273 -8.586 1 88.44 160 LEU B CA 1
ATOM 5102 C C . LEU B 1 160 ? -4.117 10.602 -8.781 1 88.44 160 LEU B C 1
ATOM 5104 O O . LEU B 1 160 ? -3.625 11.188 -7.812 1 88.44 160 LEU B O 1
ATOM 5108 N N . ASP B 1 161 ? -4.051 11.094 -9.984 1 88.88 161 ASP B N 1
ATOM 5109 C CA . ASP B 1 161 ? -3.271 12.305 -10.242 1 88.88 161 ASP B CA 1
ATOM 5110 C C . ASP B 1 161 ? -4.129 13.555 -10.078 1 88.88 161 ASP B C 1
ATOM 5112 O O . ASP B 1 161 ? -3.631 14.68 -10.203 1 88.88 161 ASP B O 1
ATOM 5116 N N . GLN B 1 162 ? -5.379 13.383 -9.719 1 92.12 162 GLN B N 1
ATOM 5117 C CA . GLN B 1 162 ? -6.254 14.531 -9.477 1 92.12 162 GLN B CA 1
ATOM 5118 C C . GLN B 1 162 ? -5.996 15.133 -8.102 1 92.12 162 GLN B C 1
ATOM 5120 O O . GLN B 1 162 ? -5.758 14.414 -7.133 1 92.12 162 GLN B O 1
ATOM 5125 N N . VAL B 1 163 ? -6.055 16.469 -8.047 1 96 163 VAL B N 1
ATOM 5126 C CA . VAL B 1 163 ? -5.848 17.172 -6.785 1 96 163 VAL B CA 1
ATOM 5127 C C . VAL B 1 163 ? -7 16.875 -5.832 1 96 163 VAL B C 1
ATOM 5129 O O . VAL B 1 163 ? -8.172 17 -6.195 1 96 163 VAL B O 1
ATOM 5132 N N . GLN B 1 164 ? -6.668 16.406 -4.715 1 96.5 164 GLN B N 1
ATOM 5133 C CA . GLN B 1 164 ? -7.641 16.062 -3.68 1 96.5 164 GLN B CA 1
ATOM 5134 C C . GLN B 1 164 ? -7.863 17.25 -2.732 1 96.5 164 GLN B C 1
ATOM 5136 O O . GLN B 1 164 ? -8.992 17.531 -2.336 1 96.5 164 GLN B O 1
ATOM 5141 N N . ALA B 1 165 ? -6.777 17.984 -2.42 1 98.31 165 ALA B N 1
ATOM 5142 C CA . ALA B 1 165 ? -6.871 19.078 -1.452 1 98.31 165 ALA B CA 1
ATOM 5143 C C . ALA B 1 165 ? -5.855 20.172 -1.758 1 98.31 165 ALA B C 1
ATOM 5145 O O . ALA B 1 165 ? -4.789 19.906 -2.314 1 98.31 165 ALA B O 1
ATOM 5146 N N . ILE B 1 166 ? -6.199 21.375 -1.425 1 98.31 166 ILE B N 1
ATOM 5147 C CA . ILE B 1 166 ? -5.293 22.516 -1.348 1 98.31 166 ILE B CA 1
ATOM 5148 C C . ILE B 1 166 ? -5.109 22.938 0.11 1 98.31 166 ILE B C 1
ATOM 5150 O O . ILE B 1 166 ? -6.023 23.484 0.723 1 98.31 166 ILE B O 1
ATOM 5154 N N . ILE B 1 167 ? -3.955 22.641 0.65 1 97.62 167 ILE B N 1
ATOM 5155 C CA . ILE B 1 167 ? -3.686 22.891 2.062 1 97.62 167 ILE B CA 1
ATOM 5156 C C . ILE B 1 167 ? -2.695 24.047 2.207 1 97.62 167 ILE B C 1
ATOM 5158 O O . ILE B 1 167 ? -1.616 24.016 1.608 1 97.62 167 ILE B O 1
ATOM 5162 N N . PHE B 1 168 ? -3.049 24.984 2.971 1 93.06 168 PHE B N 1
ATOM 5163 C CA . PHE B 1 168 ? -2.246 26.188 3.072 1 93.06 168 PHE B CA 1
ATOM 5164 C C . PHE B 1 168 ? -1.045 25.969 3.984 1 93.06 168 PHE B C 1
ATOM 5166 O O . PHE B 1 168 ? -1.16 25.328 5.023 1 93.06 168 PHE B O 1
ATOM 5173 N N . THR B 1 169 ? 0.053 26.391 3.436 1 83.69 169 THR B N 1
ATOM 5174 C CA . THR B 1 169 ? 1.327 26.359 4.145 1 83.69 169 THR B CA 1
ATOM 5175 C C . THR B 1 169 ? 1.948 27.766 4.188 1 83.69 169 THR B C 1
ATOM 5177 O O . THR B 1 169 ? 1.382 28.719 3.646 1 83.69 169 THR B O 1
ATOM 5180 N N . SER B 1 170 ? 3.078 27.812 4.797 1 66.06 170 SER B N 1
ATOM 5181 C CA . SER B 1 170 ? 3.734 29.109 4.926 1 66.06 170 SER B CA 1
ATOM 5182 C C . SER B 1 170 ? 4.5 29.484 3.658 1 66.06 170 SER B C 1
ATOM 5184 O O . SER B 1 170 ? 5.004 28.594 2.957 1 66.06 170 SER B O 1
ATOM 5186 N N . GLY B 1 171 ? 4.266 30.734 3.186 1 59.5 171 GLY B N 1
ATOM 5187 C CA . GLY B 1 171 ? 5.051 31.25 2.078 1 59.5 171 GLY B CA 1
ATOM 5188 C C . GLY B 1 171 ? 6.105 32.25 2.512 1 59.5 171 GLY B C 1
ATOM 5189 O O . GLY B 1 171 ? 5.988 32.844 3.576 1 59.5 171 GLY B O 1
ATOM 5190 N N . THR B 1 172 ? 7.211 32.188 1.97 1 53.19 172 THR B N 1
ATOM 5191 C CA . THR B 1 172 ? 8.312 33.125 2.252 1 53.19 172 THR B CA 1
ATOM 5192 C C . THR B 1 172 ? 7.871 34.562 2.057 1 53.19 172 THR B C 1
ATOM 5194 O O . THR B 1 172 ? 8.445 35.469 2.65 1 53.19 172 THR B O 1
ATOM 5197 N N . SER B 1 173 ? 6.895 34.688 1.26 1 57.16 173 SER B N 1
ATOM 5198 C CA . SER B 1 173 ? 6.469 36.062 0.919 1 57.16 173 SER B CA 1
ATOM 5199 C C . SER B 1 173 ? 5.52 36.625 1.971 1 57.16 173 SER B C 1
ATOM 5201 O O . SER B 1 173 ? 4.98 37.719 1.806 1 57.16 173 SER B O 1
ATOM 5203 N N . GLY B 1 174 ? 5.426 35.906 3.021 1 64.06 174 GLY B N 1
ATOM 5204 C CA . GLY B 1 174 ? 4.535 36.406 4.059 1 64.06 174 GLY B CA 1
ATOM 5205 C C . GLY B 1 174 ? 3.094 35.969 3.869 1 64.06 174 GLY B C 1
ATOM 5206 O O . GLY B 1 174 ? 2.25 36.188 4.738 1 64.06 174 GLY B O 1
ATOM 5207 N N . ARG B 1 175 ? 2.764 35.5 2.713 1 74.69 175 ARG B N 1
ATOM 5208 C CA . ARG B 1 175 ? 1.401 35 2.51 1 74.69 175 ARG B CA 1
ATOM 5209 C C . ARG B 1 175 ? 1.374 33.5 2.367 1 74.69 175 ARG B C 1
ATOM 5211 O O . ARG B 1 175 ? 2.299 32.906 1.811 1 74.69 175 ARG B O 1
ATOM 5218 N N . PRO B 1 176 ? 0.3 32.969 2.846 1 85.25 176 PRO B N 1
ATOM 5219 C CA . PRO B 1 176 ? 0.184 31.5 2.76 1 85.25 176 PRO B CA 1
ATOM 5220 C C . PRO B 1 176 ? 0.094 31 1.319 1 85.25 176 PRO B C 1
ATOM 5222 O O . PRO B 1 176 ? -0.411 31.719 0.446 1 85.25 176 PRO B O 1
ATOM 5225 N N . LYS B 1 177 ? 0.703 29.875 1.061 1 91.31 177 LYS B N 1
ATOM 5226 C CA . LYS B 1 177 ? 0.621 29.172 -0.222 1 91.31 177 LYS B CA 1
ATOM 5227 C C . LYS B 1 177 ? -0.221 27.906 -0.109 1 91.31 177 LYS B C 1
ATOM 5229 O O . LYS B 1 177 ? -0.172 27.219 0.907 1 91.31 177 LYS B O 1
ATOM 5234 N N . GLY B 1 178 ? -0.977 27.672 -1.147 1 95.88 178 GLY B N 1
ATOM 5235 C CA . GLY B 1 178 ? -1.826 26.484 -1.158 1 95.88 178 GLY B CA 1
ATOM 5236 C C . GLY B 1 178 ? -1.176 25.297 -1.825 1 95.88 178 GLY B C 1
ATOM 5237 O O . GLY B 1 178 ? -1.208 25.172 -3.051 1 95.88 178 GLY B O 1
ATOM 5238 N N . ALA B 1 179 ? -0.63 24.406 -1.033 1 96.94 179 ALA B N 1
ATOM 5239 C CA . ALA B 1 179 ? -0.03 23.188 -1.571 1 96.94 179 ALA B CA 1
ATOM 5240 C C . ALA B 1 179 ? -1.096 22.25 -2.146 1 96.94 179 ALA B C 1
ATOM 5242 O O . ALA B 1 179 ? -2.08 21.938 -1.476 1 96.94 179 ALA B O 1
ATOM 5243 N N . MET B 1 180 ? -0.913 21.844 -3.389 1 98.06 180 MET B N 1
ATOM 5244 C CA . MET B 1 180 ? -1.85 20.922 -4.027 1 98.06 180 MET B CA 1
ATOM 5245 C C . MET B 1 180 ? -1.433 19.469 -3.797 1 98.06 180 MET B C 1
ATOM 5247 O O . MET B 1 180 ? -0.383 19.031 -4.277 1 98.06 180 MET B O 1
ATOM 5251 N N . LEU B 1 181 ? -2.264 18.781 -3.045 1 97.56 181 LEU B N 1
ATOM 5252 C CA . LEU B 1 181 ? -2.051 17.359 -2.818 1 97.56 181 LEU B CA 1
ATOM 5253 C C . LEU B 1 181 ? -3.043 16.531 -3.623 1 97.56 181 LEU B C 1
ATOM 5255 O O . LEU B 1 181 ? -4.25 16.766 -3.57 1 97.56 181 LEU B O 1
ATOM 5259 N N . THR B 1 182 ? -2.496 15.57 -4.359 1 95.75 182 THR B N 1
ATOM 5260 C CA . THR B 1 182 ? -3.318 14.703 -5.188 1 95.75 182 THR B CA 1
ATOM 5261 C C . THR B 1 182 ? -3.77 13.477 -4.398 1 95.75 182 THR B C 1
ATOM 5263 O O . THR B 1 182 ? -3.277 13.219 -3.299 1 95.75 182 THR B O 1
ATOM 5266 N N . PHE B 1 183 ? -4.746 12.727 -4.992 1 94.5 183 PHE B N 1
ATOM 5267 C CA . PHE B 1 183 ? -5.133 11.438 -4.434 1 94.5 183 PHE B CA 1
ATOM 5268 C C . PHE B 1 183 ? -3.932 10.5 -4.359 1 94.5 183 PHE B C 1
ATOM 5270 O O . PHE B 1 183 ? -3.756 9.789 -3.367 1 94.5 183 PHE B O 1
ATOM 5277 N N . GLY B 1 184 ? -3.123 10.586 -5.355 1 93.06 184 GLY B N 1
ATOM 5278 C CA . GLY B 1 184 ? -1.923 9.758 -5.375 1 93.06 184 GLY B CA 1
ATOM 5279 C C . GLY B 1 184 ? -0.97 10.07 -4.234 1 93.06 184 GLY B C 1
ATOM 5280 O O . GLY B 1 184 ? -0.391 9.156 -3.641 1 93.06 184 GLY B O 1
ATOM 5281 N N . ASN B 1 185 ? -0.784 11.336 -3.898 1 95.44 185 ASN B N 1
ATOM 5282 C CA . ASN B 1 185 ? 0.076 11.703 -2.777 1 95.44 185 ASN B CA 1
ATOM 5283 C C . ASN B 1 185 ? -0.385 11.047 -1.479 1 95.44 185 ASN B C 1
ATOM 5285 O O . ASN B 1 185 ? 0.422 10.461 -0.754 1 95.44 185 ASN B O 1
ATOM 5289 N N . HIS B 1 186 ? -1.681 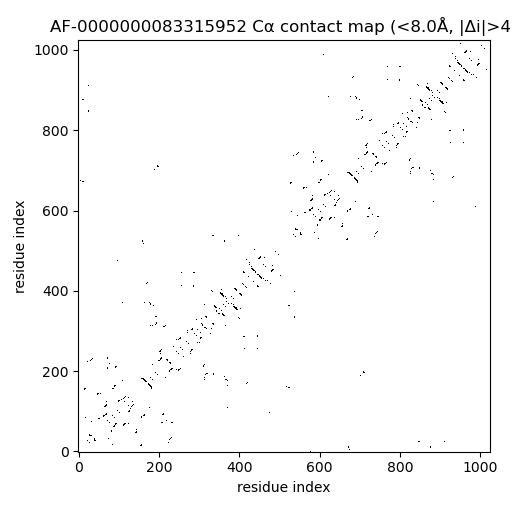11.125 -1.26 1 96.12 186 HIS B N 1
ATOM 5290 C CA . HIS B 1 186 ? -2.242 10.555 -0.041 1 96.12 186 HIS B CA 1
ATOM 5291 C C . HIS B 1 186 ? -2.121 9.039 -0.038 1 96.12 186 HIS B C 1
ATOM 5293 O O . HIS B 1 186 ? -1.828 8.438 0.998 1 96.12 186 HIS B O 1
ATOM 5299 N N . PHE B 1 187 ? -2.309 8.43 -1.171 1 94.94 187 PHE B N 1
ATOM 5300 C CA . PHE B 1 187 ? -2.242 6.98 -1.288 1 94.94 187 PHE B CA 1
ATOM 5301 C C . PHE B 1 187 ? -0.843 6.473 -0.965 1 94.94 187 PHE B C 1
ATOM 5303 O O . PHE B 1 187 ? -0.68 5.547 -0.166 1 94.94 187 PHE B O 1
ATOM 5310 N N . TRP B 1 188 ? 0.117 7.047 -1.609 1 94 188 TRP B N 1
ATOM 5311 C CA . TRP B 1 188 ? 1.498 6.617 -1.415 1 94 188 TRP B CA 1
ATOM 5312 C C . TRP B 1 188 ? 1.96 6.895 0.011 1 94 188 TRP B C 1
ATOM 5314 O O . TRP B 1 188 ? 2.719 6.113 0.589 1 94 188 TRP B O 1
ATOM 5324 N N . SER B 1 189 ? 1.517 8.008 0.548 1 96.44 189 SER B N 1
ATOM 5325 C CA . SER B 1 189 ? 1.816 8.312 1.943 1 96.44 189 SER B CA 1
ATOM 5326 C C . SER B 1 189 ? 1.255 7.238 2.873 1 96.44 189 SER B C 1
ATOM 5328 O O . SER B 1 189 ? 1.957 6.75 3.762 1 96.44 189 SER B O 1
ATOM 5330 N N . ALA B 1 190 ? 0.012 6.871 2.625 1 97.12 190 ALA B N 1
ATOM 5331 C CA . ALA B 1 190 ? -0.639 5.855 3.445 1 97.12 190 ALA B CA 1
ATOM 5332 C C . ALA B 1 190 ? 0.064 4.508 3.309 1 97.12 190 ALA B C 1
ATOM 5334 O O . ALA B 1 190 ? 0.31 3.824 4.305 1 97.12 190 ALA B O 1
ATOM 5335 N N . THR B 1 191 ? 0.405 4.152 2.145 1 95 191 THR B N 1
ATOM 5336 C CA . THR B 1 191 ? 1.012 2.855 1.862 1 95 191 THR B CA 1
ATOM 5337 C C . THR B 1 191 ? 2.41 2.771 2.467 1 95 191 THR B C 1
ATOM 5339 O O . THR B 1 191 ? 2.746 1.792 3.135 1 95 191 THR B O 1
ATOM 5342 N N . ALA B 1 192 ? 3.219 3.805 2.252 1 95.06 192 ALA B N 1
ATOM 5343 C CA . ALA B 1 192 ? 4.57 3.834 2.805 1 95.06 192 ALA B CA 1
ATOM 5344 C C . ALA B 1 192 ? 4.539 3.801 4.332 1 95.06 192 ALA B C 1
ATOM 5346 O O . ALA B 1 192 ? 5.359 3.131 4.961 1 95.06 192 ALA B O 1
ATOM 5347 N N . SER B 1 193 ? 3.609 4.527 4.875 1 96.88 193 SER B N 1
ATOM 5348 C CA . SER B 1 193 ? 3.455 4.531 6.324 1 96.88 193 SER B CA 1
ATOM 5349 C C . SER B 1 193 ? 3.123 3.139 6.848 1 96.88 193 SER B C 1
ATOM 5351 O O . SER B 1 193 ? 3.654 2.715 7.879 1 96.88 193 SER B O 1
ATOM 5353 N N . LEU B 1 194 ? 2.289 2.449 6.148 1 96.88 194 LEU B N 1
ATOM 5354 C CA . LEU B 1 194 ? 1.881 1.103 6.531 1 96.88 194 LEU B CA 1
ATOM 5355 C C . LEU B 1 194 ? 3.074 0.154 6.535 1 96.88 194 LEU B C 1
ATOM 5357 O O . LEU B 1 194 ? 3.221 -0.663 7.449 1 96.88 194 LEU B O 1
ATOM 5361 N N . TYR B 1 195 ? 3.918 0.267 5.535 1 94.81 195 TYR B N 1
ATOM 5362 C CA . TYR B 1 195 ? 5.098 -0.586 5.438 1 94.81 195 TYR B CA 1
ATOM 5363 C C . TYR B 1 195 ? 6.035 -0.355 6.613 1 94.81 195 TYR B C 1
ATOM 5365 O O . TYR B 1 195 ? 6.828 -1.232 6.965 1 94.81 195 TYR B O 1
ATOM 5373 N N . ARG B 1 196 ? 5.926 0.824 7.238 1 94.69 196 ARG B N 1
ATOM 5374 C CA . ARG B 1 196 ? 6.801 1.189 8.352 1 94.69 196 ARG B CA 1
ATOM 5375 C C . ARG B 1 196 ? 6.164 0.826 9.688 1 94.69 196 ARG B C 1
ATOM 5377 O O . ARG B 1 196 ? 6.828 0.26 10.562 1 94.69 196 ARG B O 1
ATOM 5384 N N . LEU B 1 197 ? 4.879 1.054 9.805 1 95.62 197 LEU B N 1
ATOM 5385 C CA . LEU B 1 197 ? 4.242 1.014 11.117 1 95.62 197 LEU B CA 1
ATOM 5386 C C . LEU B 1 197 ? 3.549 -0.324 11.344 1 95.62 197 LEU B C 1
ATOM 5388 O O . LEU B 1 197 ? 3.227 -0.676 12.477 1 95.62 197 LEU B O 1
ATOM 5392 N N . GLY B 1 198 ? 3.219 -1.047 10.242 1 95.94 198 GLY B N 1
ATOM 5393 C CA . GLY B 1 198 ? 2.457 -2.281 10.352 1 95.94 198 GLY B CA 1
ATOM 5394 C C . GLY B 1 198 ? 0.959 -2.051 10.43 1 95.94 198 GLY B C 1
ATOM 5395 O O . GLY B 1 198 ? 0.498 -0.909 10.383 1 95.94 198 GLY B O 1
ATOM 5396 N N . LEU B 1 199 ? 0.209 -3.129 10.484 1 96.75 199 LEU B N 1
ATOM 5397 C CA . LEU B 1 199 ? -1.248 -3.135 10.555 1 96.75 199 LEU B CA 1
ATOM 5398 C C . LEU B 1 199 ? -1.754 -4.395 11.25 1 96.75 199 LEU B C 1
ATOM 5400 O O . LEU B 1 199 ? -1.486 -5.508 10.789 1 96.75 199 LEU B O 1
ATOM 5404 N N . ARG B 1 200 ? -2.428 -4.148 12.305 1 94.81 200 ARG B N 1
ATOM 5405 C CA . ARG B 1 200 ? -3.025 -5.262 13.039 1 94.81 200 ARG B CA 1
ATOM 5406 C C . ARG B 1 200 ? -4.543 -5.254 12.898 1 94.81 200 ARG B C 1
ATOM 5408 O O . ARG B 1 200 ? -5.145 -4.215 12.625 1 94.81 200 ARG B O 1
ATOM 5415 N N . GLU B 1 201 ? -5.117 -6.355 13.117 1 89.31 201 GLU B N 1
ATOM 5416 C CA . GLU B 1 201 ? -6.562 -6.504 12.977 1 89.31 201 GLU B CA 1
ATOM 5417 C C . GLU B 1 201 ? -7.305 -5.664 14.016 1 89.31 201 GLU B C 1
ATOM 5419 O O . GLU B 1 201 ? -8.398 -5.168 13.75 1 89.31 201 GLU B O 1
ATOM 5424 N N . ASP B 1 202 ? -6.695 -5.504 15.133 1 93.81 202 ASP B N 1
ATOM 5425 C CA . ASP B 1 202 ? -7.371 -4.809 16.219 1 93.81 202 ASP B CA 1
ATOM 5426 C C . ASP B 1 202 ? -6.949 -3.344 16.281 1 93.81 202 ASP B C 1
ATOM 5428 O O . ASP B 1 202 ? -7.23 -2.652 17.266 1 93.81 202 ASP B O 1
ATOM 5432 N N . ASP B 1 203 ? -6.305 -2.896 15.297 1 97.5 203 ASP B N 1
ATOM 5433 C CA . ASP B 1 203 ? -5.836 -1.516 15.312 1 97.5 203 ASP B CA 1
ATOM 5434 C C . ASP B 1 203 ? -7.004 -0.536 15.305 1 97.5 203 ASP B C 1
ATOM 5436 O O . ASP B 1 203 ? -7.984 -0.737 14.586 1 97.5 203 ASP B O 1
ATOM 5440 N N . ARG B 1 204 ? -6.926 0.492 16.156 1 98.38 204 ARG B N 1
ATOM 5441 C CA . ARG B 1 204 ? -7.793 1.662 16.219 1 98.38 204 ARG B CA 1
ATOM 5442 C C . ARG B 1 204 ? -6.977 2.941 16.375 1 98.38 204 ARG B C 1
ATOM 5444 O O . ARG B 1 204 ? -6.137 3.045 17.266 1 98.38 204 ARG B O 1
ATOM 5451 N N . TRP B 1 205 ? -7.207 3.902 15.531 1 98.81 205 TRP B N 1
ATOM 5452 C CA . TRP B 1 205 ? -6.387 5.109 15.5 1 98.81 205 TRP B CA 1
ATOM 5453 C C . TRP B 1 205 ? -7.113 6.281 16.156 1 98.81 205 TRP B C 1
ATOM 5455 O O . TRP B 1 205 ? -8.109 6.777 15.617 1 98.81 205 TRP B O 1
ATOM 5465 N N . LEU B 1 206 ? -6.629 6.711 17.281 1 98.69 206 LEU B N 1
ATOM 5466 C CA . LEU B 1 206 ? -7.172 7.895 17.938 1 98.69 206 LEU B CA 1
ATOM 5467 C C . LEU B 1 206 ? -6.539 9.164 17.375 1 98.69 206 LEU B C 1
ATOM 5469 O O . LEU B 1 206 ? -5.316 9.312 17.391 1 98.69 206 LEU B O 1
ATOM 5473 N N . SER B 1 207 ? -7.406 10.047 16.859 1 97.88 207 SER B N 1
ATOM 5474 C CA . SER B 1 207 ? -6.898 11.305 16.312 1 97.88 207 SER B CA 1
ATOM 5475 C C . SER B 1 207 ? -7.602 12.5 16.953 1 97.88 207 SER B C 1
ATOM 5477 O O . SER B 1 207 ? -8.828 12.531 17.031 1 97.88 207 SER B O 1
ATOM 5479 N N . CYS B 1 208 ? -6.766 13.43 17.406 1 96.56 208 CYS B N 1
ATOM 5480 C CA . CYS B 1 208 ? -7.25 14.719 17.891 1 96.56 208 CYS B CA 1
ATOM 5481 C C . CYS B 1 208 ? -6.633 15.867 17.094 1 96.56 208 CYS B C 1
ATOM 5483 O O . CYS B 1 208 ? -6.852 17.031 17.406 1 96.56 208 CYS B O 1
ATOM 5485 N N . LEU B 1 209 ? -5.836 15.523 16.109 1 96.12 209 LEU B N 1
ATOM 5486 C CA . LEU B 1 209 ? -5.242 16.547 15.25 1 96.12 209 LEU B CA 1
ATOM 5487 C C . LEU B 1 209 ? -6.297 17.172 14.344 1 96.12 209 LEU B C 1
ATOM 5489 O O . LEU B 1 209 ? -7.176 16.469 13.836 1 96.12 209 LEU B O 1
ATOM 5493 N N . PRO B 1 210 ? -6.16 18.484 14.133 1 96 210 PRO B N 1
ATOM 5494 C CA . PRO B 1 210 ? -7.141 19.109 13.25 1 96 210 PRO B CA 1
ATOM 5495 C C . PRO B 1 210 ? -7.148 18.5 11.852 1 96 210 PRO B C 1
ATOM 5497 O O . PRO B 1 210 ? -6.086 18.297 11.258 1 96 210 PRO B O 1
ATOM 5500 N N . LEU B 1 211 ? -8.328 18.281 11.328 1 97.94 211 LEU B N 1
ATOM 5501 C CA . LEU B 1 211 ? -8.477 17.672 10.016 1 97.94 211 LEU B CA 1
ATOM 5502 C C . LEU B 1 211 ? -8.102 18.656 8.914 1 97.94 211 LEU B C 1
ATOM 5504 O O . LEU B 1 211 ? -7.898 18.266 7.762 1 97.94 211 LEU B O 1
ATOM 5508 N N . TYR B 1 212 ? -7.977 19.938 9.273 1 96.5 212 TYR B N 1
ATOM 5509 C CA . TYR B 1 212 ? -7.625 20.922 8.25 1 96.5 212 TYR B CA 1
ATOM 5510 C C . TYR B 1 212 ? -6.113 20.984 8.055 1 96.5 212 TYR B C 1
ATOM 5512 O O . TYR B 1 212 ? -5.625 21.703 7.18 1 96.5 212 TYR B O 1
ATOM 5520 N N . HIS B 1 213 ? -5.379 20.234 8.867 1 95.25 213 HIS B N 1
ATOM 5521 C CA . HIS B 1 213 ? -3.955 20 8.641 1 95.25 213 HIS B CA 1
ATOM 5522 C C . HIS B 1 213 ? -3.713 18.656 7.957 1 95.25 213 HIS B C 1
ATOM 5524 O O . HIS B 1 213 ? -4.504 17.734 8.109 1 95.25 213 HIS B O 1
ATOM 5530 N N . VAL B 1 214 ? -2.58 18.594 7.277 1 96.81 214 VAL B N 1
ATOM 5531 C CA . VAL B 1 214 ? -2.281 17.391 6.516 1 96.81 214 VAL B CA 1
ATOM 5532 C C . VAL B 1 214 ? -2.131 16.203 7.461 1 96.81 214 VAL B C 1
ATOM 5534 O O . VAL B 1 214 ? -2.496 15.07 7.117 1 96.81 214 VAL B O 1
ATOM 5537 N N . GLY B 1 215 ? -1.63 16.391 8.648 1 95.88 215 GLY B N 1
ATOM 5538 C CA . GLY B 1 215 ? -1.457 15.305 9.602 1 95.88 215 GLY B CA 1
ATOM 5539 C C . GLY B 1 215 ? -2.766 14.656 10.023 1 95.88 215 GLY B C 1
ATOM 5540 O O . GLY B 1 215 ? -2.84 13.438 10.188 1 95.88 215 GLY B O 1
ATOM 5541 N N . GLY B 1 216 ? -3.746 15.516 10.281 1 97.44 216 GLY B N 1
ATOM 5542 C CA . GLY B 1 216 ? -5.066 15 10.602 1 97.44 216 GLY B CA 1
ATOM 5543 C C . GLY B 1 216 ? -5.777 14.391 9.406 1 97.44 216 GLY B C 1
ATOM 5544 O O . GLY B 1 216 ? -6.379 13.32 9.516 1 97.44 216 GLY B O 1
ATOM 5545 N N . LEU B 1 217 ? -5.699 15.07 8.305 1 98.31 217 LEU B N 1
ATOM 5546 C CA . LEU B 1 217 ? -6.352 14.617 7.078 1 98.31 217 LEU B CA 1
ATOM 5547 C C . LEU B 1 217 ? -5.816 13.258 6.656 1 98.31 217 LEU B C 1
ATOM 5549 O O . LEU B 1 217 ? -6.586 12.391 6.227 1 98.31 217 LEU B O 1
ATOM 5553 N N . ALA B 1 218 ? -4.547 13.062 6.766 1 98.19 218 ALA B N 1
ATOM 5554 C CA . ALA B 1 218 ? -3.912 11.805 6.375 1 98.19 218 ALA B CA 1
ATOM 5555 C C . ALA B 1 218 ? -4.496 10.625 7.152 1 98.19 218 ALA B C 1
ATOM 5557 O O . ALA B 1 218 ? -4.645 9.531 6.613 1 98.19 218 ALA B O 1
ATOM 5558 N N . VAL B 1 219 ? -4.816 10.836 8.414 1 98.56 219 VAL B N 1
ATOM 5559 C CA . VAL B 1 219 ? -5.312 9.758 9.266 1 98.56 219 VAL B CA 1
ATOM 5560 C C . VAL B 1 219 ? -6.68 9.297 8.766 1 98.56 219 VAL B C 1
ATOM 5562 O O . VAL B 1 219 ? -7 8.102 8.828 1 98.56 219 VAL B O 1
ATOM 5565 N N . VAL B 1 220 ? -7.469 10.227 8.25 1 98.62 220 VAL B N 1
ATOM 5566 C CA . VAL B 1 220 ? -8.781 9.875 7.711 1 98.62 220 VAL B CA 1
ATOM 5567 C C . VAL B 1 220 ? -8.617 8.898 6.547 1 98.62 220 VAL B C 1
ATOM 5569 O O . VAL B 1 220 ? -9.289 7.863 6.5 1 98.62 220 VAL B O 1
ATOM 5572 N N . PHE B 1 221 ? -7.707 9.18 5.668 1 97.69 221 PHE B N 1
ATOM 5573 C CA . PHE B 1 221 ? -7.496 8.336 4.5 1 97.69 221 PHE B CA 1
ATOM 5574 C C . PHE B 1 221 ? -6.812 7.027 4.891 1 97.69 221 PHE B C 1
ATOM 5576 O O . PHE B 1 221 ? -7.129 5.969 4.348 1 97.69 221 PHE B O 1
ATOM 5583 N N . ARG B 1 222 ? -5.855 7.102 5.812 1 98.25 222 ARG B N 1
ATOM 5584 C CA . ARG B 1 222 ? -5.191 5.887 6.273 1 98.25 222 ARG B CA 1
ATOM 5585 C C . ARG B 1 222 ? -6.191 4.898 6.855 1 98.25 222 ARG B C 1
ATOM 5587 O O . ARG B 1 222 ? -6.188 3.717 6.496 1 98.25 222 ARG B O 1
ATOM 5594 N N . CYS B 1 223 ? -7.07 5.383 7.723 1 98.56 223 CYS B N 1
ATOM 5595 C CA . CYS B 1 223 ? -8.047 4.496 8.344 1 98.56 223 CYS B CA 1
ATOM 5596 C C . CYS B 1 223 ? -8.938 3.848 7.293 1 98.56 223 CYS B C 1
ATOM 5598 O O . CYS B 1 223 ? -9.195 2.643 7.348 1 98.56 223 CYS B O 1
ATOM 5600 N N . CYS B 1 224 ? -9.352 4.602 6.352 1 97.81 224 CYS B N 1
ATOM 5601 C CA . CYS B 1 224 ? -10.219 4.094 5.293 1 97.81 224 CYS B CA 1
ATOM 5602 C C . CYS B 1 224 ? -9.5 3.041 4.457 1 97.81 224 CYS B C 1
ATOM 5604 O O . CYS B 1 224 ? -10.031 1.954 4.227 1 97.81 224 CYS B O 1
ATOM 5606 N N . LEU B 1 225 ? -8.297 3.316 4.035 1 96.94 225 LEU B N 1
ATOM 5607 C CA . LEU B 1 225 ? -7.527 2.402 3.199 1 96.94 225 LEU B CA 1
ATOM 5608 C C . LEU B 1 225 ? -7.164 1.137 3.969 1 96.94 225 LEU B C 1
ATOM 5610 O O . LEU B 1 225 ? -7.262 0.031 3.432 1 96.94 225 LEU B O 1
ATOM 5614 N N . TYR B 1 226 ? -6.789 1.334 5.25 1 97.5 226 TYR B N 1
ATOM 5615 C CA . TYR B 1 226 ? -6.355 0.219 6.086 1 97.5 226 TYR B CA 1
ATOM 5616 C C . TYR B 1 226 ? -7.547 -0.621 6.531 1 97.5 226 TYR B C 1
ATOM 5618 O O . TYR B 1 226 ? -7.395 -1.795 6.879 1 97.5 226 TYR B O 1
ATOM 5626 N N . GLY B 1 227 ? -8.742 -0.04 6.609 1 96.75 227 GLY B N 1
ATOM 5627 C CA . GLY B 1 227 ? -9.938 -0.717 7.094 1 96.75 227 GLY B CA 1
ATOM 5628 C C . GLY B 1 227 ? -10.008 -0.78 8.609 1 96.75 227 GLY B C 1
ATOM 5629 O O . GLY B 1 227 ? -10.508 -1.758 9.172 1 96.75 227 GLY B O 1
ATOM 5630 N N . ILE B 1 228 ? -9.438 0.201 9.289 1 97.94 228 ILE B N 1
ATOM 5631 C CA . ILE B 1 228 ? -9.469 0.24 10.75 1 97.94 228 ILE B CA 1
ATOM 5632 C C . ILE B 1 228 ? -10.289 1.443 11.211 1 97.94 228 ILE B C 1
ATOM 5634 O O . ILE B 1 228 ? -10.5 2.389 10.445 1 97.94 228 ILE B O 1
ATOM 5638 N N . PRO B 1 229 ? -10.719 1.452 12.445 1 98.25 229 PRO B N 1
ATOM 5639 C CA . PRO B 1 229 ? -11.555 2.557 12.93 1 98.25 229 PRO B CA 1
ATOM 5640 C C . PRO B 1 229 ? -10.742 3.814 13.234 1 98.25 229 PRO B C 1
ATOM 5642 O O . PRO B 1 229 ? -9.625 3.725 13.75 1 98.25 229 PRO B O 1
ATOM 5645 N N . LEU B 1 230 ? -11.32 4.902 12.914 1 98.75 230 LEU B N 1
ATOM 5646 C CA . LEU B 1 230 ? -10.891 6.215 13.391 1 98.75 230 LEU B CA 1
ATOM 5647 C C . LEU B 1 230 ? -11.641 6.598 14.664 1 98.75 230 LEU B C 1
ATOM 5649 O O . LEU B 1 230 ? -12.867 6.707 14.664 1 98.75 230 LEU B O 1
ATOM 5653 N N . VAL B 1 231 ? -10.945 6.707 15.758 1 98.75 231 VAL B N 1
ATOM 5654 C CA . VAL B 1 231 ? -11.492 7.301 16.969 1 98.75 231 VAL B CA 1
ATOM 5655 C C . VAL B 1 231 ? -11.219 8.805 16.984 1 98.75 231 VAL B C 1
ATOM 5657 O O . VAL B 1 231 ? -10.094 9.234 17.25 1 98.75 231 VAL B O 1
ATOM 5660 N N . LEU B 1 232 ? -12.242 9.586 16.734 1 98.62 232 LEU B N 1
ATOM 5661 C CA . LEU B 1 232 ? -12.055 11.016 16.484 1 98.62 232 LEU B CA 1
ATOM 5662 C C . LEU B 1 232 ? -12.492 11.844 17.688 1 98.62 232 LEU B C 1
ATOM 5664 O O . LEU B 1 232 ? -13.578 11.641 18.219 1 98.62 232 LEU B O 1
ATOM 5668 N N . HIS B 1 233 ? -11.586 12.688 18.141 1 98.06 233 HIS B N 1
ATOM 5669 C CA . HIS B 1 233 ? -11.93 13.734 19.094 1 98.06 233 HIS B CA 1
ATOM 5670 C C . HIS B 1 233 ? -12.023 15.094 18.422 1 98.06 233 HIS B C 1
ATOM 5672 O O . HIS B 1 233 ? -11.312 15.359 17.438 1 98.06 233 HIS B O 1
ATOM 5678 N N . ASP B 1 234 ? -12.836 15.914 18.875 1 95.88 234 ASP B N 1
ATOM 5679 C CA . ASP B 1 234 ? -12.992 17.234 18.281 1 95.88 234 ASP B CA 1
ATOM 5680 C C . ASP B 1 234 ? -11.742 18.094 18.5 1 95.88 234 ASP B C 1
ATOM 5682 O O . ASP B 1 234 ? -11.406 18.938 17.688 1 95.88 234 ASP B O 1
ATOM 5686 N N . HIS B 1 235 ? -11.141 17.938 19.641 1 93.69 235 HIS B N 1
ATOM 5687 C CA . HIS B 1 235 ? -9.875 18.562 20.016 1 93.69 235 HIS B CA 1
ATOM 5688 C C . HIS B 1 235 ? -9.141 17.75 21.062 1 93.69 235 HIS B C 1
ATOM 5690 O O . HIS B 1 235 ? -9.656 16.734 21.547 1 93.69 235 HIS B O 1
ATOM 5696 N N . PHE B 1 236 ? -7.938 18.172 21.328 1 94.75 236 PHE B N 1
ATOM 5697 C CA . PHE B 1 236 ? -7.152 17.469 22.328 1 94.75 236 PHE B CA 1
ATOM 5698 C C . PHE B 1 236 ? -7.52 17.953 23.734 1 94.75 236 PHE B C 1
ATOM 5700 O O . PHE B 1 236 ? -7.438 19.156 24.031 1 94.75 236 PHE B O 1
ATOM 5707 N N . GLU B 1 237 ? -7.973 17.109 24.484 1 93.81 237 GLU B N 1
ATOM 5708 C CA . GLU B 1 237 ? -8.188 17.266 25.922 1 93.81 237 GLU B CA 1
ATOM 5709 C C . GLU B 1 237 ? -7.633 16.062 26.688 1 93.81 237 GLU B C 1
ATOM 5711 O O . GLU B 1 237 ? -8.055 14.922 26.469 1 93.81 237 GLU B O 1
ATOM 5716 N N . VAL B 1 238 ? -6.758 16.312 27.578 1 91.75 238 VAL B N 1
ATOM 5717 C CA . VAL B 1 238 ? -5.91 15.289 28.188 1 91.75 238 VAL B CA 1
ATOM 5718 C C . VAL B 1 238 ? -6.781 14.195 28.812 1 91.75 238 VAL B C 1
ATOM 5720 O O . VAL B 1 238 ? -6.547 13.008 28.578 1 91.75 238 VAL B O 1
ATOM 5723 N N . ASP B 1 239 ? -7.797 14.57 29.609 1 91.25 239 ASP B N 1
ATOM 5724 C CA . ASP B 1 239 ? -8.609 13.586 30.312 1 91.25 239 ASP B CA 1
ATOM 5725 C C . ASP B 1 239 ? -9.445 12.75 29.344 1 91.25 239 ASP B C 1
ATOM 5727 O O . ASP B 1 239 ? -9.547 11.531 29.5 1 91.25 239 ASP B O 1
ATOM 5731 N N . ALA B 1 240 ? -10 13.422 28.406 1 94.38 240 ALA B N 1
ATOM 5732 C CA . ALA B 1 240 ? -10.797 12.727 27.406 1 94.38 240 ALA B CA 1
ATOM 5733 C C . ALA B 1 240 ? -9.93 11.773 26.594 1 94.38 240 ALA B C 1
ATOM 5735 O O . ALA B 1 240 ? -10.359 10.664 26.25 1 94.38 240 ALA B O 1
ATOM 5736 N N . PHE B 1 241 ? -8.789 12.242 26.297 1 95.19 241 PHE B N 1
ATOM 5737 C CA . PHE B 1 241 ? -7.844 11.438 25.531 1 95.19 241 PHE B CA 1
ATOM 5738 C C . PHE B 1 241 ? -7.461 10.172 26.297 1 95.19 241 PHE B C 1
ATOM 5740 O O . PHE B 1 241 ? -7.531 9.07 25.75 1 95.19 241 PHE B O 1
ATOM 5747 N N . GLN B 1 242 ? -7.121 10.32 27.5 1 92.25 242 GLN B N 1
ATOM 5748 C CA . GLN B 1 242 ? -6.734 9.195 28.344 1 92.25 242 GLN B CA 1
ATOM 5749 C C . GLN B 1 242 ? -7.875 8.203 28.484 1 92.25 242 GLN B C 1
ATOM 5751 O O . GLN B 1 242 ? -7.656 6.988 28.438 1 92.25 242 GLN B O 1
ATOM 5756 N N . ALA B 1 243 ? -9.023 8.68 28.703 1 92.94 243 ALA B N 1
ATOM 5757 C CA . ALA B 1 243 ? -10.188 7.82 28.844 1 92.94 243 ALA B CA 1
ATOM 5758 C C . ALA B 1 243 ? -10.414 6.984 27.594 1 92.94 243 ALA B C 1
ATOM 5760 O O . ALA B 1 243 ? -10.766 5.805 27.672 1 92.94 243 ALA B O 1
ATOM 5761 N N . SER B 1 244 ? -10.172 7.562 26.516 1 94.62 244 SER B N 1
ATOM 5762 C CA . SER B 1 244 ? -10.398 6.891 25.234 1 94.62 244 SER B CA 1
ATOM 5763 C C . SER B 1 244 ? -9.359 5.801 25 1 94.62 244 SER B C 1
ATOM 5765 O O . SER B 1 244 ? -9.664 4.773 24.375 1 94.62 244 SER B O 1
ATOM 5767 N N . LEU B 1 245 ? -8.164 5.988 25.438 1 94.44 245 LEU B N 1
ATOM 5768 C CA . LEU B 1 245 ? -7.129 4.977 25.266 1 94.44 245 LEU B CA 1
ATOM 5769 C C . LEU B 1 245 ? -7.582 3.635 25.812 1 94.44 245 LEU B C 1
ATOM 5771 O O . LEU B 1 245 ? -7.328 2.588 25.219 1 94.44 245 LEU B O 1
ATOM 5775 N N . GLU B 1 246 ? -8.281 3.658 26.844 1 89.81 246 GLU B N 1
ATOM 5776 C CA . GLU B 1 246 ? -8.719 2.439 27.531 1 89.81 246 GLU B CA 1
ATOM 5777 C C . GLU B 1 246 ? -10.086 1.989 27.031 1 89.81 246 GLU B C 1
ATOM 5779 O O . GLU B 1 246 ? -10.234 0.868 26.531 1 89.81 246 GLU B O 1
ATOM 5784 N N . ALA B 1 247 ? -10.992 2.891 27.031 1 91.81 247 ALA B N 1
ATOM 5785 C CA . ALA B 1 247 ? -12.391 2.561 26.766 1 91.81 247 ALA B CA 1
ATOM 5786 C C . ALA B 1 247 ? -12.586 2.135 25.312 1 91.81 247 ALA B C 1
ATOM 5788 O O . ALA B 1 247 ? -13.406 1.263 25.016 1 91.81 247 ALA B O 1
ATOM 5789 N N . ASP B 1 248 ? -11.82 2.711 24.438 1 93.38 248 ASP B N 1
ATOM 5790 C CA . ASP B 1 248 ? -12.039 2.465 23.016 1 93.38 248 ASP B CA 1
ATOM 5791 C C . ASP B 1 248 ? -11.008 1.482 22.469 1 93.38 248 ASP B C 1
ATOM 5793 O O . ASP B 1 248 ? -11 1.184 21.281 1 93.38 248 ASP B O 1
ATOM 5797 N N . GLY B 1 249 ? -10.148 0.995 23.281 1 94.81 249 GLY B N 1
ATOM 5798 C CA . GLY B 1 249 ? -9.148 0.033 22.844 1 94.81 249 GLY B CA 1
ATOM 5799 C C . GLY B 1 249 ? -8.188 0.593 21.812 1 94.81 249 GLY B C 1
ATOM 5800 O O . GLY B 1 249 ? -7.871 -0.078 20.828 1 94.81 249 GLY B O 1
ATOM 5801 N N . VAL B 1 250 ? -7.777 1.824 21.969 1 97.56 250 VAL B N 1
ATOM 5802 C CA . VAL B 1 250 ? -6.922 2.533 21.031 1 97.56 250 VAL B CA 1
ATOM 5803 C C . VAL B 1 250 ? -5.551 1.865 20.969 1 97.56 250 VAL B C 1
ATOM 5805 O O . VAL B 1 250 ? -4.988 1.497 22 1 97.56 250 VAL B O 1
ATOM 5808 N N . THR B 1 251 ? -5.062 1.655 19.75 1 97.88 251 THR B N 1
ATOM 5809 C CA . THR B 1 251 ? -3.758 1.026 19.594 1 97.88 251 THR B CA 1
ATOM 5810 C C . THR B 1 251 ? -2.773 1.991 18.938 1 97.88 251 THR B C 1
ATOM 5812 O O . THR B 1 251 ? -1.559 1.817 19.047 1 97.88 251 THR B O 1
ATOM 5815 N N . LEU B 1 252 ? -3.24 2.99 18.203 1 98.19 252 LEU B N 1
ATOM 5816 C CA . LEU B 1 252 ? -2.438 3.967 17.469 1 98.19 252 LEU B CA 1
ATOM 5817 C C . LEU B 1 252 ? -2.9 5.387 17.781 1 98.19 252 LEU B C 1
ATOM 5819 O O . LEU B 1 252 ? -4.098 5.633 17.953 1 98.19 252 LEU B O 1
ATOM 5823 N N . THR B 1 253 ? -1.934 6.332 17.797 1 97.94 253 THR B N 1
ATOM 5824 C CA . THR B 1 253 ? -2.299 7.746 17.844 1 97.94 253 THR B CA 1
ATOM 5825 C C . THR B 1 253 ? -1.21 8.609 17.219 1 97.94 253 THR B C 1
ATOM 5827 O O . THR B 1 253 ? -0.089 8.148 17 1 97.94 253 THR B O 1
ATOM 5830 N N . SER B 1 254 ? -1.575 9.766 16.797 1 97.25 254 SER B N 1
ATOM 5831 C CA . SER B 1 254 ? -0.671 10.812 16.344 1 97.25 254 SER B CA 1
ATOM 5832 C C . SER B 1 254 ? -0.734 12.031 17.266 1 97.25 254 SER B C 1
ATOM 5834 O O . SER B 1 254 ? -1.819 12.539 17.562 1 97.25 254 SER B O 1
ATOM 5836 N N . LEU B 1 255 ? 0.441 12.453 17.703 1 95.44 255 LEU B N 1
ATOM 5837 C CA . LEU B 1 255 ? 0.507 13.594 18.609 1 95.44 255 LEU B CA 1
ATOM 5838 C C . LEU B 1 255 ? 1.642 14.531 18.219 1 95.44 255 LEU B C 1
ATOM 5840 O O . LEU B 1 255 ? 2.615 14.109 17.594 1 95.44 255 LEU B O 1
ATOM 5844 N N . VAL B 1 256 ? 1.459 15.797 18.562 1 90.88 256 VAL B N 1
ATOM 5845 C CA . VAL B 1 256 ? 2.594 16.719 18.594 1 90.88 256 VAL B CA 1
ATOM 5846 C C . VAL B 1 256 ? 3.236 16.688 19.984 1 90.88 256 VAL B C 1
ATOM 5848 O O . VAL B 1 256 ? 2.611 16.266 20.953 1 90.88 256 VAL B O 1
ATOM 5851 N N . PRO B 1 257 ? 4.43 17.094 20.125 1 88.62 257 PRO B N 1
ATOM 5852 C CA . PRO B 1 257 ? 5.164 17 21.391 1 88.62 257 PRO B CA 1
ATOM 5853 C C . PRO B 1 257 ? 4.434 17.672 22.547 1 88.62 257 PRO B C 1
ATOM 5855 O O . PRO B 1 257 ? 4.418 17.141 23.656 1 88.62 257 PRO B O 1
ATOM 5858 N N . THR B 1 258 ? 3.768 18.812 22.281 1 88.56 258 THR B N 1
ATOM 5859 C CA . THR B 1 258 ? 3.035 19.516 23.328 1 88.56 258 THR B CA 1
ATOM 5860 C C . THR B 1 258 ? 1.929 18.625 23.906 1 88.56 258 THR B C 1
ATOM 5862 O O . THR B 1 258 ? 1.728 18.578 25.125 1 88.56 258 THR B O 1
ATOM 5865 N N . MET B 1 259 ? 1.266 17.922 23.125 1 91.44 259 MET B N 1
ATOM 5866 C CA . MET B 1 259 ? 0.18 17.047 23.547 1 91.44 259 MET B CA 1
ATOM 5867 C C . MET B 1 259 ? 0.714 15.875 24.359 1 91.44 259 MET B C 1
ATOM 5869 O O . MET B 1 259 ? 0.155 15.531 25.406 1 91.44 259 MET B O 1
ATOM 5873 N N . LEU B 1 260 ? 1.79 15.312 23.828 1 91.31 260 LEU B N 1
ATOM 5874 C CA . LEU B 1 260 ? 2.391 14.203 24.562 1 91.31 260 LEU B CA 1
ATOM 5875 C C . LEU B 1 260 ? 2.908 14.656 25.922 1 91.31 260 LEU B C 1
ATOM 5877 O O . LEU B 1 260 ? 2.742 13.953 26.922 1 91.31 260 LEU B O 1
ATOM 5881 N N . HIS B 1 261 ? 3.549 15.797 25.922 1 88.44 261 HIS B N 1
ATOM 5882 C CA . HIS B 1 261 ? 4.031 16.375 27.172 1 88.44 261 HIS B CA 1
ATOM 5883 C C . HIS B 1 261 ? 2.898 16.516 28.172 1 88.44 261 HIS B C 1
ATOM 5885 O O . HIS B 1 261 ? 3.043 16.125 29.344 1 88.44 261 HIS B O 1
ATOM 5891 N N . ARG B 1 262 ? 1.785 17.031 27.766 1 89 262 ARG B N 1
ATOM 5892 C CA . ARG B 1 262 ? 0.627 17.234 28.641 1 89 262 ARG B CA 1
ATOM 5893 C C . ARG B 1 262 ? 0.056 15.891 29.094 1 89 262 ARG B C 1
ATOM 5895 O O . ARG B 1 262 ? -0.342 15.742 30.25 1 89 262 ARG B O 1
ATOM 5902 N N . LEU B 1 263 ? 0.034 14.984 28.188 1 90.62 263 LEU B N 1
ATOM 5903 C CA . LEU B 1 263 ? -0.486 13.656 28.5 1 90.62 263 LEU B CA 1
ATOM 5904 C C . LEU B 1 263 ? 0.348 12.984 29.578 1 90.62 263 LEU B C 1
ATOM 5906 O O . LEU B 1 263 ? -0.2 12.398 30.516 1 90.62 263 LEU B O 1
ATOM 5910 N N . LEU B 1 264 ? 1.664 13.102 29.5 1 89 264 LEU B N 1
ATOM 5911 C CA . LEU B 1 264 ? 2.574 12.406 30.406 1 89 264 LEU B CA 1
ATOM 5912 C C . LEU B 1 264 ? 2.684 13.141 31.734 1 89 264 LEU B C 1
ATOM 5914 O O . LEU B 1 264 ? 3.143 12.578 32.719 1 89 264 LEU B O 1
ATOM 5918 N N . ASN B 1 265 ? 2.326 14.398 31.766 1 84.56 265 ASN B N 1
ATOM 5919 C CA . ASN B 1 265 ? 2.436 15.18 33 1 84.56 265 ASN B CA 1
ATOM 5920 C C . ASN B 1 265 ? 1.073 15.383 33.656 1 84.56 265 ASN B C 1
ATOM 5922 O O . ASN B 1 265 ? 0.918 16.25 34.5 1 84.56 265 ASN B O 1
ATOM 5926 N N . ARG B 1 266 ? 0.206 14.617 33.25 1 82.06 266 ARG B N 1
ATOM 5927 C CA . ARG B 1 266 ? -1.105 14.688 33.875 1 82.06 266 ARG B CA 1
ATOM 5928 C C . ARG B 1 266 ? -1.019 14.32 35.375 1 82.06 266 ARG B C 1
ATOM 5930 O O . ARG B 1 266 ? -0.194 13.484 35.75 1 82.06 266 ARG B O 1
ATOM 5937 N N . PRO B 1 267 ? -1.879 15.039 36.156 1 67.38 267 PRO B N 1
ATOM 5938 C CA . PRO B 1 267 ? -1.838 14.766 37.594 1 67.38 267 PRO B CA 1
ATOM 5939 C C . PRO B 1 267 ? -2.17 13.312 37.938 1 67.38 267 PRO B C 1
ATOM 5941 O O . PRO B 1 267 ? -3.094 12.734 37.344 1 67.38 267 PRO B O 1
ATOM 5944 N N . GLY B 1 268 ? -1.513 12.68 38.875 1 61.47 268 GLY B N 1
ATOM 5945 C CA . GLY B 1 268 ? -1.8 11.352 39.406 1 61.47 268 GLY B CA 1
ATOM 5946 C C . GLY B 1 268 ? -1.174 10.234 38.594 1 61.47 268 GLY B C 1
ATOM 5947 O O . GLY B 1 268 ? -1.23 9.07 38.969 1 61.47 268 GLY B O 1
ATOM 5948 N N . GLU B 1 269 ? -0.797 10.617 37.375 1 60.94 269 GLU B N 1
ATOM 5949 C CA . GLU B 1 269 ? -0.372 9.523 36.5 1 60.94 269 GLU B CA 1
ATOM 5950 C C . GLU B 1 269 ? 1.127 9.266 36.625 1 60.94 269 GLU B C 1
ATOM 5952 O O . GLU B 1 269 ? 1.925 10.211 36.625 1 60.94 269 GLU B O 1
ATOM 5957 N N . GLY B 1 270 ? 1.55 8.43 37.562 1 59.84 270 GLY B N 1
ATOM 5958 C CA . GLY B 1 270 ? 2.816 7.746 37.75 1 59.84 270 GLY B CA 1
ATOM 5959 C C . GLY B 1 270 ? 2.719 6.242 37.531 1 59.84 270 GLY B C 1
ATOM 5960 O O . GLY B 1 270 ? 1.622 5.68 37.562 1 59.84 270 GLY B O 1
ATOM 5961 N N . GLY B 1 271 ? 3.555 5.648 36.562 1 63.06 271 GLY B N 1
ATOM 5962 C CA . GLY B 1 271 ? 3.645 4.207 36.406 1 63.06 271 GLY B CA 1
ATOM 5963 C C . GLY B 1 271 ? 4.367 3.783 35.156 1 63.06 271 GLY B C 1
ATOM 5964 O O . GLY B 1 271 ? 4.902 4.625 34.438 1 63.06 271 GLY B O 1
ATOM 5965 N N . PRO B 1 272 ? 4.41 2.551 35.125 1 70.06 272 PRO B N 1
ATOM 5966 C CA . PRO B 1 272 ? 5.023 2 33.906 1 70.06 272 PRO B CA 1
ATOM 5967 C C . PRO B 1 272 ? 4.352 2.498 32.625 1 70.06 272 PRO B C 1
ATOM 5969 O O . PRO B 1 272 ? 3.135 2.705 32.625 1 70.06 272 PRO B O 1
ATOM 5972 N N . ARG B 1 273 ? 5.094 2.814 31.656 1 77.06 273 ARG B N 1
ATOM 5973 C CA . ARG B 1 273 ? 4.672 3.312 30.359 1 77.06 273 ARG B CA 1
ATOM 5974 C C . ARG B 1 273 ? 3.914 4.629 30.484 1 77.06 273 ARG B C 1
ATOM 5976 O O . ARG B 1 273 ? 2.922 4.855 29.797 1 77.06 273 ARG B O 1
ATOM 5983 N N . GLY B 1 274 ? 4.23 5.41 31.578 1 74.69 274 GLY B N 1
ATOM 5984 C CA . GLY B 1 274 ? 3.596 6.707 31.781 1 74.69 274 GLY B CA 1
ATOM 5985 C C . GLY B 1 274 ? 2.117 6.602 32.094 1 74.69 274 GLY B C 1
ATOM 5986 O O . GLY B 1 274 ? 1.363 7.555 31.891 1 74.69 274 GLY B O 1
ATOM 5987 N N . GLY B 1 275 ? 1.706 5.363 32.438 1 84.12 275 GLY B N 1
ATOM 5988 C CA . GLY B 1 275 ? 0.297 5.141 32.719 1 84.12 275 GLY B CA 1
ATOM 5989 C C . GLY B 1 275 ? -0.52 4.844 31.469 1 84.12 275 GLY B C 1
ATOM 5990 O O . GLY B 1 275 ? -1.748 4.766 31.531 1 84.12 275 GLY B O 1
ATOM 5991 N N . LEU B 1 276 ? 0.151 4.641 30.375 1 90.62 276 LEU B N 1
ATOM 5992 C CA . LEU B 1 276 ? -0.54 4.352 29.125 1 90.62 276 LEU B CA 1
ATOM 5993 C C . LEU B 1 276 ? -0.853 2.861 29.016 1 90.62 276 LEU B C 1
ATOM 5995 O O . LEU B 1 276 ? -0.064 2.021 29.453 1 90.62 276 LEU B O 1
ATOM 5999 N N . PRO B 1 277 ? -1.967 2.512 28.469 1 92.81 277 PRO B N 1
ATOM 6000 C CA . PRO B 1 277 ? -2.354 1.102 28.375 1 92.81 277 PRO B CA 1
ATOM 6001 C C . PRO B 1 277 ? -1.445 0.303 27.438 1 92.81 277 PRO B C 1
ATOM 6003 O O . PRO B 1 277 ? -0.867 0.864 26.5 1 92.81 277 PRO B O 1
ATOM 6006 N N . ALA B 1 278 ? -1.412 -1.03 27.672 1 91 278 ALA B N 1
ATOM 6007 C CA . ALA B 1 278 ? -0.583 -1.94 26.875 1 91 278 ALA B CA 1
ATOM 6008 C C . ALA B 1 278 ? -1.087 -2.039 25.438 1 91 278 ALA B C 1
ATOM 6010 O O . ALA B 1 278 ? -0.32 -2.354 24.531 1 91 278 ALA B O 1
ATOM 6011 N N . SER B 1 279 ? -2.324 -1.706 25.234 1 93.69 279 SER B N 1
ATOM 6012 C CA . SER B 1 279 ? -2.912 -1.787 23.906 1 93.69 279 SER B CA 1
ATOM 6013 C C . SER B 1 279 ? -2.32 -0.734 22.969 1 93.69 279 SER B C 1
ATOM 6015 O O . SER B 1 279 ? -2.283 -0.923 21.75 1 93.69 279 SER B O 1
ATOM 6017 N N . LEU B 1 280 ? -1.891 0.389 23.562 1 95.75 280 LEU B N 1
ATOM 6018 C CA . LEU B 1 280 ? -1.291 1.442 22.75 1 95.75 280 LEU B CA 1
ATOM 6019 C C . LEU B 1 280 ? 0.099 1.034 22.281 1 95.75 280 LEU B C 1
ATOM 6021 O O . LEU B 1 280 ? 1.072 1.134 23.031 1 95.75 280 LEU B O 1
ATOM 6025 N N . ARG B 1 281 ? 0.163 0.687 21.016 1 94.38 281 ARG B N 1
ATOM 6026 C CA . ARG B 1 281 ? 1.416 0.115 20.531 1 94.38 281 ARG B CA 1
ATOM 6027 C C . ARG B 1 281 ? 2.266 1.171 19.828 1 94.38 281 ARG B C 1
ATOM 6029 O O . ARG B 1 281 ? 3.447 0.944 19.562 1 94.38 281 ARG B O 1
ATOM 6036 N N . LEU B 1 282 ? 1.588 2.365 19.531 1 95.94 282 LEU B N 1
ATOM 6037 C CA . LEU B 1 282 ? 2.361 3.324 18.75 1 95.94 282 LEU B CA 1
ATOM 6038 C C . LEU B 1 282 ? 1.828 4.742 18.938 1 95.94 282 LEU B C 1
ATOM 6040 O O . LEU B 1 282 ? 0.622 4.977 18.844 1 95.94 282 LEU B O 1
ATOM 6044 N N . ILE B 1 283 ? 2.727 5.641 19.25 1 95.69 283 ILE B N 1
ATOM 6045 C CA . ILE B 1 283 ? 2.508 7.082 19.188 1 95.69 283 ILE B CA 1
ATOM 6046 C C . ILE B 1 283 ? 3.379 7.703 18.109 1 95.69 283 ILE B C 1
ATOM 6048 O O . ILE B 1 283 ? 4.598 7.789 18.25 1 95.69 283 ILE B O 1
ATOM 6052 N N . LEU B 1 284 ? 2.787 8.047 17.047 1 96.38 284 LEU B N 1
ATOM 6053 C CA . LEU B 1 284 ? 3.494 8.797 16.016 1 96.38 284 LEU B CA 1
ATOM 6054 C C . LEU B 1 284 ? 3.682 10.25 16.422 1 96.38 284 LEU B C 1
ATOM 6056 O O . LEU B 1 284 ? 2.709 11 16.531 1 96.38 284 LEU B O 1
ATOM 6060 N N . LEU B 1 285 ? 4.879 10.641 16.672 1 93.44 285 LEU B N 1
ATOM 6061 C CA . LEU B 1 285 ? 5.176 11.953 17.234 1 93.44 285 LEU B CA 1
ATOM 6062 C C . LEU B 1 285 ? 5.848 12.852 16.203 1 93.44 285 LEU B C 1
ATOM 6064 O O . LEU B 1 285 ? 6.977 12.586 15.789 1 93.44 285 LEU B O 1
ATOM 6068 N N . GLY B 1 286 ? 5.109 13.844 15.758 1 90.56 286 GLY B N 1
ATOM 6069 C CA . GLY B 1 286 ? 5.629 14.758 14.75 1 90.56 286 GLY B CA 1
ATOM 6070 C C . GLY B 1 286 ? 5.008 16.141 14.828 1 90.56 286 GLY B C 1
ATOM 6071 O O . GLY B 1 286 ? 4.367 16.484 15.828 1 90.56 286 GLY B O 1
ATOM 6072 N N . GLY B 1 287 ? 5.328 17.031 13.844 1 84.12 287 GLY B N 1
ATOM 6073 C CA . GLY B 1 287 ? 4.742 18.359 13.75 1 84.12 287 GLY B CA 1
ATOM 6074 C C . GLY B 1 287 ? 5.598 19.438 14.391 1 84.12 287 GLY B C 1
ATOM 6075 O O . GLY B 1 287 ? 5.453 20.609 14.078 1 84.12 287 GLY B O 1
ATOM 6076 N N . ALA B 1 288 ? 6.363 19.016 15.344 1 78.69 288 ALA B N 1
ATOM 6077 C CA . ALA B 1 288 ? 7.332 19.891 16 1 78.69 288 ALA B CA 1
ATOM 6078 C C . ALA B 1 288 ? 8.5 19.094 16.578 1 78.69 288 ALA B C 1
ATOM 6080 O O . ALA B 1 288 ? 8.43 17.875 16.688 1 78.69 288 ALA B O 1
ATOM 6081 N N . ALA B 1 289 ? 9.531 19.828 16.828 1 75.94 289 ALA B N 1
ATOM 6082 C CA . ALA B 1 289 ? 10.664 19.156 17.469 1 75.94 289 ALA B CA 1
ATOM 6083 C C . ALA B 1 289 ? 10.32 18.734 18.891 1 75.94 289 ALA B C 1
ATOM 6085 O O . ALA B 1 289 ? 9.734 19.516 19.656 1 75.94 289 ALA B O 1
ATOM 6086 N N . ALA B 1 290 ? 10.594 17.5 19.172 1 80.75 290 ALA B N 1
ATOM 6087 C CA . ALA B 1 290 ? 10.445 17.031 20.547 1 80.75 290 ALA B CA 1
ATOM 6088 C C . ALA B 1 290 ? 11.688 17.344 21.375 1 80.75 290 ALA B C 1
ATOM 6090 O O . ALA B 1 290 ? 12.812 17.234 20.875 1 80.75 290 ALA B O 1
ATOM 6091 N N . SER B 1 291 ? 11.5 17.766 22.578 1 80.31 291 SER B N 1
ATOM 6092 C CA . SER B 1 291 ? 12.633 18.047 23.453 1 80.31 291 SER B CA 1
ATOM 6093 C C . SER B 1 291 ? 13.391 16.781 23.812 1 80.31 291 SER B C 1
ATOM 6095 O O . SER B 1 291 ? 12.82 15.695 23.812 1 80.31 291 SER B O 1
ATOM 6097 N N . ALA B 1 292 ? 14.633 16.969 24.094 1 79.62 292 ALA B N 1
ATOM 6098 C CA . ALA B 1 292 ? 15.461 15.852 24.531 1 79.62 292 ALA B CA 1
ATOM 6099 C C . ALA B 1 292 ? 14.906 15.234 25.812 1 79.62 292 ALA B C 1
ATOM 6101 O O . ALA B 1 292 ? 14.969 14.016 26 1 79.62 292 ALA B O 1
ATOM 6102 N N . GLU B 1 293 ? 14.414 16.094 26.594 1 82.56 293 GLU B N 1
ATOM 6103 C CA . GLU B 1 293 ? 13.859 15.641 27.859 1 82.56 293 GLU B CA 1
ATOM 6104 C C . GLU B 1 293 ? 12.641 14.742 27.641 1 82.56 293 GLU B C 1
ATOM 6106 O O . GLU B 1 293 ? 12.516 13.695 28.281 1 82.56 293 GLU B O 1
ATOM 6111 N N . LEU B 1 294 ? 11.805 15.156 26.781 1 86.19 294 LEU B N 1
ATOM 6112 C CA . LEU B 1 294 ? 10.609 14.367 26.484 1 86.19 294 LEU B CA 1
ATOM 6113 C C . LEU B 1 294 ? 10.992 13.016 25.891 1 86.19 294 LEU B C 1
ATOM 6115 O O . LEU B 1 294 ? 10.445 11.984 26.297 1 86.19 294 LEU B O 1
ATOM 6119 N N . LEU B 1 295 ? 11.93 13.016 25.031 1 86.94 295 LEU B N 1
ATOM 6120 C CA . LEU B 1 295 ? 12.359 11.781 24.375 1 86.94 295 LEU B CA 1
ATOM 6121 C C . LEU B 1 295 ? 13.062 10.852 25.359 1 86.94 295 LEU B C 1
ATOM 6123 O O . LEU B 1 295 ? 12.898 9.633 25.297 1 86.94 295 LEU B O 1
ATOM 6127 N N . ALA B 1 296 ? 13.859 11.406 26.219 1 84.25 296 ALA B N 1
ATOM 6128 C CA . ALA B 1 296 ? 14.508 10.609 27.25 1 84.25 296 ALA B CA 1
ATOM 6129 C C . ALA B 1 296 ? 13.484 9.945 28.156 1 84.25 296 ALA B C 1
ATOM 6131 O O . ALA B 1 296 ? 13.641 8.781 28.531 1 84.25 296 ALA B O 1
ATOM 6132 N N . ARG B 1 297 ? 12.523 10.703 28.469 1 85.81 297 ARG B N 1
ATOM 6133 C CA . ARG B 1 297 ? 11.461 10.148 29.312 1 85.81 297 ARG B CA 1
ATOM 6134 C C . ARG B 1 297 ? 10.758 8.992 28.594 1 85.81 297 ARG B C 1
ATOM 6136 O O . ARG B 1 297 ? 10.445 7.973 29.219 1 85.81 297 ARG B O 1
ATOM 6143 N N . CYS B 1 298 ? 10.43 9.188 27.375 1 88.75 298 CYS B N 1
ATOM 6144 C CA . CYS B 1 298 ? 9.789 8.141 26.594 1 88.75 298 CYS B CA 1
ATOM 6145 C C . CYS B 1 298 ? 10.633 6.867 26.578 1 88.75 298 CYS B C 1
ATOM 6147 O O . CYS B 1 298 ? 10.102 5.766 26.75 1 88.75 298 CYS B O 1
ATOM 6149 N N . ARG B 1 299 ? 11.891 7.02 26.375 1 86.81 299 ARG B N 1
ATOM 6150 C CA . ARG B 1 299 ? 12.812 5.891 26.406 1 86.81 299 ARG B CA 1
ATOM 6151 C C . ARG B 1 299 ? 12.805 5.207 27.766 1 86.81 299 ARG B C 1
ATOM 6153 O O . ARG B 1 299 ? 12.625 3.992 27.859 1 86.81 299 ARG B O 1
ATOM 6160 N N . ASP B 1 300 ? 12.961 5.977 28.781 1 86.06 300 ASP B N 1
ATOM 6161 C CA . ASP B 1 300 ? 13.133 5.457 30.141 1 86.06 300 ASP B CA 1
ATOM 6162 C C . ASP B 1 300 ? 11.859 4.781 30.641 1 86.06 300 ASP B C 1
ATOM 6164 O O . ASP B 1 300 ? 11.922 3.822 31.406 1 86.06 300 ASP B O 1
ATOM 6168 N N . GLU B 1 301 ? 10.766 5.277 30.188 1 88.44 301 GLU B N 1
ATOM 6169 C CA . GLU B 1 301 ? 9.492 4.746 30.688 1 88.44 301 GLU B CA 1
ATOM 6170 C C . GLU B 1 301 ? 8.898 3.748 29.688 1 88.44 301 GLU B C 1
ATOM 6172 O O . GLU B 1 301 ? 7.812 3.211 29.922 1 88.44 301 GLU B O 1
ATOM 6177 N N . GLY B 1 302 ? 9.5 3.521 28.641 1 87.62 302 GLY B N 1
ATOM 6178 C CA . GLY B 1 302 ? 9.07 2.535 27.656 1 87.62 302 GLY B CA 1
ATOM 6179 C C . GLY B 1 302 ? 7.836 2.961 26.891 1 87.62 302 GLY B C 1
ATOM 6180 O O . GLY B 1 302 ? 6.957 2.141 26.609 1 87.62 302 GLY B O 1
ATOM 6181 N N . ILE B 1 303 ? 7.66 4.281 26.688 1 90.44 303 ILE B N 1
ATOM 6182 C CA . ILE B 1 303 ? 6.551 4.809 25.891 1 90.44 303 ILE B CA 1
ATOM 6183 C C . ILE B 1 303 ? 6.793 4.535 24.406 1 90.44 303 ILE B C 1
ATOM 6185 O O . ILE B 1 303 ? 7.883 4.805 23.891 1 90.44 303 ILE B O 1
ATOM 6189 N N . PRO B 1 304 ? 5.809 3.949 23.688 1 92.31 304 PRO B N 1
ATOM 6190 C CA . PRO B 1 304 ? 6.02 3.512 22.297 1 92.31 304 PRO B CA 1
ATOM 6191 C C . PRO B 1 304 ? 5.945 4.664 21.297 1 92.31 304 PRO B C 1
ATOM 6193 O O . PRO B 1 304 ? 5.055 4.688 20.438 1 92.31 304 PRO B O 1
ATOM 6196 N N . VAL B 1 305 ? 6.938 5.48 21.281 1 92.88 305 VAL B N 1
ATOM 6197 C CA . VAL B 1 305 ? 6.965 6.66 20.422 1 92.88 305 VAL B CA 1
ATOM 6198 C C . VAL B 1 305 ? 7.766 6.359 19.156 1 92.88 305 VAL B C 1
ATOM 6200 O O . VAL B 1 305 ? 8.805 5.699 19.219 1 92.88 305 VAL B O 1
ATOM 6203 N N . ALA B 1 306 ? 7.23 6.77 18.062 1 94.31 306 ALA B N 1
ATOM 6204 C CA . ALA B 1 306 ? 7.965 6.867 16.797 1 94.31 306 ALA B CA 1
ATOM 6205 C C . ALA B 1 306 ? 8.031 8.312 16.312 1 94.31 306 ALA B C 1
ATOM 6207 O O . ALA B 1 306 ? 7.051 8.852 15.805 1 94.31 306 ALA B O 1
ATOM 6208 N N . THR B 1 307 ? 9.203 8.898 16.438 1 93.88 307 THR B N 1
ATOM 6209 C CA . THR B 1 307 ? 9.375 10.258 15.938 1 93.88 307 THR B CA 1
ATOM 6210 C C . THR B 1 307 ? 9.328 10.281 14.414 1 93.88 307 THR B C 1
ATOM 6212 O O . THR B 1 307 ? 9.82 9.367 13.758 1 93.88 307 THR B O 1
ATOM 6215 N N . THR B 1 308 ? 8.711 11.32 13.891 1 95.31 308 THR B N 1
ATOM 6216 C CA . THR B 1 308 ? 8.523 11.406 12.445 1 95.31 308 THR B CA 1
ATOM 6217 C C . THR B 1 308 ? 8.727 12.836 11.961 1 95.31 308 THR B C 1
ATOM 6219 O O . THR B 1 308 ? 8.484 13.797 12.695 1 95.31 308 THR B O 1
ATOM 6222 N N . TYR B 1 309 ? 9.359 12.922 10.797 1 95.31 309 TYR B N 1
ATOM 6223 C CA . TYR B 1 309 ? 9.492 14.172 10.062 1 95.31 309 TYR B CA 1
ATOM 6224 C C . TYR B 1 309 ? 8.617 14.172 8.812 1 95.31 309 TYR B C 1
ATOM 6226 O O . TYR B 1 309 ? 8.516 13.156 8.117 1 95.31 309 TYR B O 1
ATOM 6234 N N . GLY B 1 310 ? 7.957 15.25 8.633 1 95.19 310 GLY B N 1
ATOM 6235 C CA . GLY B 1 310 ? 7.137 15.445 7.449 1 95.19 310 GLY B CA 1
ATOM 6236 C C . GLY B 1 310 ? 6.691 16.875 7.254 1 95.19 310 GLY B C 1
ATOM 6237 O O . GLY B 1 310 ? 7.031 17.75 8.055 1 95.19 310 GLY B O 1
ATOM 6238 N N . LEU B 1 311 ? 6.055 17.125 6.219 1 93.69 311 LEU B N 1
ATOM 6239 C CA . LEU B 1 311 ? 5.508 18.422 5.855 1 93.69 311 LEU B CA 1
ATOM 6240 C C . LEU B 1 311 ? 4.34 18.266 4.887 1 93.69 311 LEU B C 1
ATOM 6242 O O . LEU B 1 311 ? 4.164 17.219 4.281 1 93.69 311 LEU B O 1
ATOM 6246 N N . THR B 1 312 ? 3.562 19.312 4.789 1 95.38 312 THR B N 1
ATOM 6247 C CA . THR B 1 312 ? 2.385 19.281 3.93 1 95.38 312 THR B CA 1
ATOM 6248 C C . THR B 1 312 ? 2.773 18.969 2.488 1 95.38 312 THR B C 1
ATOM 6250 O O . THR B 1 312 ? 2.113 18.156 1.824 1 95.38 312 THR B O 1
ATOM 6253 N N . GLU B 1 313 ? 3.889 19.516 2.035 1 95.75 313 GLU B N 1
ATOM 6254 C CA . GLU B 1 313 ? 4.324 19.438 0.644 1 95.75 313 GLU B CA 1
ATOM 6255 C C . GLU B 1 313 ? 4.723 18.016 0.27 1 95.75 313 GLU B C 1
ATOM 6257 O O . GLU B 1 313 ? 4.902 17.703 -0.909 1 95.75 313 GLU B O 1
ATOM 6262 N N . ALA B 1 314 ? 4.855 17.141 1.259 1 96.38 314 ALA B N 1
ATOM 6263 C CA . ALA B 1 314 ? 5.168 15.734 1 1 96.38 314 ALA B CA 1
ATOM 6264 C C . ALA B 1 314 ? 4.078 14.82 1.554 1 96.38 314 ALA B C 1
ATOM 6266 O O . ALA B 1 314 ? 4.344 13.664 1.885 1 96.38 314 ALA B O 1
ATOM 6267 N N . ALA B 1 315 ? 2.957 15.352 1.762 1 96.94 315 ALA B N 1
ATOM 6268 C CA . ALA B 1 315 ? 1.777 14.602 2.178 1 96.94 315 ALA B CA 1
ATOM 6269 C C . ALA B 1 315 ? 1.988 13.961 3.549 1 96.94 315 ALA B C 1
ATOM 6271 O O . ALA B 1 315 ? 1.754 12.766 3.727 1 96.94 315 ALA B O 1
ATOM 6272 N N . SER B 1 316 ? 2.551 14.734 4.508 1 93.81 316 SER B N 1
ATOM 6273 C CA . SER B 1 316 ? 2.564 14.43 5.934 1 93.81 316 SER B CA 1
ATOM 6274 C C . SER B 1 316 ? 3.859 13.734 6.34 1 93.81 316 SER B C 1
ATOM 6276 O O . SER B 1 316 ? 4.668 14.297 7.074 1 93.81 316 SER B O 1
ATOM 6278 N N . GLN B 1 317 ? 4.234 12.516 5.883 1 96.56 317 GLN B N 1
ATOM 6279 C CA . GLN B 1 317 ? 5.359 11.758 6.414 1 96.56 317 GLN B CA 1
ATOM 6280 C C . GLN B 1 317 ? 6.461 11.602 5.371 1 96.56 317 GLN B C 1
ATOM 6282 O O . GLN B 1 317 ? 6.188 11.289 4.211 1 96.56 317 GLN B O 1
ATOM 6287 N N . VAL B 1 318 ? 7.719 11.852 5.816 1 97 318 VAL B N 1
ATOM 6288 C CA . VAL B 1 318 ? 8.891 11.672 4.961 1 97 318 VAL B CA 1
ATOM 6289 C C . VAL B 1 318 ? 9.805 10.602 5.551 1 97 318 VAL B C 1
ATOM 6291 O O . VAL B 1 318 ? 10.18 9.648 4.859 1 97 318 VAL B O 1
ATOM 6294 N N . ALA B 1 319 ? 10.148 10.781 6.797 1 96.69 319 ALA B N 1
ATOM 6295 C CA . ALA B 1 319 ? 10.984 9.844 7.547 1 96.69 319 ALA B CA 1
ATOM 6296 C C . ALA B 1 319 ? 10.375 9.547 8.914 1 96.69 319 ALA B C 1
ATOM 6298 O O . ALA B 1 319 ? 9.773 10.422 9.539 1 96.69 319 ALA B O 1
ATOM 6299 N N . THR B 1 320 ? 10.477 8.352 9.344 1 96.25 320 THR B N 1
ATOM 6300 C CA . THR B 1 320 ? 9.852 7.926 10.594 1 96.25 320 THR B CA 1
ATOM 6301 C C . THR B 1 320 ? 10.68 6.84 11.273 1 96.25 320 THR B C 1
ATOM 6303 O O . THR B 1 320 ? 11.195 5.938 10.609 1 96.25 320 THR B O 1
ATOM 6306 N N . GLN B 1 321 ? 10.773 6.984 12.562 1 92.88 321 GLN B N 1
ATOM 6307 C CA . GLN B 1 321 ? 11.398 5.914 13.336 1 92.88 321 GLN B CA 1
ATOM 6308 C C . GLN B 1 321 ? 10.5 4.684 13.391 1 92.88 321 GLN B C 1
ATOM 6310 O O . GLN B 1 321 ? 9.273 4.801 13.352 1 92.88 321 GLN B O 1
ATOM 6315 N N . ARG B 1 322 ? 11.102 3.557 13.398 1 85.25 322 ARG B N 1
ATOM 6316 C CA . ARG B 1 322 ? 10.328 2.344 13.641 1 85.25 322 ARG B CA 1
ATOM 6317 C C . ARG B 1 322 ? 9.883 2.258 15.094 1 85.25 322 ARG B C 1
ATOM 6319 O O . ARG B 1 322 ? 10.633 2.639 16 1 85.25 322 ARG B O 1
ATOM 6326 N N . PRO B 1 323 ? 8.75 1.61 15.227 1 76.5 323 PRO B N 1
ATOM 6327 C CA . PRO B 1 323 ? 8.367 1.384 16.625 1 76.5 323 PRO B CA 1
ATOM 6328 C C . PRO B 1 323 ? 9.422 0.608 17.406 1 76.5 323 PRO B C 1
ATOM 6330 O O . PRO B 1 323 ? 9.961 -0.388 16.906 1 76.5 323 PRO B O 1
ATOM 6333 N N . GLY B 1 324 ? 9.906 1.079 18.484 1 72.19 324 GLY B N 1
ATOM 6334 C CA . GLY B 1 324 ? 10.938 0.442 19.297 1 72.19 324 GLY B CA 1
ATOM 6335 C C . GLY B 1 324 ? 12.312 1.029 19.078 1 72.19 324 GLY B C 1
ATOM 6336 O O . GLY B 1 324 ? 13.188 0.903 19.938 1 72.19 324 GLY B O 1
ATOM 6337 N N . ASP B 1 325 ? 12.484 1.698 17.891 1 75.19 325 ASP B N 1
ATOM 6338 C CA . ASP B 1 325 ? 13.805 2.215 17.531 1 75.19 325 ASP B CA 1
ATOM 6339 C C . ASP B 1 325 ? 14.055 3.572 18.188 1 75.19 325 ASP B C 1
ATOM 6341 O O . ASP B 1 325 ? 15.195 4.012 18.297 1 75.19 325 ASP B O 1
ATOM 6345 N N . THR B 1 326 ? 12.977 4.223 18.547 1 66.19 326 THR B N 1
ATOM 6346 C CA . THR B 1 326 ? 13.148 5.539 19.141 1 66.19 326 THR B CA 1
ATOM 6347 C C . THR B 1 326 ? 14.141 5.477 20.2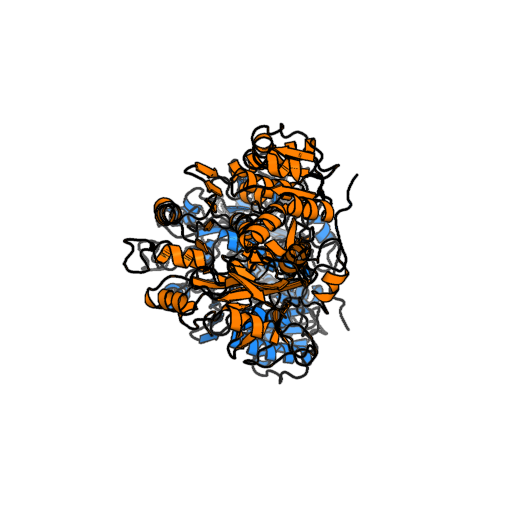97 1 66.19 326 THR B C 1
ATOM 6349 O O . THR B 1 326 ? 14.844 6.449 20.578 1 66.19 326 THR B O 1
ATOM 6352 N N . LEU B 1 327 ? 14.289 4.305 20.766 1 71 327 LEU B N 1
ATOM 6353 C CA . LEU B 1 327 ? 15.148 4.109 21.922 1 71 327 LEU B CA 1
ATOM 6354 C C . LEU B 1 327 ? 16.609 3.953 21.5 1 71 327 LEU B C 1
ATOM 6356 O O . LEU B 1 327 ? 17.516 4.242 22.281 1 71 327 LEU B O 1
ATOM 6360 N N . ARG B 1 328 ? 16.703 3.635 20.297 1 75.81 328 ARG B N 1
ATOM 6361 C CA . ARG B 1 328 ? 18.047 3.342 19.844 1 75.81 328 ARG B CA 1
ATOM 6362 C C . ARG B 1 328 ? 18.766 4.617 19.391 1 75.81 328 ARG B C 1
ATOM 6364 O O . ARG B 1 328 ? 19.969 4.781 19.641 1 75.81 328 ARG B O 1
ATOM 6371 N N . LYS B 1 329 ? 18.062 5.582 18.812 1 82.88 329 LYS B N 1
ATOM 6372 C CA . LYS B 1 329 ? 18.641 6.844 18.344 1 82.88 329 LYS B CA 1
ATOM 6373 C C . LYS B 1 329 ? 17.719 8.016 18.688 1 82.88 329 LYS B C 1
ATOM 6375 O O . LYS B 1 329 ? 17.125 8.617 17.797 1 82.88 329 LYS B O 1
ATOM 6380 N N . PRO B 1 330 ? 17.859 8.312 19.984 1 78.94 330 PRO B N 1
ATOM 6381 C CA . PRO B 1 330 ? 17 9.422 20.375 1 78.94 330 PRO B CA 1
ATOM 6382 C C . PRO B 1 330 ? 17.344 10.727 19.672 1 78.94 330 PRO B C 1
ATOM 6384 O O . PRO B 1 330 ? 18.531 11.086 19.562 1 78.94 330 PRO B O 1
ATOM 6387 N N . GLY B 1 331 ? 16.406 11.328 19.031 1 80.69 331 GLY B N 1
ATOM 6388 C CA . GLY B 1 331 ? 16.609 12.586 18.344 1 80.69 331 GLY B CA 1
ATOM 6389 C C . GLY B 1 331 ? 16.453 12.477 16.828 1 80.69 331 GLY B C 1
ATOM 6390 O O . GLY B 1 331 ? 16.234 13.477 16.141 1 80.69 331 GLY B O 1
ATOM 6391 N N . SER B 1 332 ? 16.766 11.273 16.391 1 90.31 332 SER B N 1
ATOM 6392 C CA . SER B 1 332 ? 16.547 11.047 14.969 1 90.31 332 SER B CA 1
ATOM 6393 C C . SER B 1 332 ? 15.047 11.016 14.641 1 90.31 332 SER B C 1
ATOM 6395 O O . SER B 1 332 ? 14.227 10.75 15.523 1 90.31 332 SER B O 1
ATOM 6397 N N . VAL B 1 333 ? 14.789 11.375 13.453 1 93.38 333 VAL B N 1
ATOM 6398 C CA . VAL B 1 333 ? 13.398 11.266 13.023 1 93.38 333 VAL B CA 1
ATOM 6399 C C . VAL B 1 333 ? 13.219 10.016 12.164 1 93.38 333 VAL B C 1
ATOM 6401 O O . VAL B 1 333 ? 12.188 9.852 11.5 1 93.38 333 VAL B O 1
ATOM 6404 N N . GLY B 1 334 ? 14.227 9.172 12.227 1 93.56 334 GLY B N 1
ATOM 6405 C CA . GLY B 1 334 ? 14.125 7.879 11.562 1 93.56 334 GLY B CA 1
ATOM 6406 C C . GLY B 1 334 ? 14.625 7.902 10.133 1 93.56 334 GLY B C 1
ATOM 6407 O O . GLY B 1 334 ? 15.281 8.859 9.711 1 93.56 334 GLY B O 1
ATOM 6408 N N . ARG B 1 335 ? 14.414 6.84 9.406 1 94.12 335 ARG B N 1
ATOM 6409 C CA . ARG B 1 335 ? 14.836 6.691 8.016 1 94.12 335 ARG B CA 1
ATOM 6410 C C . ARG B 1 335 ? 13.711 7.078 7.062 1 94.12 335 ARG B C 1
ATOM 6412 O O . ARG B 1 335 ? 12.539 7.051 7.43 1 94.12 335 ARG B O 1
ATOM 6419 N N . PRO B 1 336 ? 14.07 7.473 5.836 1 95.12 336 PRO B N 1
ATOM 6420 C CA . PRO B 1 336 ? 13.039 7.742 4.836 1 95.12 336 PRO B CA 1
ATOM 6421 C C . PRO B 1 336 ? 12.094 6.562 4.633 1 95.12 336 PRO B C 1
ATOM 6423 O O . PRO B 1 336 ? 12.508 5.406 4.75 1 95.12 336 PRO B O 1
ATOM 6426 N N . LEU B 1 337 ? 10.852 6.879 4.391 1 95.31 337 LEU B N 1
ATOM 6427 C CA . LEU B 1 337 ? 9.859 5.844 4.125 1 95.31 337 LEU B CA 1
ATOM 6428 C C . LEU B 1 337 ? 10.086 5.215 2.756 1 95.31 337 LEU B C 1
ATOM 6430 O O . LEU B 1 337 ? 10.797 5.773 1.919 1 95.31 337 LEU B O 1
ATOM 6434 N N . MET B 1 338 ? 9.398 4.055 2.57 1 92.88 338 MET B N 1
ATOM 6435 C CA . MET B 1 338 ? 9.445 3.389 1.272 1 92.88 338 MET B CA 1
ATOM 6436 C C . MET B 1 338 ? 9.016 4.336 0.159 1 92.88 338 MET B C 1
ATOM 6438 O O . MET B 1 338 ? 8.078 5.121 0.335 1 92.88 338 MET B O 1
ATOM 6442 N N . PHE B 1 339 ? 9.648 4.379 -0.97 1 88.56 339 PHE B N 1
ATOM 6443 C CA . PHE B 1 339 ? 9.367 5.125 -2.189 1 88.56 339 PHE B CA 1
ATOM 6444 C C . PHE B 1 339 ? 9.797 6.582 -2.045 1 88.56 339 PHE B C 1
ATOM 6446 O O . PHE B 1 339 ? 9.547 7.398 -2.934 1 88.56 339 PHE B O 1
ATOM 6453 N N . THR B 1 340 ? 10.352 6.93 -0.891 1 92.06 340 THR B N 1
ATOM 6454 C CA . THR B 1 340 ? 10.812 8.289 -0.629 1 92.06 340 THR B CA 1
ATOM 6455 C C . THR B 1 340 ? 12.344 8.352 -0.642 1 92.06 340 THR B C 1
ATOM 6457 O O . THR B 1 340 ? 13.008 7.551 0.014 1 92.06 340 THR B O 1
ATOM 6460 N N . ARG B 1 341 ? 12.875 9.25 -1.412 1 92.38 341 ARG B N 1
ATOM 6461 C CA . ARG B 1 341 ? 14.312 9.539 -1.404 1 92.38 341 ARG B CA 1
ATOM 6462 C C . ARG B 1 341 ? 14.602 10.859 -0.698 1 92.38 341 ARG B C 1
ATOM 6464 O O . ARG B 1 341 ? 13.883 11.844 -0.892 1 92.38 341 ARG B O 1
ATOM 6471 N N . VAL B 1 342 ? 15.562 10.797 0.169 1 95.94 342 VAL B N 1
ATOM 6472 C CA . VAL B 1 342 ? 15.977 11.984 0.905 1 95.94 342 VAL B CA 1
ATOM 6473 C C . VAL B 1 342 ? 17.469 12.25 0.667 1 95.94 342 VAL B C 1
ATOM 6475 O O . VAL B 1 342 ? 18.281 11.32 0.693 1 95.94 342 VAL B O 1
ATOM 6478 N N . GLN B 1 343 ? 17.781 13.438 0.321 1 96.56 343 GLN B N 1
ATOM 6479 C CA . GLN B 1 343 ? 19.156 13.898 0.229 1 96.56 343 GLN B CA 1
ATOM 6480 C C . GLN B 1 343 ? 19.359 15.172 1.04 1 96.56 343 GLN B C 1
ATOM 6482 O O . GLN B 1 343 ? 18.406 15.883 1.351 1 96.56 343 GLN B O 1
ATOM 6487 N N . VAL B 1 344 ? 20.562 15.328 1.427 1 96.75 344 VAL B N 1
ATOM 6488 C CA . VAL B 1 344 ? 20.984 16.578 2.059 1 96.75 344 VAL B CA 1
ATOM 6489 C C . VAL B 1 344 ? 21.984 17.297 1.165 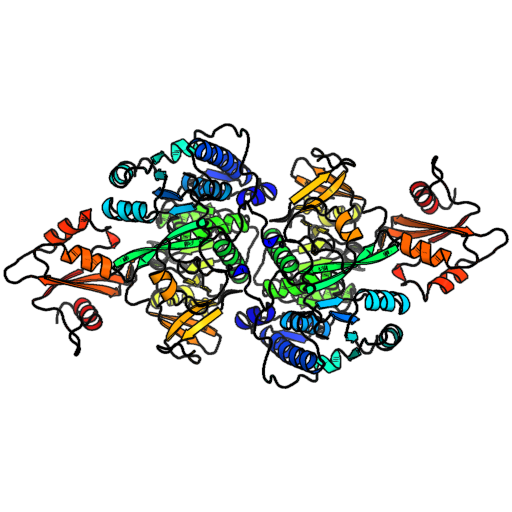1 96.75 344 VAL B C 1
ATOM 6491 O O . VAL B 1 344 ? 22.984 16.703 0.738 1 96.75 344 VAL B O 1
ATOM 6494 N N . VAL B 1 345 ? 21.688 18.578 0.871 1 97 345 VAL B N 1
ATOM 6495 C CA . VAL B 1 345 ? 22.5 19.281 -0.115 1 97 345 VAL B CA 1
ATOM 6496 C C . VAL B 1 345 ? 23.031 20.578 0.478 1 97 345 VAL B C 1
ATOM 6498 O O . VAL B 1 345 ? 22.438 21.125 1.41 1 97 345 VAL B O 1
ATOM 6501 N N . ASP B 1 346 ? 24.109 21.016 -0.083 1 93.69 346 ASP B N 1
ATOM 6502 C CA . ASP B 1 346 ? 24.625 22.328 0.304 1 93.69 346 ASP B CA 1
ATOM 6503 C C . ASP B 1 346 ? 23.984 23.438 -0.517 1 93.69 346 ASP B C 1
ATOM 6505 O O . ASP B 1 346 ? 22.984 23.219 -1.199 1 93.69 346 ASP B O 1
ATOM 6509 N N . GLU B 1 347 ? 24.5 24.594 -0.367 1 89.38 347 GLU B N 1
ATOM 6510 C CA . GLU B 1 347 ? 23.922 25.766 -1.008 1 89.38 347 GLU B CA 1
ATOM 6511 C C . GLU B 1 347 ? 24.047 25.688 -2.527 1 89.38 347 GLU B C 1
ATOM 6513 O O . GLU B 1 347 ? 23.25 26.281 -3.252 1 89.38 347 GLU B O 1
ATOM 6518 N N . GLU B 1 348 ? 25.016 24.938 -3.004 1 91 348 GLU B N 1
ATOM 6519 C CA . GLU B 1 348 ? 25.234 24.812 -4.441 1 91 348 GLU B CA 1
ATOM 6520 C C . GLU B 1 348 ? 24.469 23.625 -5.016 1 91 348 GLU B C 1
ATOM 6522 O O . GLU B 1 348 ? 24.5 23.391 -6.223 1 91 348 GLU B O 1
ATOM 6527 N N . GLY B 1 349 ? 23.797 22.969 -4.152 1 92.62 349 GLY B N 1
ATOM 6528 C CA . GLY B 1 349 ? 23 21.844 -4.617 1 92.62 349 GLY B CA 1
ATOM 6529 C C . GLY B 1 349 ? 23.766 20.547 -4.637 1 92.62 349 GLY B C 1
ATOM 6530 O O . GLY B 1 349 ? 23.266 19.531 -5.129 1 92.62 349 GLY B O 1
ATOM 6531 N N . LYS B 1 350 ? 24.953 20.578 -4.133 1 95.06 350 LYS B N 1
ATOM 6532 C CA . LYS B 1 350 ? 25.75 19.359 -4.09 1 95.06 350 LYS B CA 1
ATOM 6533 C C . LYS B 1 350 ? 25.344 18.469 -2.914 1 95.06 350 LYS B C 1
ATOM 6535 O O . LYS B 1 350 ? 25.172 18.953 -1.794 1 95.06 350 LYS B O 1
ATOM 6540 N N . VAL B 1 351 ? 25.203 17.219 -3.199 1 96.69 351 VAL B N 1
ATOM 6541 C CA . VAL B 1 351 ? 24.844 16.266 -2.156 1 96.69 351 VAL B CA 1
ATOM 6542 C C . VAL B 1 351 ? 25.984 16.141 -1.148 1 96.69 351 VAL B C 1
ATOM 6544 O O . VAL B 1 351 ? 27.141 15.953 -1.532 1 96.69 351 VAL B O 1
ATOM 6547 N N . LEU B 1 352 ? 25.672 16.188 0.082 1 96.5 352 LEU B N 1
ATOM 6548 C CA . LEU B 1 352 ? 26.656 16.156 1.158 1 96.5 352 LEU B CA 1
ATOM 6549 C C . LEU B 1 352 ? 26.828 14.742 1.694 1 96.5 352 LEU B C 1
ATOM 6551 O O . LEU B 1 352 ? 25.891 13.945 1.676 1 96.5 352 LEU B O 1
ATOM 6555 N N . PRO B 1 353 ? 28.016 14.406 2.201 1 94.56 353 PRO B N 1
ATOM 6556 C CA . PRO B 1 353 ? 28.219 13.102 2.828 1 94.56 353 PRO B CA 1
ATOM 6557 C C . PRO B 1 353 ? 27.5 12.969 4.168 1 94.56 353 PRO B C 1
ATOM 6559 O O . PRO B 1 353 ? 27.062 13.969 4.742 1 94.56 353 PRO B O 1
ATOM 6562 N N . PRO B 1 354 ? 27.422 11.766 4.637 1 94.62 354 PRO B N 1
ATOM 6563 C CA . PRO B 1 354 ? 26.781 11.547 5.934 1 94.62 354 PRO B CA 1
ATOM 6564 C C . PRO B 1 354 ? 27.406 12.383 7.051 1 94.62 354 PRO B C 1
ATOM 6566 O O . PRO B 1 354 ? 28.625 12.547 7.098 1 94.62 354 PRO B O 1
ATOM 6569 N N . GLY B 1 355 ? 26.516 12.938 7.855 1 92.31 355 GLY B N 1
ATOM 6570 C CA . GLY B 1 355 ? 26.984 13.664 9.023 1 92.31 355 GLY B CA 1
ATOM 6571 C C . GLY B 1 355 ? 27.078 15.164 8.797 1 92.31 355 GLY B C 1
ATOM 6572 O O . GLY B 1 355 ? 27.172 15.938 9.75 1 92.31 355 GLY B O 1
ATOM 6573 N N . GLU B 1 356 ? 27.031 15.602 7.562 1 93 356 GLU B N 1
ATOM 6574 C CA . GLU B 1 356 ? 27.156 17.031 7.262 1 93 356 GLU B CA 1
ATOM 6575 C C . GLU B 1 356 ? 25.797 17.688 7.094 1 93 356 GLU B C 1
ATOM 6577 O O . GLU B 1 356 ? 24.953 17.203 6.328 1 93 356 GLU B O 1
ATOM 6582 N N . PRO B 1 357 ? 25.609 18.766 7.777 1 93.56 357 PRO B N 1
ATOM 6583 C CA . PRO B 1 357 ? 24.312 19.453 7.734 1 93.56 357 PRO B CA 1
ATOM 6584 C C . PRO B 1 357 ? 24.109 20.234 6.441 1 93.56 357 PRO B C 1
ATOM 6586 O O . PRO B 1 357 ? 25.047 20.812 5.906 1 93.56 357 PRO B O 1
ATOM 6589 N N . GLY B 1 358 ? 22.953 20.219 5.953 1 94.38 358 GLY B N 1
ATOM 6590 C CA . GLY B 1 358 ? 22.484 20.969 4.789 1 94.38 358 GLY B CA 1
ATOM 6591 C C . GLY B 1 358 ? 20.984 20.922 4.617 1 94.38 358 GLY B C 1
ATOM 6592 O O . GLY B 1 358 ? 20.25 20.562 5.543 1 94.38 358 GLY B O 1
ATOM 6593 N N . GLU B 1 359 ? 20.516 21.406 3.488 1 95.62 359 GLU B N 1
ATOM 6594 C CA . GLU B 1 359 ? 19.078 21.406 3.219 1 95.62 359 GLU B CA 1
ATOM 6595 C C . GLU B 1 359 ? 18.594 20 2.889 1 95.62 359 GLU B C 1
ATOM 6597 O O . GLU B 1 359 ? 19.203 19.297 2.082 1 95.62 359 GLU B O 1
ATOM 6602 N N . ILE B 1 360 ? 17.531 19.641 3.539 1 96.75 360 ILE B N 1
ATOM 6603 C CA . ILE B 1 360 ? 16.859 18.375 3.23 1 96.75 360 ILE B CA 1
ATOM 6604 C C . ILE B 1 360 ? 16.047 18.531 1.948 1 96.75 360 ILE B C 1
ATOM 6606 O O . ILE B 1 360 ? 15.25 19.453 1.814 1 96.75 360 ILE B O 1
ATOM 6610 N N . ARG B 1 361 ? 16.203 17.734 1.002 1 97 361 ARG B N 1
ATOM 6611 C CA . ARG B 1 361 ? 15.312 17.672 -0.149 1 97 361 ARG B CA 1
ATOM 6612 C C . ARG B 1 361 ? 14.734 16.281 -0.327 1 97 361 ARG B C 1
ATOM 6614 O O . ARG B 1 361 ? 15.352 15.289 0.072 1 97 361 ARG B O 1
ATOM 6621 N N . VAL B 1 362 ? 13.578 16.234 -0.83 1 96.56 362 VAL B N 1
ATOM 6622 C CA . VAL B 1 362 ? 12.773 15.023 -0.856 1 96.56 362 VAL B CA 1
ATOM 6623 C C . VAL B 1 362 ? 12.305 14.742 -2.283 1 96.56 362 VAL B C 1
ATOM 6625 O O . VAL B 1 362 ? 11.953 15.672 -3.018 1 96.56 362 VAL B O 1
ATOM 6628 N N . GLN B 1 363 ? 12.344 13.531 -2.67 1 94 363 GLN B N 1
ATOM 6629 C CA . GLN B 1 363 ? 11.812 13.086 -3.951 1 94 363 GLN B CA 1
ATOM 6630 C C . GLN B 1 363 ? 10.961 11.836 -3.783 1 94 363 GLN B C 1
ATOM 6632 O O . GLN B 1 363 ? 11.297 10.945 -2.996 1 94 363 GLN B O 1
ATOM 6637 N N . GLY B 1 364 ? 9.844 11.758 -4.473 1 92.12 364 GLY B N 1
ATOM 6638 C CA . GLY B 1 364 ? 8.969 10.602 -4.406 1 92.12 364 GLY B CA 1
ATOM 6639 C C . GLY B 1 364 ? 7.523 10.922 -4.742 1 92.12 364 GLY B C 1
ATOM 6640 O O . GLY B 1 364 ? 7.184 12.078 -4.996 1 92.12 364 GLY B O 1
ATOM 6641 N N . PRO B 1 365 ? 6.691 9.914 -4.719 1 91.5 365 PRO B N 1
ATOM 6642 C CA . PRO B 1 365 ? 5.305 10.086 -5.152 1 91.5 365 PRO B CA 1
ATOM 6643 C C . PRO B 1 365 ? 4.457 10.852 -4.137 1 91.5 365 PRO B C 1
ATOM 6645 O O . PRO B 1 365 ? 3.318 11.227 -4.43 1 91.5 365 PRO B O 1
ATOM 6648 N N . THR B 1 366 ? 4.992 11.141 -2.965 1 95.19 366 THR B N 1
ATOM 6649 C CA . THR B 1 366 ? 4.238 11.859 -1.945 1 95.19 366 THR B CA 1
ATOM 6650 C C . THR B 1 366 ? 4.402 13.367 -2.113 1 95.19 366 THR B C 1
ATOM 6652 O O . THR B 1 366 ? 3.701 14.148 -1.468 1 95.19 366 THR B O 1
ATOM 6655 N N . VAL B 1 367 ? 5.309 13.812 -3.01 1 96.56 367 VAL B N 1
ATOM 6656 C CA . VAL B 1 367 ? 5.605 15.227 -3.189 1 96.56 367 VAL B CA 1
ATOM 6657 C C . VAL B 1 367 ? 4.453 15.914 -3.922 1 96.56 367 VAL B C 1
ATOM 6659 O O . VAL B 1 367 ? 3.951 15.391 -4.922 1 96.56 367 VAL B O 1
ATOM 6662 N N . MET B 1 368 ? 4.082 17.016 -3.473 1 97.19 368 MET B N 1
ATOM 6663 C CA . MET B 1 368 ? 2.928 17.766 -3.951 1 97.19 368 MET B CA 1
ATOM 6664 C C . MET B 1 368 ? 3.051 18.062 -5.441 1 97.19 368 MET B C 1
ATOM 6666 O O . MET B 1 368 ? 4.148 18.016 -6 1 97.19 368 MET B O 1
ATOM 6670 N N . ALA B 1 369 ? 1.893 18.469 -6.016 1 96.5 369 ALA B N 1
ATOM 6671 C CA . ALA B 1 369 ? 1.841 18.812 -7.434 1 96.5 369 ALA B CA 1
ATOM 6672 C C . ALA B 1 369 ? 2.348 20.234 -7.664 1 96.5 369 ALA B C 1
ATOM 6674 O O . ALA B 1 369 ? 2.695 20.594 -8.789 1 96.5 369 ALA B O 1
ATOM 6675 N N . GLY B 1 370 ? 2.363 21.016 -6.684 1 96.75 370 GLY B N 1
ATOM 6676 C CA . GLY B 1 370 ? 2.754 22.406 -6.727 1 96.75 370 GLY B CA 1
ATOM 6677 C C . GLY B 1 370 ? 1.884 23.297 -5.855 1 96.75 370 GLY B C 1
ATOM 6678 O O . GLY B 1 370 ? 1.038 22.812 -5.109 1 96.75 370 GLY B O 1
ATOM 6679 N N . TYR B 1 371 ? 2.18 24.594 -5.902 1 95.44 371 TYR B N 1
ATOM 6680 C CA . TYR B 1 371 ? 1.35 25.562 -5.199 1 95.44 371 TYR B CA 1
ATOM 6681 C C . TYR B 1 371 ? 0.289 26.156 -6.125 1 95.44 371 TYR B C 1
ATOM 6683 O O . TYR B 1 371 ? 0.592 26.547 -7.254 1 95.44 371 TYR B O 1
ATOM 6691 N N . TYR B 1 372 ? -0.893 26.141 -5.633 1 96.12 372 TYR B N 1
ATOM 6692 C CA . TYR B 1 372 ? -2.027 26.594 -6.438 1 96.12 372 TYR B CA 1
ATOM 6693 C C . TYR B 1 372 ? -1.83 28.016 -6.918 1 96.12 372 TYR B C 1
ATOM 6695 O O . TYR B 1 372 ? -1.562 28.922 -6.117 1 96.12 372 TYR B O 1
ATOM 6703 N N . GLN B 1 373 ? -1.829 28.297 -8.203 1 94.06 373 GLN B N 1
ATOM 6704 C CA . GLN B 1 373 ? -1.741 29.594 -8.867 1 94.06 373 GLN B CA 1
ATOM 6705 C C . GLN B 1 373 ? -0.474 30.344 -8.453 1 94.06 373 GLN B C 1
ATOM 6707 O O . GLN B 1 373 ? -0.491 31.562 -8.281 1 94.06 373 GLN B O 1
ATOM 6712 N N . ASP B 1 374 ? 0.521 29.609 -8.211 1 93.62 374 ASP B N 1
ATOM 6713 C CA . ASP B 1 374 ? 1.805 30.203 -7.848 1 93.62 374 ASP B CA 1
ATOM 6714 C C . ASP B 1 374 ? 2.963 29.469 -8.508 1 93.62 374 ASP B C 1
ATOM 6716 O O . ASP B 1 374 ? 3.74 28.781 -7.832 1 93.62 374 ASP B O 1
ATOM 6720 N N . PRO B 1 375 ? 3.109 29.656 -9.742 1 94.06 375 PRO B N 1
ATOM 6721 C CA . PRO B 1 375 ? 4.16 28.953 -10.477 1 94.06 375 PRO B CA 1
ATOM 6722 C C . PRO B 1 375 ? 5.562 29.312 -10 1 94.06 375 PRO B C 1
ATOM 6724 O O . PRO B 1 375 ? 6.465 28.469 -10.031 1 94.06 375 PRO B O 1
ATOM 6727 N N . GLU B 1 376 ? 5.727 30.516 -9.594 1 92.69 376 GLU B N 1
ATOM 6728 C CA . GLU B 1 376 ? 7.047 30.938 -9.141 1 92.69 376 GLU B CA 1
ATOM 6729 C C . GLU B 1 376 ? 7.453 30.203 -7.867 1 92.69 376 GLU B C 1
ATOM 6731 O O . GLU B 1 376 ? 8.555 29.656 -7.781 1 92.69 376 GLU B O 1
ATOM 6736 N N . ALA B 1 377 ? 6.559 30.219 -6.918 1 91.88 377 ALA B N 1
ATOM 6737 C CA . ALA B 1 377 ? 6.844 29.484 -5.684 1 91.88 377 ALA B CA 1
ATOM 6738 C C . ALA B 1 377 ? 7.012 28 -5.957 1 91.88 377 ALA B C 1
ATOM 6740 O O . ALA B 1 377 ? 7.832 27.328 -5.32 1 91.88 377 ALA B O 1
ATOM 6741 N N . THR B 1 378 ? 6.262 27.5 -6.887 1 94.69 378 THR B N 1
ATOM 6742 C CA . THR B 1 378 ? 6.363 26.094 -7.254 1 94.69 378 THR B CA 1
ATOM 6743 C C . THR B 1 378 ? 7.746 25.781 -7.82 1 94.69 378 THR B C 1
ATOM 6745 O O . THR B 1 378 ? 8.383 24.812 -7.402 1 94.69 378 THR B O 1
ATOM 6748 N N . ALA B 1 379 ? 8.195 26.578 -8.703 1 94.5 379 ALA B N 1
ATOM 6749 C CA . ALA B 1 379 ? 9.492 26.359 -9.344 1 94.5 379 ALA B CA 1
ATOM 6750 C C . ALA B 1 379 ? 10.625 26.453 -8.328 1 94.5 379 ALA B C 1
ATOM 6752 O O . ALA B 1 379 ? 11.641 25.766 -8.453 1 94.5 379 ALA B O 1
ATOM 6753 N N . ARG B 1 380 ? 10.469 27.266 -7.395 1 91.69 380 ARG B N 1
ATOM 6754 C CA . ARG B 1 380 ? 11.477 27.422 -6.355 1 91.69 380 ARG B CA 1
ATOM 6755 C C . ARG B 1 380 ? 11.523 26.203 -5.445 1 91.69 380 ARG B C 1
ATOM 6757 O O . ARG B 1 380 ? 12.602 25.781 -5.012 1 91.69 380 ARG B O 1
ATOM 6764 N N . ALA B 1 381 ? 10.422 25.703 -5.16 1 93.31 381 ALA B N 1
ATOM 6765 C CA . ALA B 1 381 ? 10.336 24.578 -4.234 1 93.31 381 ALA B CA 1
ATOM 6766 C C . ALA B 1 381 ? 10.633 23.25 -4.941 1 93.31 381 ALA B C 1
ATOM 6768 O O . ALA B 1 381 ? 11.227 22.344 -4.352 1 93.31 381 ALA B O 1
ATOM 6769 N N . LEU B 1 382 ? 10.117 23.156 -6.137 1 95.94 382 LEU B N 1
ATOM 6770 C CA . LEU B 1 382 ? 10.297 21.938 -6.93 1 95.94 382 LEU B CA 1
ATOM 6771 C C . LEU B 1 382 ? 11.32 22.156 -8.039 1 95.94 382 LEU B C 1
ATOM 6773 O O . LEU B 1 382 ? 11.016 22.781 -9.055 1 95.94 382 LEU B O 1
ATOM 6777 N N . ARG B 1 383 ? 12.508 21.609 -7.852 1 94.38 383 ARG B N 1
ATOM 6778 C CA . ARG B 1 383 ? 13.602 21.797 -8.797 1 94.38 383 ARG B CA 1
ATOM 6779 C C . ARG B 1 383 ? 14.227 20.453 -9.18 1 94.38 383 ARG B C 1
ATOM 6781 O O . ARG B 1 383 ? 14.641 19.688 -8.305 1 94.38 383 ARG B O 1
ATOM 6788 N N . ASP B 1 384 ? 14.312 20.156 -10.406 1 90.38 384 ASP B N 1
ATOM 6789 C CA . ASP B 1 384 ? 14.953 18.953 -10.93 1 90.38 384 ASP B CA 1
ATOM 6790 C C . ASP B 1 384 ? 14.375 17.688 -10.289 1 90.38 384 ASP B C 1
ATOM 6792 O O . ASP B 1 384 ? 15.117 16.797 -9.875 1 90.38 384 ASP B O 1
ATOM 6796 N N . GLY B 1 385 ? 13.148 17.719 -10.016 1 89.06 385 GLY B N 1
ATOM 6797 C CA . GLY B 1 385 ? 12.453 16.547 -9.5 1 89.06 385 GLY B CA 1
ATOM 6798 C C . GLY B 1 385 ? 12.516 16.438 -7.992 1 89.06 385 GLY B C 1
ATOM 6799 O O . GLY B 1 385 ? 12.016 15.469 -7.418 1 89.06 385 GLY B O 1
ATOM 6800 N N . TRP B 1 386 ? 13.141 17.406 -7.367 1 95.12 386 TRP B N 1
ATOM 6801 C CA . TRP B 1 386 ? 13.281 17.375 -5.914 1 95.12 386 TRP B CA 1
ATOM 6802 C C . TRP B 1 386 ? 12.469 18.5 -5.266 1 95.12 386 TRP B C 1
ATOM 6804 O O . TRP B 1 386 ? 12.43 19.625 -5.77 1 95.12 386 TRP B O 1
ATOM 6814 N N . LEU B 1 387 ? 11.844 18.188 -4.199 1 96.75 387 LEU B N 1
ATOM 6815 C CA . LEU B 1 387 ? 11.266 19.188 -3.303 1 96.75 387 LEU B CA 1
ATOM 6816 C C . LEU B 1 387 ? 12.328 19.734 -2.354 1 96.75 387 LEU B C 1
ATOM 6818 O O . LEU B 1 387 ? 12.859 19 -1.519 1 96.75 387 LEU B O 1
ATOM 6822 N N . HIS B 1 388 ? 12.609 20.922 -2.553 1 95.12 388 HIS B N 1
ATOM 6823 C CA . HIS B 1 388 ? 13.461 21.625 -1.592 1 95.12 388 HIS B CA 1
ATOM 6824 C C . HIS B 1 388 ? 12.648 22.094 -0.386 1 95.12 388 HIS B C 1
ATOM 6826 O O . HIS B 1 388 ? 11.836 23.016 -0.497 1 95.12 388 HIS B O 1
ATOM 6832 N N . THR B 1 389 ? 12.922 21.484 0.789 1 93.19 389 THR B N 1
ATOM 6833 C CA . THR B 1 389 ? 12.039 21.688 1.935 1 93.19 389 THR B CA 1
ATOM 6834 C C . THR B 1 389 ? 12.367 22.984 2.666 1 93.19 389 THR B C 1
ATOM 6836 O O . THR B 1 389 ? 11.523 23.531 3.381 1 93.19 389 THR B O 1
ATOM 6839 N N . GLY B 1 390 ? 13.586 23.391 2.562 1 90.81 390 GLY B N 1
ATOM 6840 C CA . GLY B 1 390 ? 14.062 24.516 3.344 1 90.81 390 GLY B CA 1
ATOM 6841 C C . GLY B 1 390 ? 14.5 24.141 4.746 1 90.81 390 GLY B C 1
ATOM 6842 O O . GLY B 1 390 ? 15.117 24.938 5.449 1 90.81 390 GLY B O 1
ATOM 6843 N N . ASP B 1 391 ? 14.227 22.938 5.168 1 90.12 391 ASP B N 1
ATOM 6844 C CA . ASP B 1 391 ? 14.664 22.438 6.469 1 90.12 391 ASP B CA 1
ATOM 6845 C C . ASP B 1 391 ? 16.125 21.984 6.426 1 90.12 391 ASP B C 1
ATOM 6847 O O . ASP B 1 391 ? 16.594 21.5 5.395 1 90.12 391 ASP B O 1
ATOM 6851 N N . ILE B 1 392 ? 16.781 22.125 7.559 1 90.56 392 ILE B N 1
ATOM 6852 C CA . ILE B 1 392 ? 18.203 21.797 7.637 1 90.56 392 ILE B CA 1
ATOM 6853 C C . ILE B 1 392 ? 18.391 20.562 8.508 1 90.56 392 ILE B C 1
ATOM 6855 O O . ILE B 1 392 ? 17.828 20.469 9.602 1 90.56 392 ILE B O 1
ATOM 6859 N N . GLY B 1 393 ? 19.094 19.594 8.016 1 94.06 393 GLY B N 1
ATOM 6860 C CA . GLY B 1 393 ? 19.438 18.391 8.742 1 94.06 393 GLY B CA 1
ATOM 6861 C C . GLY B 1 393 ? 20.578 17.625 8.117 1 94.06 393 GLY B C 1
ATOM 6862 O O . GLY B 1 393 ? 21.359 18.172 7.332 1 94.06 393 GLY B O 1
ATOM 6863 N N . TYR B 1 394 ? 20.797 16.453 8.562 1 94.56 394 TYR B N 1
ATOM 6864 C CA . TYR B 1 394 ? 21.812 15.578 7.977 1 94.56 394 TYR B CA 1
ATOM 6865 C C . TYR B 1 394 ? 21.375 14.117 8.062 1 94.56 394 TYR B C 1
ATOM 6867 O O . TYR B 1 394 ? 20.516 13.766 8.867 1 94.56 394 TYR B O 1
ATOM 6875 N N . LEU B 1 395 ? 21.859 13.32 7.156 1 96.06 395 LEU B N 1
ATOM 6876 C CA . LEU B 1 395 ? 21.781 11.867 7.254 1 96.06 395 LEU B CA 1
ATOM 6877 C C . LEU B 1 395 ? 23.016 11.305 7.957 1 96.06 395 LEU B C 1
ATOM 6879 O O . LEU B 1 395 ? 24.141 11.711 7.668 1 96.06 395 LEU B O 1
ATOM 6883 N N . ASP B 1 396 ? 22.797 10.414 8.898 1 94.06 396 ASP B N 1
ATOM 6884 C CA . ASP B 1 396 ? 23.969 9.82 9.539 1 94.06 396 ASP B CA 1
ATOM 6885 C C . ASP B 1 396 ? 24.469 8.609 8.758 1 94.06 396 ASP B C 1
ATOM 6887 O O . ASP B 1 396 ? 23.984 8.336 7.66 1 94.06 396 ASP B O 1
ATOM 6891 N N . GLY B 1 397 ? 25.5 7.953 9.266 1 91.56 397 GLY B N 1
ATOM 6892 C CA . GLY B 1 397 ? 26.141 6.855 8.555 1 91.56 397 GLY B CA 1
ATOM 6893 C C . GLY B 1 397 ? 25.219 5.668 8.336 1 91.56 397 GLY B C 1
ATOM 6894 O O . GLY B 1 397 ? 25.422 4.883 7.41 1 91.56 397 GLY B O 1
ATOM 6895 N N . ASP B 1 398 ? 24.156 5.582 9.148 1 89.88 398 ASP B N 1
ATOM 6896 C CA . ASP B 1 398 ? 23.219 4.469 9.055 1 89.88 398 ASP B CA 1
ATOM 6897 C C . ASP B 1 398 ? 22.016 4.836 8.188 1 89.88 398 ASP B C 1
ATOM 6899 O O . ASP B 1 398 ? 21.172 3.99 7.898 1 89.88 398 ASP B O 1
ATOM 6903 N N . GLY B 1 399 ? 21.891 6.074 7.766 1 92.25 399 GLY B N 1
ATOM 6904 C CA . GLY B 1 399 ? 20.812 6.5 6.898 1 92.25 399 GLY B CA 1
ATOM 6905 C C . GLY B 1 399 ? 19.656 7.152 7.648 1 92.25 399 GLY B C 1
ATOM 6906 O O . GLY B 1 399 ? 18.641 7.5 7.051 1 92.25 399 GLY B O 1
ATOM 6907 N N . ASP B 1 400 ? 19.844 7.359 8.953 1 93.5 400 ASP B N 1
ATOM 6908 C CA . ASP B 1 400 ? 18.812 8.055 9.734 1 93.5 400 ASP B CA 1
ATOM 6909 C C . ASP B 1 400 ? 18.891 9.562 9.508 1 93.5 400 ASP B C 1
ATOM 6911 O O . ASP B 1 400 ? 19.969 10.133 9.438 1 93.5 400 ASP B O 1
ATOM 6915 N N . LEU B 1 401 ? 17.719 10.141 9.422 1 95.56 401 LEU B N 1
ATOM 6916 C CA . LEU B 1 401 ? 17.609 11.586 9.234 1 95.56 401 LEU B CA 1
ATOM 6917 C C . LEU B 1 401 ? 17.547 12.305 10.578 1 95.56 401 LEU B C 1
ATOM 6919 O O . LEU B 1 401 ? 16.812 11.883 11.484 1 95.56 401 LEU B O 1
ATOM 6923 N N . TRP B 1 402 ? 18.375 13.266 10.711 1 92.12 402 TRP B N 1
ATOM 6924 C CA . TRP B 1 402 ? 18.391 14.148 11.875 1 92.12 402 TRP B CA 1
ATOM 6925 C C . TRP B 1 402 ? 17.984 15.57 11.492 1 92.12 402 TRP B C 1
ATOM 6927 O O . TRP B 1 402 ? 18.594 16.172 10.594 1 92.12 402 TRP B O 1
ATOM 6937 N N . LEU B 1 403 ? 16.984 16.047 12.109 1 89.62 403 LEU B N 1
ATOM 6938 C CA . LEU B 1 403 ? 16.516 17.406 11.852 1 89.62 403 LEU B CA 1
ATOM 6939 C C . LEU B 1 403 ? 17.172 18.391 12.805 1 89.62 403 LEU B C 1
ATOM 6941 O O . LEU B 1 403 ? 17.125 18.219 14.023 1 89.62 403 LEU B O 1
ATOM 6945 N N . LEU B 1 404 ? 17.844 19.344 12.312 1 82.75 404 LEU B N 1
ATOM 6946 C CA . LEU B 1 404 ? 18.531 20.328 13.141 1 82.75 404 LEU B CA 1
ATOM 6947 C C . LEU B 1 404 ? 17.688 21.594 13.289 1 82.75 404 LEU B C 1
ATOM 6949 O O . LEU B 1 404 ? 17.609 22.172 14.375 1 82.75 404 LEU B O 1
ATOM 6953 N N . GLN B 1 405 ? 17.203 22.031 12.188 1 72.75 405 GLN B N 1
ATOM 6954 C CA . GLN B 1 405 ? 16.469 23.297 12.18 1 72.75 405 GLN B CA 1
ATOM 6955 C C . GLN B 1 405 ? 15.391 23.297 11.102 1 72.75 405 GLN B C 1
ATOM 6957 O O . GLN B 1 405 ? 15.633 22.844 9.977 1 72.75 405 GLN B O 1
ATOM 6962 N N . ARG B 1 406 ? 14.234 23.734 11.578 1 70.56 406 ARG B N 1
ATOM 6963 C CA . ARG B 1 406 ? 13.234 24.016 10.555 1 70.56 406 ARG B CA 1
ATOM 6964 C C . ARG B 1 406 ? 13.586 25.297 9.797 1 70.56 406 ARG B C 1
ATOM 6966 O O . ARG B 1 406 ? 14.445 26.062 10.227 1 70.56 406 ARG B O 1
ATOM 6973 N N . ARG B 1 407 ? 13 25.344 8.734 1 70.19 407 ARG B N 1
ATOM 6974 C CA . ARG B 1 407 ? 13.188 26.531 7.93 1 70.19 407 ARG B CA 1
ATOM 6975 C C . ARG B 1 407 ? 13.07 27.797 8.789 1 70.19 407 ARG B C 1
ATOM 6977 O O . ARG B 1 407 ? 12.234 27.859 9.688 1 70.19 407 ARG B O 1
ATOM 6984 N N . SER B 1 408 ? 14.016 28.641 8.57 1 59.72 408 SER B N 1
ATOM 6985 C CA . SER B 1 408 ? 14.141 29.844 9.391 1 59.72 408 SER B CA 1
ATOM 6986 C C . SER B 1 408 ? 12.898 30.719 9.281 1 59.72 408 SER B C 1
ATOM 6988 O O . SER B 1 408 ? 12.664 31.594 10.125 1 59.72 408 SER B O 1
ATOM 6990 N N . ASP B 1 409 ? 12.211 30.453 8.367 1 66.75 409 ASP B N 1
ATOM 6991 C CA . ASP B 1 409 ? 11.055 31.328 8.141 1 66.75 409 ASP B CA 1
ATOM 6992 C C . ASP B 1 409 ? 9.781 30.688 8.68 1 66.75 409 ASP B C 1
ATOM 6994 O O . ASP B 1 409 ? 8.672 31.109 8.32 1 66.75 409 ASP B O 1
ATOM 6998 N N . VAL B 1 410 ? 9.953 29.672 9.539 1 78.75 410 VAL B N 1
ATOM 6999 C CA . VAL B 1 410 ? 8.75 29.094 10.141 1 78.75 410 VAL B CA 1
ATOM 7000 C C . VAL B 1 410 ? 8.961 28.922 11.641 1 78.75 410 VAL B C 1
ATOM 7002 O O . VAL B 1 410 ? 10.016 28.453 12.078 1 78.75 410 VAL B O 1
ATOM 7005 N N . ILE B 1 411 ? 8.117 29.438 12.422 1 83.75 411 ILE B N 1
ATOM 7006 C CA . ILE B 1 411 ? 8.031 29.188 13.859 1 83.75 411 ILE B CA 1
ATOM 7007 C C . ILE B 1 411 ? 6.965 28.125 14.133 1 83.75 411 ILE B C 1
ATOM 7009 O O . ILE B 1 411 ? 5.812 28.281 13.719 1 83.75 411 ILE B O 1
ATOM 7013 N N . VAL B 1 412 ? 7.344 27.031 14.703 1 83.94 412 VAL B N 1
ATOM 7014 C CA . VAL B 1 412 ? 6.363 26.016 15.062 1 83.94 412 VAL B CA 1
ATOM 7015 C C . VAL B 1 412 ? 6.004 26.141 16.531 1 83.94 412 VAL B C 1
ATOM 7017 O O . VAL B 1 412 ? 6.836 25.875 17.406 1 83.94 412 VAL B O 1
ATOM 7020 N N . SER B 1 413 ? 4.773 26.625 16.828 1 85.88 413 SER B N 1
ATOM 7021 C CA . SER B 1 413 ? 4.285 26.812 18.188 1 85.88 413 SER B CA 1
ATOM 7022 C C . SER B 1 413 ? 3.061 25.953 18.453 1 85.88 413 SER B C 1
ATOM 7024 O O . SER B 1 413 ? 1.991 26.172 17.891 1 85.88 413 SER B O 1
ATOM 7026 N N . GLY B 1 414 ? 3.215 24.984 19.297 1 82.88 414 GLY B N 1
ATOM 7027 C CA . GLY B 1 414 ? 2.109 24.094 19.656 1 82.88 414 GLY B CA 1
ATOM 7028 C C . GLY B 1 414 ? 1.584 23.312 18.469 1 82.88 414 GLY B C 1
ATOM 7029 O O . GLY B 1 414 ? 0.376 23.094 18.359 1 82.88 414 GLY B O 1
ATOM 7030 N N . GLY B 1 415 ? 2.465 23.078 17.562 1 77.56 415 GLY B N 1
ATOM 7031 C CA . GLY B 1 415 ? 2.07 22.297 16.391 1 77.56 415 GLY B CA 1
ATOM 7032 C C . GLY B 1 415 ? 1.505 23.156 15.281 1 77.56 415 GLY B C 1
ATOM 7033 O O . GLY B 1 415 ? 1.149 22.641 14.219 1 77.56 415 GLY B O 1
ATOM 7034 N N . GLU B 1 416 ? 1.349 24.453 15.57 1 84.81 416 GLU B N 1
ATOM 7035 C CA . GLU B 1 416 ? 0.901 25.391 14.539 1 84.81 416 GLU B CA 1
ATOM 7036 C C . GLU B 1 416 ? 2.082 26.109 13.898 1 84.81 416 GLU B C 1
ATOM 7038 O O . GLU B 1 416 ? 3.055 26.453 14.578 1 84.81 416 GLU B O 1
ATOM 7043 N N . ASN B 1 417 ? 1.95 26.281 12.648 1 81.44 417 ASN B N 1
ATOM 7044 C CA . ASN B 1 417 ? 2.975 27.031 11.93 1 81.44 417 ASN B CA 1
ATOM 7045 C C . ASN B 1 417 ? 2.672 28.531 11.938 1 81.44 417 ASN B C 1
ATOM 7047 O O . ASN B 1 417 ? 1.552 28.953 11.625 1 81.44 417 ASN B O 1
ATOM 7051 N N . VAL B 1 418 ? 3.691 29.312 12.383 1 86.88 418 VAL B N 1
ATOM 7052 C CA . VAL B 1 418 ? 3.623 30.766 12.344 1 86.88 418 VAL B CA 1
ATOM 7053 C C . VAL B 1 418 ? 4.719 31.312 11.43 1 86.88 418 VAL B C 1
ATOM 7055 O O . VAL B 1 418 ? 5.887 30.938 11.562 1 86.88 418 VAL B O 1
ATOM 7058 N N . TYR B 1 419 ? 4.359 32.125 10.594 1 84.69 419 TYR B N 1
ATOM 7059 C CA . TYR B 1 419 ? 5.32 32.719 9.664 1 84.69 419 TYR B CA 1
ATOM 7060 C C . TYR B 1 419 ? 5.719 34.125 10.109 1 84.69 419 TYR B C 1
ATOM 7062 O O . TYR B 1 419 ? 4.902 35.031 10.078 1 84.69 419 TYR B O 1
ATOM 7070 N N . PRO B 1 420 ? 7 34.219 10.398 1 87.31 420 PRO B N 1
ATOM 7071 C CA . PRO B 1 420 ? 7.453 35.531 10.914 1 87.31 420 PRO B CA 1
ATOM 7072 C C . PRO B 1 420 ? 7.129 36.688 9.969 1 87.31 420 PRO B C 1
ATOM 7074 O O . PRO B 1 420 ? 6.68 37.75 10.414 1 87.31 420 PRO B O 1
ATOM 7077 N N . ALA B 1 421 ? 7.234 36.438 8.664 1 82.06 421 ALA B N 1
ATOM 7078 C CA . ALA B 1 421 ? 7.004 37.5 7.688 1 82.06 421 ALA B CA 1
ATOM 7079 C C . ALA B 1 421 ? 5.555 37.969 7.734 1 82.06 421 ALA B C 1
ATOM 7081 O O . ALA B 1 421 ? 5.285 39.156 7.551 1 82.06 421 ALA B O 1
ATOM 7082 N N . GLU B 1 422 ? 4.691 37.062 7.949 1 86.25 422 GLU B N 1
ATOM 7083 C CA . GLU B 1 422 ? 3.277 37.406 8.055 1 86.25 422 GLU B CA 1
ATOM 7084 C C . GLU B 1 422 ? 3.014 38.281 9.281 1 86.25 422 GLU B C 1
ATOM 7086 O O . GLU B 1 422 ? 2.307 39.312 9.195 1 86.25 422 GLU B O 1
ATOM 7091 N N . VAL B 1 423 ? 3.566 37.938 10.352 1 91.44 423 VAL B N 1
ATOM 7092 C CA . VAL B 1 423 ? 3.391 38.688 11.602 1 91.44 423 VAL B CA 1
ATOM 7093 C C . VAL B 1 423 ? 4.062 40.062 11.492 1 91.44 423 VAL B C 1
ATOM 7095 O O . VAL B 1 423 ? 3.504 41.062 11.922 1 91.44 423 VAL B O 1
ATOM 7098 N N . GLU B 1 424 ? 5.234 40.062 10.914 1 91.19 424 GLU B N 1
ATOM 7099 C CA . GLU B 1 424 ? 5.957 41.312 10.703 1 91.19 424 GLU B CA 1
ATOM 7100 C C . GLU B 1 424 ? 5.16 42.281 9.828 1 91.19 424 GLU B C 1
ATOM 7102 O O . GLU B 1 424 ? 5.074 43.469 10.125 1 91.19 424 GLU B O 1
ATOM 7107 N N . ALA B 1 425 ? 4.605 41.719 8.789 1 88.38 425 ALA B N 1
ATOM 7108 C CA . ALA B 1 425 ? 3.797 42.531 7.887 1 88.38 425 ALA B CA 1
ATOM 7109 C C . ALA B 1 425 ? 2.6 43.156 8.617 1 88.38 425 ALA B C 1
ATOM 7111 O O . ALA B 1 425 ? 2.26 44.312 8.414 1 88.38 425 ALA B O 1
ATOM 7112 N N . ALA B 1 426 ? 1.942 42.375 9.398 1 91.38 426 ALA B N 1
ATOM 7113 C CA . ALA B 1 426 ? 0.8 42.844 10.172 1 91.38 426 ALA B CA 1
ATOM 7114 C C . ALA B 1 426 ? 1.22 43.938 11.148 1 91.38 426 ALA B C 1
ATOM 7116 O O . ALA B 1 426 ? 0.526 44.969 11.289 1 91.38 426 ALA B O 1
ATOM 7117 N N . LEU B 1 427 ? 2.346 43.75 11.805 1 94.5 427 LEU B N 1
ATOM 7118 C CA . LEU B 1 427 ? 2.863 44.75 12.758 1 94.5 427 LEU B CA 1
ATOM 7119 C C . LEU B 1 427 ? 3.168 46.062 12.062 1 94.5 427 LEU B C 1
ATOM 7121 O O . LEU B 1 427 ? 2.84 47.125 12.578 1 94.5 427 LEU B O 1
ATOM 7125 N N . ARG B 1 428 ? 3.691 45.969 10.906 1 93 428 ARG B N 1
ATOM 7126 C CA . ARG B 1 428 ? 4.121 47.156 10.172 1 93 428 ARG B CA 1
ATOM 7127 C C . ARG B 1 428 ? 2.92 47.969 9.688 1 93 428 ARG B C 1
ATOM 7129 O O . ARG B 1 428 ? 3.064 49.156 9.305 1 93 428 ARG B O 1
ATOM 7136 N N . GLN B 1 429 ? 1.835 47.344 9.656 1 93.12 429 GLN B N 1
ATOM 7137 C CA . GLN B 1 429 ? 0.635 48.094 9.258 1 93.12 429 GLN B CA 1
ATOM 7138 C C . GLN B 1 429 ? 0.227 49.094 10.328 1 93.12 429 GLN B C 1
ATOM 7140 O O . GLN B 1 429 ? -0.562 50 10.062 1 93.12 429 GLN B O 1
ATOM 7145 N N . HIS B 1 430 ? 0.708 48.938 11.531 1 94.94 430 HIS B N 1
ATOM 7146 C CA . HIS B 1 430 ? 0.403 49.906 12.578 1 94.94 430 HIS B CA 1
ATOM 7147 C C . HIS B 1 430 ? 1.147 51.219 12.344 1 94.94 430 HIS B C 1
ATOM 7149 O O . HIS B 1 430 ? 2.35 51.188 12.062 1 94.94 430 HIS B O 1
ATOM 7155 N N . PRO B 1 431 ? 0.536 52.312 12.547 1 94.06 431 PRO B N 1
ATOM 7156 C CA . PRO B 1 431 ? 1.142 53.594 12.234 1 94.06 431 PRO B CA 1
ATOM 7157 C C . PRO B 1 431 ? 2.383 53.906 13.07 1 94.06 431 PRO B C 1
ATOM 7159 O O . PRO B 1 431 ? 3.283 54.625 12.625 1 94.06 431 PRO B O 1
ATOM 7162 N N . ALA B 1 432 ? 2.482 53.344 14.18 1 95.19 432 ALA B N 1
ATOM 7163 C CA . ALA B 1 432 ? 3.59 53.625 15.086 1 95.19 432 ALA B CA 1
ATOM 7164 C C . ALA B 1 432 ? 4.797 52.75 14.781 1 95.19 432 ALA B C 1
ATOM 7166 O O . ALA B 1 432 ? 5.906 53.031 15.25 1 95.19 432 ALA B O 1
ATOM 7167 N N . VAL B 1 433 ? 4.656 51.688 14.031 1 96.06 433 VAL B N 1
ATOM 7168 C CA . VAL B 1 433 ? 5.711 50.688 13.859 1 96.06 433 VAL B CA 1
ATOM 7169 C C . VAL B 1 433 ? 6.508 51 12.594 1 96.06 433 VAL B C 1
ATOM 7171 O O . VAL B 1 433 ? 5.938 51.156 11.516 1 96.06 433 VAL B O 1
ATOM 7174 N N . GLU B 1 434 ? 7.797 51.156 12.773 1 93.44 434 GLU B N 1
ATOM 7175 C CA . GLU B 1 434 ? 8.695 51.375 11.641 1 93.44 434 GLU B CA 1
ATOM 7176 C C . GLU B 1 434 ? 9.148 50.031 11.047 1 93.44 434 GLU B C 1
ATOM 7178 O O . GLU B 1 434 ? 9.148 49.844 9.828 1 93.44 434 GLU B O 1
ATOM 7183 N N . GLU B 1 435 ? 9.625 49.188 11.961 1 93.75 435 GLU B N 1
ATOM 7184 C CA . GLU B 1 435 ? 10.109 47.875 11.586 1 93.75 435 GLU B CA 1
ATOM 7185 C C . GLU B 1 435 ? 9.891 46.875 12.711 1 93.75 435 GLU B C 1
ATOM 7187 O O . GLU B 1 435 ? 9.695 47.25 13.859 1 93.75 435 GLU B O 1
ATOM 7192 N N . ALA B 1 436 ? 9.773 45.594 12.32 1 94.81 436 ALA B N 1
ATOM 7193 C CA . ALA B 1 436 ? 9.594 44.562 13.32 1 94.81 436 ALA B CA 1
ATOM 7194 C C . ALA B 1 436 ? 10.359 43.281 12.922 1 94.81 436 ALA B C 1
ATOM 7196 O O . ALA B 1 436 ? 10.5 43 11.734 1 94.81 436 ALA B O 1
ATOM 7197 N N . CYS B 1 437 ? 10.898 42.625 13.922 1 93.38 437 CYS B N 1
ATOM 7198 C CA . CYS B 1 437 ? 11.531 41.312 13.758 1 93.38 437 CYS B CA 1
ATOM 7199 C C . CYS B 1 437 ? 10.859 40.281 14.633 1 93.38 437 CYS B C 1
ATOM 7201 O O . CYS B 1 437 ? 10.797 40.438 15.859 1 93.38 437 CYS B O 1
ATOM 7203 N N . VAL B 1 438 ? 10.344 39.281 13.961 1 92.06 438 VAL B N 1
ATOM 7204 C CA . VAL B 1 438 ? 9.625 38.219 14.656 1 92.06 438 VAL B CA 1
ATOM 7205 C C . VAL B 1 438 ? 10.453 36.938 14.625 1 92.06 438 VAL B C 1
ATOM 7207 O O . VAL B 1 438 ? 10.969 36.531 13.57 1 92.06 438 VAL B O 1
ATOM 7210 N N . VAL B 1 439 ? 10.602 36.281 15.797 1 90.88 439 VAL B N 1
ATOM 7211 C CA . VAL B 1 439 ? 11.406 35.062 15.914 1 90.88 439 VAL B CA 1
ATOM 7212 C C . VAL B 1 439 ? 10.703 34.062 16.828 1 90.88 439 VAL B C 1
ATOM 7214 O O . VAL B 1 439 ? 9.797 34.438 17.578 1 90.88 439 VAL B O 1
ATOM 7217 N N . GLY B 1 440 ? 11.062 32.812 16.641 1 90.06 440 GLY B N 1
ATOM 7218 C CA . GLY B 1 440 ? 10.656 31.797 17.594 1 90.06 440 GLY B CA 1
ATOM 7219 C C . GLY B 1 440 ? 11.68 31.578 18.703 1 90.06 440 GLY B C 1
ATOM 7220 O O . GLY B 1 440 ? 12.867 31.422 18.422 1 90.06 440 GLY B O 1
ATOM 7221 N N . ILE B 1 441 ? 11.211 31.641 19.953 1 89.25 441 ILE B N 1
ATOM 7222 C CA . ILE B 1 441 ? 12.094 31.344 21.062 1 89.25 441 ILE B CA 1
ATOM 7223 C C . ILE B 1 441 ? 11.703 30 21.688 1 89.25 441 ILE B C 1
ATOM 7225 O O . ILE B 1 441 ? 10.523 29.656 21.734 1 89.25 441 ILE B O 1
ATOM 7229 N N . PRO B 1 442 ? 12.711 29.203 22.125 1 86.62 442 PRO B N 1
ATOM 7230 C CA . PRO B 1 442 ? 12.43 27.891 22.688 1 86.62 442 PRO B CA 1
ATOM 7231 C C . PRO B 1 442 ? 11.461 27.938 23.859 1 86.62 442 PRO B C 1
ATOM 7233 O O . PRO B 1 442 ? 11.531 28.859 24.672 1 86.62 442 PRO B O 1
ATOM 7236 N N . ASP B 1 443 ? 10.555 27.016 23.891 1 85.62 443 ASP B N 1
ATOM 7237 C CA . ASP B 1 443 ? 9.586 26.828 24.969 1 85.62 443 ASP B CA 1
ATOM 7238 C C . ASP B 1 443 ? 9.391 25.344 25.266 1 85.62 443 ASP B C 1
ATOM 7240 O O . ASP B 1 443 ? 9.188 24.531 24.359 1 85.62 443 ASP B O 1
ATOM 7244 N N . PRO B 1 444 ? 9.477 24.953 26.469 1 79.25 444 PRO B N 1
ATOM 7245 C CA . PRO B 1 444 ? 9.398 23.531 26.812 1 79.25 444 PRO B CA 1
ATOM 7246 C C . PRO B 1 444 ? 8.055 22.906 26.469 1 79.25 444 PRO B C 1
ATOM 7248 O O . PRO B 1 444 ? 7.98 21.719 26.188 1 79.25 444 PRO B O 1
ATOM 7251 N N . GLU B 1 445 ? 7.035 23.703 26.484 1 78.5 445 GLU B N 1
ATOM 7252 C CA . GLU B 1 445 ? 5.699 23.156 26.234 1 78.5 445 GLU B CA 1
ATOM 7253 C C . GLU B 1 445 ? 5.297 23.328 24.766 1 78.5 445 GLU B C 1
ATOM 7255 O O . GLU B 1 445 ? 4.809 22.391 24.141 1 78.5 445 GLU B O 1
ATOM 7260 N N . TRP B 1 446 ? 5.609 24.469 24.25 1 82.19 446 TRP B N 1
ATOM 7261 C CA . TRP B 1 446 ? 5.051 24.828 22.953 1 82.19 446 TRP B CA 1
ATOM 7262 C C . TRP B 1 446 ? 6.051 24.562 21.844 1 82.19 446 TRP B C 1
ATOM 7264 O O . TRP B 1 446 ? 5.723 24.688 20.656 1 82.19 446 TRP B O 1
ATOM 7274 N N . GLY B 1 447 ? 7.273 24.094 22.234 1 84.88 447 GLY B N 1
ATOM 7275 C CA . GLY B 1 447 ? 8.367 24.031 21.266 1 84.88 447 GLY B CA 1
ATOM 7276 C C . GLY B 1 447 ? 9.016 25.391 21.031 1 84.88 447 GLY B C 1
ATOM 7277 O O . GLY B 1 447 ? 10.125 25.641 21.516 1 84.88 447 GLY B O 1
ATOM 7278 N N . GLN B 1 448 ? 8.188 26.234 20.406 1 86.81 448 GLN B N 1
ATOM 7279 C CA . GLN B 1 448 ? 8.586 27.641 20.266 1 86.81 448 GLN B CA 1
ATOM 7280 C C . GLN B 1 448 ? 7.441 28.578 20.625 1 86.81 448 GLN B C 1
ATOM 7282 O O . GLN B 1 448 ? 6.27 28.203 20.547 1 86.81 448 GLN B O 1
ATOM 7287 N N . ARG B 1 449 ? 7.832 29.766 21.078 1 91.62 449 ARG B N 1
ATOM 7288 C CA . ARG B 1 449 ? 6.895 30.859 21.266 1 91.62 449 ARG B CA 1
ATOM 7289 C C . ARG B 1 449 ? 7.211 32 20.297 1 91.62 449 ARG B C 1
ATOM 7291 O O . ARG B 1 449 ? 8.375 32.312 20.047 1 91.62 449 ARG B O 1
ATOM 7298 N N . VAL B 1 450 ? 6.164 32.656 19.891 1 92.88 450 VAL B N 1
ATOM 7299 C CA . VAL B 1 450 ? 6.336 33.781 18.984 1 92.88 450 VAL B CA 1
ATOM 7300 C C . VAL B 1 450 ? 6.77 35.031 19.766 1 92.88 450 VAL B C 1
ATOM 7302 O O . VAL B 1 450 ? 6.102 35.438 20.719 1 92.88 450 VAL B O 1
ATOM 7305 N N . ALA B 1 451 ? 7.91 35.531 19.391 1 94.69 451 ALA B N 1
ATOM 7306 C CA . ALA B 1 451 ? 8.438 36.75 20.016 1 94.69 451 ALA B CA 1
ATOM 7307 C C . ALA B 1 451 ? 8.766 37.812 18.953 1 94.69 451 ALA B C 1
ATOM 7309 O O . ALA B 1 451 ? 9.062 37.469 17.797 1 94.69 451 ALA B O 1
ATOM 7310 N N . ALA B 1 452 ? 8.602 39.031 19.328 1 95.62 452 ALA B N 1
ATOM 7311 C CA . ALA B 1 452 ? 8.852 40.125 18.391 1 95.62 452 ALA B CA 1
ATOM 7312 C C . ALA B 1 452 ? 9.648 41.25 19.031 1 95.62 452 ALA B C 1
ATOM 7314 O O . ALA B 1 452 ? 9.445 41.562 20.203 1 95.62 452 ALA B O 1
ATOM 7315 N N . MET B 1 453 ? 10.57 41.688 18.297 1 95.06 453 MET B N 1
ATOM 7316 C CA . MET B 1 453 ? 11.227 42.969 18.594 1 95.06 453 MET B CA 1
ATOM 7317 C C . MET B 1 453 ? 10.758 44.062 17.625 1 95.06 453 MET B C 1
ATOM 7319 O O . MET B 1 453 ? 10.82 43.875 16.406 1 95.06 453 MET B O 1
ATOM 7323 N N . VAL B 1 454 ? 10.273 45.188 18.172 1 96.12 454 VAL B N 1
ATOM 7324 C CA . VAL B 1 454 ? 9.602 46.188 17.359 1 96.12 454 VAL B CA 1
ATOM 7325 C C . VAL B 1 454 ? 10.344 47.531 17.469 1 96.12 454 VAL B C 1
ATOM 7327 O O . VAL B 1 454 ? 10.625 48 18.578 1 96.12 454 VAL B O 1
ATOM 7330 N N . GLN B 1 455 ? 10.648 48.031 16.344 1 94.75 455 GLN B N 1
ATOM 7331 C CA . GLN B 1 455 ? 11.18 49.406 16.25 1 94.75 455 GLN B CA 1
ATOM 7332 C C . GLN B 1 455 ? 10.07 50.406 15.938 1 94.75 455 GLN B C 1
ATOM 7334 O O . GLN B 1 455 ? 9.406 50.312 14.898 1 94.75 455 GLN B O 1
ATOM 7339 N N . LEU B 1 456 ? 9.93 51.375 16.797 1 94.69 456 LEU B N 1
ATOM 7340 C CA . LEU B 1 456 ? 8.875 52.375 16.609 1 94.69 456 LEU B CA 1
ATOM 7341 C C . LEU B 1 456 ? 9.391 53.562 15.789 1 94.69 456 LEU B C 1
ATOM 7343 O O . LEU B 1 456 ? 10.586 53.844 15.797 1 94.69 456 LEU B O 1
ATOM 7347 N N . ARG B 1 457 ? 8.422 54.156 15.07 1 92.5 457 ARG B N 1
ATOM 7348 C CA . ARG B 1 457 ? 8.758 55.406 14.391 1 92.5 457 ARG B CA 1
ATOM 7349 C C . ARG B 1 457 ? 9.125 56.469 15.398 1 92.5 457 ARG B C 1
ATOM 7351 O O . ARG B 1 457 ? 8.586 56.531 16.5 1 92.5 457 ARG B O 1
ATOM 7358 N N . PRO B 1 458 ? 10.039 57.438 14.922 1 90.12 458 PRO B N 1
ATOM 7359 C CA . PRO B 1 458 ? 10.43 58.5 15.844 1 90.12 458 PRO B CA 1
ATOM 7360 C C . PRO B 1 458 ? 9.242 59.312 16.359 1 90.12 458 PRO B C 1
ATOM 7362 O O . PRO B 1 458 ? 8.398 59.719 15.562 1 90.12 458 PRO B O 1
ATOM 7365 N N . GLY B 1 459 ? 9.141 59.406 17.594 1 90.25 459 GLY B N 1
ATOM 7366 C CA . GLY B 1 459 ? 8.117 60.25 18.203 1 90.25 459 GLY B CA 1
ATOM 7367 C C . GLY B 1 459 ? 6.828 59.5 18.469 1 90.25 459 GLY B C 1
ATOM 7368 O O . GLY B 1 459 ? 5.91 60.062 19.094 1 90.25 459 GLY B O 1
ATOM 7369 N N . HIS B 1 460 ? 6.754 58.312 18.016 1 92.69 460 HIS B N 1
ATOM 7370 C CA . HIS B 1 460 ? 5.527 57.531 18.203 1 92.69 460 HIS B CA 1
ATOM 7371 C C . HIS B 1 460 ? 5.625 56.656 19.453 1 92.69 460 HIS B C 1
ATOM 7373 O O . HIS B 1 460 ? 6.719 56.281 19.859 1 92.69 460 HIS B O 1
ATOM 7379 N N . ARG B 1 461 ? 4.5 56.5 20.125 1 92.12 461 ARG B N 1
ATOM 7380 C CA . ARG B 1 461 ? 4.391 55.594 21.281 1 92.12 461 ARG B CA 1
ATOM 7381 C C . ARG B 1 461 ? 3.211 54.656 21.125 1 92.12 461 ARG B C 1
ATOM 7383 O O . ARG B 1 461 ? 2.166 55.031 20.594 1 92.12 461 ARG B O 1
ATOM 7390 N N . VAL B 1 462 ? 3.475 53.438 21.469 1 93.62 462 VAL B N 1
ATOM 7391 C CA . VAL B 1 462 ? 2.426 52.406 21.453 1 93.62 462 VAL B CA 1
ATOM 7392 C C . VAL B 1 462 ? 2.703 51.375 22.531 1 93.62 462 VAL B C 1
ATOM 7394 O O . VAL B 1 462 ? 3.861 51.094 22.859 1 93.62 462 VAL B O 1
ATOM 7397 N N . THR B 1 463 ? 1.676 50.875 23.234 1 93.62 463 THR B N 1
ATOM 7398 C CA . THR B 1 463 ? 1.841 49.844 24.25 1 93.62 463 THR B CA 1
ATOM 7399 C C . THR B 1 463 ? 1.682 48.438 23.641 1 93.62 463 THR B C 1
ATOM 7401 O O . THR B 1 463 ? 1.174 48.312 22.531 1 93.62 463 THR B O 1
ATOM 7404 N N . VAL B 1 464 ? 2.156 47.5 24.406 1 93.81 464 VAL B N 1
ATOM 7405 C CA . VAL B 1 464 ? 1.996 46.125 24 1 93.81 464 VAL B CA 1
ATOM 7406 C C . VAL B 1 464 ? 0.512 45.781 23.844 1 93.81 464 VAL B C 1
ATOM 7408 O O . VAL B 1 464 ? 0.113 45.094 22.906 1 93.81 464 VAL B O 1
ATOM 7411 N N . ALA B 1 465 ? -0.276 46.281 24.688 1 94 465 ALA B N 1
ATOM 7412 C CA . ALA B 1 465 ? -1.715 46.031 24.656 1 94 465 ALA B CA 1
ATOM 7413 C C . ALA B 1 465 ? -2.357 46.625 23.406 1 94 465 ALA B C 1
ATOM 7415 O O . ALA B 1 465 ? -3.248 46.031 22.812 1 94 465 ALA B O 1
ATOM 7416 N N . GLU B 1 466 ? -1.928 47.812 23.078 1 93.62 466 GLU B N 1
ATOM 7417 C CA . GLU B 1 466 ? -2.457 48.469 21.891 1 93.62 466 GLU B CA 1
ATOM 7418 C C . GLU B 1 466 ? -2.078 47.719 20.625 1 93.62 466 GLU B C 1
ATOM 7420 O O . GLU B 1 466 ? -2.896 47.562 19.719 1 93.62 466 GLU B O 1
ATOM 7425 N N . LEU B 1 467 ? -0.901 47.312 20.578 1 94.5 467 LEU B N 1
ATOM 7426 C CA . LEU B 1 467 ? -0.465 46.531 19.406 1 94.5 467 LEU B CA 1
ATOM 7427 C C . LEU B 1 467 ? -1.205 45.219 19.312 1 94.5 467 LEU B C 1
ATOM 7429 O O . LEU B 1 467 ? -1.558 44.75 18.219 1 94.5 467 LEU B O 1
ATOM 7433 N N . ASP B 1 468 ? -1.364 44.562 20.422 1 94.75 468 ASP B N 1
ATOM 7434 C CA . ASP B 1 468 ? -2.113 43.312 20.438 1 94.75 468 ASP B CA 1
ATOM 7435 C C . ASP B 1 468 ? -3.549 43.531 19.969 1 94.75 468 ASP B C 1
ATOM 7437 O O . ASP B 1 468 ? -4.074 42.719 19.203 1 94.75 468 ASP B O 1
ATOM 7441 N N . ALA B 1 469 ? -4.172 44.562 20.422 1 94.75 469 ALA B N 1
ATOM 7442 C CA . ALA B 1 469 ? -5.523 44.906 20 1 94.75 469 ALA B CA 1
ATOM 7443 C C . ALA B 1 469 ? -5.57 45.156 18.5 1 94.75 469 ALA B C 1
ATOM 7445 O O . ALA B 1 469 ? -6.547 44.812 17.828 1 94.75 469 ALA B O 1
ATOM 7446 N N . PHE B 1 470 ? -4.551 45.844 18.047 1 94.12 470 PHE B N 1
ATOM 7447 C CA . PHE B 1 470 ? -4.438 46.156 16.625 1 94.12 470 PHE B CA 1
ATOM 7448 C C . PHE B 1 470 ? -4.309 44.875 15.805 1 94.12 470 PHE B C 1
ATOM 7450 O O . PHE B 1 470 ? -4.84 44.781 14.695 1 94.12 470 PHE B O 1
ATOM 7457 N N . LEU B 1 471 ? -3.674 43.844 16.359 1 94.94 471 LEU B N 1
ATOM 7458 C CA . LEU B 1 471 ? -3.379 42.594 15.648 1 94.94 471 LEU B CA 1
ATOM 7459 C C . LEU B 1 471 ? -4.551 41.625 15.75 1 94.94 471 LEU B C 1
ATOM 7461 O O . LEU B 1 471 ? -4.695 40.75 14.906 1 94.94 471 LEU B O 1
ATOM 7465 N N . ARG B 1 472 ? -5.379 41.719 16.672 1 93.38 472 ARG B N 1
ATOM 7466 C CA . ARG B 1 472 ? -6.426 40.75 17 1 93.38 472 ARG B CA 1
ATOM 7467 C C . ARG B 1 472 ? -7.324 40.5 15.805 1 93.38 472 ARG B C 1
ATOM 7469 O O . ARG B 1 472 ? -7.641 39.344 15.5 1 93.38 472 ARG B O 1
ATOM 7476 N N . PRO B 1 473 ? -7.707 41.469 15.109 1 91.75 473 PRO B N 1
ATOM 7477 C CA . PRO B 1 473 ? -8.57 41.188 13.953 1 91.75 473 PRO B CA 1
ATOM 7478 C C . PRO B 1 473 ? -7.785 40.781 12.711 1 91.75 473 PRO B C 1
ATOM 7480 O O . PRO B 1 473 ? -8.383 40.438 11.688 1 91.75 473 PRO B O 1
ATOM 7483 N N . ARG B 1 474 ? -6.473 40.781 12.781 1 91.56 474 ARG B N 1
ATOM 7484 C CA . ARG B 1 474 ? -5.641 40.594 11.594 1 91.56 474 ARG B CA 1
ATOM 7485 C C . ARG B 1 474 ? -4.914 39.25 11.641 1 91.56 474 ARG B C 1
ATOM 7487 O O . ARG B 1 474 ? -4.574 38.688 10.602 1 91.56 474 ARG B O 1
ATOM 7494 N N . LEU B 1 475 ? -4.668 38.812 12.844 1 92.62 475 LEU B N 1
ATOM 7495 C CA . LEU B 1 475 ? -3.898 37.562 13.031 1 92.62 475 LEU B CA 1
ATOM 7496 C C . LEU B 1 475 ? -4.574 36.656 14.031 1 92.62 475 LEU B C 1
ATOM 7498 O O . LEU B 1 475 ? -5.09 37.125 15.055 1 92.62 475 LEU B O 1
ATOM 7502 N N . ALA B 1 476 ? -4.543 35.406 13.672 1 91.44 476 ALA B N 1
ATOM 7503 C CA . ALA B 1 476 ? -4.977 34.375 14.633 1 91.44 476 ALA B CA 1
ATOM 7504 C C . ALA B 1 476 ? -4.207 34.5 15.945 1 91.44 476 ALA B C 1
ATOM 7506 O O . ALA B 1 476 ? -3.059 34.938 15.953 1 91.44 476 ALA B O 1
ATOM 7507 N N . GLY B 1 477 ? -4.84 34.062 17.047 1 91.62 477 GLY B N 1
ATOM 7508 C CA . GLY B 1 477 ? -4.27 34.188 18.375 1 91.62 477 GLY B CA 1
ATOM 7509 C C . GLY B 1 477 ? -2.895 33.562 18.5 1 91.62 477 GLY B C 1
ATOM 7510 O O . GLY B 1 477 ? -1.983 34.156 19.094 1 91.62 477 GLY B O 1
ATOM 7511 N N . TYR B 1 478 ? -2.721 32.406 17.938 1 90.19 478 TYR B N 1
ATOM 7512 C CA . TYR B 1 478 ? -1.471 31.656 18.078 1 90.19 478 TYR B CA 1
ATOM 7513 C C . TYR B 1 478 ? -0.347 32.312 17.297 1 90.19 478 TYR B C 1
ATOM 7515 O O . TYR B 1 478 ? 0.83 32 17.5 1 90.19 478 TYR B O 1
ATOM 7523 N N . LYS B 1 479 ? -0.681 33.219 16.406 1 91.75 479 LYS B N 1
ATOM 7524 C CA . LYS B 1 479 ? 0.317 33.906 15.602 1 91.75 479 LYS B CA 1
ATOM 7525 C C . LYS B 1 479 ? 0.834 35.156 16.328 1 91.75 479 LYS B C 1
ATOM 7527 O O . LYS B 1 479 ? 1.897 35.688 15.977 1 91.75 479 LYS B O 1
ATOM 7532 N N . ARG B 1 480 ? 0.077 35.688 17.203 1 94.19 480 ARG B N 1
ATOM 7533 C CA . ARG B 1 480 ? 0.417 36.969 17.828 1 94.19 480 ARG B CA 1
ATOM 7534 C C . ARG B 1 480 ? 1.56 36.812 18.828 1 94.19 480 ARG B C 1
ATOM 7536 O O . ARG B 1 480 ? 1.579 35.844 19.594 1 94.19 480 ARG B O 1
ATOM 7543 N N . PRO B 1 481 ? 2.514 37.688 18.812 1 94.12 481 PRO B N 1
ATOM 7544 C CA . PRO B 1 481 ? 3.67 37.562 19.719 1 94.12 481 PRO B CA 1
ATOM 7545 C C . PRO B 1 481 ? 3.279 37.562 21.188 1 94.12 481 PRO B C 1
ATOM 7547 O O . PRO B 1 481 ? 2.516 38.438 21.625 1 94.12 481 PRO B O 1
ATOM 7550 N N . ARG B 1 482 ? 3.791 36.625 21.875 1 89.88 482 ARG B N 1
ATOM 7551 C CA . ARG B 1 482 ? 3.59 36.562 23.312 1 89.88 482 ARG B CA 1
ATOM 7552 C C . ARG B 1 482 ? 4.605 37.406 24.062 1 89.88 482 ARG B C 1
ATOM 7554 O O . ARG B 1 482 ? 4.363 37.812 25.203 1 89.88 482 ARG B O 1
ATOM 7561 N N . ILE B 1 483 ? 5.707 37.5 23.453 1 91.06 483 ILE B N 1
ATOM 7562 C CA . ILE B 1 483 ? 6.766 38.375 23.938 1 91.06 483 ILE B CA 1
ATOM 7563 C C . ILE B 1 483 ? 7.02 39.5 22.938 1 91.06 483 ILE B C 1
ATOM 7565 O O . ILE B 1 483 ? 7.27 39.25 21.766 1 91.06 483 ILE B O 1
ATOM 7569 N N . LEU B 1 484 ? 6.859 40.688 23.391 1 93.94 484 LEU B N 1
ATOM 7570 C CA . LEU B 1 484 ? 7.07 41.844 22.531 1 93.94 484 LEU B CA 1
ATOM 7571 C C . LEU B 1 484 ? 7.926 42.906 23.219 1 93.94 484 LEU B C 1
ATOM 7573 O O . LEU B 1 484 ? 7.605 43.344 24.328 1 93.94 484 LEU B O 1
ATOM 7577 N N . THR B 1 485 ? 9.047 43.25 22.594 1 93.31 485 THR B N 1
ATOM 7578 C CA . THR B 1 485 ? 9.953 44.25 23.125 1 93.31 485 THR B CA 1
ATOM 7579 C C . THR B 1 485 ? 10.125 45.406 22.141 1 93.31 485 THR B C 1
ATOM 7581 O O . THR B 1 485 ? 10.227 45.156 20.938 1 93.31 485 THR B O 1
ATOM 7584 N N . PHE B 1 486 ? 10.141 46.594 22.672 1 94.25 486 PHE B N 1
ATOM 7585 C CA . PHE B 1 486 ? 10.367 47.781 21.844 1 94.25 486 PHE B CA 1
ATOM 7586 C C . PHE B 1 486 ? 11.836 48.188 21.875 1 94.25 486 PHE B C 1
ATOM 7588 O O . PHE B 1 486 ? 12.477 48.156 22.922 1 94.25 486 PHE B O 1
ATOM 7595 N N . VAL B 1 487 ? 12.336 48.562 20.703 1 92.06 487 VAL B N 1
ATOM 7596 C CA . VAL B 1 487 ? 13.719 49.031 20.641 1 92.06 487 VAL B CA 1
ATOM 7597 C C . VAL B 1 487 ? 13.797 50.281 19.781 1 92.06 487 VAL B C 1
ATOM 7599 O O . VAL B 1 487 ? 12.883 50.562 19 1 92.06 487 VAL B O 1
ATOM 7602 N N . GLU B 1 488 ? 14.906 51 20.016 1 89.62 488 GLU B N 1
ATOM 7603 C CA . GLU B 1 488 ? 15.133 52.188 19.188 1 89.62 488 GLU B CA 1
ATOM 7604 C C . GLU B 1 488 ? 15.539 51.781 17.766 1 89.62 488 GLU B C 1
ATOM 7606 O O . GLU B 1 488 ? 15.133 52.438 16.797 1 89.62 488 GLU B O 1
ATOM 7611 N N . SER B 1 489 ? 16.344 50.812 17.75 1 90.75 489 SER B N 1
ATOM 7612 C CA . SER B 1 489 ? 16.781 50.281 16.469 1 90.75 489 SER B CA 1
ATOM 7613 C C . SER B 1 489 ? 16.953 48.781 16.516 1 90.75 489 SER B C 1
ATOM 7615 O O . SER B 1 489 ? 17.453 48.219 17.5 1 90.75 489 SER B O 1
ATOM 7617 N N . LEU B 1 490 ? 16.516 48.062 15.43 1 92.94 490 LEU B N 1
ATOM 7618 C CA . LEU B 1 490 ? 16.672 46.625 15.359 1 92.94 490 LEU B CA 1
ATOM 7619 C C . LEU B 1 490 ? 18.125 46.25 15.086 1 92.94 490 LEU B C 1
ATOM 7621 O O . LEU B 1 490 ? 18.797 46.906 14.305 1 92.94 490 LEU B O 1
ATOM 7625 N N . PRO B 1 491 ? 18.531 45.219 15.781 1 90.75 491 PRO B N 1
ATOM 7626 C CA . PRO B 1 491 ? 19.875 44.75 15.484 1 90.75 491 PRO B CA 1
ATOM 7627 C C . PRO B 1 491 ? 20.062 44.375 14.016 1 90.75 491 PRO B C 1
ATOM 7629 O O . PRO B 1 491 ? 19.156 43.781 13.414 1 90.75 491 PRO B O 1
ATOM 7632 N N . GLN B 1 492 ? 21.172 44.812 13.461 1 86.5 492 GLN B N 1
ATOM 7633 C CA . GLN B 1 492 ? 21.469 44.531 12.055 1 86.5 492 GLN B CA 1
ATOM 7634 C C . GLN B 1 492 ? 22.781 43.781 11.906 1 86.5 492 GLN B C 1
ATOM 7636 O O . GLN B 1 492 ? 23.656 43.844 12.766 1 86.5 492 GLN B O 1
ATOM 7641 N N . THR B 1 493 ? 22.828 42.969 10.906 1 80.88 493 THR B N 1
ATOM 7642 C CA . THR B 1 493 ? 24.078 42.312 10.555 1 80.88 493 THR B CA 1
ATOM 7643 C C . THR B 1 493 ? 25.047 43.312 9.938 1 80.88 493 THR B C 1
ATOM 7645 O O . THR B 1 493 ? 24.703 44.469 9.742 1 80.88 493 THR B O 1
ATOM 7648 N N . ALA B 1 494 ? 26.266 42.812 9.586 1 75.81 494 ALA B N 1
ATOM 7649 C CA . ALA B 1 494 ? 27.281 43.656 8.961 1 75.81 494 ALA B CA 1
ATOM 7650 C C . ALA B 1 494 ? 26.812 44.188 7.602 1 75.81 494 ALA B C 1
ATOM 7652 O O . ALA B 1 494 ? 27.203 45.25 7.168 1 75.81 494 ALA B O 1
ATOM 7653 N N . SER B 1 495 ? 25.969 43.438 6.969 1 76.62 495 SER B N 1
ATOM 7654 C CA . SER B 1 495 ? 25.469 43.812 5.645 1 76.62 495 SER B CA 1
ATOM 7655 C C . SER B 1 495 ? 24.234 44.688 5.738 1 76.62 495 SER B C 1
ATOM 7657 O O . SER B 1 495 ? 23.625 45.031 4.719 1 76.62 495 SER B O 1
ATOM 7659 N N . GLY B 1 496 ? 23.734 45 6.973 1 73.12 496 GLY B N 1
ATOM 7660 C CA . GLY B 1 496 ? 22.609 45.906 7.152 1 73.12 496 GLY B CA 1
ATOM 7661 C C . GLY B 1 496 ? 21.266 45.219 7.246 1 73.12 496 GLY B C 1
ATOM 7662 O O . GLY B 1 496 ? 20.219 45.844 7.312 1 73.12 496 GLY B O 1
ATOM 7663 N N . LYS B 1 497 ? 21.266 43.875 7.152 1 79.88 497 LYS B N 1
ATOM 7664 C CA . LYS B 1 497 ? 20.031 43.125 7.305 1 79.88 497 LYS B CA 1
ATOM 7665 C C . LYS B 1 497 ? 19.703 42.906 8.773 1 79.88 497 LYS B C 1
ATOM 7667 O O . LYS B 1 497 ? 20.578 43 9.633 1 79.88 497 LYS B O 1
ATOM 7672 N N . ILE B 1 498 ? 18.469 42.75 9.016 1 85.12 498 ILE B N 1
ATOM 7673 C CA . ILE B 1 498 ? 18.062 42.5 10.398 1 85.12 498 ILE B CA 1
ATOM 7674 C C . ILE B 1 498 ? 18.734 41.219 10.883 1 85.12 498 ILE B C 1
ATOM 7676 O O . ILE B 1 498 ? 18.719 40.188 10.195 1 85.12 498 ILE B O 1
ATOM 7680 N N . ALA B 1 499 ? 19.422 41.281 12.016 1 86.38 499 ALA B N 1
ATOM 7681 C CA . ALA B 1 499 ? 20.094 40.125 12.625 1 86.38 499 ALA B CA 1
ATOM 7682 C C . ALA B 1 499 ? 19.141 39.281 13.453 1 86.38 499 ALA B C 1
ATOM 7684 O O . ALA B 1 499 ? 19.125 39.375 14.68 1 86.38 499 ALA B O 1
ATOM 7685 N N . ARG B 1 500 ? 18.453 38.406 12.82 1 85.56 500 ARG B N 1
ATOM 7686 C CA . ARG B 1 500 ? 17.391 37.625 13.445 1 85.56 500 ARG B CA 1
ATOM 7687 C C . ARG B 1 500 ? 17.922 36.781 14.578 1 85.56 500 ARG B C 1
ATOM 7689 O O . ARG B 1 500 ? 17.25 36.562 15.586 1 85.56 500 ARG B O 1
ATOM 7696 N N . ARG B 1 501 ? 19.078 36.219 14.352 1 82.62 501 ARG B N 1
ATOM 7697 C CA . ARG B 1 501 ? 19.672 35.375 15.391 1 82.62 501 ARG B CA 1
ATOM 7698 C C . ARG B 1 501 ? 19.938 36.188 16.656 1 82.62 501 ARG B C 1
ATOM 7700 O O . ARG B 1 501 ? 19.688 35.719 17.766 1 82.62 501 ARG B O 1
ATOM 7707 N N . THR B 1 502 ? 20.469 37.344 16.453 1 84.94 502 THR B N 1
ATOM 7708 C CA . THR B 1 502 ? 20.734 38.25 17.562 1 84.94 502 THR B CA 1
ATOM 7709 C C . THR B 1 502 ? 19.438 38.625 18.281 1 84.94 502 THR B C 1
ATOM 7711 O O . THR B 1 502 ? 19.391 38.656 19.5 1 84.94 502 THR B O 1
ATOM 7714 N N . VAL B 1 503 ? 18.438 38.812 17.516 1 89.75 503 VAL B N 1
ATOM 7715 C CA . VAL B 1 503 ? 17.141 39.156 18.078 1 89.75 503 VAL B CA 1
ATOM 7716 C C . VAL B 1 503 ? 16.625 38.031 18.938 1 89.75 503 VAL B C 1
ATOM 7718 O O . VAL B 1 503 ? 16.125 38.219 20.047 1 89.75 503 VAL B O 1
ATOM 7721 N N . ALA B 1 504 ? 16.734 36.844 18.484 1 88.31 504 ALA B N 1
ATOM 7722 C CA . ALA B 1 504 ? 16.281 35.656 19.219 1 88.31 504 ALA B CA 1
ATOM 7723 C C . ALA B 1 504 ? 17.031 35.531 20.547 1 88.31 504 ALA B C 1
ATOM 7725 O O . ALA B 1 504 ? 16.422 35.219 21.578 1 88.31 504 ALA B O 1
ATOM 7726 N N . GLU B 1 505 ? 18.328 35.812 20.531 1 88.19 505 GLU B N 1
ATOM 7727 C CA . GLU B 1 505 ? 19.141 35.719 21.734 1 88.19 505 GLU B CA 1
ATOM 7728 C C . GLU B 1 505 ? 18.75 36.781 22.75 1 88.19 505 GLU B C 1
ATOM 7730 O O . GLU B 1 505 ? 18.703 36.531 23.953 1 88.19 505 GLU B O 1
ATOM 7735 N N . MET B 1 506 ? 18.484 37.938 22.266 1 87.38 506 MET B N 1
ATOM 7736 C CA . MET B 1 506 ? 18.109 39.031 23.125 1 87.38 506 MET B CA 1
ATOM 7737 C C . MET B 1 506 ? 16.766 38.812 23.781 1 87.38 506 MET B C 1
ATOM 7739 O O . MET B 1 506 ? 16.562 39.156 24.953 1 87.38 506 MET B O 1
ATOM 7743 N N . LEU B 1 507 ? 15.945 38.188 23.062 1 90.12 507 LEU B N 1
ATOM 7744 C CA . LEU B 1 507 ? 14.594 38 23.562 1 90.12 507 LEU B CA 1
ATOM 7745 C C . LEU B 1 507 ? 14.531 36.781 24.5 1 90.12 507 LEU B C 1
ATOM 7747 O O . LEU B 1 507 ? 13.602 36.656 25.297 1 90.12 507 LEU B O 1
ATOM 7751 N N . GLN B 1 508 ? 15.438 35.906 24.359 1 84.56 508 GLN B N 1
ATOM 7752 C CA . GLN B 1 508 ? 15.516 34.781 25.266 1 84.56 508 GLN B CA 1
ATOM 7753 C C . GLN B 1 508 ? 16.047 35.188 26.641 1 84.56 508 GLN B C 1
ATOM 7755 O O . GLN B 1 508 ? 15.68 34.594 27.656 1 84.56 508 GLN B O 1
ATOM 7760 N N . ARG B 1 509 ? 17.141 36.25 26.828 1 69.75 509 ARG B N 1
ATOM 7761 C CA . ARG B 1 509 ? 17.719 36.75 28.062 1 69.75 509 ARG B CA 1
ATOM 7762 C C . ARG B 1 509 ? 17.25 38.188 28.344 1 69.75 509 ARG B C 1
ATOM 7764 O O . ARG B 1 509 ? 18.031 39.125 28.203 1 69.75 509 ARG B O 1
ATOM 7771 N N . PRO B 1 510 ? 15.906 38.406 28.625 1 56.97 510 PRO B N 1
ATOM 7772 C CA . PRO B 1 510 ? 15.523 39.812 28.672 1 56.97 510 PRO B CA 1
ATOM 7773 C C . PRO B 1 510 ? 16.391 40.625 29.641 1 56.97 510 PRO B C 1
ATOM 7775 O O . PRO B 1 510 ? 16.281 41.844 29.672 1 56.97 510 PRO B O 1
ATOM 7778 N N . GLY B 1 511 ? 16.859 40.188 30.859 1 43.44 511 GLY B N 1
ATOM 7779 C CA . GLY B 1 511 ? 17.531 41.031 31.828 1 43.44 511 GLY B CA 1
ATOM 7780 C C . GLY B 1 511 ? 18.766 41.719 31.281 1 43.44 511 GLY B C 1
ATOM 7781 O O . GLY B 1 511 ? 19.25 42.688 31.875 1 43.44 511 GLY B O 1
ATOM 7782 N N . GLN B 1 512 ? 19.609 41.219 30.469 1 35.5 512 GLN B N 1
ATOM 7783 C CA . GLN B 1 512 ? 20.875 41.906 30.266 1 35.5 512 GLN B CA 1
ATOM 7784 C C . GLN B 1 512 ? 20.766 42.938 29.141 1 35.5 512 GLN B C 1
ATOM 7786 O O . GLN B 1 512 ? 20.047 42.719 28.172 1 35.5 512 GLN B O 1
#

pLDDT: mean 88.86, std 12.73, range [26.62, 98.81]

Solvent-accessible surface area (backbone atoms only — not comparable to full-atom values): 52299 Å² total; per-residue (Å²): 133,83,53,64,61,73,67,71,80,79,83,65,48,79,52,51,36,49,40,63,54,59,45,36,20,63,55,43,29,81,43,56,36,36,34,47,94,90,40,77,37,26,25,38,54,47,41,52,49,22,49,16,27,34,41,33,41,41,74,75,65,54,42,54,36,37,34,37,28,34,42,54,67,45,44,72,59,50,55,37,46,57,53,16,34,46,46,48,37,15,20,38,28,41,34,65,76,67,51,32,34,60,52,45,26,50,54,42,59,74,66,58,30,45,30,37,33,25,37,80,94,42,42,68,51,46,62,68,16,52,53,92,80,32,45,78,43,49,42,65,55,39,60,70,55,43,37,76,81,59,90,65,85,53,74,60,38,32,43,35,82,40,48,38,30,36,39,70,42,83,33,93,84,32,44,72,36,31,34,26,33,24,42,36,12,52,51,47,30,40,52,25,46,37,48,61,71,40,39,59,90,71,41,22,37,38,40,37,53,54,52,46,38,51,68,25,39,49,49,58,53,35,24,43,67,51,69,30,27,32,35,48,39,61,54,81,43,62,68,63,51,55,52,38,44,63,78,65,50,24,19,33,36,56,39,32,44,41,56,50,52,51,53,56,63,35,87,90,51,72,51,74,32,54,58,53,61,85,61,44,61,36,33,41,35,24,72,47,75,64,51,68,66,59,52,49,48,29,50,76,37,61,42,45,40,16,32,34,37,59,41,66,58,32,40,29,62,45,21,40,27,40,75,72,41,36,62,74,46,74,75,40,20,18,27,45,33,62,72,41,46,75,47,28,20,45,96,86,63,47,76,52,62,66,66,43,74,22,36,36,30,39,32,44,45,22,47,42,83,37,35,65,97,30,66,66,63,24,50,69,29,47,47,96,78,26,36,52,66,60,25,31,19,25,34,39,91,82,47,35,32,33,75,74,40,67,30,88,67,50,29,46,37,63,58,39,82,31,40,33,51,34,48,28,53,58,50,45,69,38,90,42,34,63,43,58,48,49,40,57,36,85,34,96,59,33,42,19,42,42,28,32,44,33,18,47,32,92,93,47,81,82,50,72,66,56,50,50,62,68,37,53,69,66,41,29,72,88,53,50,58,79,41,77,46,80,40,86,65,74,60,54,42,97,87,67,44,75,27,61,69,59,51,39,54,48,67,70,48,69,87,116,132,84,54,64,62,73,68,72,83,78,81,64,48,80,52,50,36,48,39,61,55,59,44,35,21,64,56,43,29,81,43,55,36,35,36,47,94,90,41,76,37,26,25,38,54,47,40,51,48,22,49,17,26,33,39,32,41,42,73,74,63,55,42,55,36,37,34,36,27,34,42,52,66,46,43,73,60,49,56,38,47,56,54,18,34,46,45,47,36,16,22,38,29,41,33,65,75,66,52,32,35,59,54,45,28,50,54,41,58,74,66,58,30,46,30,38,33,24,38,80,94,41,43,66,51,46,62,67,16,52,54,92,80,31,45,76,42,51,41,64,56,39,61,68,54,44,36,76,81,60,91,66,85,53,74,59,39,33,42,36,84,40,48,38,30,36,38,70,41,84,32,93,84,33,45,72,35,30,35,26,32,24,43,36,14,49,49,46,31,40,52,24,47,37,48,61,71,41,39,59,91,72,41,22,36,37,39,36,52,55,53,46,38,50,68,26,38,47,50,58,54,34,24,43,68,51,68,30,25,33,36,46,38,61,53,83,43,62,70,63,52,56,51,40,45,63,78,66,50,23,19,34,36,56,38,33,43,40,55,49,50,50,52,56,63,36,87,91,51,72,52,73,31,53,58,53,61,85,61,45,60,36,33,41,35,25,73,46,74,65,51,69,65,58,52,49,47,30,50,77,37,62,41,44,39,16,32,34,38,59,41,66,58,30,41,28,60,44,20,40,28,41,73,73,41,38,63,74,46,73,74,41,22,19,26,46,33,63,71,42,46,74,48,29,20,47,97,85,63,46,75,52,61,65,67,43,73,20,37,35,30,41,33,44,44,24,47,43,82,36,34,63,96,29,66,68,64,24,50,68,30,48,48,97,78,26,37,52,67,59,25,31,19,25,35,38,92,81,48,36,32,32,74,75,39,69,31,88,66,50,30,44,38,62,58,39,81,31,39,34,52,35,48,28,53,58,50,44,68,39,88,41,34,63,44,58,47,48,41,55,35,84,33,96,57,33,43,20,41,43,28,32,42,34,18,47,32,90,92,48,81,82,51,73,66,55,52,50,59,66,37,52,66,65,40,28,73,88,52,50,58,79,40,77,44,80,39,86,66,73,61,54,41,95,86,68,44,74,28,60,69,59,48,37,53,49,67,70,48,71,88,114

Organism: NCBI:txid1204385

Secondary structure (DSSP, 8-state):
--------SS--GGG--B-HHHHHHHH-TTSEEEEETTEEEEHHHHHHHHHHHHHHHHHHT--TT-EEEEE--SSHHHHHHHHHHHHHT-EEEE--TTS-HHHHHHHHHHHT-SEEEE-GGGHHHHHHHPPTT-EEEEHHHHHHSPPP----TT-S-B-TTSEEEEEEE--TTSS-EEEEEEHHHHHHHHHHHHHHH-B-TT--EEE-S-TTSHHHHHHHHHHHHHT--EEE-SS--HHHHHHHHHHTT--EEEE-HHHHHHHHT-TT--SGGGG--TT--EEEE-SSPPPHHHHHHHHHHT--EEEEE--GGGTS-SEEPPTTGGGTSTTB--EEPTT-EEEEE-TTSPBPPTT--EEEEEESTTS--EETT-HHHHHHHEETTEEEEEEEEEE-TTS-EEEEE--TT-EEETTEEE-HHHHHHHHHTSTTEEEEEEEEEEETTTEEEEEEEEEEPTT----HHHHHHHHTTTS-GGGS-SEEEEESS--B-TTSSB-HHHHHHHHH-TT-/--------SS--GGG--B-HHHHHHHH-TTSEEEEETTEEEEHHHHHHHHHHHHHHHHHHT--TT-EEEEE--SSHHHHHHHHHHHHHT-EEEE--TTS-HHHHHHHHHHHT-SEEEE-GGGHHHHHHHPPTT-EEEEHHHHHHSPPP----TT-S-B-TTSEEEEEEE--TTSS-EEEEEEHHHHHHHHHHHHHHH-B-TT--EEE-S-TTSHHHHHHHHHHHHHT--EEE-SS--HHHHHHHHHHTT--EEEE-HHHHHHHHT-TT--SGGGG--TT--EEEE-SSPPPHHHHHHHHHHT--EEEEE--GGGTS-SEEPPTTGGGTSTTB--EEPTT-EEEEE-TTSPBPPTT--EEEEEESTTS--EETT-HHHHHHHEETTEEEEEEEEEE-TTS-EEEEE--TT-EEETTEEE-HHHHHHHHHTSTTEEEEEEEEEEETTTEEEEEEEEEEPTT----HHHHHHHHTTTS-GGGS-SEEEEESS--B-TTSSB-HHHHHHHHH-TT-

Foldseek 3Di:
DPPPDPPDDDDDCLFFADLLLVVLCVVWVPAWAEADPRDTHGSVRLVVLLLLLLQLCVVVPDAAAAEEEELEFDDSLVLSVLSNCQLRNYEYEYDDNLWALQLLLVSCVLQVHQEYEYAPVSVVRCVSNDDPNYHYDYSVCSSVRGDDNDDDPSPGHGTQARFHYFAWDDDPLLHTWTFTFGNQLLVVVLVLVCVQAPADPQAEEEEADGCSFLQNVSVSSNCSNRVHYYYYDSHDDLVVVQVCQPPVLHQHYEDEQLSLVCNLPDPPQDDALSNGDPSHQEYEYELAFHDPVSLVVCLVRVHFYKAFDDDVQLSGGFAIDHGVCCNVDPQFRHAGTPQKDKFFAAPVRHTDDAPDKHWIKMAGSNGTPATRPCVPRRCVQADPRIGGQQWMWGAHPVRTIHGDGHRQQWAQFQSDTAGQSNQQVLLCVDQFFDGKGWGWEQDNNGRTFIAMETATDPPDDDDPVRSCVSCPNPGRPRRHHPHYHYDNDADADPVGHGPNVVVRVCRNPVPD/DPPPDPPDDDDDCLFFADLLLVVLCVVWQPAWAEADPRDTHGSVRLVVLLLLLLQLCVVVPDAAAAEEEELEFDDSLVLSVLSNCQLRNYEYEYDDNLWALQLLLVSCVLQVHQEYEYAPVSVVRCVSNDDPNYHYDYSVCSSVRGDDNDDDPSPGHGTQARFHYFAWDDDPLLHTWTFTFGNQLLVVVLVLVCVQAPADPQAEEEEQDGCSFLQNVSVSSNCSNRVHYYYYDSHDDLVVVQVCQPPVLHQEYEDEQLSLVCNLPPPPQDDALSNGDPSHQEYEYELAFHDPVSLVVCLVRVHFYKAFDDDVQLSGGFAIDHGVCCNVDPQFRHAGTPQKDKFFAAPVRHTDDAPDKHWIKMAGSNGTPATRPCVPRRCVQADPRIGGQQWMWGAHPVRTIGGDGHRQQWAQFQSDTAGQSNQQVLLCVDQFFDGKGWGWEQDNNGRTFIAMETATDPPDDDDPVRSCVSCPNPGRPRRHHPHYHYDNDADADPVGHRPNVVVRVCRNVVPD

InterPro domains:
  IPR000873 AMP-dependent synthetase/ligase domain [PF00501] (22-372)
  IPR010192 2-succinylbenzoate--CoA ligase [MF_00731] (17-506)
  IPR010192 2-succinylbenzoate--CoA ligase [TIGR01923] (43-502)
  IPR020845 AMP-binding, conserved site [PS00455] (166-177)
  IPR025110 AMP-binding enzyme, C-terminal domain [PF13193] (422-497)
  IPR042099 ANL, N-terminal domain [G3DSA:3.40.50.12780] (16-407)
  IPR045851 AMP-binding enzyme domain superfamily [G3DSA:3.30.300.30] (408-511)
  IPR050237 ATP-dependent AMP-binding enzyme [PTHR43767] (17-503)

Nearest PDB structures (foldseek):
  8wev-assembly1_A-2  TM=7.780E-01  e=1.360E-56  Amycolatopsis thermoflava N1165
  6sq8-assembly5_E  TM=8.982E-01  e=1.658E-49  Marinactinospora thermotolerans
  5ie0-assembly2_B  TM=7.235E-01  e=1.513E-48  Arabidopsis thaliana
  1t5h-assembly1_X-2  TM=7.234E-01  e=5.616E-46  Alcaligenes sp. AL3007
  2qvz-assembly1_X  TM=7.301E-01  e=1.218E-43  Alcaligenes sp. AL3007